Protein AF-0000000066989787 (afdb_homodimer)

Nearest PDB structures (foldseek):
  7l5e-assembly1_C  TM=1.778E-01  e=2.486E+00  Saccharomyces cerevisiae
  7l5e-assembly1_C  TM=1.777E-01  e=1.878E+00  Saccharomyces cerevisiae

Structure (mmCIF, N/CA/C/O backbone):
data_AF-0000000066989787-model_v1
#
loop_
_entity.id
_entity.type
_entity.pdbx_description
1 polymer 'Oleate activated transcription factor 3'
#
loop_
_atom_site.group_PDB
_atom_site.id
_atom_site.type_symbol
_atom_site.label_atom_id
_atom_site.label_alt_id
_atom_site.label_comp_id
_atom_site.label_asym_id
_atom_site.label_entity_id
_atom_site.label_seq_id
_atom_site.pdbx_PDB_ins_code
_atom_site.Cartn_x
_atom_site.Cartn_y
_atom_site.Cartn_z
_atom_site.occupancy
_atom_site.B_iso_or_equiv
_atom_site.auth_seq_id
_atom_site.auth_comp_id
_atom_site.auth_asym_id
_atom_site.auth_atom_id
_atom_site.pdbx_PDB_model_num
ATOM 1 N N . MET A 1 1 ? 61.188 -41.094 -0.837 1 27.28 1 MET A N 1
ATOM 2 C CA . MET A 1 1 ? 59.75 -41 -0.68 1 27.28 1 MET A CA 1
ATOM 3 C C . MET A 1 1 ? 59.25 -39.594 -1 1 27.28 1 MET A C 1
ATOM 5 O O . MET A 1 1 ? 59.438 -38.656 -0.214 1 27.28 1 MET A O 1
ATOM 9 N N . SER A 1 2 ? 59.188 -39.125 -2.162 1 29.08 2 SER A N 1
ATOM 10 C CA . SER A 1 2 ? 59.188 -37.812 -2.809 1 29.08 2 SER A CA 1
ATOM 11 C C . SER A 1 2 ? 57.812 -37.219 -2.799 1 29.08 2 SER A C 1
ATOM 13 O O . SER A 1 2 ? 56.844 -37.844 -3.219 1 29.08 2 SER A O 1
ATOM 15 N N . ALA A 1 3 ? 57.531 -36.219 -1.863 1 34.19 3 ALA A N 1
ATOM 16 C CA . ALA A 1 3 ? 56.312 -35.5 -1.506 1 34.19 3 ALA A CA 1
ATOM 17 C C . ALA A 1 3 ? 55.719 -34.781 -2.725 1 34.19 3 ALA A C 1
ATOM 19 O O . ALA A 1 3 ? 56.312 -33.875 -3.279 1 34.19 3 ALA A O 1
ATOM 20 N N . SER A 1 4 ? 55 -35.469 -3.559 1 30.62 4 SER A N 1
ATOM 21 C CA . SER A 1 4 ? 54.5 -34.969 -4.828 1 30.62 4 SER A CA 1
ATOM 22 C C . SER A 1 4 ? 53.594 -33.781 -4.609 1 30.62 4 SER A C 1
ATOM 24 O O . SER A 1 4 ? 52.75 -33.781 -3.713 1 30.62 4 SER A O 1
ATOM 26 N N . SER A 1 5 ? 54 -32.594 -4.957 1 32.56 5 SER A N 1
ATOM 27 C CA . SER A 1 5 ? 53.5 -31.234 -4.879 1 32.56 5 SER A CA 1
ATOM 28 C C . SER A 1 5 ? 52.156 -31.094 -5.531 1 32.56 5 SER A C 1
ATOM 30 O O . SER A 1 5 ? 51.938 -31.562 -6.652 1 32.56 5 SER A O 1
ATOM 32 N N . SER A 1 6 ? 51.094 -31.109 -4.758 1 33.56 6 SER A N 1
ATOM 33 C CA . SER A 1 6 ? 49.688 -31.078 -5.098 1 33.56 6 SER A CA 1
ATOM 34 C C . SER A 1 6 ? 49.375 -29.969 -6.105 1 33.56 6 SER A C 1
ATOM 36 O O . SER A 1 6 ? 49.844 -28.844 -5.949 1 33.56 6 SER A O 1
ATOM 38 N N . PRO A 1 7 ? 49.031 -30.297 -7.301 1 34.03 7 PRO A N 1
ATOM 39 C CA . PRO A 1 7 ? 48.812 -29.359 -8.406 1 34.03 7 PRO A CA 1
ATOM 40 C C . PRO A 1 7 ? 47.875 -28.203 -8.039 1 34.03 7 PRO A C 1
ATOM 42 O O . PRO A 1 7 ? 47 -28.359 -7.188 1 34.03 7 PRO A O 1
ATOM 45 N N . ALA A 1 8 ? 48.281 -26.938 -8.094 1 31.84 8 ALA A N 1
ATOM 46 C CA . ALA A 1 8 ? 47.75 -25.594 -7.914 1 31.84 8 ALA A CA 1
ATOM 47 C C . ALA A 1 8 ? 46.438 -25.422 -8.688 1 31.84 8 ALA A C 1
ATOM 49 O O . ALA A 1 8 ? 46.375 -25.703 -9.891 1 31.84 8 ALA A O 1
ATOM 50 N N . SER A 1 9 ? 45.312 -25.703 -8.047 1 30.81 9 SER A N 1
ATOM 51 C CA . SER A 1 9 ? 43.969 -25.516 -8.57 1 30.81 9 SER A CA 1
ATOM 52 C C . SER A 1 9 ? 43.844 -24.219 -9.367 1 30.81 9 SER A C 1
ATOM 54 O O . SER A 1 9 ? 44.281 -23.156 -8.898 1 30.81 9 SER A O 1
ATOM 56 N N . SER A 1 10 ? 43.844 -24.344 -10.641 1 30.72 10 SER A N 1
ATOM 57 C CA . SER A 1 10 ? 43.75 -23.25 -11.609 1 30.72 10 SER A CA 1
ATOM 58 C C . SER A 1 10 ? 42.719 -22.219 -11.18 1 30.72 10 SER A C 1
ATOM 60 O O . SER A 1 10 ? 41.656 -22.562 -10.68 1 30.72 10 SER A O 1
ATOM 62 N N . PRO A 1 11 ? 43.156 -20.984 -11.008 1 33.25 11 PRO A N 1
ATOM 63 C CA . PRO A 1 11 ? 42.344 -19.828 -10.617 1 33.25 11 PRO A CA 1
ATOM 64 C C . PRO A 1 11 ? 41 -19.75 -11.383 1 33.25 11 PRO A C 1
ATOM 66 O O . PRO A 1 11 ? 40.906 -20.25 -12.508 1 33.25 11 PRO A O 1
ATOM 69 N N . ILE A 1 12 ? 39.969 -19.859 -10.742 1 35.06 12 ILE A N 1
ATOM 70 C CA . ILE A 1 12 ? 38.594 -19.641 -11.25 1 35.06 12 ILE A CA 1
ATOM 71 C C . ILE A 1 12 ? 38.625 -18.578 -12.352 1 35.06 12 ILE A C 1
ATOM 73 O O . ILE A 1 12 ? 39.188 -17.484 -12.156 1 35.06 12 ILE A O 1
ATOM 77 N N . GLN A 1 13 ? 38.688 -18.969 -13.484 1 34.47 13 GLN A N 1
ATOM 78 C CA . GLN A 1 13 ? 38.656 -18.125 -14.688 1 34.47 13 GLN A CA 1
ATOM 79 C C . GLN A 1 13 ? 37.812 -16.859 -14.445 1 34.47 13 GLN A C 1
ATOM 81 O O . GLN A 1 13 ? 36.75 -16.922 -13.867 1 34.47 13 GLN A O 1
ATOM 86 N N . GLY A 1 14 ? 38.438 -15.766 -14.367 1 41.59 14 GLY A N 1
ATOM 87 C CA . GLY A 1 14 ? 38 -14.383 -14.266 1 41.59 14 GLY A CA 1
ATOM 88 C C . GLY A 1 14 ? 36.719 -14.109 -15.008 1 41.59 14 GLY A C 1
ATOM 89 O O . GLY A 1 14 ? 36.531 -14.531 -16.156 1 41.59 14 GLY A O 1
ATOM 90 N N . ALA A 1 15 ? 35.625 -14.023 -14.383 1 49.59 15 ALA A N 1
ATOM 91 C CA . ALA A 1 15 ? 34.344 -13.68 -15 1 49.59 15 ALA A CA 1
ATOM 92 C C . ALA A 1 15 ? 34.531 -12.664 -16.125 1 49.59 15 ALA A C 1
ATOM 94 O O . ALA A 1 15 ? 35.344 -11.734 -15.992 1 49.59 15 ALA A O 1
ATOM 95 N N . ALA A 1 16 ? 34.281 -13.016 -17.266 1 62.19 16 ALA A N 1
ATOM 96 C CA . ALA A 1 16 ? 34.5 -12.234 -18.484 1 62.19 16 ALA A CA 1
ATOM 97 C C . ALA A 1 16 ? 33.875 -10.852 -18.375 1 62.19 16 ALA A C 1
ATOM 99 O O . ALA A 1 16 ? 32.719 -10.703 -17.922 1 62.19 16 ALA A O 1
ATOM 100 N N . LYS A 1 17 ? 34.531 -9.719 -18.297 1 65.19 17 LYS A N 1
ATOM 101 C CA . LYS A 1 17 ? 34.125 -8.312 -18.25 1 65.19 17 LYS A CA 1
ATOM 102 C C . LYS A 1 17 ? 34.125 -7.691 -19.641 1 65.19 17 LYS A C 1
ATOM 104 O O . LYS A 1 17 ? 34.969 -8.047 -20.469 1 65.19 17 LYS A O 1
ATOM 109 N N . SER A 1 18 ? 33.125 -6.984 -19.922 1 67.88 18 SER A N 1
ATOM 110 C CA . SER A 1 18 ? 33.125 -6.219 -21.172 1 67.88 18 SER A CA 1
ATOM 111 C C . SER A 1 18 ? 34.094 -5.055 -21.109 1 67.88 18 SER A C 1
ATOM 113 O O . SER A 1 18 ? 34.5 -4.617 -20.016 1 67.88 18 SER A O 1
ATOM 115 N N . SER A 1 19 ? 34.719 -4.746 -22.141 1 72.5 19 SER A N 1
ATOM 116 C CA . SER A 1 19 ? 35.688 -3.658 -22.203 1 72.5 19 SER A CA 1
ATOM 117 C C . SER A 1 19 ? 35.031 -2.312 -21.906 1 72.5 19 SER A C 1
ATOM 119 O O . SER A 1 19 ? 35.688 -1.368 -21.484 1 72.5 19 SER A O 1
ATOM 121 N N . LYS A 1 20 ? 33.531 -2.311 -22.156 1 70.81 20 LYS A N 1
ATOM 122 C CA . LYS A 1 20 ? 32.812 -1.063 -21.953 1 70.81 20 LYS A CA 1
ATOM 123 C C . LYS A 1 20 ? 31.625 -1.269 -21.031 1 70.81 20 LYS A C 1
ATOM 125 O O . LYS A 1 20 ? 31.141 -2.393 -20.859 1 70.81 20 LYS A O 1
ATOM 130 N N . ALA A 1 21 ? 31.344 -0.313 -20.328 1 74 21 ALA A N 1
ATOM 131 C CA . ALA A 1 21 ? 30.141 -0.314 -19.5 1 74 21 ALA A CA 1
ATOM 132 C C . ALA A 1 21 ? 28.906 -0.682 -20.328 1 74 21 ALA A C 1
ATOM 134 O O . ALA A 1 21 ? 28.859 -0.444 -21.531 1 74 21 ALA A O 1
ATOM 135 N N . CYS A 1 22 ? 27.984 -1.419 -19.703 1 68 22 CYS A N 1
ATOM 136 C CA . CYS A 1 22 ? 26.766 -1.791 -20.422 1 68 22 CYS A CA 1
ATOM 137 C C . CYS A 1 22 ? 25.969 -0.555 -20.828 1 68 22 CYS A C 1
ATOM 139 O O . CYS A 1 22 ? 26.125 0.513 -20.234 1 68 22 CYS A O 1
ATOM 141 N N . VAL A 1 23 ? 25.203 -0.633 -21.844 1 65.62 23 VAL A N 1
ATOM 142 C CA . VAL A 1 23 ? 24.484 0.487 -22.438 1 65.62 23 VAL A CA 1
ATOM 143 C C . VAL A 1 23 ? 23.547 1.104 -21.391 1 65.62 23 VAL A C 1
ATOM 145 O O . VAL A 1 23 ? 23.422 2.328 -21.312 1 65.62 23 VAL A O 1
ATOM 148 N N . CYS A 1 24 ? 23 0.384 -20.531 1 59.81 24 CYS A N 1
ATOM 149 C CA . CYS A 1 24 ? 22.094 0.847 -19.484 1 59.81 24 CYS A CA 1
ATOM 150 C C . CYS A 1 24 ? 22.844 1.701 -18.453 1 59.81 24 CYS A C 1
ATOM 152 O O . CYS A 1 24 ? 22.375 2.768 -18.062 1 59.81 24 CYS A O 1
ATOM 154 N N . CYS A 1 25 ? 23.969 1.223 -18.109 1 63.97 25 CYS A N 1
ATOM 155 C CA . CYS A 1 25 ? 24.781 1.941 -17.125 1 63.97 25 CYS A CA 1
ATOM 156 C C . CYS A 1 25 ? 25.453 3.156 -17.766 1 63.97 25 CYS A C 1
ATOM 158 O O . CYS A 1 25 ? 25.672 4.168 -17.094 1 63.97 25 CYS A O 1
ATOM 160 N N . GLN A 1 26 ? 25.797 3.021 -19.047 1 64.88 26 GLN A N 1
ATOM 161 C CA . GLN A 1 26 ? 26.375 4.141 -19.766 1 64.88 26 GLN A CA 1
ATOM 162 C C . GLN A 1 26 ? 25.391 5.289 -19.906 1 64.88 26 GLN A C 1
ATOM 164 O O . GLN A 1 26 ? 25.75 6.457 -19.75 1 64.88 26 GLN A O 1
ATOM 169 N N . ILE A 1 27 ? 24.219 4.867 -20.078 1 55.75 27 ILE A N 1
ATOM 170 C CA . ILE A 1 27 ? 23.156 5.855 -20.266 1 55.75 27 ILE A CA 1
ATOM 171 C C . ILE A 1 27 ? 22.828 6.516 -18.938 1 55.75 27 ILE A C 1
ATOM 173 O O . ILE A 1 27 ? 22.609 7.727 -18.875 1 55.75 27 ILE A O 1
ATOM 177 N N . LYS A 1 28 ? 22.938 5.758 -17.969 1 51.81 28 LYS A N 1
ATOM 178 C CA . LYS A 1 28 ? 22.547 6.23 -16.641 1 51.81 28 LYS A CA 1
ATOM 179 C C . LY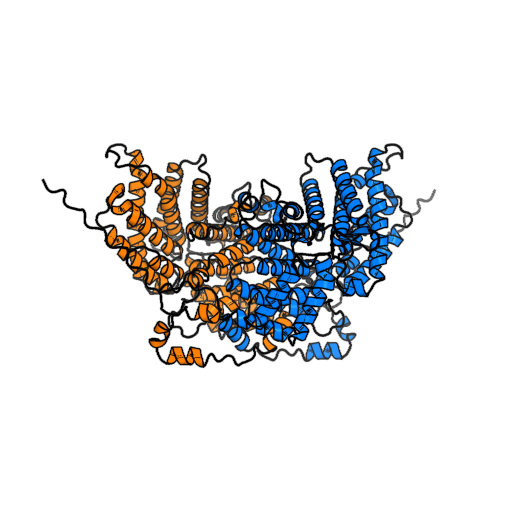S A 1 28 ? 23.75 6.777 -15.883 1 51.81 28 LYS A C 1
ATOM 181 O O . LYS A 1 28 ? 23.625 7.23 -14.742 1 51.81 28 LYS A O 1
ATOM 186 N N . LYS A 1 29 ? 24.812 6.82 -16.547 1 52.47 29 LYS A N 1
ATOM 187 C CA . LYS A 1 29 ? 26.094 7.262 -16 1 52.47 29 LYS A CA 1
ATOM 188 C C . LYS A 1 29 ? 26.312 6.734 -14.586 1 52.47 29 LYS A C 1
ATOM 190 O O . LYS A 1 29 ? 26.703 7.484 -13.688 1 52.47 29 LYS A O 1
ATOM 195 N N . LYS A 1 30 ? 25.859 5.551 -14.336 1 60.19 30 LYS A N 1
ATOM 196 C CA . LYS A 1 30 ? 26.062 4.879 -13.055 1 60.19 30 LYS A CA 1
ATOM 197 C C . LYS A 1 30 ? 27.234 3.91 -13.117 1 60.19 30 LYS A C 1
ATOM 199 O O . LYS A 1 30 ? 27.672 3.512 -14.211 1 60.19 30 LYS A O 1
ATOM 204 N N . GLY A 1 31 ? 27.891 3.652 -11.953 1 63.47 31 GLY A N 1
ATOM 205 C CA . GLY A 1 31 ? 29.031 2.758 -11.875 1 63.47 31 GLY A CA 1
ATOM 206 C C . GLY A 1 31 ? 28.703 1.333 -12.273 1 63.47 31 GLY A C 1
ATOM 207 O O . GLY A 1 31 ? 28.078 0.596 -11.516 1 63.47 31 GLY A O 1
ATOM 208 N N . CYS A 1 32 ? 29.016 0.878 -13.414 1 66.75 32 CYS A N 1
ATOM 209 C CA . CYS A 1 32 ? 28.828 -0.453 -13.977 1 66.75 32 CYS A CA 1
ATOM 210 C C . CYS A 1 32 ? 30.016 -1.357 -13.633 1 66.75 32 CYS A C 1
ATOM 212 O O . CYS A 1 32 ? 31.172 -0.962 -13.781 1 66.75 32 CYS A O 1
ATOM 214 N N . ASP A 1 33 ? 29.828 -2.467 -13.133 1 70.81 33 ASP A N 1
ATOM 215 C CA . ASP A 1 33 ? 30.938 -3.385 -12.836 1 70.81 33 ASP A CA 1
ATOM 216 C C . ASP A 1 33 ? 31.328 -4.172 -14.086 1 70.81 33 ASP A C 1
ATOM 218 O O . ASP A 1 33 ? 32.188 -5.055 -14.016 1 70.81 33 ASP A O 1
ATOM 222 N N . LYS A 1 34 ? 30.797 -4.012 -15.32 1 70.38 34 LYS A N 1
ATOM 223 C CA . LYS A 1 34 ? 31.109 -4.508 -16.656 1 70.38 34 LYS A CA 1
ATOM 224 C C . LYS A 1 34 ? 31.062 -6.031 -16.703 1 70.38 34 LYS A C 1
ATOM 226 O O . LYS A 1 34 ? 31.625 -6.656 -17.594 1 70.38 34 LYS A O 1
ATOM 231 N N . MET A 1 35 ? 30.375 -6.543 -15.719 1 72.5 35 MET A N 1
ATOM 232 C CA . MET A 1 35 ? 30.328 -8 -15.695 1 72.5 35 MET A CA 1
ATOM 233 C C . MET A 1 35 ? 29.484 -8.547 -16.844 1 72.5 35 MET A C 1
ATOM 235 O O . MET A 1 35 ? 28.453 -7.965 -17.188 1 72.5 35 MET A O 1
ATOM 239 N N . LEU A 1 36 ? 29.828 -9.57 -17.656 1 68.19 36 LEU A N 1
ATOM 240 C CA . LEU A 1 36 ? 29.078 -10.297 -18.672 1 68.19 36 LEU A CA 1
ATOM 241 C C . LEU A 1 36 ? 28.422 -11.539 -18.078 1 68.19 36 LEU A C 1
ATOM 243 O O . LEU A 1 36 ? 28.938 -12.133 -17.125 1 68.19 36 LEU A O 1
ATOM 247 N N . PRO A 1 37 ? 27.219 -11.773 -18.516 1 65.62 37 PRO A N 1
ATOM 248 C CA . PRO A 1 37 ? 26.469 -11.125 -19.594 1 65.62 37 PRO A CA 1
ATOM 249 C C . PRO A 1 37 ? 25.656 -9.922 -19.109 1 65.62 37 PRO A C 1
ATOM 251 O O . PRO A 1 37 ? 25.234 -9.086 -19.906 1 65.62 37 PRO A O 1
ATOM 254 N N . SER A 1 38 ? 25.406 -9.742 -17.75 1 69 38 SER A N 1
ATOM 255 C CA . SER A 1 38 ? 24.672 -8.617 -17.188 1 69 38 SER A CA 1
ATOM 256 C C . SER A 1 38 ? 25.422 -7.984 -16.031 1 69 38 SER A C 1
ATOM 258 O O . SER A 1 38 ? 25.984 -8.688 -15.195 1 69 38 SER A O 1
ATOM 260 N N . CYS A 1 39 ? 25.453 -6.633 -16.062 1 69.44 39 CYS A N 1
ATOM 261 C CA . CYS A 1 39 ? 26.156 -5.977 -14.961 1 69.44 39 CYS A CA 1
ATOM 262 C C . CYS A 1 39 ? 25.328 -6.055 -13.68 1 69.44 39 CYS A C 1
ATOM 264 O O . CYS A 1 39 ? 24.125 -6.285 -13.727 1 69.44 39 CYS A O 1
ATOM 266 N N . GLY A 1 40 ? 26 -6.023 -12.57 1 65.56 40 GLY A N 1
ATOM 267 C CA . GLY A 1 40 ? 25.391 -6.141 -11.258 1 65.56 40 GLY A CA 1
ATOM 268 C C . GLY A 1 40 ? 24.266 -5.152 -11.031 1 65.56 40 GLY A C 1
ATOM 269 O O . GLY A 1 40 ? 23.25 -5.488 -10.43 1 65.56 40 GLY A O 1
ATOM 270 N N . ARG A 1 41 ? 24.391 -4.023 -11.523 1 61.91 41 ARG A N 1
ATOM 271 C CA . ARG A 1 41 ? 23.375 -2.99 -11.344 1 61.91 41 ARG A CA 1
ATOM 272 C C . ARG A 1 41 ? 22.125 -3.309 -12.148 1 61.91 41 ARG A C 1
ATOM 274 O O . ARG A 1 41 ? 21 -3.143 -11.656 1 61.91 41 ARG A O 1
ATOM 281 N N . CYS A 1 42 ? 22.406 -3.613 -13.281 1 59.22 42 CYS A N 1
ATOM 282 C CA . CYS A 1 42 ? 21.297 -4.004 -14.133 1 59.22 42 CYS A CA 1
ATOM 283 C C . CYS A 1 42 ? 20.594 -5.242 -13.594 1 59.22 42 CYS A C 1
ATOM 285 O O . CYS A 1 42 ? 19.359 -5.332 -13.625 1 59.22 42 CYS A O 1
ATOM 287 N N . LEU A 1 43 ? 21.328 -6.066 -13.125 1 60.88 43 LEU A N 1
ATOM 288 C CA . LEU A 1 43 ? 20.781 -7.27 -12.516 1 60.88 43 LEU A CA 1
ATOM 289 C C . LEU A 1 43 ? 19.922 -6.926 -11.305 1 60.88 43 LEU A C 1
ATOM 291 O O . LEU A 1 43 ? 18.828 -7.484 -11.133 1 60.88 43 LEU A O 1
ATOM 295 N N . GLN A 1 44 ? 20.375 -6.02 -10.617 1 55.88 44 GLN A N 1
ATOM 296 C CA . GLN A 1 44 ? 19.672 -5.59 -9.414 1 55.88 44 GLN A CA 1
ATOM 297 C C . GLN A 1 44 ? 18.391 -4.848 -9.766 1 55.88 44 GLN A C 1
ATOM 299 O O . GLN A 1 44 ? 17.375 -4.984 -9.07 1 55.88 44 GLN A O 1
ATOM 304 N N . ALA A 1 45 ? 18.516 -4.223 -10.812 1 51 45 ALA A N 1
ATOM 305 C CA . ALA A 1 45 ? 17.406 -3.381 -11.25 1 51 45 ALA A CA 1
ATOM 306 C C . ALA A 1 45 ? 16.516 -4.121 -12.234 1 51 45 ALA A C 1
ATOM 308 O O . ALA A 1 45 ? 15.555 -3.551 -12.758 1 51 45 ALA A O 1
ATOM 309 N N . SER A 1 46 ? 16.859 -5.367 -12.492 1 47.25 46 SER A N 1
ATOM 310 C CA . SER A 1 46 ? 16.219 -6.27 -13.445 1 47.25 46 SER A CA 1
ATOM 311 C C . SER A 1 46 ? 16.062 -5.609 -14.812 1 47.25 46 SER A C 1
ATOM 313 O O . SER A 1 46 ? 15.016 -5.719 -15.453 1 47.25 46 SER A O 1
ATOM 315 N N . HIS A 1 47 ? 17.016 -4.891 -15.133 1 51.75 47 HIS A N 1
ATOM 316 C CA . HIS A 1 47 ? 17.078 -4.316 -16.469 1 51.75 47 HIS A CA 1
ATOM 317 C C . HIS A 1 47 ? 17.844 -5.238 -17.422 1 51.75 47 HIS A C 1
ATOM 319 O O . HIS A 1 47 ? 18.703 -6.02 -16.984 1 51.75 47 HIS A O 1
ATOM 325 N N . ASP A 1 48 ? 17.453 -5.293 -18.594 1 51.38 48 ASP A N 1
ATOM 326 C CA . ASP A 1 48 ? 18.266 -5.957 -19.625 1 51.38 48 ASP A CA 1
ATOM 327 C C . ASP A 1 48 ? 19.594 -5.238 -19.812 1 51.38 48 ASP A C 1
ATOM 329 O O . ASP A 1 48 ? 19.625 -4.121 -20.328 1 51.38 48 ASP A O 1
ATOM 333 N N . CYS A 1 49 ? 20.531 -5.84 -19.344 1 60.47 49 CYS A N 1
ATOM 334 C CA . CYS A 1 49 ? 21.891 -5.316 -19.469 1 60.47 49 CYS A CA 1
ATOM 335 C C . CYS A 1 49 ? 22.406 -5.496 -20.891 1 60.47 49 CYS A C 1
ATOM 337 O O . CYS A 1 49 ? 22.516 -6.621 -21.375 1 60.47 49 CYS A O 1
ATOM 339 N N . LEU A 1 50 ? 22.5 -4.488 -21.797 1 60.47 50 LEU A N 1
ATOM 340 C CA . LEU A 1 50 ? 23.031 -4.578 -23.156 1 60.47 50 LEU A CA 1
ATOM 341 C C . LEU A 1 50 ? 24.453 -4.047 -23.219 1 60.47 50 LEU A C 1
ATOM 343 O O . LEU A 1 50 ? 24.734 -2.941 -22.75 1 60.47 50 LEU A O 1
ATOM 347 N N . HIS A 1 51 ? 25.359 -4.91 -23.719 1 62.06 51 HIS A N 1
ATOM 348 C CA . HIS A 1 51 ? 26.719 -4.488 -24.016 1 62.06 51 HIS A CA 1
ATOM 349 C C . HIS A 1 51 ? 26.891 -4.18 -25.5 1 62.06 51 HIS A C 1
ATOM 351 O O . HIS A 1 51 ? 26.141 -4.691 -26.344 1 62.06 51 HIS A O 1
ATOM 357 N N . GLU A 1 52 ? 27.781 -3.266 -25.969 1 56.28 52 GLU A N 1
ATOM 358 C CA . GLU A 1 52 ? 28 -2.816 -27.344 1 56.28 52 GLU A CA 1
ATOM 359 C C . GLU A 1 52 ? 28.125 -4.004 -28.297 1 56.28 52 GLU A C 1
ATOM 361 O O . GLU A 1 52 ? 27.688 -3.936 -29.438 1 56.28 52 GLU A O 1
ATOM 366 N N . GLU A 1 53 ? 28.719 -5.023 -27.859 1 56.88 53 GLU A N 1
ATOM 367 C CA . GLU A 1 53 ? 28.906 -6.168 -28.75 1 56.88 53 GLU A CA 1
ATOM 368 C C . GLU A 1 53 ? 27.594 -6.867 -29.031 1 56.88 53 GLU A C 1
ATOM 370 O O . GLU A 1 53 ? 27.406 -7.449 -30.109 1 56.88 53 GLU A O 1
ATOM 375 N N . ASP A 1 54 ? 26.703 -6.844 -28.141 1 52.88 54 ASP A N 1
ATOM 376 C CA . ASP A 1 54 ? 25.375 -7.438 -28.344 1 52.88 54 ASP A CA 1
ATOM 377 C C . ASP A 1 54 ? 24.547 -6.613 -29.312 1 52.88 54 ASP A C 1
ATOM 379 O O . ASP A 1 54 ? 23.719 -7.16 -30.062 1 52.88 54 ASP A O 1
ATOM 383 N N . LEU A 1 55 ? 24.688 -5.418 -29.344 1 48.16 55 LEU A N 1
ATOM 384 C CA . LEU A 1 55 ? 24.062 -4.543 -30.328 1 48.16 55 LEU A CA 1
ATOM 385 C C . LEU A 1 55 ? 24.578 -4.84 -31.734 1 48.16 55 LEU A C 1
ATOM 387 O O . LEU A 1 55 ? 23.844 -4.707 -32.719 1 48.16 55 LEU A O 1
ATOM 391 N N . LEU A 1 56 ? 25.797 -5.051 -31.891 1 47.59 56 LEU A N 1
ATOM 392 C CA . LEU A 1 56 ? 26.375 -5.336 -33.188 1 47.59 56 LEU A CA 1
ATOM 393 C C . LEU A 1 56 ? 25.75 -6.586 -33.812 1 47.59 56 LEU A C 1
ATOM 395 O O . LEU A 1 56 ? 25.641 -6.703 -35.031 1 47.59 56 LEU A O 1
ATOM 399 N N . ASN A 1 57 ? 25.406 -7.527 -33.031 1 44.31 57 ASN A N 1
ATOM 400 C CA . ASN A 1 57 ? 24.844 -8.766 -33.562 1 44.31 57 ASN A CA 1
ATOM 401 C C . ASN A 1 57 ? 23.328 -8.695 -33.625 1 44.31 57 ASN A C 1
ATOM 403 O O . ASN A 1 57 ? 22.672 -9.688 -33.938 1 44.31 57 ASN A O 1
ATOM 407 N N . ALA A 1 58 ? 22.719 -7.734 -33.062 1 38.84 58 ALA A N 1
ATOM 408 C CA . ALA A 1 58 ? 21.266 -7.578 -33.125 1 38.84 58 ALA A CA 1
ATOM 409 C C . ALA A 1 58 ? 20.812 -7.211 -34.531 1 38.84 58 ALA A C 1
ATOM 411 O O . ALA A 1 58 ? 21.531 -6.504 -35.25 1 38.84 58 ALA A O 1
ATOM 412 N N . SER A 1 59 ? 19.922 -8.031 -35.094 1 39.28 59 SER A N 1
ATOM 413 C CA . SER A 1 59 ? 19.422 -7.801 -36.469 1 39.28 59 SER A CA 1
ATOM 414 C C . SER A 1 59 ? 19.031 -6.344 -36.656 1 39.28 59 SER A C 1
ATOM 416 O O . SER A 1 59 ? 18.766 -5.625 -35.688 1 39.28 59 SER A O 1
ATOM 418 N N . GLY A 1 60 ? 19 -5.828 -38 1 36.56 60 GLY A N 1
ATOM 419 C CA . GLY A 1 60 ? 18.672 -4.496 -38.469 1 36.56 60 GLY A CA 1
ATOM 420 C C . GLY A 1 60 ? 17.406 -3.938 -37.844 1 36.56 60 GLY A C 1
ATOM 421 O O . GLY A 1 60 ? 17.312 -2.738 -37.562 1 36.56 60 GLY A O 1
ATOM 422 N N . SER A 1 61 ? 16.438 -4.699 -37.781 1 34.78 61 SER A N 1
ATOM 423 C CA . SER A 1 61 ? 15.117 -4.281 -37.312 1 34.78 61 SER A CA 1
ATOM 424 C C . SER A 1 61 ? 15.141 -3.898 -35.844 1 34.78 61 SER A C 1
ATOM 426 O O . SER A 1 61 ? 14.43 -2.979 -35.406 1 34.78 61 SER A O 1
ATOM 428 N N . VAL A 1 62 ? 15.875 -4.52 -35.062 1 36.22 62 VAL A N 1
ATOM 429 C CA . VAL A 1 62 ? 16.016 -4.184 -33.656 1 36.22 62 VAL A CA 1
ATOM 430 C C . VAL A 1 62 ? 16.797 -2.881 -33.5 1 36.22 62 VAL A C 1
ATOM 432 O O . VAL A 1 62 ? 16.562 -2.117 -32.562 1 36.22 62 VAL A O 1
ATOM 435 N N . ARG A 1 63 ? 17.719 -2.662 -34.438 1 36.94 63 ARG A N 1
ATOM 436 C CA . ARG A 1 63 ? 18.469 -1.414 -34.5 1 36.94 63 ARG A CA 1
ATOM 437 C C . ARG A 1 63 ? 17.562 -0.245 -34.844 1 36.94 63 ARG A C 1
ATOM 439 O O . ARG A 1 63 ? 17.688 0.841 -34.281 1 36.94 63 ARG A O 1
ATOM 446 N N . ALA A 1 64 ? 16.797 -0.37 -35.938 1 31.8 64 ALA A N 1
ATOM 447 C CA . ALA A 1 64 ? 15.852 0.645 -36.406 1 31.8 64 ALA A CA 1
ATOM 448 C C . ALA A 1 64 ? 14.82 0.964 -35.312 1 31.8 64 ALA A C 1
ATOM 450 O O . ALA A 1 64 ? 14.453 2.125 -35.125 1 31.8 64 ALA A O 1
ATOM 451 N N . ALA A 1 65 ? 14.258 -0.018 -34.75 1 30.39 65 ALA A N 1
ATOM 452 C CA . ALA A 1 65 ? 13.344 0.181 -33.625 1 30.39 65 ALA A CA 1
ATOM 453 C C . ALA A 1 65 ? 14.047 0.9 -32.469 1 30.39 65 ALA A C 1
ATOM 455 O O . ALA A 1 65 ? 13.461 1.766 -31.812 1 30.39 65 ALA A O 1
ATOM 456 N N . LEU A 1 66 ? 15.227 0.644 -32.25 1 30.16 66 LEU A N 1
ATOM 457 C CA . LEU A 1 66 ? 16.047 1.35 -31.266 1 30.16 66 LEU A CA 1
ATOM 458 C C . LEU A 1 66 ? 16.375 2.76 -31.75 1 30.16 66 LEU A C 1
ATOM 460 O O . LEU A 1 66 ? 16.453 3.691 -30.938 1 30.16 66 LEU A O 1
ATOM 464 N N . ARG A 1 67 ? 16.891 2.969 -33 1 30.78 67 ARG A N 1
ATOM 465 C CA . ARG A 1 67 ? 17.156 4.281 -33.562 1 30.78 67 ARG A CA 1
ATOM 466 C C . ARG A 1 67 ? 15.867 5.059 -33.781 1 30.78 67 ARG A C 1
ATOM 468 O O . ARG A 1 67 ? 15.859 6.289 -33.719 1 30.78 67 ARG A O 1
ATOM 475 N N . GLY A 1 68 ? 14.938 4.582 -34.594 1 29.19 68 GLY A N 1
ATOM 476 C CA . GLY A 1 68 ? 13.641 5.207 -34.812 1 29.19 68 GLY A CA 1
ATOM 477 C C . GLY A 1 68 ? 12.875 5.465 -33.531 1 29.19 68 GLY A C 1
ATOM 478 O O . GLY A 1 68 ? 11.75 5.965 -33.562 1 29.19 68 GLY A O 1
ATOM 479 N N . ARG A 1 69 ? 13.078 4.676 -32.562 1 29.47 69 ARG A N 1
ATOM 480 C CA . ARG A 1 69 ? 12.688 5.062 -31.219 1 29.47 69 ARG A CA 1
ATOM 481 C C . ARG A 1 69 ? 13.219 6.453 -30.875 1 29.47 69 ARG A C 1
ATOM 483 O O . ARG A 1 69 ? 14.172 6.586 -30.109 1 29.47 69 ARG A O 1
ATOM 490 N N . GLN A 1 70 ? 13.641 7.16 -31.812 1 27.62 70 GLN A N 1
ATOM 491 C CA . GLN A 1 70 ? 13.844 8.602 -31.781 1 27.62 70 GLN A CA 1
ATOM 492 C C . GLN A 1 70 ? 12.867 9.273 -30.828 1 27.62 70 GLN A C 1
ATOM 494 O O . GLN A 1 70 ? 11.695 8.883 -30.75 1 27.62 70 GLN A O 1
ATOM 499 N N . ILE A 1 71 ? 13.422 10 -30 1 28.12 71 ILE A N 1
ATOM 500 C CA . ILE A 1 71 ? 13.164 10.875 -28.859 1 28.12 71 ILE A CA 1
ATOM 501 C C . ILE A 1 71 ? 11.922 11.719 -29.125 1 28.12 71 ILE A C 1
ATOM 503 O O . ILE A 1 71 ? 11.633 12.656 -28.375 1 28.12 71 ILE A O 1
ATOM 507 N N . ARG A 1 72 ? 11.5 11.781 -30.359 1 28.95 72 ARG A N 1
ATOM 508 C CA . ARG A 1 72 ? 10.82 13.031 -30.703 1 28.95 72 ARG A CA 1
ATOM 509 C C . ARG A 1 72 ? 9.609 13.25 -29.797 1 28.95 72 ARG A C 1
ATOM 511 O O . ARG A 1 72 ? 9.273 14.391 -29.469 1 28.95 72 ARG A O 1
ATOM 518 N N . SER A 1 73 ? 8.5 12.367 -30.094 1 29.47 73 SER A N 1
ATOM 519 C CA . SER A 1 73 ? 7.316 13.211 -29.938 1 29.47 73 SER A CA 1
ATOM 520 C C . SER A 1 73 ? 7.102 13.594 -28.484 1 29.47 73 SER A C 1
ATOM 522 O O . SER A 1 73 ? 7.176 12.742 -27.594 1 29.47 73 SER A O 1
ATOM 524 N N . PRO A 1 74 ? 7.387 14.75 -28.156 1 30.73 74 PRO A N 1
ATOM 525 C CA . PRO A 1 74 ? 7.039 15.359 -26.875 1 30.73 74 PRO A CA 1
ATOM 526 C C . PRO A 1 74 ? 5.766 14.766 -26.266 1 30.73 74 PRO A C 1
ATOM 528 O O . PRO A 1 74 ? 4.852 14.383 -27 1 30.73 74 PRO A O 1
ATOM 531 N N . ILE A 1 75 ? 5.875 13.945 -25.297 1 34.72 75 ILE A N 1
ATOM 532 C CA . ILE A 1 75 ? 4.715 13.578 -24.5 1 34.72 75 ILE A CA 1
ATOM 533 C C . ILE A 1 75 ? 3.623 14.633 -24.656 1 34.72 75 ILE A C 1
ATOM 535 O O . ILE A 1 75 ? 3.803 15.781 -24.234 1 34.72 75 ILE A O 1
ATOM 539 N N . PRO A 1 76 ? 2.771 14.617 -25.484 1 34.59 76 PRO A N 1
ATOM 540 C CA . PRO A 1 76 ? 1.857 15.742 -25.688 1 34.59 76 PRO A CA 1
ATOM 541 C C . PRO A 1 76 ? 1.209 16.219 -24.391 1 34.59 76 PRO A C 1
ATOM 543 O O . PRO A 1 76 ? 1.017 15.414 -23.469 1 34.59 76 PRO A O 1
ATOM 546 N N . PRO A 1 77 ? 1.312 17.422 -24.016 1 39.75 77 PRO A N 1
ATOM 547 C CA . PRO A 1 77 ? 0.441 18.047 -23.016 1 39.75 77 PRO A CA 1
ATOM 548 C C . PRO A 1 77 ? -0.909 17.344 -22.891 1 39.75 77 PRO A C 1
ATOM 550 O O . PRO A 1 77 ? -1.609 17.531 -21.891 1 39.75 77 PRO A O 1
ATOM 553 N N . SER A 1 78 ? -1.193 16.469 -23.859 1 41.19 78 SER A N 1
ATOM 554 C CA . SER A 1 78 ? -2.496 15.836 -24.047 1 41.19 78 SER A CA 1
ATOM 555 C C . SER A 1 78 ? -2.701 14.688 -23.078 1 41.19 78 SER A C 1
ATOM 557 O O . SER A 1 78 ? -3.83 14.406 -22.656 1 41.19 78 SER A O 1
ATOM 559 N N . LEU A 1 79 ? -1.697 13.969 -22.781 1 44.94 79 LEU A N 1
ATOM 560 C CA . LEU A 1 79 ? -1.862 12.859 -21.844 1 44.94 79 LEU A CA 1
ATOM 561 C C . LEU A 1 79 ? -2.479 13.336 -20.531 1 44.94 79 LEU A C 1
ATOM 563 O O . LEU A 1 79 ? -3.439 12.742 -20.047 1 44.94 79 LEU A O 1
ATOM 567 N N . PHE A 1 80 ? -1.828 14.297 -20.062 1 45.47 80 PHE A N 1
ATOM 568 C CA . PHE A 1 80 ? -2.209 14.797 -18.734 1 45.47 80 PHE A CA 1
ATOM 569 C C . PHE A 1 80 ? -3.531 15.547 -18.812 1 45.47 80 PHE A C 1
ATOM 571 O O . PHE A 1 80 ? -4.289 15.578 -17.844 1 45.47 80 PHE A O 1
ATOM 578 N N . GLU A 1 81 ? -3.695 15.992 -20.031 1 48 81 GLU A N 1
ATOM 579 C CA . GLU A 1 81 ? -5.02 16.562 -20.266 1 48 81 GLU A CA 1
ATOM 580 C C . GLU A 1 81 ? -6.102 15.492 -20.188 1 48 81 GLU A C 1
ATOM 582 O O . GLU A 1 81 ? -7.191 15.734 -19.672 1 48 81 GLU A O 1
ATOM 587 N N . ALA A 1 82 ? -5.609 14.352 -20.703 1 48.84 82 ALA A N 1
ATOM 588 C CA . ALA A 1 82 ? -6.551 13.234 -20.688 1 48.84 82 ALA A CA 1
ATOM 589 C C . ALA A 1 82 ? -6.805 12.75 -19.266 1 48.84 82 ALA A C 1
ATOM 591 O O . ALA A 1 82 ? -7.938 12.43 -18.906 1 48.84 82 ALA A O 1
ATOM 592 N N . ILE A 1 83 ? -5.793 12.75 -18.547 1 54.38 83 ILE A N 1
ATOM 593 C CA . ILE A 1 83 ? -5.938 12.352 -17.156 1 54.38 83 ILE A CA 1
ATOM 594 C C . ILE A 1 83 ? -6.832 13.352 -16.422 1 54.38 83 ILE A C 1
ATOM 596 O O . ILE A 1 83 ? -7.668 12.969 -15.602 1 54.38 83 ILE A O 1
ATOM 600 N N . ASN A 1 84 ? -6.582 14.586 -16.828 1 52.09 84 ASN A N 1
ATOM 601 C CA . ASN A 1 84 ? -7.332 15.656 -16.188 1 52.09 84 ASN A CA 1
ATOM 602 C C . ASN A 1 84 ? -8.828 15.539 -16.469 1 52.09 84 ASN A C 1
ATOM 604 O O . ASN A 1 84 ? -9.648 15.977 -15.656 1 52.09 84 ASN A O 1
ATOM 608 N N . SER A 1 85 ? -9.047 14.93 -17.672 1 48.75 85 SER A N 1
ATOM 609 C CA . SER A 1 85 ? -10.445 14.695 -18 1 48.75 85 SER A CA 1
ATOM 610 C C . SER A 1 85 ? -11 13.477 -17.266 1 48.75 85 SER A C 1
ATOM 612 O O . SER A 1 85 ? -12.148 13.094 -17.469 1 48.75 85 SER A O 1
ATOM 614 N N . ALA A 1 86 ? -10.18 12.906 -16.5 1 54.41 86 ALA A N 1
ATOM 615 C CA . ALA A 1 86 ? -10.578 11.734 -15.727 1 54.41 86 ALA A CA 1
ATOM 616 C C . ALA A 1 86 ? -11.656 12.078 -14.711 1 54.41 86 ALA A C 1
ATOM 618 O O . ALA A 1 86 ? -11.922 11.297 -13.789 1 54.41 86 ALA A O 1
ATOM 619 N N . LYS A 1 87 ? -12.094 13.18 -14.906 1 57.5 87 LYS A N 1
ATOM 620 C CA . LYS A 1 87 ? -13.227 13.492 -14.047 1 57.5 87 LYS A CA 1
ATOM 621 C C . LYS A 1 87 ? -14.336 12.453 -14.195 1 57.5 87 LYS A C 1
ATOM 623 O O . LYS A 1 87 ? -14.977 12.078 -13.219 1 57.5 87 LYS A O 1
ATOM 628 N N . ASP A 1 88 ? -14.32 11.922 -15.445 1 76.19 88 ASP A N 1
ATOM 629 C CA . ASP A 1 88 ? -15.156 10.734 -15.602 1 76.19 88 ASP A CA 1
ATOM 630 C C . ASP A 1 88 ? -14.305 9.477 -15.734 1 76.19 88 ASP A C 1
ATOM 632 O O . ASP A 1 88 ? -14.031 9.023 -16.844 1 76.19 88 ASP A O 1
ATOM 636 N N . ILE A 1 89 ? -13.859 8.938 -14.648 1 84.88 89 ILE A N 1
ATOM 637 C CA . ILE A 1 89 ? -12.914 7.828 -14.578 1 84.88 89 ILE A CA 1
ATOM 638 C C . ILE A 1 89 ? -13.508 6.594 -15.25 1 84.88 89 ILE A C 1
ATOM 640 O O . ILE A 1 89 ? -12.781 5.77 -15.812 1 84.88 89 ILE A O 1
ATOM 644 N N . ASP A 1 90 ? -14.844 6.508 -15.289 1 86.81 90 ASP A N 1
ATOM 645 C CA . ASP A 1 90 ? -15.508 5.352 -15.891 1 86.81 90 ASP A CA 1
ATOM 646 C C . ASP A 1 90 ? -15.336 5.344 -17.406 1 86.81 90 ASP A C 1
ATOM 648 O O . ASP A 1 90 ? -14.898 4.344 -17.984 1 86.81 90 ASP A O 1
ATOM 652 N N . SER A 1 91 ? -15.602 6.461 -17.984 1 83.5 91 SER A N 1
ATOM 653 C CA . SER A 1 91 ? -15.453 6.566 -19.438 1 83.5 91 SER A CA 1
ATOM 654 C C . SER A 1 91 ? -13.992 6.484 -19.859 1 83.5 91 SER A C 1
ATOM 656 O O . SER A 1 91 ? -13.664 5.871 -20.875 1 83.5 91 SER A O 1
ATOM 658 N N . PHE A 1 92 ? -13.203 7.047 -19.031 1 82.62 92 PHE A N 1
ATOM 659 C CA . PHE A 1 92 ? -11.773 7.031 -19.312 1 82.62 92 PHE A CA 1
ATOM 660 C C . PHE A 1 92 ? -11.234 5.605 -19.297 1 82.62 92 PHE A C 1
ATOM 662 O O . PHE A 1 92 ? -10.469 5.211 -20.172 1 82.62 92 PHE A O 1
ATOM 669 N N . ALA A 1 93 ? -11.594 4.902 -18.312 1 88.38 93 ALA A N 1
ATOM 670 C CA . ALA A 1 93 ? -11.125 3.529 -18.156 1 88.38 93 ALA A CA 1
ATOM 671 C C . ALA A 1 93 ? -11.602 2.652 -19.312 1 88.38 93 ALA A C 1
ATOM 673 O O . ALA A 1 93 ? -10.828 1.846 -19.844 1 88.38 93 ALA A O 1
ATOM 674 N N . LEU A 1 94 ? -12.867 2.834 -19.672 1 88.06 94 LEU A N 1
ATOM 675 C CA . LEU A 1 94 ? -13.414 2.041 -20.781 1 88.06 94 LEU A CA 1
ATOM 676 C C . LEU A 1 94 ? -12.672 2.34 -22.078 1 88.06 94 LEU A C 1
ATOM 678 O O . LEU A 1 94 ? -12.32 1.421 -22.812 1 88.06 94 LEU A O 1
ATOM 682 N N . THR A 1 95 ? -12.438 3.557 -22.312 1 82.12 95 THR A N 1
ATOM 683 C CA . THR A 1 95 ? -11.734 3.959 -23.531 1 82.12 95 THR A CA 1
ATOM 684 C C . THR A 1 95 ? -10.32 3.383 -23.562 1 82.12 95 THR A C 1
ATOM 686 O O . THR A 1 95 ? -9.852 2.926 -24.594 1 82.12 95 THR A O 1
ATOM 689 N N . THR A 1 96 ? -9.672 3.447 -22.438 1 82.56 96 THR A N 1
ATOM 690 C CA . THR A 1 96 ? -8.32 2.914 -22.328 1 82.56 96 THR A CA 1
ATOM 691 C C . THR A 1 96 ? -8.297 1.422 -22.641 1 82.56 96 THR A C 1
ATOM 693 O O . THR A 1 96 ? -7.445 0.956 -23.406 1 82.56 96 THR A O 1
ATOM 696 N N . VAL A 1 97 ? -9.211 0.694 -22.109 1 86.94 97 VAL A N 1
ATOM 697 C CA . VAL A 1 97 ? -9.281 -0.749 -22.328 1 86.94 97 VAL A CA 1
ATOM 698 C C . VAL A 1 97 ? -9.555 -1.05 -23.797 1 86.94 97 VAL A C 1
ATOM 700 O O . VAL A 1 97 ? -8.945 -1.95 -24.375 1 86.94 97 VAL A O 1
ATOM 703 N N . MET A 1 98 ? -10.445 -0.257 -24.375 1 82.81 98 MET A N 1
ATOM 704 C CA . MET A 1 98 ? -10.797 -0.466 -25.781 1 82.81 98 MET A CA 1
ATOM 705 C C . MET A 1 98 ? -9.617 -0.148 -26.688 1 82.81 98 MET A C 1
ATOM 707 O O . MET A 1 98 ? -9.445 -0.778 -27.734 1 82.81 98 MET A O 1
ATOM 711 N N . ASP A 1 99 ? -8.844 0.74 -26.281 1 76.19 99 ASP A N 1
ATOM 712 C CA . ASP A 1 99 ? -7.672 1.106 -27.062 1 76.19 99 ASP A CA 1
ATOM 713 C C . ASP A 1 99 ? -6.602 0.018 -26.984 1 76.19 99 ASP A C 1
ATOM 715 O O . ASP A 1 99 ? -5.922 -0.258 -27.984 1 76.19 99 ASP A O 1
ATOM 719 N N . ILE A 1 100 ? -6.453 -0.507 -25.859 1 79.31 100 ILE A N 1
ATOM 720 C CA . ILE A 1 100 ? -5.398 -1.494 -25.641 1 79.31 100 ILE A CA 1
ATOM 721 C C . ILE A 1 100 ? -5.812 -2.832 -26.234 1 79.31 100 ILE A C 1
ATOM 723 O O . ILE A 1 100 ? -4.988 -3.539 -26.828 1 79.31 100 ILE A O 1
ATOM 727 N N . LEU A 1 101 ? -7.109 -3.109 -26.094 1 84.5 101 LEU A N 1
ATOM 728 C CA . LEU A 1 101 ? -7.562 -4.43 -26.516 1 84.5 101 LEU A CA 1
ATOM 729 C C . LEU A 1 101 ? -8.273 -4.355 -27.859 1 84.5 101 LEU A C 1
ATOM 731 O O . LEU A 1 101 ? -8.852 -5.344 -28.328 1 84.5 101 LEU A O 1
ATOM 735 N N . ASP A 1 102 ? -8.227 -3.15 -28.5 1 77.06 102 ASP A N 1
ATOM 736 C CA . ASP A 1 102 ? -8.672 -2.893 -29.859 1 77.06 102 ASP A CA 1
ATOM 737 C C . ASP A 1 102 ? -10.188 -2.723 -29.938 1 77.06 102 ASP A C 1
ATOM 739 O O . ASP A 1 102 ? -10.68 -1.664 -30.328 1 77.06 102 ASP A O 1
ATOM 743 N N . ASP A 1 103 ? -10.945 -3.926 -29.703 1 78.31 103 ASP A N 1
ATOM 744 C CA . ASP A 1 103 ? -12.406 -3.836 -29.766 1 78.31 103 ASP A CA 1
ATOM 745 C C . ASP A 1 103 ? -13.062 -4.785 -28.781 1 78.31 103 ASP A C 1
ATOM 747 O O . ASP A 1 103 ? -12.383 -5.348 -27.906 1 78.31 103 ASP A O 1
ATOM 751 N N . ARG A 1 104 ? -14.367 -4.828 -28.891 1 85.62 104 ARG A N 1
ATOM 752 C CA . ARG A 1 104 ? -15.148 -5.672 -28 1 85.62 104 ARG A CA 1
ATOM 753 C C . ARG A 1 104 ? -14.727 -7.133 -28.109 1 85.62 104 ARG A C 1
ATOM 755 O O . ARG A 1 104 ? -14.68 -7.848 -27.109 1 85.62 104 ARG A O 1
ATOM 762 N N . ARG A 1 105 ? -14.406 -7.504 -29.266 1 85.25 105 ARG A N 1
ATOM 763 C CA . ARG A 1 105 ? -13.969 -8.883 -29.484 1 85.25 105 ARG A CA 1
ATOM 764 C C . ARG A 1 105 ? -12.625 -9.148 -28.812 1 85.25 105 ARG A C 1
ATOM 766 O O . ARG A 1 105 ? -12.391 -10.234 -28.297 1 85.25 105 ARG A O 1
ATOM 773 N N . GLY A 1 106 ? -11.797 -8.102 -28.875 1 88.94 106 GLY A N 1
ATOM 774 C CA . GLY A 1 106 ? -10.531 -8.211 -28.172 1 88.94 106 GLY A CA 1
ATOM 775 C C . GLY A 1 106 ? -10.688 -8.367 -26.672 1 88.94 106 GLY A C 1
ATOM 776 O O . GLY A 1 106 ? -9.961 -9.148 -26.047 1 88.94 106 GLY A O 1
ATOM 777 N N . VAL A 1 107 ? -11.648 -7.676 -26.156 1 91.75 107 VAL A N 1
ATOM 778 C CA . VAL A 1 107 ? -11.945 -7.773 -24.734 1 91.75 107 VAL A CA 1
ATOM 779 C C . VAL A 1 107 ? -12.43 -9.18 -24.406 1 91.75 107 VAL A C 1
ATOM 781 O O . VAL A 1 107 ? -11.969 -9.797 -23.438 1 91.75 107 VAL A O 1
ATOM 784 N N . GLU A 1 108 ? -13.258 -9.703 -25.219 1 90.5 108 GLU A N 1
ATOM 785 C CA . GLU A 1 108 ? -13.805 -11.039 -24.984 1 90.5 108 GLU A CA 1
ATOM 786 C C . GLU A 1 108 ? -12.727 -12.109 -25.094 1 90.5 108 GLU A C 1
ATOM 788 O O . GLU A 1 108 ? -12.711 -13.062 -24.312 1 90.5 108 GLU A O 1
ATOM 793 N N . ARG A 1 109 ? -11.867 -11.914 -25.984 1 90.31 109 ARG A N 1
ATOM 794 C CA . ARG A 1 109 ? -10.766 -12.859 -26.156 1 90.31 109 ARG A CA 1
ATOM 795 C C . ARG A 1 109 ? -9.844 -12.844 -24.938 1 90.31 109 ARG A C 1
ATOM 797 O O . ARG A 1 109 ? -9.406 -13.898 -24.469 1 90.31 109 ARG A O 1
ATOM 804 N N . ALA A 1 110 ? -9.531 -11.648 -24.484 1 91.06 110 ALA A N 1
ATOM 805 C CA . ALA A 1 110 ? -8.68 -11.523 -23.312 1 91.06 110 ALA A CA 1
ATOM 806 C C . ALA A 1 110 ? -9.312 -12.188 -22.094 1 91.06 110 ALA A C 1
ATOM 808 O O . ALA A 1 110 ? -8.641 -12.883 -21.328 1 91.06 110 ALA A O 1
ATOM 809 N N . VAL A 1 111 ? -10.555 -12 -21.969 1 94.75 111 VAL A N 1
ATOM 810 C CA . VAL A 1 111 ? -11.289 -12.555 -20.828 1 94.75 111 VAL A CA 1
ATOM 811 C C . VAL A 1 111 ? -11.336 -14.078 -20.938 1 94.75 111 VAL A C 1
ATOM 813 O O . VAL A 1 111 ? -11.117 -14.789 -19.953 1 94.75 111 VAL A O 1
ATOM 816 N N . ALA A 1 112 ? -11.562 -14.562 -22.094 1 91.88 112 ALA A N 1
ATOM 817 C CA . ALA A 1 112 ? -11.609 -16.016 -22.328 1 91.88 112 ALA A CA 1
ATOM 818 C C . ALA A 1 112 ? -10.25 -16.641 -22.031 1 91.88 112 ALA A C 1
ATOM 820 O O . ALA A 1 112 ? -10.18 -17.734 -21.453 1 91.88 112 ALA A O 1
ATOM 821 N N . SER A 1 113 ? -9.25 -15.992 -22.469 1 90.75 113 SER A N 1
ATOM 822 C CA . SER A 1 113 ? -7.902 -16.484 -22.219 1 90.75 113 SER A CA 1
ATOM 823 C C . SER A 1 113 ? -7.598 -16.547 -20.734 1 90.75 113 SER A C 1
ATOM 825 O O . SER A 1 113 ? -6.973 -17.5 -20.25 1 90.75 113 SER A O 1
ATOM 827 N N . TYR A 1 114 ? -8.016 -15.602 -20.062 1 94.25 114 TYR A N 1
ATOM 828 C CA . TYR A 1 114 ? -7.797 -15.57 -18.609 1 94.25 114 TYR A CA 1
ATOM 829 C C . TYR A 1 114 ? -8.523 -16.719 -17.922 1 94.25 114 TYR A C 1
ATOM 831 O O . TYR A 1 114 ? -7.926 -17.453 -17.125 1 94.25 114 TYR A O 1
ATOM 839 N N . PHE A 1 115 ? -9.789 -16.891 -18.203 1 92.44 115 PHE A N 1
ATOM 840 C CA . PHE A 1 115 ? -10.594 -17.906 -17.531 1 92.44 115 PHE A CA 1
ATOM 841 C C . PHE A 1 115 ? -10.172 -19.312 -17.969 1 92.44 115 PHE A C 1
ATOM 843 O O . PHE A 1 115 ? -10.328 -20.266 -17.203 1 92.44 115 PHE A O 1
ATOM 850 N N . GLY A 1 116 ? -9.5 -19.438 -19.094 1 87.62 116 GLY A N 1
ATOM 851 C CA . GLY A 1 116 ? -9.016 -20.719 -19.562 1 87.62 116 GLY A CA 1
ATOM 852 C C . GLY A 1 116 ? -7.605 -21.031 -19.109 1 87.62 116 GLY A C 1
ATOM 853 O O . GLY A 1 116 ? -7.125 -22.156 -19.281 1 87.62 116 GLY A O 1
ATOM 854 N N . GLY A 1 117 ? -6.98 -20.094 -18.453 1 89.5 117 GLY A N 1
ATOM 855 C CA . GLY A 1 117 ? -5.594 -20.266 -18.062 1 89.5 117 GLY A CA 1
ATOM 856 C C . GLY A 1 117 ? -5.352 -19.969 -16.594 1 89.5 117 GLY A C 1
ATOM 857 O O . GLY A 1 117 ? -5.512 -20.859 -15.742 1 89.5 117 GLY A O 1
ATOM 858 N N . VAL A 1 118 ? -5.121 -18.719 -16.281 1 91.5 118 VAL A N 1
ATOM 859 C CA . VAL A 1 118 ? -4.68 -18.312 -14.953 1 91.5 118 VAL A CA 1
ATOM 860 C C . VAL A 1 118 ? -5.77 -18.609 -13.93 1 91.5 118 VAL A C 1
ATOM 862 O O . VAL A 1 118 ? -5.48 -19.062 -12.82 1 91.5 118 VAL A O 1
ATOM 865 N N . ASN A 1 119 ? -7 -18.406 -14.305 1 91.44 119 ASN A N 1
ATOM 866 C CA . ASN A 1 119 ? -8.094 -18.578 -13.359 1 91.44 119 ASN A CA 1
ATOM 867 C C . ASN A 1 119 ? -8.273 -20.047 -12.977 1 91.44 119 ASN A C 1
ATOM 869 O O . ASN A 1 119 ? -8.977 -20.359 -12.016 1 91.44 119 ASN A O 1
ATOM 873 N N . THR A 1 120 ? -7.66 -20.984 -13.656 1 88.44 120 THR A N 1
ATOM 874 C CA . THR A 1 120 ? -7.809 -22.406 -13.375 1 88.44 120 THR A CA 1
ATOM 875 C C . THR A 1 120 ? -7.055 -22.781 -12.102 1 88.44 120 THR A C 1
ATOM 877 O O . THR A 1 120 ? -7.363 -23.797 -11.469 1 88.44 120 THR A O 1
ATOM 880 N N . TRP A 1 121 ? -6.117 -21.953 -11.758 1 90.62 121 TRP A N 1
ATOM 881 C CA . TRP A 1 121 ? -5.371 -22.281 -10.547 1 90.62 121 TRP A CA 1
ATOM 882 C C . TRP A 1 121 ? -5.352 -21.094 -9.586 1 90.62 121 TRP A C 1
ATOM 884 O O . TRP A 1 121 ? -5.062 -21.25 -8.398 1 90.62 121 TRP A O 1
ATOM 894 N N . PHE A 1 122 ? -5.52 -19.922 -10.078 1 92.69 122 PHE A N 1
ATOM 895 C CA . PHE A 1 122 ? -5.66 -18.703 -9.281 1 92.69 122 PHE A CA 1
ATOM 896 C C . PHE A 1 122 ? -7.07 -18.141 -9.383 1 92.69 122 PHE A C 1
ATOM 898 O O . PHE A 1 122 ? -7.27 -17.047 -9.906 1 92.69 122 PHE A O 1
ATOM 905 N N . THR A 1 123 ? -7.988 -18.875 -8.75 1 93 123 THR A N 1
ATOM 906 C CA . THR A 1 123 ? -9.414 -18.656 -8.945 1 93 123 THR A CA 1
ATOM 907 C C . THR A 1 123 ? -9.938 -17.594 -7.988 1 93 123 THR A C 1
ATOM 909 O O . THR A 1 123 ? -10.516 -17.922 -6.945 1 93 123 THR A O 1
ATOM 912 N N . ILE A 1 124 ? -9.797 -16.344 -8.422 1 96.06 124 ILE A N 1
ATOM 913 C CA . ILE A 1 124 ? -10.164 -15.281 -7.504 1 96.06 124 ILE A CA 1
ATOM 914 C C . ILE A 1 124 ? -11.328 -14.477 -8.086 1 96.06 124 ILE A C 1
ATOM 916 O O . ILE A 1 124 ? -11.828 -13.547 -7.445 1 96.06 124 ILE A O 1
ATOM 920 N N . ILE A 1 125 ? -11.742 -14.828 -9.328 1 96.62 125 ILE A N 1
ATOM 921 C CA . ILE A 1 125 ? -12.836 -14.109 -9.984 1 96.62 125 ILE A CA 1
ATOM 922 C C . ILE A 1 125 ? -13.938 -15.086 -10.367 1 96.62 125 ILE A C 1
ATOM 924 O O . ILE A 1 125 ? -13.68 -16.109 -11.016 1 96.62 125 ILE A O 1
ATOM 928 N N . GLU A 1 126 ? -15.125 -14.797 -9.93 1 94.94 126 GLU A N 1
ATOM 929 C CA . GLU A 1 126 ? -16.297 -15.539 -10.367 1 94.94 126 GLU A CA 1
ATOM 930 C C . GLU A 1 126 ? -16.656 -15.227 -11.82 1 94.94 126 GLU A C 1
ATOM 932 O O . GLU A 1 126 ? -17.047 -14.102 -12.133 1 94.94 126 GLU A O 1
ATOM 937 N N . GLN A 1 127 ? -16.656 -16.219 -12.617 1 94.44 127 GLN A N 1
ATOM 938 C CA . GLN A 1 127 ? -16.797 -16 -14.055 1 94.44 127 GLN A CA 1
ATOM 939 C C . GLN A 1 127 ? -18.203 -15.523 -14.398 1 94.44 127 GLN A C 1
ATOM 941 O O . GLN A 1 127 ? -18.375 -14.539 -15.125 1 94.44 127 GLN A O 1
ATOM 946 N N . ALA A 1 128 ? -19.219 -16.125 -13.867 1 93.44 128 ALA A N 1
ATOM 947 C CA . ALA A 1 128 ? -20.609 -15.805 -14.219 1 93.44 128 ALA A CA 1
ATOM 948 C C . ALA A 1 128 ? -20.953 -14.367 -13.844 1 93.44 128 ALA A C 1
ATOM 950 O O . ALA A 1 128 ? -21.516 -13.625 -14.656 1 93.44 128 ALA A O 1
ATOM 951 N N . ARG A 1 129 ? -20.594 -14.055 -12.727 1 94.06 129 ARG A N 1
ATOM 952 C CA . ARG A 1 129 ? -20.891 -12.703 -12.266 1 94.06 129 ARG A CA 1
ATOM 953 C C . ARG A 1 129 ? -20.078 -11.672 -13.039 1 94.06 129 ARG A C 1
ATOM 955 O O . ARG A 1 129 ? -20.578 -10.602 -13.383 1 94.06 129 ARG A O 1
ATOM 962 N N . PHE A 1 130 ? -18.875 -11.969 -13.289 1 96.56 130 PHE A N 1
ATOM 963 C CA . PHE A 1 130 ? -18.016 -11.055 -14.008 1 96.56 130 PHE A CA 1
ATOM 964 C C . PHE A 1 130 ? -18.531 -10.805 -15.422 1 96.56 130 PHE A C 1
ATOM 966 O O . PHE A 1 130 ? -18.562 -9.664 -15.883 1 96.56 130 PHE A O 1
ATOM 973 N N . GLU A 1 131 ? -18.922 -11.844 -16.078 1 94.81 131 GLU A N 1
ATOM 974 C CA . GLU A 1 131 ? -19.406 -11.711 -17.438 1 94.81 131 GLU A CA 1
ATOM 975 C C . GLU A 1 131 ? -20.688 -10.875 -17.484 1 94.81 131 GLU A C 1
ATOM 977 O O . GLU A 1 131 ? -20.891 -10.094 -18.422 1 94.81 131 GLU A O 1
ATOM 982 N N . LYS A 1 132 ? -21.469 -11.078 -16.547 1 94.5 132 LYS A N 1
ATOM 983 C CA . LYS A 1 132 ? -22.672 -10.242 -16.453 1 94.5 132 LYS A CA 1
ATOM 984 C C . LYS A 1 132 ? -22.297 -8.773 -16.25 1 94.5 132 LYS A C 1
ATOM 986 O O . LYS A 1 132 ? -22.828 -7.891 -16.922 1 94.5 132 LYS A O 1
ATOM 991 N N . GLN A 1 133 ? -21.391 -8.531 -15.375 1 95.69 133 GLN A N 1
ATOM 992 C CA . GLN A 1 133 ? -20.938 -7.176 -15.086 1 95.69 133 GLN A CA 1
ATOM 993 C C . GLN A 1 133 ? -20.25 -6.551 -16.297 1 95.69 133 GLN A C 1
ATOM 995 O O . GLN A 1 133 ? -20.391 -5.352 -16.547 1 95.69 133 GLN A O 1
ATOM 1000 N N . LEU A 1 134 ? -19.516 -7.359 -16.953 1 95.56 134 LEU A N 1
ATOM 1001 C CA . LEU A 1 134 ? -18.828 -6.875 -18.156 1 95.56 134 LEU A CA 1
ATOM 1002 C C . LEU A 1 134 ? -19.844 -6.418 -19.203 1 95.56 134 LEU A C 1
ATOM 1004 O O . LEU A 1 134 ? -19.672 -5.359 -19.812 1 95.56 134 LEU A O 1
ATOM 1008 N N . SER A 1 135 ? -20.875 -7.16 -19.375 1 92.94 135 SER A N 1
ATOM 1009 C CA . SER A 1 135 ? -21.938 -6.793 -20.312 1 92.94 135 SER A CA 1
ATOM 1010 C C . SER A 1 135 ? -22.594 -5.477 -19.922 1 92.94 135 SER A C 1
ATOM 1012 O O . SER A 1 135 ? -22.891 -4.641 -20.781 1 92.94 135 SER A O 1
ATOM 1014 N N . GLU A 1 136 ? -22.797 -5.344 -18.688 1 92.94 136 GLU A N 1
ATOM 1015 C CA . GLU A 1 136 ? -23.375 -4.105 -18.188 1 92.94 136 GLU A CA 1
ATOM 1016 C C . GLU A 1 136 ? -22.438 -2.928 -18.375 1 92.94 136 GLU A C 1
ATOM 1018 O O . GLU A 1 136 ? -22.859 -1.818 -18.688 1 92.94 136 GLU A O 1
ATOM 1023 N N . THR A 1 137 ? -21.203 -3.172 -18.156 1 91.69 137 THR A N 1
ATOM 1024 C CA . THR A 1 137 ? -20.188 -2.135 -18.25 1 91.69 137 THR A CA 1
ATOM 1025 C C . THR A 1 137 ? -20.078 -1.611 -19.688 1 91.69 137 THR A C 1
ATOM 1027 O O . THR A 1 137 ? -19.781 -0.435 -19.906 1 91.69 137 THR A O 1
ATOM 1030 N N . LEU A 1 138 ? -20.344 -2.445 -20.641 1 85.31 138 LEU A N 1
ATOM 1031 C CA . LEU A 1 138 ? -20.297 -2.037 -22.031 1 85.31 138 LEU A CA 1
ATOM 1032 C C . LEU A 1 138 ? -21.438 -1.087 -22.359 1 85.31 138 LEU A C 1
ATOM 1034 O O . LEU A 1 138 ? -21.359 -0.318 -23.328 1 85.31 138 LEU A O 1
ATOM 1038 N N . GLN A 1 139 ? -22.438 -1.128 -21.531 1 84.94 139 GLN A N 1
ATOM 1039 C CA . GLN A 1 139 ? -23.547 -0.197 -21.672 1 84.94 139 GLN A CA 1
ATOM 1040 C C . GLN A 1 139 ? -23.359 1.024 -20.781 1 84.94 139 GLN A C 1
ATOM 1042 O O . GLN A 1 139 ? -23.547 2.16 -21.219 1 84.94 139 GLN A O 1
ATOM 1047 N N . LYS A 1 140 ? -23 0.68 -19.594 1 89.56 140 LYS A N 1
ATOM 1048 C CA . LYS A 1 140 ? -22.672 1.695 -18.594 1 89.56 140 LYS A CA 1
ATOM 1049 C C . LYS A 1 140 ? -21.266 1.484 -18.016 1 89.56 140 LYS A C 1
ATOM 1051 O O . LYS A 1 140 ? -21.078 0.668 -17.125 1 89.56 140 LYS A O 1
ATOM 1056 N N . PRO A 1 141 ? -20.438 2.35 -18.375 1 89.69 141 PRO A N 1
ATOM 1057 C CA . PRO A 1 141 ? -19.031 2.115 -18.047 1 89.69 141 PRO A CA 1
ATOM 1058 C C . PRO A 1 141 ? -18.781 2.066 -16.547 1 89.69 141 PRO A C 1
ATOM 1060 O O . PRO A 1 141 ? -19.375 2.834 -15.789 1 89.69 141 PRO A O 1
ATOM 1063 N N . SER A 1 142 ? -17.984 1.077 -16.172 1 93.38 142 SER A N 1
ATOM 1064 C CA . SER A 1 142 ? -17.484 0.908 -14.812 1 93.38 142 SER A CA 1
ATOM 1065 C C . SER A 1 142 ? -15.961 0.812 -14.789 1 93.38 142 SER A C 1
ATOM 1067 O O . SER A 1 142 ? -15.383 -0.128 -15.344 1 93.38 142 SER A O 1
ATOM 1069 N N . ALA A 1 143 ? -15.352 1.752 -14.109 1 93.62 143 ALA A N 1
ATOM 1070 C CA . ALA A 1 143 ? -13.891 1.801 -14.086 1 93.62 143 ALA A CA 1
ATOM 1071 C C . ALA A 1 143 ? -13.312 0.551 -13.422 1 93.62 143 ALA A C 1
ATOM 1073 O O . ALA A 1 143 ? -12.266 0.049 -13.844 1 93.62 143 ALA A O 1
ATOM 1074 N N . GLU A 1 144 ? -13.969 0.033 -12.438 1 95.5 144 GLU A N 1
ATOM 1075 C CA . GLU A 1 144 ? -13.492 -1.133 -11.695 1 95.5 144 GLU A CA 1
ATOM 1076 C C . GLU A 1 144 ? -13.445 -2.371 -12.586 1 95.5 144 GLU A C 1
ATOM 1078 O O . GLU A 1 144 ? -12.461 -3.119 -12.562 1 95.5 144 GLU A O 1
ATOM 1083 N N . ILE A 1 145 ? -14.461 -2.512 -13.359 1 96.56 145 ILE A N 1
ATOM 1084 C CA . ILE A 1 145 ? -14.523 -3.668 -14.242 1 96.56 145 ILE A CA 1
ATOM 1085 C C . ILE A 1 145 ? -13.508 -3.504 -15.375 1 96.56 145 ILE A C 1
ATOM 1087 O O . ILE A 1 145 ? -12.859 -4.469 -15.781 1 96.56 145 ILE A O 1
ATOM 1091 N N . CYS A 1 146 ? -13.375 -2.314 -15.844 1 94.19 146 CYS A N 1
ATOM 1092 C CA . CYS A 1 146 ? -12.445 -2.041 -16.922 1 94.19 146 CYS A CA 1
ATOM 1093 C C . CYS A 1 146 ? -11.016 -2.361 -16.5 1 94.19 146 CYS A C 1
ATOM 1095 O O . CYS A 1 146 ? -10.281 -3.025 -17.234 1 94.19 146 CYS A O 1
ATOM 1097 N N . ILE A 1 147 ? -10.633 -1.879 -15.336 1 96 147 ILE A N 1
ATOM 1098 C CA . ILE A 1 147 ? -9.273 -2.129 -14.883 1 96 147 ILE A CA 1
ATOM 1099 C C . ILE A 1 147 ? -9.07 -3.621 -14.633 1 96 147 ILE A C 1
ATOM 1101 O O . ILE A 1 147 ? -7.988 -4.16 -14.867 1 96 147 ILE A O 1
ATOM 1105 N N . LEU A 1 148 ? -10.086 -4.309 -14.141 1 97.62 148 LEU A N 1
ATOM 1106 C CA . LEU A 1 148 ? -10 -5.75 -13.938 1 97.62 148 LEU A CA 1
ATOM 1107 C C . LEU A 1 148 ? -9.75 -6.469 -15.258 1 97.62 148 LEU A C 1
ATOM 1109 O O . LEU A 1 148 ? -8.922 -7.379 -15.328 1 97.62 148 LEU A O 1
ATOM 1113 N N . VAL A 1 149 ? -10.453 -5.992 -16.312 1 96.75 149 VAL A N 1
ATOM 1114 C CA . VAL A 1 149 ? -10.273 -6.566 -17.641 1 96.75 149 VAL A CA 1
ATOM 1115 C C . VAL A 1 149 ? -8.828 -6.379 -18.078 1 96.75 149 VAL A C 1
ATOM 1117 O O . VAL A 1 149 ? -8.211 -7.301 -18.625 1 96.75 149 VAL A O 1
ATOM 1120 N N . LEU A 1 150 ? -8.344 -5.258 -17.891 1 94.62 150 LEU A N 1
ATOM 1121 C CA . LEU A 1 150 ? -6.977 -4.965 -18.297 1 94.62 150 LEU A CA 1
ATOM 1122 C C . LEU A 1 150 ? -5.984 -5.84 -17.531 1 94.62 150 LEU A C 1
ATOM 1124 O O . LEU A 1 150 ? -5.027 -6.355 -18.125 1 94.62 150 LEU A O 1
ATOM 1128 N N . CYS A 1 151 ? -6.172 -6.02 -16.25 1 96.69 151 CYS A N 1
ATOM 1129 C CA . CYS A 1 151 ? -5.285 -6.848 -15.438 1 96.69 151 CYS A CA 1
ATOM 1130 C C . CYS A 1 151 ? -5.383 -8.312 -15.852 1 96.69 151 CYS A C 1
ATOM 1132 O O . CYS A 1 151 ? -4.375 -9.023 -15.859 1 96.69 151 CYS A O 1
ATOM 1134 N N . MET A 1 152 ? -6.629 -8.758 -16.188 1 96.25 152 MET A N 1
ATOM 1135 C CA . MET A 1 152 ? -6.801 -10.109 -16.719 1 96.25 152 MET A CA 1
ATOM 1136 C C . MET A 1 152 ? -5.984 -10.305 -17.984 1 96.25 152 MET A C 1
ATOM 1138 O O . MET A 1 152 ? -5.293 -11.312 -18.141 1 96.25 152 MET A O 1
ATOM 1142 N N . SER A 1 153 ? -6.094 -9.312 -18.828 1 93.25 153 SER A N 1
ATOM 1143 C CA . SER A 1 153 ? -5.367 -9.375 -20.094 1 93.25 153 SER A CA 1
ATOM 1144 C C . SER A 1 153 ? -3.861 -9.391 -19.859 1 93.25 153 SER A C 1
ATOM 1146 O O . SER A 1 153 ? -3.131 -10.117 -20.531 1 93.25 153 SER A O 1
ATOM 1148 N N . MET A 1 154 ? -3.379 -8.633 -18.969 1 91.81 154 MET A N 1
ATOM 1149 C CA . MET A 1 154 ? -1.957 -8.516 -18.656 1 91.81 154 MET A CA 1
ATOM 1150 C C . MET A 1 154 ? -1.386 -9.852 -18.203 1 91.81 154 MET A C 1
ATOM 1152 O O . MET A 1 154 ? -0.355 -10.297 -18.703 1 91.81 154 MET A O 1
ATOM 1156 N N . ILE A 1 155 ? -2.027 -10.539 -17.297 1 93.75 155 ILE A N 1
ATOM 1157 C CA . ILE A 1 155 ? -1.455 -11.742 -16.703 1 93.75 155 ILE A CA 1
ATOM 1158 C C . ILE A 1 155 ? -1.668 -12.93 -17.656 1 93.75 155 ILE A C 1
ATOM 1160 O O . ILE A 1 155 ? -0.935 -13.914 -17.578 1 93.75 155 ILE A O 1
ATOM 1164 N N . ALA A 1 156 ? -2.727 -12.836 -18.531 1 90.44 156 ALA A N 1
ATOM 1165 C CA . ALA A 1 156 ? -3.031 -13.938 -19.438 1 90.44 156 ALA A CA 1
ATOM 1166 C C . ALA A 1 156 ? -2.084 -13.938 -20.641 1 90.44 156 ALA A C 1
ATOM 1168 O O . ALA A 1 156 ? -1.938 -14.953 -21.312 1 90.44 156 ALA A O 1
ATOM 1169 N N . ARG A 1 157 ? -1.476 -12.875 -20.859 1 81.94 157 ARG A N 1
ATOM 1170 C CA . ARG A 1 157 ? -0.626 -12.75 -22.031 1 81.94 157 ARG A CA 1
ATOM 1171 C C . ARG A 1 157 ? 0.775 -13.281 -21.766 1 81.94 157 ARG A C 1
ATOM 1173 O O . ARG A 1 157 ? 1.316 -13.094 -20.672 1 81.94 157 ARG A O 1
ATOM 1180 N N . SER A 1 158 ? 1.237 -14.133 -22.703 1 75.81 158 SER A N 1
ATOM 1181 C CA . SER A 1 158 ? 2.613 -14.609 -22.625 1 75.81 158 SER A CA 1
ATOM 1182 C C . SER A 1 158 ? 3.607 -13.484 -22.906 1 75.81 158 SER A C 1
ATOM 1184 O O . SER A 1 158 ? 3.346 -12.609 -23.734 1 75.81 158 SER A O 1
ATOM 1186 N N . PRO A 1 159 ? 4.621 -13.477 -22.062 1 63.75 159 PRO A N 1
ATOM 1187 C CA . PRO A 1 159 ? 5.613 -12.43 -22.297 1 63.75 159 PRO A CA 1
ATOM 1188 C C . PRO A 1 159 ? 6.25 -12.508 -23.672 1 63.75 159 PRO A C 1
ATOM 1190 O O . PRO A 1 159 ? 6.641 -13.594 -24.109 1 63.75 159 PRO A O 1
ATOM 1193 N N . ASP A 1 160 ? 5.629 -12.398 -24.781 1 53.25 160 ASP A N 1
ATOM 1194 C CA . ASP A 1 160 ? 6.148 -12.562 -26.141 1 53.25 160 ASP A CA 1
ATOM 1195 C C . ASP A 1 160 ? 7.652 -12.312 -26.188 1 53.25 160 ASP A C 1
ATOM 1197 O O . ASP A 1 160 ? 8.109 -11.195 -25.922 1 53.25 160 ASP A O 1
ATOM 1201 N N . PRO A 1 161 ? 8.484 -13.367 -26.188 1 46.84 161 PRO A N 1
ATOM 1202 C CA . PRO A 1 161 ? 9.93 -13.172 -26.391 1 46.84 161 PRO A CA 1
ATOM 1203 C C . PRO A 1 161 ? 10.242 -12.234 -27.547 1 46.84 161 PRO A C 1
ATOM 1205 O O . PRO A 1 161 ? 11.234 -11.5 -27.5 1 46.84 161 PRO A O 1
ATOM 1208 N N . ASN A 1 162 ? 9.75 -12.688 -28.766 1 40.28 162 ASN A N 1
ATOM 1209 C CA . ASN A 1 162 ? 9.953 -11.977 -30.031 1 40.28 162 ASN A CA 1
ATOM 1210 C C . ASN A 1 162 ? 9.102 -10.711 -30.094 1 40.28 162 ASN A C 1
ATOM 1212 O O . ASN A 1 162 ? 9.008 -10.078 -31.156 1 40.28 162 ASN A O 1
ATOM 1216 N N . SER A 1 163 ? 8.188 -10.836 -29.438 1 38.03 163 SER A N 1
ATOM 1217 C CA . SER A 1 163 ? 7.328 -9.664 -29.594 1 38.03 163 SER A CA 1
ATOM 1218 C C . SER A 1 163 ? 8.125 -8.375 -29.469 1 38.03 163 SER A C 1
ATOM 1220 O O . SER A 1 163 ? 8.789 -8.141 -28.453 1 38.03 163 SER A O 1
ATOM 1222 N N . VAL A 1 164 ? 8.625 -8.125 -30.406 1 33.31 164 VAL A N 1
ATOM 1223 C CA . VAL A 1 164 ? 9.148 -6.793 -30.719 1 33.31 164 VAL A CA 1
ATOM 1224 C C . VAL A 1 164 ? 8.414 -5.746 -29.875 1 33.31 164 VAL A C 1
ATOM 1226 O O . VAL A 1 164 ? 8.922 -4.648 -29.656 1 33.31 164 VAL A O 1
ATOM 1229 N N . SER A 1 165 ? 7.07 -5.922 -29.984 1 33.66 165 SER A N 1
ATOM 1230 C CA . SER A 1 165 ? 6.246 -4.898 -29.359 1 33.66 165 SER A CA 1
ATOM 1231 C C . SER A 1 165 ? 6.375 -4.938 -27.828 1 33.66 165 SER A C 1
ATOM 1233 O O . SER A 1 165 ? 6.125 -5.969 -27.219 1 33.66 165 SER A O 1
ATOM 1235 N N . GLY A 1 166 ? 7.352 -4.613 -27.344 1 36.03 166 GLY A N 1
ATOM 1236 C CA . GLY A 1 166 ? 7.656 -3.988 -26.062 1 36.03 166 GLY A CA 1
ATOM 1237 C C . GLY A 1 166 ? 6.438 -3.816 -25.188 1 36.03 166 GLY A C 1
ATOM 1238 O O . GLY A 1 166 ? 6.438 -2.992 -24.266 1 36.03 166 GLY A O 1
ATOM 1239 N N . MET A 1 167 ? 5.449 -4.352 -25.672 1 39.09 167 MET A N 1
ATOM 1240 C CA . MET A 1 167 ? 4.105 -4.082 -25.156 1 39.09 167 MET A CA 1
ATOM 1241 C C . MET A 1 167 ? 3.924 -4.672 -23.766 1 39.09 167 MET A C 1
ATOM 1243 O O . MET A 1 167 ? 3.111 -4.18 -22.969 1 39.09 167 MET A O 1
ATOM 1247 N N . GLY A 1 168 ? 4.523 -5.977 -23.484 1 47.66 168 GLY A N 1
ATOM 1248 C CA . GLY A 1 168 ? 4.355 -6.59 -22.172 1 47.66 168 GLY A CA 1
ATOM 1249 C C . GLY A 1 168 ? 4.559 -5.617 -21.031 1 47.66 168 GLY A C 1
ATOM 1250 O O . GLY A 1 168 ? 3.732 -5.543 -20.125 1 47.66 168 GLY A O 1
ATOM 1251 N N . ASP A 1 169 ? 5.676 -4.898 -21.312 1 58.22 169 ASP A N 1
ATOM 1252 C CA . ASP A 1 169 ? 6.012 -3.891 -20.312 1 58.22 169 ASP A CA 1
ATOM 1253 C C . ASP A 1 169 ? 5.074 -2.691 -20.406 1 58.22 169 ASP A C 1
ATOM 1255 O O . ASP A 1 169 ? 4.746 -2.076 -19.391 1 58.22 169 ASP A O 1
ATOM 1259 N N . SER A 1 170 ? 4.328 -2.781 -21.625 1 67.25 170 SER A N 1
ATOM 1260 C CA . SER A 1 170 ? 3.463 -1.616 -21.766 1 67.25 170 SER A CA 1
ATOM 1261 C C . SER A 1 170 ? 2.117 -1.84 -21.078 1 67.25 170 SER A C 1
ATOM 1263 O O . SER A 1 170 ? 1.577 -0.929 -20.453 1 67.25 170 SER A O 1
ATOM 1265 N N . SER A 1 171 ? 1.697 -3.107 -21.219 1 77.69 171 SER A N 1
ATOM 1266 C CA . SER A 1 171 ? 0.42 -3.404 -20.578 1 77.69 171 SER A CA 1
ATOM 1267 C C . SER A 1 171 ? 0.521 -3.281 -19.062 1 77.69 171 SER A C 1
ATOM 1269 O O . SER A 1 171 ? -0.416 -2.82 -18.406 1 77.69 171 SER A O 1
ATOM 1271 N N . TYR A 1 172 ? 1.728 -3.645 -18.656 1 87.56 172 TYR A N 1
ATOM 1272 C CA . TYR A 1 172 ? 1.957 -3.559 -17.219 1 87.56 172 TYR A CA 1
ATOM 1273 C C . TYR A 1 172 ? 1.944 -2.109 -16.75 1 87.56 172 TYR A C 1
ATOM 1275 O O . TYR A 1 172 ? 1.244 -1.767 -15.797 1 87.56 172 TYR A O 1
ATOM 1283 N N . HIS A 1 173 ? 2.584 -1.264 -17.469 1 85.31 173 HIS A N 1
ATOM 1284 C CA . HIS A 1 173 ? 2.668 0.142 -17.078 1 85.31 173 HIS A CA 1
ATOM 1285 C C . HIS A 1 173 ? 1.315 0.832 -17.219 1 85.31 173 HIS A C 1
ATOM 1287 O O . HIS A 1 173 ? 0.941 1.644 -16.359 1 85.31 173 HIS A O 1
ATOM 1293 N N . THR A 1 174 ? 0.616 0.434 -18.188 1 83.94 174 THR A N 1
ATOM 1294 C CA . THR A 1 174 ? -0.715 0.999 -18.375 1 83.94 174 THR A CA 1
ATOM 1295 C C . THR A 1 174 ? -1.662 0.544 -17.266 1 83.94 174 THR A C 1
ATOM 1297 O O . THR A 1 174 ? -2.436 1.346 -16.75 1 83.94 174 THR A O 1
ATOM 1300 N N . ALA A 1 175 ? -1.581 -0.707 -16.984 1 90.06 175 ALA A N 1
ATOM 1301 C CA . ALA A 1 175 ? -2.424 -1.235 -15.922 1 90.06 175 ALA A CA 1
ATOM 1302 C C . ALA A 1 175 ? -2.123 -0.548 -14.594 1 90.06 175 ALA A C 1
ATOM 1304 O O . ALA A 1 175 ? -3.039 -0.175 -13.859 1 90.06 175 ALA A O 1
ATOM 1305 N N . LYS A 1 176 ? -0.845 -0.329 -14.375 1 91.44 176 LYS A N 1
ATOM 1306 C CA . LYS A 1 176 ? -0.437 0.307 -13.125 1 91.44 176 LYS A CA 1
ATOM 1307 C C . LYS A 1 176 ? -0.93 1.749 -13.055 1 91.44 176 LYS A C 1
ATOM 1309 O O . LYS A 1 176 ? -1.453 2.184 -12.023 1 91.44 176 LYS A O 1
ATOM 1314 N N . ALA A 1 177 ? -0.776 2.459 -14.109 1 87 177 ALA A N 1
ATOM 1315 C CA . ALA A 1 177 ? -1.205 3.854 -14.148 1 87 177 ALA A CA 1
ATOM 1316 C C . ALA A 1 177 ? -2.723 3.967 -14.023 1 87 177 ALA A C 1
ATOM 1318 O O . ALA A 1 177 ? -3.229 4.777 -13.25 1 87 177 ALA A O 1
ATOM 1319 N N . LEU A 1 178 ? -3.424 3.17 -14.773 1 88.75 178 LEU A N 1
ATOM 1320 C CA . LEU A 1 178 ? -4.879 3.217 -14.734 1 88.75 178 LEU A CA 1
ATOM 1321 C C . LEU A 1 178 ? -5.406 2.805 -13.367 1 88.75 178 LEU A C 1
ATOM 1323 O O . LEU A 1 178 ? -6.371 3.387 -12.867 1 88.75 178 LEU A O 1
ATOM 1327 N N . LEU A 1 179 ? -4.801 1.758 -12.844 1 93.31 179 LEU A N 1
ATOM 1328 C CA . LEU A 1 179 ? -5.211 1.305 -11.523 1 93.31 179 LEU A CA 1
ATOM 1329 C C . LEU A 1 179 ? -5.07 2.424 -10.492 1 93.31 179 LEU A C 1
ATOM 1331 O O . LEU A 1 179 ? -5.961 2.629 -9.664 1 93.31 179 LEU A O 1
ATOM 1335 N N . SER A 1 180 ? -3.982 3.135 -10.578 1 90.75 180 SER A N 1
ATOM 1336 C CA . SER A 1 180 ? -3.756 4.25 -9.664 1 90.75 180 SER A CA 1
ATOM 1337 C C . SER A 1 180 ? -4.816 5.332 -9.844 1 90.75 180 SER A C 1
ATOM 1339 O O . SER A 1 180 ? -5.312 5.891 -8.859 1 90.75 180 SER A O 1
ATOM 1341 N N . LEU A 1 181 ? -5.172 5.586 -11 1 88.06 181 LEU A N 1
ATOM 1342 C CA . LEU A 1 181 ? -6.168 6.609 -11.289 1 88.06 181 LEU A CA 1
ATOM 1343 C C . LEU A 1 181 ? -7.551 6.168 -10.82 1 88.06 181 LEU A C 1
ATOM 1345 O O . LEU A 1 181 ? -8.297 6.957 -10.234 1 88.06 181 LEU A O 1
ATOM 1349 N N . VAL A 1 182 ? -7.859 4.957 -11.094 1 91.62 182 VAL A N 1
ATOM 1350 C CA . VAL A 1 182 ? -9.156 4.445 -10.672 1 91.62 182 VAL A CA 1
ATOM 1351 C C . VAL A 1 182 ? -9.266 4.473 -9.156 1 91.62 182 VAL A C 1
ATOM 1353 O O . VAL A 1 182 ? -10.273 4.91 -8.602 1 91.62 182 VAL A O 1
ATOM 1356 N N . GLN A 1 183 ? -8.219 4.117 -8.492 1 92.19 183 GLN A N 1
ATOM 1357 C CA . GLN A 1 183 ? -8.211 4.102 -7.035 1 92.19 183 GLN A CA 1
ATOM 1358 C C . GLN A 1 183 ? -8.336 5.512 -6.469 1 92.19 183 GLN A C 1
ATOM 1360 O O . GLN A 1 183 ? -8.797 5.695 -5.344 1 92.19 183 GLN A O 1
ATOM 1365 N N . SER A 1 184 ? -7.879 6.453 -7.273 1 88.12 184 SER A N 1
ATOM 1366 C CA . SER A 1 184 ? -7.922 7.844 -6.824 1 88.12 184 SER A CA 1
ATOM 1367 C C . SER A 1 184 ? -9.328 8.422 -6.957 1 88.12 184 SER A C 1
ATOM 1369 O O . SER A 1 184 ? -9.641 9.445 -6.344 1 88.12 184 SER A O 1
ATOM 1371 N N . ASN A 1 185 ? -10.156 7.676 -7.762 1 85.56 185 ASN A N 1
ATOM 1372 C CA . ASN A 1 185 ? -11.438 8.305 -8.086 1 85.56 185 ASN A CA 1
ATOM 1373 C C . ASN A 1 185 ? -12.609 7.402 -7.734 1 85.56 185 ASN A C 1
ATOM 1375 O O . ASN A 1 185 ? -13.766 7.816 -7.816 1 85.56 185 ASN A O 1
ATOM 1379 N N . ALA A 1 186 ? -12.289 6.164 -7.422 1 86.06 186 ALA A N 1
ATOM 1380 C CA . ALA A 1 186 ? -13.352 5.215 -7.098 1 86.06 186 ALA A CA 1
ATOM 1381 C C . ALA A 1 186 ? -13.195 4.684 -5.676 1 86.06 186 ALA A C 1
ATOM 1383 O O . ALA A 1 186 ? -12.078 4.625 -5.145 1 86.06 186 ALA A O 1
ATOM 1384 N N . PRO A 1 187 ? -14.32 4.359 -5.098 1 87.69 187 PRO A N 1
ATOM 1385 C CA . PRO A 1 187 ? -14.219 3.723 -3.779 1 87.69 187 PRO A CA 1
ATOM 1386 C C . PRO A 1 187 ? -13.57 2.346 -3.836 1 87.69 187 PRO A C 1
ATOM 1388 O O . PRO A 1 187 ? -13.625 1.673 -4.867 1 87.69 187 PRO A O 1
ATOM 1391 N N . MET A 1 188 ? -13.047 2.014 -2.75 1 92.12 188 MET A N 1
ATOM 1392 C CA . MET A 1 188 ? -12.469 0.676 -2.654 1 92.12 188 MET A CA 1
ATOM 1393 C C . MET A 1 188 ? -13.539 -0.393 -2.84 1 92.12 188 MET A C 1
ATOM 1395 O O . MET A 1 188 ? -14.656 -0.248 -2.348 1 92.12 188 MET A O 1
ATOM 1399 N N . SER A 1 189 ? -13.18 -1.403 -3.557 1 95.25 189 SER A N 1
ATOM 1400 C CA . SER A 1 189 ? -14.094 -2.506 -3.824 1 95.25 189 SER A CA 1
ATOM 1401 C C . SER A 1 189 ? -13.352 -3.83 -3.949 1 95.25 189 SER A C 1
ATOM 1403 O O . SER A 1 189 ? -12.125 -3.848 -4.066 1 95.25 189 SER A O 1
ATOM 1405 N N . THR A 1 190 ? -14.07 -4.883 -3.895 1 96.5 190 THR A N 1
ATOM 1406 C CA . THR A 1 190 ? -13.477 -6.203 -4.055 1 96.5 190 THR A CA 1
ATOM 1407 C C . THR A 1 190 ? -12.914 -6.375 -5.465 1 96.5 190 THR A C 1
ATOM 1409 O O . THR A 1 190 ? -11.914 -7.062 -5.656 1 96.5 190 THR A O 1
ATOM 1412 N N . GLN A 1 191 ? -13.562 -5.73 -6.422 1 97.38 191 GLN A N 1
ATOM 1413 C CA . GLN A 1 191 ? -13.07 -5.785 -7.793 1 97.38 191 GLN A CA 1
ATOM 1414 C C . GLN A 1 191 ? -11.695 -5.137 -7.91 1 97.38 191 GLN A C 1
ATOM 1416 O O . GLN A 1 191 ? -10.812 -5.66 -8.594 1 97.38 191 GLN A O 1
ATOM 1421 N N . LEU A 1 192 ? -11.547 -4.051 -7.211 1 97.81 192 LEU A N 1
ATOM 1422 C CA . LEU A 1 192 ? -10.25 -3.387 -7.219 1 97.81 192 LEU A CA 1
ATOM 1423 C C . LEU A 1 192 ? -9.203 -4.23 -6.496 1 97.81 192 LEU A C 1
ATOM 1425 O O . LEU A 1 192 ? -8.031 -4.258 -6.898 1 97.81 192 LEU A O 1
ATOM 1429 N N . LEU A 1 193 ? -9.617 -4.871 -5.453 1 98.56 193 LEU A N 1
ATOM 1430 C CA . LEU A 1 193 ? -8.711 -5.777 -4.758 1 98.56 193 LEU A CA 1
ATOM 1431 C C . LEU A 1 193 ? -8.281 -6.922 -5.672 1 98.56 193 LEU A C 1
ATOM 1433 O O . LEU A 1 193 ? -7.109 -7.301 -5.684 1 98.56 193 LEU A O 1
ATOM 1437 N N . GLN A 1 194 ? -9.25 -7.457 -6.395 1 98.5 194 GLN A N 1
ATOM 1438 C CA . GLN A 1 194 ? -8.938 -8.516 -7.355 1 98.5 194 GLN A CA 1
ATOM 1439 C C . GLN A 1 194 ? -7.945 -8.031 -8.406 1 98.5 194 GLN A C 1
ATOM 1441 O O . GLN A 1 194 ? -7.012 -8.75 -8.766 1 98.5 194 GLN A O 1
ATOM 1446 N N . ALA A 1 195 ? -8.133 -6.832 -8.859 1 98.38 195 ALA A N 1
ATOM 1447 C CA . ALA A 1 195 ? -7.219 -6.254 -9.836 1 98.38 195 ALA A CA 1
ATOM 1448 C C . ALA A 1 195 ? -5.809 -6.125 -9.258 1 98.38 195 ALA A C 1
ATOM 1450 O O . ALA A 1 195 ? -4.828 -6.504 -9.906 1 98.38 195 ALA A O 1
ATOM 1451 N N . GLU A 1 196 ? -5.699 -5.609 -8.055 1 98.19 196 GLU A N 1
ATOM 1452 C CA . GLU A 1 196 ? -4.41 -5.488 -7.383 1 98.19 196 GLU A CA 1
ATOM 1453 C C . GLU A 1 196 ? -3.738 -6.848 -7.23 1 98.19 196 GLU A C 1
ATOM 1455 O O . GLU A 1 196 ? -2.521 -6.969 -7.391 1 98.19 196 GLU A O 1
ATOM 1460 N N . LEU A 1 197 ? -4.465 -7.793 -6.918 1 98.38 197 LEU A N 1
ATOM 1461 C CA . LEU A 1 197 ? -3.934 -9.133 -6.707 1 98.38 197 LEU A CA 1
ATOM 1462 C C . LEU A 1 197 ? -3.393 -9.711 -8.008 1 98.38 197 LEU A C 1
ATOM 1464 O O . LEU A 1 197 ? -2.367 -10.398 -8.008 1 98.38 197 LEU A O 1
ATOM 1468 N N . LEU A 1 198 ? -4.137 -9.469 -9.047 1 98.25 198 LEU A N 1
ATOM 1469 C CA . LEU A 1 198 ? -3.645 -9.922 -10.344 1 98.25 198 LEU A CA 1
ATOM 1470 C C . LEU A 1 198 ? -2.344 -9.219 -10.711 1 98.25 198 LEU A C 1
ATOM 1472 O O . LEU A 1 198 ? -1.431 -9.836 -11.266 1 98.25 198 LEU A O 1
ATOM 1476 N N . VAL A 1 199 ? -2.242 -7.961 -10.383 1 97.44 199 VAL A N 1
ATOM 1477 C CA . VAL A 1 199 ? -1.005 -7.223 -10.609 1 97.44 199 VAL A CA 1
ATOM 1478 C C . VAL A 1 199 ? 0.118 -7.816 -9.766 1 97.44 199 VAL A C 1
ATOM 1480 O O . VAL A 1 199 ? 1.233 -8.016 -10.25 1 97.44 199 VAL A O 1
ATOM 1483 N N . ALA A 1 200 ? -0.176 -8.109 -8.523 1 97.94 200 ALA A N 1
ATOM 1484 C CA . ALA A 1 200 ? 0.824 -8.695 -7.633 1 97.94 200 ALA A CA 1
ATOM 1485 C C . ALA A 1 200 ? 1.326 -10.031 -8.172 1 97.94 200 ALA A C 1
ATOM 1487 O O . ALA A 1 200 ? 2.529 -10.297 -8.172 1 97.94 200 ALA A O 1
ATOM 1488 N N . MET A 1 201 ? 0.394 -10.82 -8.633 1 97 201 MET A N 1
ATOM 1489 C CA . MET A 1 201 ? 0.773 -12.125 -9.18 1 97 201 MET A CA 1
ATOM 1490 C C . MET A 1 201 ? 1.627 -11.961 -10.43 1 97 201 MET A C 1
ATOM 1492 O O . MET A 1 201 ? 2.6 -12.695 -10.625 1 97 201 MET A O 1
ATOM 1496 N N . TYR A 1 202 ? 1.252 -11.016 -11.234 1 95.69 202 TYR A N 1
ATOM 1497 C CA . TYR A 1 202 ? 2.045 -10.727 -12.422 1 95.69 202 TYR A CA 1
ATOM 1498 C C . TYR A 1 202 ? 3.457 -10.297 -12.047 1 95.69 202 TYR A C 1
ATOM 1500 O O . TYR A 1 202 ? 4.438 -10.812 -12.594 1 95.69 202 TYR A O 1
ATOM 1508 N N . GLU A 1 203 ? 3.564 -9.352 -11.133 1 95.81 203 GLU A N 1
ATOM 1509 C CA . GLU A 1 203 ? 4.863 -8.844 -10.695 1 95.81 203 GLU A CA 1
ATOM 1510 C C . GLU A 1 203 ? 5.723 -9.961 -10.109 1 95.81 203 GLU A C 1
ATOM 1512 O O . GLU A 1 203 ? 6.906 -10.078 -10.445 1 95.81 203 GLU A O 1
ATOM 1517 N N . PHE A 1 204 ? 5.109 -10.773 -9.367 1 95.31 204 PHE A N 1
ATOM 1518 C CA . PHE A 1 204 ? 5.809 -11.898 -8.758 1 95.31 204 PHE A CA 1
ATOM 1519 C C . PHE A 1 204 ? 6.336 -12.852 -9.82 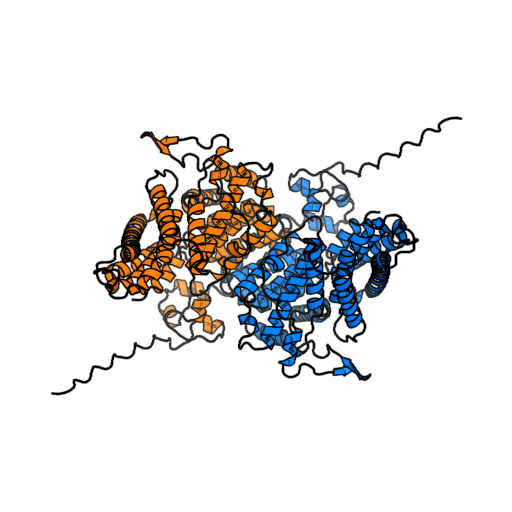1 95.31 204 PHE A C 1
ATOM 1521 O O . PHE A 1 204 ? 7.5 -13.25 -9.773 1 95.31 204 PHE A O 1
ATOM 1528 N N . SER A 1 205 ? 5.492 -13.164 -10.727 1 94.5 205 SER A N 1
ATOM 1529 C CA . SER A 1 205 ? 5.812 -14.188 -11.719 1 94.5 205 SER A CA 1
ATOM 1530 C C . SER A 1 205 ? 6.812 -13.664 -12.742 1 94.5 205 SER A C 1
ATOM 1532 O O . SER A 1 205 ? 7.406 -14.445 -13.492 1 94.5 205 SER A O 1
ATOM 1534 N N . HIS A 1 206 ? 7.008 -12.391 -12.734 1 91.5 206 HIS A N 1
ATOM 1535 C CA . HIS A 1 206 ? 7.906 -11.836 -13.742 1 91.5 206 HIS A CA 1
ATOM 1536 C C . HIS A 1 206 ? 9.148 -11.227 -13.102 1 91.5 206 HIS A C 1
ATOM 1538 O O . HIS A 1 206 ? 9.844 -10.422 -13.727 1 91.5 206 HIS A O 1
ATOM 1544 N N . GLY A 1 207 ? 9.359 -11.531 -11.906 1 89.44 207 GLY A N 1
ATOM 1545 C CA . GLY A 1 207 ? 10.641 -11.25 -11.281 1 89.44 207 GLY A CA 1
ATOM 1546 C C . GLY A 1 207 ? 10.742 -9.844 -10.734 1 89.44 207 GLY A C 1
ATOM 1547 O O . GLY A 1 207 ? 11.805 -9.211 -10.812 1 89.44 207 GLY A O 1
ATOM 1548 N N . ASN A 1 208 ? 9.68 -9.281 -10.258 1 91.38 208 ASN A N 1
ATOM 1549 C CA . ASN A 1 208 ? 9.648 -7.957 -9.641 1 91.38 208 ASN A CA 1
ATOM 1550 C C . ASN A 1 208 ? 9.25 -8.031 -8.172 1 91.38 208 ASN A C 1
ATOM 1552 O O . ASN A 1 208 ? 8.156 -7.598 -7.801 1 91.38 208 ASN A O 1
ATOM 1556 N N . PRO A 1 209 ? 10.164 -8.453 -7.328 1 92.69 209 PRO A N 1
ATOM 1557 C CA . PR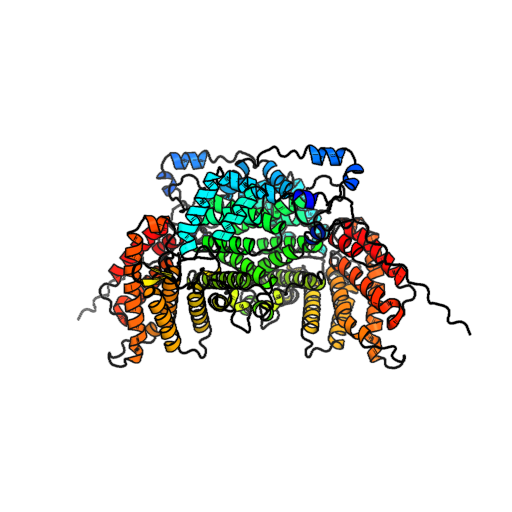O A 1 209 ? 9.781 -8.719 -5.938 1 92.69 209 PRO A CA 1
ATOM 1558 C C . PRO A 1 209 ? 9.438 -7.453 -5.164 1 92.69 209 PRO A C 1
ATOM 1560 O O . PRO A 1 209 ? 8.523 -7.461 -4.332 1 92.69 209 PRO A O 1
ATOM 1563 N N . GLN A 1 210 ? 10.18 -6.406 -5.449 1 92.5 210 GLN A N 1
ATOM 1564 C CA . GLN A 1 210 ? 9.906 -5.16 -4.738 1 92.5 210 GLN A CA 1
ATOM 1565 C C . GLN A 1 210 ? 8.5 -4.648 -5.043 1 92.5 210 GLN A C 1
ATOM 1567 O O . GLN A 1 210 ? 7.762 -4.258 -4.137 1 92.5 210 GLN A O 1
ATOM 1572 N N . GLN A 1 211 ? 8.125 -4.645 -6.316 1 94.38 211 GLN A N 1
ATOM 1573 C CA . GLN A 1 211 ? 6.801 -4.195 -6.727 1 94.38 211 GLN A CA 1
ATOM 1574 C C . GLN A 1 211 ? 5.715 -5.113 -6.176 1 94.38 211 GLN A C 1
ATOM 1576 O O . GLN A 1 211 ? 4.66 -4.645 -5.738 1 94.38 211 GLN A O 1
ATOM 1581 N N . THR A 1 212 ? 6.035 -6.41 -6.188 1 96.25 212 THR A N 1
ATOM 1582 C CA . THR A 1 212 ? 5.094 -7.367 -5.617 1 96.25 212 THR A CA 1
ATOM 1583 C C . THR A 1 212 ? 4.816 -7.047 -4.152 1 96.25 212 THR A C 1
ATOM 1585 O O . THR A 1 212 ? 3.666 -7.062 -3.713 1 96.25 212 THR A O 1
ATOM 1588 N N . TYR A 1 213 ? 5.891 -6.727 -3.447 1 96.31 213 TYR A N 1
ATOM 1589 C CA . TYR A 1 213 ? 5.773 -6.445 -2.021 1 96.31 213 TYR A CA 1
ATOM 1590 C C . TYR A 1 213 ? 4.871 -5.242 -1.777 1 96.31 213 TYR A C 1
ATOM 1592 O O . TYR A 1 213 ? 3.998 -5.277 -0.907 1 96.31 213 TYR A O 1
ATOM 1600 N N . LEU A 1 214 ? 5.066 -4.238 -2.537 1 96.12 214 LEU A N 1
ATOM 1601 C CA . LEU A 1 214 ? 4.285 -3.018 -2.371 1 96.12 214 LEU A CA 1
ATOM 1602 C C . LEU A 1 214 ? 2.832 -3.244 -2.775 1 96.12 214 LEU A C 1
ATOM 1604 O O . LEU A 1 214 ? 1.915 -2.791 -2.088 1 96.12 214 LEU A O 1
ATOM 1608 N N . THR A 1 215 ? 2.602 -3.93 -3.852 1 97.31 215 THR A N 1
ATOM 1609 C CA . THR A 1 215 ? 1.244 -4.195 -4.316 1 97.31 215 THR A CA 1
ATOM 1610 C C . THR A 1 215 ? 0.505 -5.098 -3.334 1 97.31 215 THR A C 1
ATOM 1612 O O . THR A 1 215 ? -0.671 -4.875 -3.041 1 97.31 215 THR A O 1
ATOM 1615 N N . LEU A 1 216 ? 1.193 -6.082 -2.826 1 97.31 216 LEU A N 1
ATOM 1616 C CA . LEU A 1 216 ? 0.591 -6.961 -1.83 1 97.31 216 LEU A CA 1
ATOM 1617 C C . LEU A 1 216 ? 0.233 -6.188 -0.566 1 97.31 216 LEU A C 1
ATOM 1619 O O . LEU A 1 216 ? -0.799 -6.449 0.055 1 97.31 216 LEU A O 1
ATOM 1623 N N . GLY A 1 217 ? 1.16 -5.359 -0.22 1 95.94 217 GLY A N 1
ATOM 1624 C CA . GLY A 1 217 ? 0.851 -4.512 0.921 1 95.94 217 GLY A CA 1
ATOM 1625 C C . GLY A 1 217 ? -0.44 -3.734 0.755 1 95.94 217 GLY A C 1
ATOM 1626 O O . GLY A 1 217 ? -1.229 -3.621 1.695 1 95.94 217 GLY A O 1
ATOM 1627 N N . ARG A 1 218 ? -0.601 -3.229 -0.409 1 96.38 218 ARG A N 1
ATOM 1628 C CA . ARG A 1 218 ? -1.831 -2.502 -0.705 1 96.38 218 ARG A CA 1
ATOM 1629 C C . ARG A 1 218 ? -3.049 -3.414 -0.581 1 96.38 218 ARG A C 1
ATOM 1631 O O . ARG A 1 218 ? -4.098 -2.992 -0.091 1 96.38 218 ARG A O 1
ATOM 1638 N N . CYS A 1 219 ? -2.926 -4.598 -1.064 1 98 219 CYS A N 1
ATOM 1639 C CA . CYS A 1 219 ? -4.008 -5.562 -0.912 1 98 219 CYS A CA 1
ATOM 1640 C C . CYS A 1 219 ? -4.367 -5.754 0.557 1 98 219 CYS A C 1
ATOM 1642 O O . CYS A 1 219 ? -5.543 -5.703 0.925 1 98 219 CYS A O 1
ATOM 1644 N N . VAL A 1 220 ? -3.395 -5.906 1.334 1 96.5 220 VAL A N 1
ATOM 1645 C CA . VAL A 1 220 ? -3.621 -6.152 2.756 1 96.5 220 VAL A CA 1
ATOM 1646 C C . VAL A 1 220 ? -4.266 -4.926 3.395 1 96.5 220 VAL A C 1
ATOM 1648 O O . VAL A 1 220 ? -5.16 -5.051 4.23 1 96.5 220 VAL A O 1
ATOM 1651 N N . GLN A 1 221 ? -3.84 -3.805 2.986 1 94.81 221 GLN A N 1
ATOM 1652 C CA . GLN A 1 221 ? -4.434 -2.574 3.498 1 94.81 221 GLN A CA 1
ATOM 1653 C C . GLN A 1 221 ? -5.922 -2.504 3.168 1 94.81 221 GLN A C 1
ATOM 1655 O O . GLN A 1 221 ? -6.727 -2.08 4 1 94.81 221 GLN A O 1
ATOM 1660 N N . MET A 1 222 ? -6.254 -2.842 2.006 1 96.44 222 MET A N 1
ATOM 1661 C CA . MET A 1 222 ? -7.656 -2.832 1.605 1 96.44 222 MET A CA 1
ATOM 1662 C C . MET A 1 222 ? -8.477 -3.775 2.479 1 96.44 222 MET A C 1
ATOM 1664 O O . MET A 1 222 ? -9.594 -3.441 2.883 1 96.44 222 MET A O 1
ATOM 1668 N N . THR A 1 223 ? -7.926 -4.938 2.791 1 96.62 223 THR A N 1
ATOM 1669 C CA . THR A 1 223 ? -8.664 -5.879 3.625 1 96.62 223 THR A CA 1
ATOM 1670 C C . THR A 1 223 ? -8.883 -5.309 5.023 1 96.62 223 THR A C 1
ATOM 1672 O O . THR A 1 223 ? -9.93 -5.531 5.629 1 96.62 223 THR A O 1
ATOM 1675 N N . ARG A 1 224 ? -7.914 -4.582 5.516 1 93.88 224 ARG A N 1
ATOM 1676 C CA . ARG A 1 224 ? -8.07 -3.92 6.805 1 93.88 224 ARG A CA 1
ATOM 1677 C C . ARG A 1 224 ? -9.164 -2.855 6.746 1 93.88 224 ARG A C 1
ATOM 1679 O O . ARG A 1 224 ? -9.969 -2.73 7.672 1 93.88 224 ARG A O 1
ATOM 1686 N N . ALA A 1 225 ? -9.117 -2.143 5.672 1 93.75 225 ALA A N 1
ATOM 1687 C CA . ALA A 1 225 ? -10.133 -1.113 5.484 1 93.75 225 ALA A CA 1
ATOM 1688 C C . ALA A 1 225 ? -11.531 -1.727 5.43 1 93.75 225 ALA A C 1
ATOM 1690 O O . ALA A 1 225 ? -12.492 -1.13 5.91 1 93.75 225 ALA A O 1
ATOM 1691 N N . PHE A 1 226 ? -11.609 -2.951 4.832 1 94.31 226 PHE A N 1
ATOM 1692 C CA . PHE A 1 226 ? -12.883 -3.648 4.727 1 94.31 226 PHE A CA 1
ATOM 1693 C C . PHE A 1 226 ? -13.305 -4.215 6.074 1 94.31 226 PHE A C 1
ATOM 1695 O O . PHE A 1 226 ? -14.461 -4.594 6.262 1 94.31 226 PHE A O 1
ATOM 1702 N N . GLY A 1 227 ? -12.344 -4.332 6.961 1 92.44 227 GLY A N 1
ATOM 1703 C CA . GLY A 1 227 ? -12.664 -4.82 8.297 1 92.44 227 GLY A CA 1
ATOM 1704 C C . GLY A 1 227 ? -12.461 -6.316 8.445 1 92.44 227 GLY A C 1
ATOM 1705 O O . GLY A 1 227 ? -12.961 -6.922 9.391 1 92.44 227 GLY A O 1
ATOM 1706 N N . TRP A 1 228 ? -11.727 -6.938 7.543 1 94.88 228 TRP A N 1
ATOM 1707 C CA . TRP A 1 228 ? -11.586 -8.391 7.555 1 94.88 228 TRP A CA 1
ATOM 1708 C C . TRP A 1 228 ? -10.82 -8.852 8.789 1 94.88 228 TRP A C 1
ATOM 1710 O O . TRP A 1 228 ? -10.875 -10.031 9.148 1 94.88 228 TRP A O 1
ATOM 1720 N N . HIS A 1 229 ? -10.047 -7.961 9.406 1 90.12 229 HIS A N 1
ATOM 1721 C CA . HIS A 1 229 ? -9.242 -8.305 10.578 1 90.12 229 HIS A CA 1
ATOM 1722 C C . HIS A 1 229 ? -10.125 -8.492 11.812 1 90.12 229 HIS A C 1
ATOM 1724 O O . HIS A 1 229 ? -9.672 -9.016 12.828 1 90.12 229 HIS A O 1
ATOM 1730 N N . ASP A 1 230 ? -11.289 -8.039 11.695 1 90.44 230 ASP A N 1
ATOM 1731 C CA . ASP A 1 230 ? -12.242 -8.164 12.797 1 90.44 230 ASP A CA 1
ATOM 1732 C C . ASP A 1 230 ? -13.055 -9.453 12.672 1 90.44 230 ASP A C 1
ATOM 1734 O O . ASP A 1 230 ? -13.703 -9.688 11.648 1 90.44 230 ASP A O 1
ATOM 1738 N N . LYS A 1 231 ? -13.109 -10.188 13.734 1 91.56 231 LYS A N 1
ATOM 1739 C CA . LYS A 1 231 ? -13.836 -11.453 13.758 1 91.56 231 LYS A CA 1
ATOM 1740 C C . LYS A 1 231 ? -15.32 -11.25 13.477 1 91.56 231 LYS A C 1
ATOM 1742 O O . LYS A 1 231 ? -15.984 -12.133 12.93 1 91.56 231 LYS A O 1
ATOM 1747 N N . ARG A 1 232 ? -15.859 -10.141 13.805 1 91.56 232 ARG A N 1
ATOM 1748 C CA . ARG A 1 232 ? -17.281 -9.836 13.641 1 91.56 232 ARG A CA 1
ATOM 1749 C C . ARG A 1 232 ? -17.656 -9.742 12.164 1 91.56 232 ARG A C 1
ATOM 1751 O O . ARG A 1 232 ? -18.812 -9.93 11.805 1 91.56 232 ARG A O 1
ATOM 1758 N N . PHE A 1 233 ? -16.672 -9.43 11.344 1 93.62 233 PHE A N 1
ATOM 1759 C CA . PHE A 1 233 ? -16.906 -9.359 9.906 1 93.62 233 PHE A CA 1
ATOM 1760 C C . PHE A 1 233 ? -17.359 -10.711 9.367 1 93.62 233 PHE A C 1
ATOM 1762 O O . PHE A 1 233 ? -18.219 -10.773 8.492 1 93.62 233 PHE A O 1
ATOM 1769 N N . TRP A 1 234 ? -16.828 -11.742 9.906 1 94 234 TRP A N 1
ATOM 1770 C CA . TRP A 1 234 ? -17 -13.086 9.359 1 94 234 TRP A CA 1
ATOM 1771 C C . TRP A 1 234 ? -18.188 -13.789 10.008 1 94 234 TRP A C 1
ATOM 1773 O O . TRP A 1 234 ? -18.625 -14.852 9.539 1 94 234 TRP A O 1
ATOM 1783 N N . SER A 1 235 ? -18.609 -13.398 11.133 1 83.62 235 SER A N 1
ATOM 1784 C CA . SER A 1 235 ? -19.719 -14.016 11.852 1 83.62 235 SER A CA 1
ATOM 1785 C C . SER A 1 235 ? -21.016 -13.266 11.609 1 83.62 235 SER A C 1
ATOM 1787 O O . SER A 1 235 ? -22.109 -13.781 11.898 1 83.62 235 SER A O 1
ATOM 1789 N N . GLY A 1 236 ? -20.953 -12.164 10.992 1 70.19 236 GLY A N 1
ATOM 1790 C CA . GLY A 1 236 ? -22.109 -11.281 10.945 1 70.19 236 GLY A CA 1
ATOM 1791 C C . GLY A 1 236 ? -23.047 -11.586 9.797 1 70.19 236 GLY A C 1
ATOM 1792 O O . GLY A 1 236 ? -22.797 -12.516 9.016 1 70.19 236 GLY A O 1
ATOM 1793 N N . GLY A 1 237 ? -24.188 -11.047 9.711 1 76.06 237 GLY A N 1
ATOM 1794 C CA . GLY A 1 237 ? -25.391 -11.109 8.883 1 76.06 237 GLY A CA 1
ATOM 1795 C C . GLY A 1 237 ? -25.094 -10.852 7.41 1 76.06 237 GLY A C 1
ATOM 1796 O O . GLY A 1 237 ? -2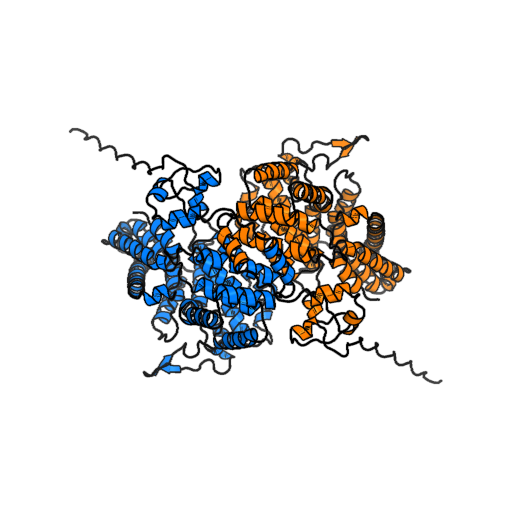6.016 -10.617 6.625 1 76.06 237 GLY A O 1
ATOM 1797 N N . ARG A 1 238 ? -23.734 -10.984 6.984 1 85.69 238 ARG A N 1
ATOM 1798 C CA . ARG A 1 238 ? -23.453 -10.789 5.566 1 85.69 238 ARG A CA 1
ATOM 1799 C C . ARG A 1 238 ? -23.781 -12.039 4.762 1 85.69 238 ARG A C 1
ATOM 1801 O O . ARG A 1 238 ? -23.828 -13.141 5.309 1 85.69 238 ARG A O 1
ATOM 1808 N N . HIS A 1 239 ? -24.031 -11.828 3.494 1 90.44 239 HIS A N 1
ATOM 1809 C CA . HIS A 1 239 ? -24.375 -12.938 2.623 1 90.44 239 HIS A CA 1
ATOM 1810 C C . HIS A 1 239 ? -23.203 -13.883 2.432 1 90.44 239 HIS A C 1
ATOM 1812 O O . HIS A 1 239 ? -22.078 -13.445 2.164 1 90.44 239 HIS A O 1
ATOM 1818 N N . PRO A 1 240 ? -23.391 -15.141 2.557 1 91.06 240 PRO A N 1
ATOM 1819 C CA . PRO A 1 240 ? -22.328 -16.141 2.473 1 91.06 240 PRO A CA 1
ATOM 1820 C C . PRO A 1 240 ? -21.531 -16.047 1.167 1 91.06 240 PRO A C 1
ATOM 1822 O O . PRO A 1 240 ? -20.344 -16.344 1.145 1 91.06 240 PRO A O 1
ATOM 1825 N N . ARG A 1 241 ? -22.188 -15.711 0.101 1 91.44 241 ARG A N 1
ATOM 1826 C CA . ARG A 1 241 ? -21.516 -15.562 -1.179 1 91.44 241 ARG A CA 1
ATOM 1827 C C . ARG A 1 241 ? -20.422 -14.492 -1.094 1 91.44 241 ARG A C 1
ATOM 1829 O O . ARG A 1 241 ? -19.328 -14.672 -1.633 1 91.44 241 ARG A O 1
ATOM 1836 N N . GLU A 1 242 ? -20.766 -13.484 -0.46 1 93.75 242 GLU A N 1
ATOM 1837 C CA . GLU A 1 242 ? -19.812 -12.391 -0.299 1 93.75 242 GLU A CA 1
ATOM 1838 C C . GLU A 1 242 ? -18.656 -12.789 0.616 1 93.75 242 GLU A C 1
ATOM 1840 O O . GLU A 1 242 ? -17.5 -12.484 0.332 1 93.75 242 GLU A O 1
ATOM 1845 N N . LEU A 1 243 ? -19.016 -13.453 1.658 1 95.44 243 LEU A N 1
ATOM 1846 C CA . LEU A 1 243 ? -18 -13.883 2.609 1 95.44 243 LEU A CA 1
ATOM 1847 C C . LEU A 1 243 ? -17.047 -14.891 1.972 1 95.44 243 LEU A C 1
ATOM 1849 O O . LEU A 1 243 ? -15.844 -14.852 2.219 1 95.44 243 LEU A O 1
ATOM 1853 N N . LYS A 1 244 ? -17.594 -15.781 1.2 1 95.06 244 LYS A N 1
ATOM 1854 C CA . LYS A 1 244 ? -16.75 -16.75 0.515 1 95.06 244 LYS A CA 1
ATOM 1855 C C . LYS A 1 244 ? -15.758 -16.062 -0.413 1 95.06 244 LYS A C 1
ATOM 1857 O O . LYS A 1 244 ? -14.578 -16.422 -0.432 1 95.06 244 LYS A O 1
ATOM 1862 N N . LEU A 1 245 ? -16.219 -15.078 -1.15 1 96.56 245 LEU A N 1
ATOM 1863 C CA . LEU A 1 245 ? -15.328 -14.344 -2.031 1 96.56 245 LEU A CA 1
ATOM 1864 C C . LEU A 1 245 ? -14.242 -13.633 -1.229 1 96.56 245 LEU A C 1
ATOM 1866 O O . LEU A 1 245 ? -13.07 -13.648 -1.613 1 96.56 245 LEU A O 1
ATOM 1870 N N . CYS A 1 246 ? -14.648 -13 -0.151 1 97.56 246 CYS A N 1
ATOM 1871 C CA . CYS A 1 246 ? -13.688 -12.312 0.701 1 97.56 246 CYS A CA 1
ATOM 1872 C C . CYS A 1 246 ? -12.641 -13.281 1.231 1 97.56 246 CYS A C 1
ATOM 1874 O O . CYS A 1 246 ? -11.445 -12.961 1.257 1 97.56 246 CYS A O 1
ATOM 1876 N N . SER A 1 247 ? -13.102 -14.43 1.599 1 97.38 247 SER A N 1
ATOM 1877 C CA . SER A 1 247 ? -12.18 -15.453 2.088 1 97.38 247 SER A CA 1
ATOM 1878 C C . SER A 1 247 ? -11.227 -15.914 0.992 1 97.38 247 SER A C 1
ATOM 1880 O O . SER A 1 247 ? -10.023 -16.062 1.229 1 97.38 247 SER A O 1
ATOM 1882 N N . ILE A 1 248 ? -11.766 -16.156 -0.159 1 97.44 248 ILE A N 1
ATOM 1883 C CA . ILE A 1 248 ? -10.945 -16.547 -1.302 1 97.44 248 ILE A CA 1
ATOM 1884 C C . ILE A 1 248 ? -9.852 -15.508 -1.535 1 97.44 248 ILE A C 1
ATOM 1886 O O . ILE A 1 248 ? -8.68 -15.859 -1.695 1 97.44 248 ILE A O 1
ATOM 1890 N N . LEU A 1 249 ? -10.188 -14.289 -1.487 1 98.38 249 LEU A N 1
ATOM 1891 C CA . LEU A 1 249 ? -9.242 -13.211 -1.749 1 98.38 249 LEU A CA 1
ATOM 1892 C C . LEU A 1 249 ? -8.195 -13.125 -0.644 1 98.38 249 LEU A C 1
ATOM 1894 O O . LEU A 1 249 ? -7.012 -12.922 -0.919 1 98.38 249 LEU A O 1
ATOM 1898 N N . TRP A 1 250 ? -8.586 -13.281 0.577 1 98.19 250 TRP A N 1
ATOM 1899 C CA . TRP A 1 250 ? -7.633 -13.258 1.679 1 98.19 250 TRP A CA 1
ATOM 1900 C C . TRP A 1 250 ? -6.566 -14.336 1.505 1 98.19 250 TRP A C 1
ATOM 1902 O O . TRP A 1 250 ? -5.371 -14.055 1.589 1 98.19 250 TRP A O 1
ATOM 1912 N N . TRP A 1 251 ? -7.027 -15.461 1.275 1 98.06 251 TRP A N 1
ATOM 1913 C CA . TRP A 1 251 ? -6.09 -16.578 1.219 1 98.06 251 TRP A CA 1
ATOM 1914 C C . TRP A 1 251 ? -5.254 -16.516 -0.056 1 98.06 251 TRP A C 1
ATOM 1916 O O . TRP A 1 251 ? -4.117 -17 -0.081 1 98.06 251 TRP A O 1
ATOM 1926 N N . ALA A 1 252 ? -5.816 -15.945 -1.143 1 98.19 252 ALA A N 1
ATOM 1927 C CA . ALA A 1 252 ? -4.992 -15.672 -2.318 1 98.19 252 ALA A CA 1
ATOM 1928 C C . ALA A 1 252 ? -3.865 -14.703 -1.986 1 98.19 252 ALA A C 1
ATOM 1930 O O . ALA A 1 252 ? -2.748 -14.844 -2.488 1 98.19 252 ALA A O 1
ATOM 1931 N N . ILE A 1 253 ? -4.137 -13.711 -1.129 1 98.5 253 ILE A N 1
ATOM 1932 C CA . ILE A 1 253 ? -3.117 -12.773 -0.676 1 98.5 253 ILE A CA 1
ATOM 1933 C C . ILE A 1 253 ? -2.043 -13.516 0.111 1 98.5 253 ILE A C 1
ATOM 1935 O O . ILE A 1 253 ? -0.848 -13.336 -0.135 1 98.5 253 ILE A O 1
ATOM 1939 N N . VAL A 1 254 ? -2.465 -14.344 0.982 1 97.94 254 VAL A N 1
ATOM 1940 C CA . VAL A 1 254 ? -1.53 -15.125 1.79 1 97.94 254 VAL A CA 1
ATOM 1941 C C . VAL A 1 254 ? -0.666 -16 0.883 1 97.94 254 VAL A C 1
ATOM 1943 O O . VAL A 1 254 ? 0.546 -16.109 1.087 1 97.94 254 VAL A O 1
ATOM 1946 N N . TYR A 1 255 ? -1.341 -16.578 -0.073 1 97.62 255 TYR A N 1
ATOM 1947 C CA . TYR A 1 255 ? -0.646 -17.438 -1.025 1 97.62 255 TYR A CA 1
ATOM 1948 C C . TYR A 1 255 ? 0.496 -16.688 -1.702 1 97.62 255 TYR A C 1
ATOM 1950 O O . TYR A 1 255 ? 1.639 -17.156 -1.697 1 97.62 255 TYR A O 1
ATOM 1958 N N . VAL A 1 256 ? 0.263 -15.539 -2.223 1 97.81 256 VAL A N 1
ATOM 1959 C CA . VAL A 1 256 ? 1.276 -14.773 -2.939 1 97.81 256 VAL A CA 1
ATOM 1960 C C . VAL A 1 256 ? 2.326 -14.258 -1.958 1 97.81 256 VAL A C 1
ATOM 1962 O O . VAL A 1 256 ? 3.518 -14.227 -2.273 1 97.81 256 VAL A O 1
ATOM 1965 N N . ASP A 1 257 ? 1.89 -13.836 -0.8 1 96.94 257 ASP A N 1
ATOM 1966 C CA . ASP A 1 257 ? 2.795 -13.328 0.228 1 96.94 257 ASP A CA 1
ATOM 1967 C C . ASP A 1 257 ? 3.809 -14.398 0.637 1 96.94 257 ASP A C 1
ATOM 1969 O O . ASP A 1 257 ? 5 -14.109 0.771 1 96.94 257 ASP A O 1
ATOM 1973 N N . CYS A 1 258 ? 3.318 -15.578 0.771 1 96.31 258 CYS A N 1
ATOM 1974 C CA . CYS A 1 258 ? 4.195 -16.688 1.117 1 96.31 258 CYS A CA 1
ATOM 1975 C C . CYS A 1 258 ? 5.188 -16.969 -0.005 1 96.31 258 CYS A C 1
ATOM 1977 O O . CYS A 1 258 ? 6.379 -17.172 0.247 1 96.31 258 CYS A O 1
ATOM 1979 N N . LEU A 1 259 ? 4.648 -17.016 -1.191 1 96.12 259 LEU A N 1
ATOM 1980 C CA . LEU A 1 259 ? 5.516 -17.297 -2.332 1 96.12 259 LEU A CA 1
ATOM 1981 C C . LEU A 1 259 ? 6.598 -16.234 -2.469 1 96.12 259 LEU A C 1
ATOM 1983 O O . LEU A 1 259 ? 7.746 -16.547 -2.785 1 96.12 259 LEU A O 1
ATOM 1987 N N . LEU A 1 260 ? 6.199 -15.023 -2.201 1 95.31 260 LEU A N 1
ATOM 1988 C CA . LEU A 1 260 ? 7.172 -13.945 -2.264 1 95.31 260 LEU A CA 1
ATOM 1989 C C . LEU A 1 260 ? 8.273 -14.141 -1.226 1 95.31 260 LEU A C 1
ATOM 1991 O O . LEU A 1 260 ? 9.453 -13.914 -1.513 1 95.31 260 LEU A O 1
ATOM 1995 N N . ASN A 1 261 ? 7.914 -14.531 -0.084 1 92.81 261 ASN A N 1
ATOM 1996 C CA . ASN A 1 261 ? 8.867 -14.711 1.008 1 92.81 261 ASN A CA 1
ATOM 1997 C C . ASN A 1 261 ? 9.828 -15.859 0.725 1 92.81 261 ASN A C 1
ATOM 1999 O O . ASN A 1 261 ? 11.016 -15.766 1.043 1 92.81 261 ASN A O 1
ATOM 2003 N N . VAL A 1 262 ? 9.352 -16.875 0.089 1 89.38 262 VAL A N 1
ATOM 2004 C CA . VAL A 1 262 ? 10.172 -18.062 -0.136 1 89.38 262 VAL A CA 1
ATOM 2005 C C . VAL A 1 262 ? 10.977 -17.891 -1.423 1 89.38 262 VAL A C 1
ATOM 2007 O O . VAL A 1 262 ? 12.102 -18.406 -1.53 1 89.38 262 VAL A O 1
ATOM 2010 N N . GLY A 1 263 ? 10.406 -17.219 -2.328 1 83.81 263 GLY A N 1
ATOM 2011 C CA . GLY A 1 263 ? 10.977 -17.172 -3.666 1 83.81 263 GLY A CA 1
ATOM 2012 C C . GLY A 1 263 ? 12.164 -16.25 -3.777 1 83.81 263 GLY A C 1
ATOM 2013 O O . GLY A 1 263 ? 13.086 -16.484 -4.562 1 83.81 263 GLY A O 1
ATOM 2014 N N . TYR A 1 264 ? 12.109 -15.172 -3.08 1 77.38 264 TYR A N 1
ATOM 2015 C CA . TYR A 1 264 ? 13.172 -14.188 -3.197 1 77.38 264 TYR A CA 1
ATOM 2016 C C . TYR A 1 264 ? 13.992 -14.109 -1.912 1 77.38 264 TYR A C 1
ATOM 2018 O O . TYR A 1 264 ? 13.805 -13.203 -1.103 1 77.38 264 TYR A O 1
ATOM 2026 N N . GLU A 1 265 ? 14.891 -15.047 -1.79 1 69.38 265 GLU A N 1
ATOM 2027 C CA . GLU A 1 265 ? 15.656 -15.227 -0.559 1 69.38 265 GLU A CA 1
ATOM 2028 C C . GLU A 1 265 ? 16.656 -14.086 -0.354 1 69.38 265 GLU A C 1
ATOM 2030 O O . GLU A 1 265 ? 16.984 -13.75 0.782 1 69.38 265 GLU A O 1
ATOM 2035 N N . ASP A 1 266 ? 17.094 -13.555 -1.418 1 63.69 266 ASP A N 1
ATOM 2036 C CA . ASP A 1 266 ? 18.078 -12.484 -1.327 1 63.69 266 ASP A CA 1
ATOM 2037 C C . ASP A 1 266 ? 17.453 -11.18 -0.854 1 63.69 266 ASP A C 1
ATOM 2039 O O . ASP A 1 266 ? 18.125 -10.328 -0.278 1 63.69 266 ASP A O 1
ATOM 2043 N N . GLN A 1 267 ? 16.25 -11.055 -1.185 1 67.19 267 GLN A N 1
ATOM 2044 C CA . GLN A 1 267 ? 15.508 -9.867 -0.788 1 67.19 267 GLN A CA 1
ATOM 2045 C C . GLN A 1 267 ? 14.375 -10.219 0.169 1 67.19 267 GLN A C 1
ATOM 2047 O O . GLN A 1 267 ? 13.219 -10.344 -0.247 1 67.19 267 GLN A O 1
ATOM 2052 N N . LYS A 1 268 ? 14.719 -10.367 1.26 1 78.94 268 LYS A N 1
ATOM 2053 C CA . LYS A 1 268 ? 13.703 -10.867 2.184 1 78.94 268 LYS A CA 1
ATOM 2054 C C . LYS A 1 268 ? 12.883 -9.719 2.771 1 78.94 268 LYS A C 1
ATOM 2056 O O . LYS A 1 268 ? 13.414 -8.875 3.486 1 78.94 268 LYS A O 1
ATOM 2061 N N . TYR A 1 269 ? 11.719 -9.672 2.254 1 88.31 269 TYR A N 1
ATOM 2062 C CA . TYR A 1 269 ? 10.742 -8.742 2.807 1 88.31 269 TYR A CA 1
ATOM 2063 C C . TYR A 1 269 ? 9.898 -9.406 3.887 1 88.31 269 TYR A C 1
ATOM 2065 O O . TYR A 1 269 ? 9.555 -10.586 3.771 1 88.31 269 TYR A O 1
ATOM 2073 N N . PRO A 1 270 ? 9.648 -8.625 4.93 1 89.44 270 PRO A N 1
ATOM 2074 C CA . PRO A 1 270 ? 8.734 -9.195 5.93 1 89.44 270 PRO A CA 1
ATOM 2075 C C . PRO A 1 270 ? 7.336 -9.445 5.379 1 89.44 270 PRO A C 1
ATOM 2077 O O . PRO A 1 270 ? 6.824 -8.641 4.598 1 89.44 270 PRO A O 1
ATOM 2080 N N . MET A 1 271 ? 6.793 -10.5 5.75 1 92.31 271 MET A N 1
ATOM 2081 C CA . MET A 1 271 ? 5.453 -10.836 5.266 1 92.31 271 MET A CA 1
ATOM 2082 C C . MET A 1 271 ? 4.422 -9.852 5.801 1 92.31 271 MET A C 1
ATOM 2084 O O . MET A 1 271 ? 4.473 -9.461 6.969 1 92.31 271 MET A O 1
ATOM 2088 N N . HIS A 1 272 ? 3.486 -9.461 4.953 1 93.31 272 HIS A N 1
ATOM 2089 C CA . HIS A 1 272 ? 2.434 -8.531 5.344 1 93.31 272 HIS A CA 1
ATOM 2090 C C . HIS A 1 272 ? 1.362 -9.227 6.176 1 93.31 272 HIS A C 1
ATOM 2092 O O . HIS A 1 272 ? 0.854 -8.664 7.145 1 93.31 272 HIS A O 1
ATOM 2098 N N . THR A 1 273 ? 0.979 -10.383 5.809 1 92.56 273 THR A N 1
ATOM 2099 C CA . THR A 1 273 ? -0.18 -11.07 6.363 1 92.56 273 THR A CA 1
ATOM 2100 C C . THR A 1 273 ? 0.089 -11.508 7.801 1 92.56 273 THR A C 1
ATOM 2102 O O . THR A 1 273 ? -0.824 -11.539 8.625 1 92.56 273 THR A O 1
ATOM 2105 N N . THR A 1 274 ? 1.28 -11.75 8.125 1 84.88 274 THR A N 1
ATOM 2106 C CA . THR A 1 274 ? 1.613 -12.156 9.484 1 84.88 274 THR A CA 1
ATOM 2107 C C . THR A 1 274 ? 1.703 -10.945 10.406 1 84.88 274 THR A C 1
ATOM 2109 O O . THR A 1 274 ? 1.521 -11.062 11.617 1 84.88 274 THR A O 1
ATOM 2112 N N . SER A 1 275 ? 1.893 -9.852 9.836 1 78.81 275 SER A N 1
ATOM 2113 C CA . SER A 1 275 ? 2.117 -8.641 10.625 1 78.81 275 SER A CA 1
ATOM 2114 C C . SER A 1 275 ? 0.803 -8.062 11.133 1 78.81 275 SER A C 1
ATOM 2116 O O . SER A 1 275 ? 0.796 -7.234 12.047 1 78.81 275 SER A O 1
ATOM 2118 N N . ILE A 1 276 ? -0.255 -8.438 10.508 1 81.31 276 ILE A N 1
ATOM 2119 C CA . ILE A 1 276 ? -1.545 -7.902 10.938 1 81.31 276 ILE A CA 1
ATOM 2120 C C . ILE A 1 276 ? -1.889 -8.438 12.328 1 81.31 276 ILE A C 1
ATOM 2122 O O . ILE A 1 276 ? -2.646 -7.809 13.07 1 81.31 276 ILE A O 1
ATOM 2126 N N . GLY A 1 277 ? -1.293 -9.477 12.75 1 76.75 277 GLY A N 1
ATOM 2127 C CA . GLY A 1 277 ? -1.483 -10.008 14.094 1 76.75 277 GLY A CA 1
ATOM 2128 C C . GLY A 1 277 ? -2.912 -10.43 14.367 1 76.75 277 GLY A C 1
ATOM 2129 O O . GLY A 1 277 ? -3.492 -10.062 15.391 1 76.75 277 GLY A O 1
ATOM 2130 N N . LEU A 1 278 ? -3.438 -11.211 13.484 1 84.44 278 LEU A N 1
ATOM 2131 C CA . LEU A 1 278 ? -4.789 -11.719 13.688 1 84.44 278 LEU A CA 1
ATOM 2132 C C . LEU A 1 278 ? -4.84 -12.68 14.867 1 84.44 278 LEU A C 1
ATOM 2134 O O . LEU A 1 278 ? -3.943 -13.508 15.039 1 84.44 278 LEU A O 1
ATOM 2138 N N . ASP A 1 279 ? -5.824 -12.5 15.68 1 84.94 279 ASP A N 1
ATOM 2139 C CA . ASP A 1 279 ? -6.008 -13.391 16.828 1 84.94 279 ASP A CA 1
ATOM 2140 C C . ASP A 1 279 ? -6.859 -14.602 16.453 1 84.94 279 ASP A C 1
ATOM 2142 O O . ASP A 1 279 ? -7.254 -15.383 17.328 1 84.94 279 ASP A O 1
ATOM 2146 N N . PHE A 1 280 ? -7.215 -14.711 15.227 1 91 280 PHE A N 1
ATOM 2147 C CA . PHE A 1 280 ? -8.008 -15.828 14.711 1 91 280 PHE A CA 1
ATOM 2148 C C . PHE A 1 280 ? -7.59 -16.172 13.281 1 91 280 PHE A C 1
ATOM 2150 O O . PHE A 1 280 ? -6.859 -15.406 12.641 1 91 280 PHE A O 1
ATOM 2157 N N . VAL A 1 281 ? -7.98 -17.312 12.922 1 93.12 281 VAL A N 1
ATOM 2158 C CA . VAL A 1 281 ? -7.742 -17.719 11.539 1 93.12 281 VAL A CA 1
ATOM 2159 C C . VAL A 1 281 ? -8.945 -17.344 10.68 1 93.12 281 VAL A C 1
ATOM 2161 O O . VAL A 1 281 ? -10.078 -17.719 10.992 1 93.12 281 VAL A O 1
ATOM 2164 N N . ILE A 1 282 ? -8.711 -16.578 9.727 1 95.69 282 ILE A N 1
ATOM 2165 C CA . ILE A 1 282 ? -9.797 -16.25 8.805 1 95.69 282 ILE A CA 1
ATOM 2166 C C . ILE A 1 282 ? -10.367 -17.547 8.211 1 95.69 282 ILE A C 1
ATOM 2168 O O . ILE A 1 282 ? -9.609 -18.422 7.773 1 95.69 282 ILE A O 1
ATOM 2172 N N . PRO A 1 283 ? -11.68 -17.672 8.203 1 94.88 283 PRO A N 1
ATOM 2173 C CA . PRO A 1 283 ? -12.266 -18.922 7.711 1 94.88 283 PRO A CA 1
ATOM 2174 C C . PRO A 1 283 ? -11.859 -19.234 6.273 1 94.88 283 PRO A C 1
ATOM 2176 O O . PRO A 1 283 ? -11.75 -18.328 5.445 1 94.88 283 PRO A O 1
ATOM 2179 N N . PHE A 1 284 ? -11.656 -20.547 6.074 1 95.94 284 PHE A N 1
ATOM 2180 C CA . PHE A 1 284 ? -11.359 -21 4.723 1 95.94 284 PHE A CA 1
ATOM 2181 C C . PHE A 1 284 ? -12.594 -20.891 3.836 1 95.94 284 PHE A C 1
ATOM 2183 O O . PHE A 1 284 ? -13.727 -20.938 4.328 1 95.94 284 PHE A O 1
ATOM 2190 N N . PRO A 1 285 ? -12.375 -20.703 2.543 1 93.81 285 PRO A N 1
ATOM 2191 C CA . PRO A 1 285 ? -13.523 -20.531 1.646 1 93.81 285 PRO A CA 1
ATOM 2192 C C . PRO A 1 285 ? -14.531 -21.672 1.762 1 93.81 285 PRO A C 1
ATOM 2194 O O . PRO A 1 285 ? -15.742 -21.438 1.663 1 93.81 285 PRO A O 1
ATOM 2197 N N . ASP A 1 286 ? -14.117 -22.875 2.025 1 89.5 286 ASP A N 1
ATOM 2198 C CA . ASP A 1 286 ? -15 -24.031 2.066 1 89.5 286 ASP A CA 1
ATOM 2199 C C . ASP A 1 286 ? -15.93 -23.984 3.277 1 89.5 286 ASP A C 1
ATOM 2201 O O . ASP A 1 286 ? -16.938 -24.672 3.322 1 89.5 286 ASP A O 1
ATOM 2205 N N . ALA A 1 287 ? -15.578 -23.156 4.227 1 90 287 ALA A N 1
ATOM 2206 C CA . ALA A 1 287 ? -16.406 -23.031 5.422 1 90 287 ALA A CA 1
ATOM 2207 C C . ALA A 1 287 ? -17.766 -22.422 5.078 1 90 287 ALA A C 1
ATOM 2209 O O . ALA A 1 287 ? -18.75 -22.609 5.816 1 90 287 ALA A O 1
ATOM 2210 N N . PHE A 1 288 ? -17.859 -21.797 3.936 1 91.38 288 PHE A N 1
ATOM 2211 C CA . PHE A 1 288 ? -19.078 -21.078 3.6 1 91.38 288 PHE A CA 1
ATOM 2212 C C . PHE A 1 288 ? -19.938 -21.891 2.627 1 91.38 288 PHE A C 1
ATOM 2214 O O . PHE A 1 288 ? -21.078 -21.516 2.34 1 91.38 288 PHE A O 1
ATOM 2221 N N . ASP A 1 289 ? -19.438 -22.953 2.18 1 86.25 289 ASP A N 1
ATOM 2222 C CA . ASP A 1 289 ? -20.125 -23.75 1.179 1 86.25 289 ASP A CA 1
ATOM 2223 C C . ASP A 1 289 ? -21.438 -24.312 1.739 1 86.25 289 ASP A C 1
ATOM 2225 O O . ASP A 1 289 ? -22.422 -24.453 1.011 1 86.25 289 ASP A O 1
ATOM 2229 N N . GLN A 1 290 ? -21.422 -24.562 2.957 1 82.56 290 GLN A N 1
ATOM 2230 C CA . GLN A 1 290 ? -22.594 -25.156 3.588 1 82.56 290 GLN A CA 1
ATOM 2231 C C . GLN A 1 290 ? -23.781 -24.203 3.578 1 82.56 290 GLN A C 1
ATOM 2233 O O . GLN A 1 290 ? -24.938 -24.641 3.66 1 82.56 290 GLN A O 1
ATOM 2238 N N . TYR A 1 291 ? -23.5 -22.969 3.4 1 83.19 291 TYR A N 1
ATOM 2239 C CA . TYR A 1 291 ? -24.562 -21.984 3.463 1 83.19 291 TYR A CA 1
ATOM 2240 C C . TYR A 1 291 ? -25.016 -21.578 2.064 1 83.19 291 TYR A C 1
ATOM 2242 O O . TYR A 1 291 ? -25.938 -20.766 1.911 1 83.19 291 TYR A O 1
ATOM 2250 N N . LEU A 1 292 ? -24.406 -21.844 1.086 1 80.56 292 LEU A N 1
ATOM 2251 C CA . LEU A 1 292 ? -24.734 -21.469 -0.283 1 80.56 292 LEU A CA 1
ATOM 2252 C C . LEU A 1 292 ? -25.594 -22.531 -0.952 1 80.56 292 LEU A C 1
ATOM 2254 O O . LEU A 1 292 ? -25.406 -23.734 -0.709 1 80.56 292 LEU A O 1
ATOM 2258 N N . SER A 1 293 ? -26.859 -21.875 -1.36 1 58.03 293 SER A N 1
ATOM 2259 C CA . SER A 1 293 ? -27.828 -22.703 -2.07 1 58.03 293 SER A CA 1
ATOM 2260 C C . SER A 1 293 ? -27.234 -23.25 -3.371 1 58.03 293 SER A C 1
ATOM 2262 O O . SER A 1 293 ? -26.562 -22.516 -4.102 1 58.03 293 SER A O 1
ATOM 2264 N N . GLY A 1 294 ? -27.031 -24.641 -3.527 1 53.69 294 GLY A N 1
ATOM 2265 C CA . GLY A 1 294 ? -26.469 -25.297 -4.699 1 53.69 294 GLY A CA 1
ATOM 2266 C C . GLY A 1 294 ? -25.078 -25.875 -4.465 1 53.69 294 GLY A C 1
ATOM 2267 O O . GLY A 1 294 ? -24.391 -26.25 -5.41 1 53.69 294 GLY A O 1
ATOM 2268 N N . GLY A 1 295 ? -24.5 -25.375 -3.504 1 47.78 295 GLY A N 1
ATOM 2269 C CA . GLY A 1 295 ? -23.188 -25.812 -3.092 1 47.78 295 GLY A CA 1
ATOM 2270 C C . GLY A 1 295 ? -22.891 -27.25 -3.467 1 47.78 295 GLY A C 1
ATOM 2271 O O . GLY A 1 295 ? -22.188 -27.5 -4.449 1 47.78 295 GLY A O 1
ATOM 2272 N N . LEU A 1 296 ? -23.109 -28.125 -2.422 1 48.75 296 LEU A N 1
ATOM 2273 C CA . LEU A 1 296 ? -22.516 -29.438 -2.602 1 48.75 296 LEU A CA 1
ATOM 2274 C C . LEU A 1 296 ? -23.078 -30.109 -3.852 1 48.75 296 LEU A C 1
ATOM 2276 O O . LEU A 1 296 ? -23.953 -30.984 -3.76 1 48.75 296 LEU A O 1
ATOM 2280 N N . LEU A 1 297 ? -23.5 -29.328 -4.711 1 49.84 297 LEU A N 1
ATOM 2281 C CA . LEU A 1 297 ? -23.969 -30.141 -5.82 1 49.84 297 LEU A CA 1
ATOM 2282 C C . LEU A 1 297 ? -22.906 -31.141 -6.254 1 49.84 297 LEU A C 1
ATOM 2284 O O . LEU A 1 297 ? -21.875 -30.766 -6.809 1 49.84 297 LEU A O 1
ATOM 2288 N N . LEU A 1 298 ? -22.875 -32.062 -5.469 1 55.84 298 LEU A N 1
ATOM 2289 C CA . LEU A 1 298 ? -22.094 -33.219 -5.859 1 55.84 298 LEU A CA 1
ATOM 2290 C C . LEU A 1 298 ? -22.375 -33.625 -7.309 1 55.84 298 LEU A C 1
ATOM 2292 O O . LEU A 1 298 ? -23.531 -33.781 -7.699 1 55.84 298 LEU A O 1
ATOM 2296 N N . HIS A 1 299 ? -21.562 -33.062 -8.133 1 63.44 299 HIS A N 1
ATOM 2297 C CA . HIS A 1 299 ? -21.656 -33.5 -9.516 1 63.44 299 HIS A CA 1
ATOM 2298 C C . HIS A 1 299 ? -20.781 -34.719 -9.773 1 63.44 299 HIS A C 1
ATOM 2300 O O . HIS A 1 299 ? -19.656 -34.812 -9.258 1 63.44 299 HIS A O 1
ATOM 2306 N N . PHE A 1 300 ? -21.531 -35.688 -10.281 1 62.91 300 PHE A N 1
ATOM 2307 C CA . PHE A 1 300 ? -20.812 -36.906 -10.617 1 62.91 300 PHE A CA 1
ATOM 2308 C C . PHE A 1 300 ? -20.516 -36.969 -12.109 1 62.91 300 PHE A C 1
ATOM 2310 O O . PHE A 1 300 ? -21.328 -36.531 -12.93 1 62.91 300 PHE A O 1
ATOM 2317 N N . ASP A 1 301 ? -19.297 -37.219 -12.414 1 61.59 301 ASP A N 1
ATOM 2318 C CA . ASP A 1 301 ? -18.953 -37.375 -13.82 1 61.59 301 ASP A CA 1
ATOM 2319 C C . ASP A 1 301 ? -19.594 -38.656 -14.398 1 61.59 301 ASP A C 1
ATOM 2321 O O . ASP A 1 301 ? -20.391 -39.312 -13.727 1 61.59 301 ASP A O 1
ATOM 2325 N N . ALA A 1 302 ? -19.344 -38.781 -15.672 1 63.53 302 ALA A N 1
ATOM 2326 C CA . ALA A 1 302 ? -19.922 -39.875 -16.422 1 63.53 302 ALA A CA 1
ATOM 2327 C C . ALA A 1 302 ? -19.625 -41.219 -15.758 1 63.53 302 ALA A C 1
ATOM 2329 O O . ALA A 1 302 ? -20.391 -42.188 -15.898 1 63.53 302 ALA A O 1
ATOM 2330 N N . GLN A 1 303 ? -18.562 -41.219 -15.055 1 67.12 303 GLN A N 1
ATOM 2331 C CA . GLN A 1 303 ? -18.156 -42.469 -14.445 1 67.12 303 GLN A CA 1
ATOM 2332 C C . GLN A 1 303 ? -18.625 -42.562 -12.992 1 67.12 303 GLN A C 1
ATOM 2334 O O . GLN A 1 303 ? -18.25 -43.469 -12.266 1 67.12 303 GLN A O 1
ATOM 2339 N N . GLY A 1 304 ? -19.375 -41.531 -12.562 1 62.69 304 GLY A N 1
ATOM 2340 C CA . GLY A 1 304 ? -19.938 -41.562 -11.227 1 62.69 304 GLY A CA 1
ATOM 2341 C C . GLY A 1 304 ? -19.016 -40.969 -10.18 1 62.69 304 GLY A C 1
ATOM 2342 O O . GLY A 1 304 ? -19.234 -41.156 -8.977 1 62.69 304 GLY A O 1
ATOM 2343 N N . LYS A 1 305 ? -18.016 -40.406 -10.734 1 66.06 305 LYS A N 1
ATOM 2344 C CA . LYS A 1 305 ? -17.094 -39.812 -9.773 1 66.06 305 LYS A CA 1
ATOM 2345 C C . LYS A 1 305 ? -17.484 -38.375 -9.438 1 66.06 305 LYS A C 1
ATOM 2347 O O . LYS A 1 305 ? -17.938 -37.625 -10.312 1 66.06 305 LYS A O 1
ATOM 2352 N N . LEU A 1 306 ? -17.328 -38.125 -8.195 1 67 306 LEU A N 1
ATOM 2353 C CA . LEU A 1 306 ? -17.672 -36.812 -7.711 1 67 306 LEU A CA 1
ATOM 2354 C C . LEU A 1 306 ? -16.734 -35.75 -8.289 1 67 306 LEU A C 1
ATOM 2356 O O . LEU A 1 306 ? -15.516 -35.906 -8.266 1 67 306 LEU A O 1
ATOM 2360 N N . VAL A 1 307 ? -17.453 -34.844 -9.039 1 68.81 307 VAL A N 1
ATOM 2361 C CA . VAL A 1 307 ? -16.688 -33.719 -9.609 1 68.81 307 VAL A CA 1
ATOM 2362 C C . VAL A 1 307 ? -16.859 -32.469 -8.742 1 68.81 307 VAL A C 1
ATOM 2364 O O . VAL A 1 307 ? -17.984 -31.984 -8.57 1 68.81 307 VAL A O 1
ATOM 2367 N N . ARG A 1 308 ? -15.805 -32.094 -8.18 1 67.62 308 ARG A N 1
ATOM 2368 C CA . ARG A 1 308 ? -15.852 -31 -7.199 1 67.62 308 ARG A CA 1
ATOM 2369 C C . ARG A 1 308 ? -15.914 -29.641 -7.883 1 67.62 308 ARG A C 1
ATOM 2371 O O . ARG A 1 308 ? -16.391 -28.672 -7.297 1 67.62 308 ARG A O 1
ATOM 2378 N N . ASP A 1 309 ? -15.523 -29.594 -9.102 1 68.88 309 ASP A N 1
ATOM 2379 C CA . ASP A 1 309 ? -15.398 -28.281 -9.711 1 68.88 309 ASP A CA 1
ATOM 2380 C C . ASP A 1 309 ? -16.359 -28.125 -10.883 1 68.88 309 ASP A C 1
ATOM 2382 O O . ASP A 1 309 ? -16.062 -27.391 -11.836 1 68.88 309 ASP A O 1
ATOM 2386 N N . ALA A 1 310 ? -17.438 -28.75 -10.859 1 67.56 310 ALA A N 1
ATOM 2387 C CA . ALA A 1 310 ? -18.391 -28.719 -11.969 1 67.56 310 ALA A CA 1
ATOM 2388 C C . ALA A 1 310 ? -18.969 -27.328 -12.164 1 67.56 310 ALA A C 1
ATOM 2390 O O . ALA A 1 310 ? -19.234 -26.906 -13.289 1 67.56 310 ALA A O 1
ATOM 2391 N N . HIS A 1 311 ? -19.109 -26.578 -11.141 1 75.56 311 HIS A N 1
ATOM 2392 C CA . HIS A 1 311 ? -19.734 -25.266 -11.227 1 75.56 311 HIS A CA 1
ATOM 2393 C C . HIS A 1 311 ? -18.781 -24.156 -10.781 1 75.56 311 HIS A C 1
ATOM 2395 O O . HIS A 1 311 ? -19.172 -23.266 -10.023 1 75.56 311 HIS A O 1
ATOM 2401 N N . ILE A 1 312 ? -17.641 -24.234 -11.383 1 80.12 312 ILE A N 1
ATOM 2402 C CA . ILE A 1 312 ? -16.578 -23.359 -10.93 1 80.12 312 ILE A CA 1
ATOM 2403 C C . ILE A 1 312 ? -16.844 -21.938 -11.406 1 80.12 312 ILE A C 1
ATOM 2405 O O . ILE A 1 312 ? -16.25 -20.984 -10.898 1 80.12 312 ILE A O 1
ATOM 2409 N N . SER A 1 313 ? -17.828 -21.828 -12.328 1 84.5 313 SER A N 1
ATOM 2410 C CA . SER A 1 313 ? -18.109 -20.516 -12.875 1 84.5 313 SER A CA 1
ATOM 2411 C C . SER A 1 313 ? -18.906 -19.656 -11.891 1 84.5 313 SER A C 1
ATOM 2413 O O . SER A 1 313 ? -19 -18.438 -12.039 1 84.5 313 SER A O 1
ATOM 2415 N N . GLN A 1 314 ? -19.484 -20.375 -10.898 1 87.94 314 GLN A N 1
ATOM 2416 C CA . GLN A 1 314 ? -20.266 -19.672 -9.883 1 87.94 314 GLN A CA 1
ATOM 2417 C C . GLN A 1 314 ? -19.578 -19.766 -8.516 1 87.94 314 GLN A C 1
ATOM 2419 O O . GLN A 1 314 ? -18.922 -20.766 -8.211 1 87.94 314 GLN A O 1
ATOM 2424 N N . ILE A 1 315 ? -19.844 -18.797 -7.754 1 89.75 315 ILE A N 1
ATOM 2425 C CA . ILE A 1 315 ? -19.172 -18.672 -6.461 1 89.75 315 ILE A CA 1
ATOM 2426 C C . ILE A 1 315 ? -19.453 -19.922 -5.617 1 89.75 315 ILE A C 1
ATOM 2428 O O . ILE A 1 315 ? -18.594 -20.344 -4.836 1 89.75 315 ILE A O 1
ATOM 2432 N N . GLY A 1 316 ? -20.641 -20.453 -5.762 1 84.44 316 GLY A N 1
ATOM 2433 C CA . GLY A 1 316 ? -20.969 -21.656 -5.008 1 84.44 316 GLY A CA 1
ATOM 2434 C C . GLY A 1 316 ? -20.109 -22.844 -5.359 1 84.44 316 GLY A C 1
ATOM 2435 O O . GLY A 1 316 ? -19.891 -23.719 -4.523 1 84.44 316 GLY A O 1
ATOM 2436 N N . GLY A 1 317 ? -19.547 -22.875 -6.543 1 83.69 317 GLY A N 1
ATOM 2437 C CA . GLY A 1 317 ? -18.719 -23.984 -7.012 1 83.69 317 GLY A CA 1
ATOM 2438 C C . GLY A 1 317 ? -17.234 -23.656 -7.031 1 83.69 317 GLY A C 1
ATOM 2439 O O . GLY A 1 317 ? -16.422 -24.547 -7.301 1 83.69 317 GLY A O 1
ATOM 2440 N N . MET A 1 318 ? -16.922 -22.453 -6.703 1 88.38 318 MET A N 1
ATOM 2441 C CA . MET A 1 318 ? -15.516 -22.078 -6.711 1 88.38 318 MET A CA 1
ATOM 2442 C C . MET A 1 318 ? -14.766 -22.734 -5.566 1 88.38 318 MET A C 1
ATOM 2444 O O . MET A 1 318 ? -15.258 -22.797 -4.438 1 88.38 318 MET A O 1
ATOM 2448 N N . ILE A 1 319 ? -13.703 -23.328 -5.91 1 83.31 319 ILE A N 1
ATOM 2449 C CA . ILE A 1 319 ? -12.836 -23.984 -4.93 1 83.31 319 ILE A CA 1
ATOM 2450 C C . ILE A 1 319 ? -11.422 -23.422 -5.039 1 83.31 319 ILE A C 1
ATOM 2452 O O . ILE A 1 319 ? -10.93 -23.188 -6.145 1 83.31 319 ILE A O 1
ATOM 2456 N N . LEU A 1 320 ? -10.812 -23.125 -3.893 1 87.81 320 LEU A N 1
ATOM 2457 C CA . LEU A 1 320 ? -9.438 -22.656 -3.84 1 87.81 320 LEU A CA 1
ATOM 2458 C C . LEU A 1 320 ? -8.602 -23.5 -2.877 1 87.81 320 LEU A C 1
ATOM 2460 O O . LEU A 1 320 ? -8.32 -23.062 -1.756 1 87.81 320 LEU A O 1
ATOM 2464 N N . PRO A 1 321 ? -8.211 -24.641 -3.352 1 87.31 321 PRO A N 1
ATOM 2465 C CA . PRO A 1 321 ? -7.387 -25.469 -2.471 1 87.31 321 PRO A CA 1
ATOM 2466 C C . PRO A 1 321 ? -6.078 -24.797 -2.072 1 87.31 321 PRO A C 1
ATOM 2468 O O . PRO A 1 321 ? -5.453 -25.188 -1.085 1 87.31 321 PRO A O 1
ATOM 2471 N N . GLU A 1 322 ? -5.73 -23.828 -2.861 1 93 322 GLU A N 1
ATOM 2472 C CA . GLU A 1 322 ? -4.547 -23.031 -2.555 1 93 322 GLU A CA 1
ATOM 2473 C C . GLU A 1 322 ? -4.668 -22.359 -1.188 1 93 322 GLU A C 1
ATOM 2475 O O . GLU A 1 322 ? -3.664 -21.984 -0.584 1 93 322 GLU A O 1
ATOM 2480 N N . ALA A 1 323 ? -5.867 -22.219 -0.721 1 96 323 ALA A N 1
ATOM 2481 C CA . ALA A 1 323 ? -6.062 -21.609 0.588 1 96 323 ALA A CA 1
ATOM 2482 C C . ALA A 1 323 ? -5.406 -22.438 1.688 1 96 323 ALA A C 1
ATOM 2484 O O . ALA A 1 323 ? -4.637 -21.906 2.498 1 96 323 ALA A O 1
ATOM 2485 N N . ASN A 1 324 ? -5.688 -23.719 1.687 1 95.44 324 ASN A N 1
ATOM 2486 C CA . ASN A 1 324 ? -5.066 -24.594 2.67 1 95.44 324 ASN A CA 1
ATOM 2487 C C . ASN A 1 324 ? -3.557 -24.672 2.48 1 95.44 324 ASN A C 1
ATOM 2489 O O . ASN A 1 324 ? -2.803 -24.656 3.457 1 95.44 324 ASN A O 1
ATOM 2493 N N . SER A 1 325 ? -3.219 -24.812 1.263 1 97.5 325 SER A N 1
ATOM 2494 C CA . SER A 1 325 ? -1.792 -24.875 0.968 1 97.5 325 SER A CA 1
ATOM 2495 C C . SER A 1 325 ? -1.078 -23.609 1.454 1 97.5 325 SER A C 1
ATOM 2497 O O . SER A 1 325 ? 0.05 -23.688 1.947 1 97.5 325 SER A O 1
ATOM 2499 N N . ALA A 1 326 ? -1.698 -22.484 1.232 1 97.44 326 ALA A N 1
ATOM 2500 C CA . ALA A 1 326 ? -1.142 -21.219 1.701 1 97.44 326 ALA A CA 1
ATOM 2501 C C . ALA A 1 326 ? -1.003 -21.203 3.221 1 97.44 326 ALA A C 1
ATOM 2503 O O . ALA A 1 326 ? 0.002 -20.734 3.756 1 97.44 326 ALA A O 1
ATOM 2504 N N . TRP A 1 327 ? -1.976 -21.719 3.895 1 96.56 327 TRP A N 1
ATOM 2505 C CA . TRP A 1 327 ? -1.922 -21.812 5.352 1 96.56 327 TRP A CA 1
ATOM 2506 C C . TRP A 1 327 ? -0.761 -22.688 5.801 1 96.56 327 TRP A C 1
ATOM 2508 O O . TRP A 1 327 ? -0.032 -22.328 6.73 1 96.56 327 TRP A O 1
ATOM 2518 N N . TYR A 1 328 ? -0.625 -23.781 5.199 1 96.25 328 TYR A N 1
ATOM 2519 C CA . TYR A 1 328 ? 0.465 -24.688 5.543 1 96.25 328 TYR A CA 1
ATOM 2520 C C . TYR A 1 328 ? 1.817 -24.031 5.305 1 96.25 328 TYR A C 1
ATOM 2522 O O . TYR A 1 328 ? 2.703 -24.094 6.16 1 96.25 328 TYR A O 1
ATOM 2530 N N . LEU A 1 329 ? 1.937 -23.453 4.113 1 96.75 329 LEU A N 1
ATOM 2531 C CA . LEU A 1 329 ? 3.211 -22.797 3.824 1 96.75 329 LEU A CA 1
ATOM 2532 C C . LEU A 1 329 ? 3.484 -21.672 4.809 1 96.75 329 LEU A C 1
ATOM 2534 O O . LEU A 1 329 ? 4.613 -21.516 5.285 1 96.75 329 LEU A O 1
ATOM 2538 N N . SER A 1 330 ? 2.498 -20.906 5.07 1 95.06 330 SER A N 1
ATOM 2539 C CA . SER A 1 330 ? 2.645 -19.828 6.051 1 95.06 330 SER A CA 1
ATOM 2540 C C . SER A 1 330 ? 3.09 -20.375 7.402 1 95.06 330 SER A C 1
ATOM 2542 O O . SER A 1 330 ? 3.957 -19.797 8.062 1 95.06 330 SER A O 1
ATOM 2544 N N . SER A 1 331 ? 2.521 -21.469 7.805 1 93 331 SER A N 1
ATOM 2545 C CA . SER A 1 331 ? 2.867 -22.109 9.07 1 93 331 SER A CA 1
ATOM 2546 C C . SER A 1 331 ? 4.316 -22.594 9.07 1 93 331 SER A C 1
ATOM 2548 O O . SER A 1 331 ? 5.02 -22.453 10.07 1 93 331 SER A O 1
ATOM 2550 N N . VAL A 1 332 ? 4.703 -23.094 7.996 1 94 332 VAL A N 1
ATOM 2551 C CA . VAL A 1 332 ? 6.074 -23.578 7.863 1 94 332 VAL A CA 1
ATOM 2552 C C . VAL A 1 332 ? 7.043 -22.406 7.969 1 94 332 VAL A C 1
ATOM 2554 O O . VAL A 1 332 ? 8.047 -22.484 8.68 1 94 332 VAL A O 1
ATOM 2557 N N . LEU A 1 333 ? 6.742 -21.359 7.293 1 91.56 333 LEU A N 1
ATOM 2558 C CA . LEU A 1 333 ? 7.617 -20.188 7.301 1 91.56 333 LEU A CA 1
ATOM 2559 C C . LEU A 1 333 ? 7.699 -19.578 8.695 1 91.56 333 LEU A C 1
ATOM 2561 O O . LEU A 1 333 ? 8.766 -19.125 9.125 1 91.56 333 LEU A O 1
ATOM 2565 N N . GLN A 1 334 ? 6.613 -19.578 9.359 1 87.88 334 GLN A N 1
ATOM 2566 C CA . GLN A 1 334 ? 6.617 -19.078 10.734 1 87.88 334 GLN A CA 1
ATOM 2567 C C . GLN A 1 334 ? 7.457 -19.984 11.641 1 87.88 334 GLN A C 1
ATOM 2569 O O . GLN A 1 334 ? 8.203 -19.5 12.492 1 87.88 334 GLN A O 1
ATOM 2574 N N . HIS A 1 335 ? 7.328 -21.219 11.406 1 87.62 335 HIS A N 1
ATOM 2575 C CA . HIS A 1 335 ? 8.102 -22.188 12.18 1 87.62 335 HIS A CA 1
ATOM 2576 C C . HIS A 1 335 ? 9.602 -22 11.945 1 87.62 335 HIS A C 1
ATOM 2578 O O . HIS A 1 335 ? 10.398 -22.125 12.875 1 87.62 335 HIS A O 1
ATOM 2584 N N . LEU A 1 336 ? 9.922 -21.797 10.773 1 86.69 336 LEU A N 1
ATOM 2585 C CA . LEU A 1 336 ? 11.328 -21.625 10.438 1 86.69 336 LEU A CA 1
ATOM 2586 C C . LEU A 1 336 ? 11.891 -20.344 11.039 1 86.69 336 LEU A C 1
ATOM 2588 O O . LEU A 1 336 ? 13.07 -20.281 11.391 1 86.69 336 LEU A O 1
ATOM 2592 N N . SER A 1 337 ? 11.086 -19.344 11.164 1 80.81 337 SER A N 1
ATOM 2593 C CA . SER A 1 337 ? 11.508 -18.078 11.758 1 80.81 337 SER A CA 1
ATOM 2594 C C . SER A 1 337 ? 11.523 -18.141 13.281 1 80.81 337 SER A C 1
ATOM 2596 O O . SER A 1 337 ? 12.375 -17.547 13.93 1 80.81 337 SER A O 1
ATOM 2598 N N . ASN A 1 338 ? 10.531 -18.766 13.766 1 80.5 338 ASN A N 1
ATOM 2599 C CA . ASN A 1 338 ? 10.422 -18.969 15.203 1 80.5 338 ASN A CA 1
ATOM 2600 C C . ASN A 1 338 ? 10.055 -20.406 15.547 1 80.5 338 ASN A C 1
ATOM 2602 O O . ASN A 1 338 ? 8.875 -20.734 15.688 1 80.5 338 ASN A O 1
ATOM 2606 N N . PRO A 1 339 ? 11.18 -21.125 15.68 1 73.62 339 PRO A N 1
ATOM 2607 C CA . PRO A 1 339 ? 10.891 -22.547 15.883 1 73.62 339 PRO A CA 1
ATOM 2608 C C . PRO A 1 339 ? 10.094 -22.812 17.156 1 73.62 339 PRO A C 1
ATOM 2610 O O . PRO A 1 339 ? 10.453 -22.328 18.234 1 73.62 339 PRO A O 1
ATOM 2613 N N . GLY A 1 340 ? 8.812 -22.734 17.047 1 63.69 340 GLY A N 1
ATOM 2614 C CA . GLY A 1 340 ? 7.91 -22.984 18.156 1 63.69 340 GLY A CA 1
ATOM 2615 C C . GLY A 1 340 ? 7.633 -24.453 18.391 1 63.69 340 GLY A C 1
ATOM 2616 O O . GLY A 1 340 ? 8.398 -25.312 17.953 1 63.69 340 GLY A O 1
ATOM 2617 N N . THR A 1 341 ? 6.406 -24.625 18.938 1 63.41 341 THR A N 1
ATOM 2618 C CA . THR A 1 341 ? 5.973 -25.875 19.562 1 63.41 341 THR A CA 1
ATOM 2619 C C . THR A 1 341 ? 5.438 -26.844 18.516 1 63.41 341 THR A C 1
ATOM 2621 O O . THR A 1 341 ? 5.086 -27.984 18.844 1 63.41 341 THR A O 1
ATOM 2624 N N . LEU A 1 342 ? 5.441 -26.359 17.203 1 71.06 342 LEU A N 1
ATOM 2625 C CA . LEU A 1 342 ? 4.785 -27.328 16.312 1 71.06 342 LEU A CA 1
ATOM 2626 C C . LEU A 1 342 ? 5.746 -28.438 15.906 1 71.06 342 LEU A C 1
ATOM 2628 O O . LEU A 1 342 ? 6.934 -28.188 15.68 1 71.06 342 LEU A O 1
ATOM 2632 N N . SER A 1 343 ? 5.254 -29.578 15.969 1 82.69 343 SER A N 1
ATOM 2633 C CA . SER A 1 343 ? 6.023 -30.75 15.555 1 82.69 343 SER A CA 1
ATOM 2634 C C . SER A 1 343 ? 6.23 -30.766 14.047 1 82.69 343 SER A C 1
ATOM 2636 O O . SER A 1 343 ? 5.266 -30.75 13.281 1 82.69 343 SER A O 1
ATOM 2638 N N . VAL A 1 344 ? 7.441 -30.75 13.625 1 83.69 344 VAL A N 1
ATOM 2639 C CA . VAL A 1 344 ? 7.812 -30.828 12.211 1 83.69 344 VAL A CA 1
ATOM 2640 C C . VAL A 1 344 ? 7.18 -32.062 11.57 1 83.69 344 VAL A C 1
ATOM 2642 O O . VAL A 1 344 ? 6.672 -31.984 10.453 1 83.69 344 VAL A O 1
ATOM 2645 N N . ALA A 1 345 ? 7.207 -33.094 12.305 1 86.19 345 ALA A N 1
ATOM 2646 C CA . ALA A 1 345 ? 6.656 -34.344 11.789 1 86.19 345 ALA A CA 1
ATOM 2647 C C . ALA A 1 345 ? 5.152 -34.219 11.555 1 86.19 345 ALA A C 1
ATOM 2649 O O . ALA A 1 345 ? 4.641 -34.719 10.539 1 86.19 345 ALA A O 1
ATOM 2650 N N . ASP A 1 346 ? 4.496 -33.625 12.43 1 89.88 346 ASP A N 1
ATOM 2651 C CA . ASP A 1 346 ? 3.051 -33.469 12.305 1 89.88 346 ASP A CA 1
ATOM 2652 C C . ASP A 1 346 ? 2.695 -32.562 11.133 1 89.88 346 ASP A C 1
ATOM 2654 O O . ASP A 1 346 ? 1.766 -32.844 10.375 1 89.88 346 ASP A O 1
ATOM 2658 N N . LEU A 1 347 ? 3.395 -31.516 11.016 1 92.88 347 LEU A N 1
ATOM 2659 C CA . LEU A 1 347 ? 3.15 -30.594 9.922 1 92.88 347 LEU A CA 1
ATOM 2660 C C . LEU A 1 347 ? 3.457 -31.234 8.578 1 92.88 347 LEU A C 1
ATOM 2662 O O . LEU A 1 347 ? 2.705 -31.062 7.613 1 92.88 347 LEU A O 1
ATOM 2666 N N . SER A 1 348 ? 4.52 -31.969 8.547 1 93.38 348 SER A N 1
ATOM 2667 C CA . SER A 1 348 ? 4.895 -32.688 7.328 1 93.38 348 SER A CA 1
ATOM 2668 C C . SER A 1 348 ? 3.824 -33.688 6.93 1 93.38 348 SER A C 1
ATOM 2670 O O . SER A 1 348 ? 3.471 -33.781 5.75 1 93.38 348 SER A O 1
ATOM 2672 N N . THR A 1 349 ? 3.318 -34.375 7.879 1 93.19 349 THR A N 1
ATOM 2673 C CA . THR A 1 349 ? 2.281 -35.344 7.621 1 93.19 349 THR A CA 1
ATOM 2674 C C . THR A 1 349 ? 1 -34.688 7.133 1 93.19 349 THR A C 1
ATOM 2676 O O . THR A 1 349 ? 0.364 -35.156 6.191 1 93.19 349 THR A O 1
ATOM 2679 N N . ALA A 1 350 ? 0.661 -33.625 7.746 1 94.88 350 ALA A N 1
ATOM 2680 C CA . ALA A 1 350 ? -0.559 -32.906 7.379 1 94.88 350 ALA A CA 1
ATOM 2681 C C . ALA A 1 350 ? -0.476 -32.375 5.949 1 94.88 350 ALA A C 1
ATOM 2683 O O . ALA A 1 350 ? -1.44 -32.469 5.188 1 94.88 350 ALA A O 1
ATOM 2684 N N . ILE A 1 351 ? 0.59 -31.844 5.578 1 96.75 351 ILE A N 1
ATOM 2685 C CA . ILE A 1 351 ? 0.787 -31.312 4.238 1 96.75 351 ILE A CA 1
ATOM 2686 C C . ILE A 1 351 ? 0.761 -32.438 3.215 1 96.75 351 ILE A C 1
ATOM 2688 O O . ILE A 1 351 ? 0.151 -32.312 2.15 1 96.75 351 ILE A O 1
ATOM 2692 N N . THR A 1 352 ? 1.435 -33.5 3.578 1 95.12 352 THR A N 1
ATOM 2693 C CA . THR A 1 352 ? 1.461 -34.656 2.689 1 95.12 352 THR A CA 1
ATOM 2694 C C . THR A 1 352 ? 0.053 -35.219 2.469 1 95.12 352 THR A C 1
ATOM 2696 O O . THR A 1 352 ? -0.319 -35.531 1.343 1 95.12 352 THR A O 1
ATOM 2699 N N . GLN A 1 353 ? -0.62 -35.281 3.52 1 93.94 353 GLN A N 1
ATOM 2700 C CA . GLN A 1 353 ? -1.99 -35.75 3.414 1 93.94 353 GLN A CA 1
ATOM 2701 C C . GLN A 1 353 ? -2.836 -34.844 2.541 1 93.94 353 GLN A C 1
ATOM 2703 O O . GLN A 1 353 ? -3.611 -35.312 1.704 1 93.94 353 GLN A O 1
ATOM 2708 N N . HIS A 1 354 ? -2.734 -33.594 2.766 1 94.25 354 HIS A N 1
ATOM 2709 C CA . HIS A 1 354 ? -3.449 -32.625 1.937 1 94.25 354 HIS A CA 1
ATOM 2710 C C . HIS A 1 354 ? -3.078 -32.781 0.466 1 94.25 354 HIS A C 1
ATOM 2712 O O . HIS A 1 354 ? -3.947 -32.719 -0.407 1 94.25 354 HIS A O 1
ATOM 2718 N N . THR A 1 355 ? -1.854 -33 0.195 1 94.12 355 THR A N 1
ATOM 2719 C CA . THR A 1 355 ? -1.365 -33.156 -1.168 1 94.12 355 THR A CA 1
ATOM 2720 C C . THR A 1 355 ? -1.957 -34.406 -1.801 1 94.12 355 THR A C 1
ATOM 2722 O O . THR A 1 355 ? -2.42 -34.375 -2.943 1 94.12 355 THR A O 1
ATOM 2725 N N . THR A 1 356 ? -1.914 -35.469 -1.039 1 92.12 356 THR A N 1
ATOM 2726 C CA . THR A 1 356 ? -2.451 -36.719 -1.529 1 92.12 356 THR A CA 1
ATOM 2727 C C . THR A 1 356 ? -3.939 -36.594 -1.838 1 92.12 356 THR A C 1
ATOM 2729 O O . THR A 1 356 ? -4.414 -37.125 -2.855 1 92.12 356 THR A O 1
ATOM 2732 N N . ASN A 1 357 ? -4.625 -35.906 -0.975 1 87.94 357 ASN A N 1
ATOM 2733 C CA . ASN A 1 357 ? -6.051 -35.688 -1.191 1 87.94 357 ASN A CA 1
ATOM 2734 C C . ASN A 1 357 ? -6.305 -34.875 -2.465 1 87.94 357 ASN A C 1
ATOM 2736 O O . ASN A 1 357 ? -7.25 -35.156 -3.203 1 87.94 357 ASN A O 1
ATOM 2740 N N . LEU A 1 358 ? -5.496 -33.938 -2.73 1 88.5 358 LEU A N 1
ATOM 2741 C CA . LEU A 1 358 ? -5.652 -33.094 -3.904 1 88.5 358 LEU A CA 1
ATOM 2742 C C . LEU A 1 358 ? -5.402 -33.875 -5.188 1 88.5 358 LEU A C 1
ATOM 2744 O O . LEU A 1 358 ? -6.129 -33.719 -6.168 1 88.5 358 LEU A O 1
ATOM 2748 N N . VAL A 1 359 ? -4.453 -34.688 -5.172 1 85.38 359 VAL A N 1
ATOM 2749 C CA . VAL A 1 359 ? -4.039 -35.406 -6.375 1 85.38 359 VAL A CA 1
ATOM 2750 C C . VAL A 1 359 ? -4.996 -36.562 -6.641 1 85.38 359 VAL A C 1
ATOM 2752 O O . VAL A 1 359 ? -5.227 -36.938 -7.797 1 85.38 359 VAL A O 1
ATOM 2755 N N . SER A 1 360 ? -5.559 -37.062 -5.555 1 82.31 360 SER A N 1
ATOM 2756 C CA . SER A 1 360 ? -6.441 -38.219 -5.691 1 82.31 360 SER A CA 1
ATOM 2757 C C . SER A 1 360 ? -7.824 -37.812 -6.176 1 82.31 360 SER A C 1
ATOM 2759 O O . SER A 1 360 ? -8.586 -38.625 -6.68 1 82.31 360 SER A O 1
ATOM 2761 N N . GLU A 1 361 ? -8.078 -36.625 -5.988 1 79.06 361 GLU A N 1
ATOM 2762 C CA . GLU A 1 361 ? -9.383 -36.125 -6.406 1 79.06 361 GLU A CA 1
ATOM 2763 C C . GLU A 1 361 ? -9.422 -35.875 -7.91 1 79.06 361 GLU A C 1
ATOM 2765 O O . GLU A 1 361 ? -8.391 -35.594 -8.523 1 79.06 361 GLU A O 1
ATOM 2770 N N . THR A 1 362 ? -10.633 -36.062 -8.484 1 75.38 362 THR A N 1
ATOM 2771 C CA . THR A 1 362 ? -10.805 -35.812 -9.906 1 75.38 362 THR A CA 1
ATOM 2772 C C . THR A 1 362 ? -11.203 -34.375 -10.164 1 75.38 362 THR A C 1
ATOM 2774 O O . THR A 1 362 ? -12.25 -33.906 -9.68 1 75.38 362 THR A O 1
ATOM 2777 N N . TRP A 1 363 ? -10.273 -33.656 -10.836 1 76.19 363 TRP A N 1
ATOM 2778 C CA . TRP A 1 363 ? -10.531 -32.281 -11.219 1 76.19 363 TRP A CA 1
ATOM 2779 C C . TRP A 1 363 ? -10.805 -32.156 -12.719 1 76.19 363 TRP A C 1
ATOM 2781 O O . TRP A 1 363 ? -10.055 -32.719 -13.531 1 76.19 363 TRP A O 1
ATOM 2791 N N . VAL A 1 364 ? -11.969 -31.625 -13.07 1 71.25 364 VAL A N 1
ATOM 2792 C CA . VAL A 1 364 ? -12.336 -31.578 -14.484 1 71.25 364 VAL A CA 1
ATOM 2793 C C . VAL A 1 364 ? -12 -30.203 -15.055 1 71.25 364 VAL A C 1
ATOM 2795 O O . VAL A 1 364 ? -11.5 -30.094 -16.172 1 71.25 364 VAL A O 1
ATOM 2798 N N . ASN A 1 365 ? -12.211 -29.203 -14.352 1 66.06 365 ASN A N 1
ATOM 2799 C CA . ASN A 1 365 ? -12.133 -27.859 -14.906 1 66.06 365 ASN A CA 1
ATOM 2800 C C . ASN A 1 365 ? -10.93 -27.094 -14.344 1 66.06 365 ASN A C 1
ATOM 2802 O O . ASN A 1 365 ? -10.539 -26.062 -14.891 1 66.06 365 ASN A O 1
ATOM 2806 N N . VAL A 1 366 ? -10.414 -27.594 -13.258 1 65.44 366 VAL A N 1
ATOM 2807 C CA . VAL A 1 366 ? -9.344 -26.828 -12.633 1 65.44 366 VAL A CA 1
ATOM 2808 C C . VAL A 1 366 ? -8.117 -27.719 -12.453 1 65.44 366 VAL A C 1
ATOM 2810 O O . VAL A 1 366 ? -8.234 -28.953 -12.398 1 65.44 366 VAL A O 1
ATOM 2813 N N . ASP A 1 367 ? -6.984 -26.906 -12.672 1 75.25 367 ASP A N 1
ATOM 2814 C CA . ASP A 1 367 ? -5.691 -27.531 -12.398 1 75.25 367 ASP A CA 1
ATOM 2815 C C . ASP A 1 367 ? -5.172 -27.125 -11.016 1 75.25 367 ASP A C 1
ATOM 2817 O O . ASP A 1 367 ? -5.234 -25.953 -10.648 1 75.25 367 ASP A O 1
ATOM 2821 N N . ARG A 1 368 ? -5.09 -28.156 -10.117 1 82.06 368 ARG A N 1
ATOM 2822 C CA . ARG A 1 368 ? -4.684 -27.828 -8.758 1 82.06 368 ARG A CA 1
ATOM 2823 C C . ARG A 1 368 ? -3.17 -27.906 -8.602 1 82.06 368 ARG A C 1
ATOM 2825 O O . ARG A 1 368 ? -2.668 -28.281 -7.539 1 82.06 368 ARG A O 1
ATOM 2832 N N . ASN A 1 369 ? -2.58 -27.5 -9.727 1 89 369 ASN A N 1
ATOM 2833 C CA . ASN A 1 369 ? -1.122 -27.562 -9.711 1 89 369 ASN A CA 1
ATOM 2834 C C . ASN A 1 369 ? -0.528 -26.5 -8.789 1 89 369 ASN A C 1
ATOM 2836 O O . ASN A 1 369 ? 0.539 -26.703 -8.203 1 89 369 ASN A O 1
ATOM 2840 N N . ALA A 1 370 ? -1.212 -25.375 -8.617 1 94.06 370 ALA A N 1
ATOM 2841 C CA . ALA A 1 370 ? -0.707 -24.312 -7.73 1 94.06 370 ALA A CA 1
ATOM 2842 C C . ALA A 1 370 ? -0.688 -24.781 -6.277 1 94.06 370 ALA A C 1
ATOM 2844 O O . ALA A 1 370 ? 0.262 -24.516 -5.543 1 94.06 370 ALA A O 1
ATOM 2845 N N . ALA A 1 371 ? -1.735 -25.453 -5.902 1 95.19 371 ALA A N 1
ATOM 2846 C CA . ALA A 1 371 ? -1.799 -25.984 -4.539 1 95.19 371 ALA A CA 1
ATOM 2847 C C . ALA A 1 371 ? -0.726 -27.047 -4.309 1 95.19 371 ALA A C 1
ATOM 2849 O O . ALA A 1 371 ? -0.017 -27 -3.301 1 95.19 371 ALA A O 1
ATOM 2850 N N . VAL A 1 372 ? -0.598 -27.906 -5.242 1 94.62 372 VAL A N 1
ATOM 2851 C CA . VAL A 1 372 ? 0.36 -29.016 -5.129 1 94.62 372 VAL A CA 1
ATOM 2852 C C . VAL A 1 372 ? 1.782 -28.453 -5.109 1 94.62 372 VAL A C 1
ATOM 2854 O O . VAL A 1 372 ? 2.588 -28.828 -4.254 1 94.62 372 VAL A O 1
ATOM 2857 N N . GLY A 1 373 ? 2.045 -27.594 -6.062 1 95.38 373 GLY A N 1
ATOM 2858 C CA . GLY A 1 373 ? 3.363 -26.969 -6.102 1 95.38 373 GLY A CA 1
ATOM 2859 C C . GLY A 1 373 ? 3.723 -26.25 -4.812 1 95.38 373 GLY A C 1
ATOM 2860 O O . GLY A 1 373 ? 4.859 -26.344 -4.344 1 95.38 373 GLY A O 1
ATOM 2861 N N . THR A 1 374 ? 2.801 -25.594 -4.258 1 97.19 374 THR A N 1
ATOM 2862 C CA . THR A 1 374 ? 3.004 -24.875 -3.006 1 97.19 374 THR A CA 1
ATOM 2863 C C . THR A 1 374 ? 3.299 -25.844 -1.866 1 97.19 374 THR A C 1
ATOM 2865 O O . THR A 1 374 ? 4.172 -25.594 -1.036 1 97.19 374 THR A O 1
ATOM 2868 N N . ASN A 1 375 ? 2.553 -26.891 -1.843 1 97.5 375 ASN A N 1
ATOM 2869 C CA . ASN A 1 375 ? 2.799 -27.906 -0.823 1 97.5 375 ASN A CA 1
ATOM 2870 C C . ASN A 1 375 ? 4.199 -28.5 -0.949 1 97.5 375 ASN A C 1
ATOM 2872 O O . ASN A 1 375 ? 4.855 -28.781 0.057 1 97.5 375 ASN A O 1
ATOM 2876 N N . PHE A 1 376 ? 4.617 -28.734 -2.174 1 97 376 PHE A N 1
ATOM 2877 C CA . PHE A 1 376 ? 5.957 -29.266 -2.391 1 97 376 PHE A CA 1
ATOM 2878 C C . PHE A 1 376 ? 7.016 -28.312 -1.857 1 97 376 PHE A C 1
ATOM 2880 O O . PHE A 1 376 ? 7.973 -28.75 -1.205 1 97 376 PHE A O 1
ATOM 2887 N N . ILE A 1 377 ? 6.836 -27.062 -2.098 1 96.56 377 ILE A N 1
ATOM 2888 C CA . ILE A 1 377 ? 7.754 -26.062 -1.577 1 96.56 377 ILE A CA 1
ATOM 2889 C C . ILE A 1 377 ? 7.75 -26.094 -0.051 1 96.56 377 ILE A C 1
ATOM 2891 O O . ILE A 1 377 ? 8.812 -26.078 0.58 1 96.56 377 ILE A O 1
ATOM 2895 N N . ALA A 1 378 ? 6.59 -26.156 0.515 1 97.31 378 ALA A N 1
ATOM 2896 C CA . ALA A 1 378 ? 6.457 -26.203 1.97 1 97.31 378 ALA A CA 1
ATOM 2897 C C . ALA A 1 378 ? 7.184 -27.406 2.555 1 97.31 378 ALA A C 1
ATOM 2899 O O . ALA A 1 378 ? 7.926 -27.281 3.531 1 97.31 378 ALA A O 1
ATOM 2900 N N . LEU A 1 379 ? 7.02 -28.5 1.958 1 96.69 379 LEU A N 1
ATOM 2901 C CA . LEU A 1 379 ? 7.621 -29.734 2.451 1 96.69 379 LEU A CA 1
ATOM 2902 C C . LEU A 1 379 ? 9.141 -29.688 2.309 1 96.69 379 LEU A C 1
ATOM 2904 O O . LEU A 1 379 ? 9.859 -30.141 3.197 1 96.69 379 LEU A O 1
ATOM 2908 N N . MET A 1 380 ? 9.586 -29.188 1.207 1 95.38 380 MET A N 1
ATOM 2909 C CA . MET A 1 380 ? 11.031 -29.094 1.033 1 95.38 380 MET A CA 1
ATOM 2910 C C . MET A 1 380 ? 11.641 -28.172 2.088 1 95.38 380 MET A C 1
ATOM 2912 O O . MET A 1 380 ? 12.633 -28.531 2.727 1 95.38 380 MET A O 1
ATOM 2916 N N . LYS A 1 381 ? 11.031 -27.062 2.307 1 93.88 381 LYS A N 1
ATOM 2917 C CA . LYS A 1 381 ? 11.547 -26.094 3.273 1 93.88 381 LYS A CA 1
ATOM 2918 C C . LYS A 1 381 ? 11.477 -26.656 4.695 1 93.88 381 LYS A C 1
ATOM 2920 O O . LYS A 1 381 ? 12.367 -26.391 5.512 1 93.88 381 LYS A O 1
ATOM 2925 N N . LEU A 1 382 ? 10.43 -27.344 4.953 1 93.25 382 LEU A N 1
ATOM 2926 C CA . LEU A 1 382 ? 10.211 -27.875 6.289 1 93.25 382 LEU A CA 1
ATOM 2927 C C . LEU A 1 382 ? 11.242 -28.953 6.617 1 93.25 382 LEU A C 1
ATOM 2929 O O . LEU A 1 382 ? 11.711 -29.047 7.754 1 93.25 382 LEU A O 1
ATOM 2933 N N . ASN A 1 383 ? 11.648 -29.734 5.668 1 91.5 383 ASN A N 1
ATOM 2934 C CA . ASN A 1 383 ? 12.492 -30.906 5.91 1 91.5 383 ASN A CA 1
ATOM 2935 C C . ASN A 1 383 ? 13.961 -30.594 5.629 1 91.5 383 ASN A C 1
ATOM 2937 O O . ASN A 1 383 ? 14.836 -31.359 6.031 1 91.5 383 ASN A O 1
ATOM 2941 N N . GLN A 1 384 ? 14.273 -29.547 5.051 1 90.06 384 GLN A N 1
ATOM 2942 C CA . GLN A 1 384 ? 15.625 -29.203 4.633 1 90.06 384 GLN A CA 1
ATOM 2943 C C . GLN A 1 384 ? 16.562 -29.125 5.832 1 90.06 384 GLN A C 1
ATOM 2945 O O . GLN A 1 384 ? 17.703 -29.609 5.77 1 90.06 384 GLN A O 1
ATOM 2950 N N . PRO A 1 385 ? 16.203 -28.531 6.93 1 86.75 385 PRO A N 1
ATOM 2951 C CA . PRO A 1 385 ? 17.125 -28.422 8.062 1 86.75 385 PRO A CA 1
ATOM 2952 C C . PRO A 1 385 ? 17.594 -29.766 8.578 1 86.75 385 PRO A C 1
ATOM 2954 O O . PRO A 1 385 ? 18.703 -29.875 9.109 1 86.75 385 PRO A O 1
ATOM 2957 N N . SER A 1 386 ? 16.797 -30.734 8.406 1 84.44 386 SER A N 1
ATOM 2958 C CA . SER A 1 386 ? 17.141 -32.062 8.891 1 84.44 386 SER A CA 1
ATOM 2959 C C . SER A 1 386 ? 18.25 -32.688 8.047 1 84.44 386 SER A C 1
ATOM 2961 O O . SER A 1 386 ? 18.906 -33.656 8.477 1 84.44 386 SER A O 1
ATOM 2963 N N . LEU A 1 387 ? 18.531 -32.219 6.875 1 85.5 387 LEU A N 1
ATOM 2964 C CA . LEU A 1 387 ? 19.578 -32.719 6.004 1 85.5 387 LEU A CA 1
ATOM 2965 C C . LEU A 1 387 ? 20.953 -32.312 6.5 1 85.5 387 LEU A C 1
ATOM 2967 O O . LEU A 1 387 ? 21.953 -32.969 6.191 1 85.5 387 LEU A O 1
ATOM 2971 N N . PHE A 1 388 ? 21.031 -31.188 7.191 1 76.75 388 PHE A N 1
ATOM 2972 C CA . PHE A 1 388 ? 22.312 -30.672 7.68 1 76.75 388 PHE A CA 1
ATOM 2973 C C . PHE A 1 388 ? 22.703 -31.375 8.977 1 76.75 388 PHE A C 1
ATOM 2975 O O . PHE A 1 388 ? 23.891 -31.453 9.312 1 76.75 388 PHE A O 1
ATOM 2982 N N . SER A 1 389 ? 21.797 -31.688 9.82 1 63.72 389 SER A N 1
ATOM 2983 C CA . SER A 1 389 ? 22.109 -32.312 11.102 1 63.72 389 SER A CA 1
ATOM 2984 C C . SER A 1 389 ? 22.578 -33.75 10.93 1 63.72 389 SER A C 1
ATOM 2986 O O . SER A 1 389 ? 23.109 -34.344 11.859 1 63.72 389 SER A O 1
ATOM 2988 N N . ILE A 1 390 ? 22.266 -34.406 9.867 1 54.41 390 ILE A N 1
ATOM 2989 C CA . ILE A 1 390 ? 22.578 -35.844 9.703 1 54.41 390 ILE A CA 1
ATOM 2990 C C . ILE A 1 390 ? 24.016 -36 9.203 1 54.41 390 ILE A C 1
ATOM 2992 O O . ILE A 1 390 ? 24.328 -35.562 8.086 1 54.41 390 ILE A O 1
ATOM 2996 N N . GLY A 1 391 ? 25.031 -35.719 10.047 1 46.91 391 GLY A N 1
ATOM 2997 C CA . GLY A 1 391 ? 26.328 -36.281 9.688 1 46.91 391 GLY A CA 1
ATOM 2998 C C . GLY A 1 391 ? 26.25 -37.625 8.992 1 46.91 391 GLY A C 1
ATOM 2999 O O . GLY A 1 391 ? 25.156 -38.156 8.789 1 46.91 391 GLY A O 1
ATOM 3000 N N . PRO A 1 392 ? 27.422 -38.156 8.43 1 43.97 392 PRO A N 1
ATOM 3001 C CA . PRO A 1 392 ? 27.406 -39.5 7.875 1 43.97 392 PRO A CA 1
ATOM 3002 C C . PRO A 1 392 ? 26.688 -40.5 8.789 1 43.97 392 PRO A C 1
ATOM 3004 O O . PRO A 1 392 ? 27.266 -40.938 9.781 1 43.97 392 PRO A O 1
ATOM 3007 N N . LEU A 1 393 ? 25.609 -40.219 9.312 1 41.66 393 LEU A N 1
ATOM 3008 C CA . LEU A 1 393 ? 25.031 -41.062 10.359 1 41.66 393 LEU A CA 1
ATOM 3009 C C . LEU A 1 393 ? 24.891 -42.5 9.883 1 41.66 393 LEU A C 1
ATOM 3011 O O . LEU A 1 393 ? 24.703 -42.75 8.688 1 41.66 393 LEU A O 1
ATOM 3015 N N . PRO A 1 394 ? 25.203 -43.469 10.797 1 40.72 394 PRO A N 1
ATOM 3016 C CA . PRO A 1 394 ? 24.938 -44.875 10.5 1 40.72 394 PRO A CA 1
ATOM 3017 C C . PRO A 1 394 ? 23.5 -45.125 10.047 1 40.72 394 PRO A C 1
ATOM 3019 O O . PRO A 1 394 ? 22.594 -44.344 10.391 1 40.72 394 PRO A O 1
ATOM 3022 N N . VAL A 1 395 ? 23.156 -45.906 9.016 1 41.69 395 VAL A N 1
ATOM 3023 C CA . VAL A 1 395 ? 21.953 -46.406 8.344 1 41.69 395 VAL A CA 1
ATOM 3024 C C . VAL A 1 395 ? 20.844 -46.625 9.367 1 41.69 395 VAL A C 1
ATOM 3026 O O . VAL A 1 395 ? 19.688 -46.844 9 1 41.69 395 VAL A O 1
ATOM 3029 N N . SER A 1 396 ? 20.984 -46.781 10.594 1 40.88 396 SER A N 1
ATOM 3030 C CA . SER A 1 396 ? 20.047 -47.469 11.477 1 40.88 396 SER A CA 1
ATOM 3031 C C . SER A 1 396 ? 18.938 -46.531 11.953 1 40.88 396 SER A C 1
ATOM 3033 O O . SER A 1 396 ? 17.984 -46.969 12.578 1 40.88 396 SER A O 1
ATOM 3035 N N . ASP A 1 397 ? 19.047 -45.281 12.359 1 44.91 397 ASP A N 1
ATOM 3036 C CA . ASP A 1 397 ? 17.922 -44.656 13.07 1 44.91 397 ASP A CA 1
ATOM 3037 C C . ASP A 1 397 ? 16.922 -44.062 12.094 1 44.91 397 ASP A C 1
ATOM 3039 O O . ASP A 1 397 ? 17.234 -43.125 11.367 1 44.91 397 ASP A O 1
ATOM 3043 N N . LEU A 1 398 ? 15.805 -44.75 11.789 1 46.16 398 LEU A N 1
ATOM 3044 C CA . LEU A 1 398 ? 14.656 -44.594 10.914 1 46.16 398 LEU A CA 1
ATOM 3045 C C . LEU A 1 398 ? 14.141 -43.156 10.969 1 46.16 398 LEU A C 1
ATOM 3047 O O . LEU A 1 398 ? 13.664 -42.625 9.961 1 46.16 398 LEU A O 1
ATOM 3051 N N . ASN A 1 399 ? 13.922 -42.594 12.234 1 49.69 399 ASN A N 1
ATOM 3052 C CA . ASN A 1 399 ? 13.336 -41.281 12.43 1 49.69 399 ASN A CA 1
ATOM 3053 C C . ASN A 1 399 ? 14.125 -40.219 11.695 1 49.69 399 ASN A C 1
ATOM 3055 O O . ASN A 1 399 ? 13.555 -39.188 11.273 1 49.69 399 ASN A O 1
ATOM 3059 N N . ASN A 1 400 ? 15.445 -40.5 11.453 1 58.75 400 ASN A N 1
ATOM 3060 C CA . ASN A 1 400 ? 16.359 -39.562 10.797 1 58.75 400 ASN A CA 1
ATOM 3061 C C . ASN A 1 400 ? 16.297 -39.688 9.281 1 58.75 400 ASN A C 1
ATOM 3063 O O . ASN A 1 400 ? 16.828 -38.844 8.555 1 58.75 400 ASN A O 1
ATOM 3067 N N . THR A 1 401 ? 15.398 -40.719 8.891 1 76.88 401 THR A N 1
ATOM 3068 C CA . THR A 1 401 ? 15.438 -41 7.457 1 76.88 401 THR A CA 1
ATOM 3069 C C . THR A 1 401 ? 14.203 -40.438 6.762 1 76.88 401 THR A C 1
ATOM 3071 O O . THR A 1 401 ? 14.195 -40.25 5.543 1 76.88 401 THR A O 1
ATOM 3074 N N . ARG A 1 402 ? 13.227 -40.062 7.594 1 83.69 402 ARG A N 1
ATOM 3075 C CA . ARG A 1 402 ? 11.945 -39.656 7 1 83.69 402 ARG A CA 1
ATOM 3076 C C . ARG A 1 402 ? 12.094 -38.375 6.184 1 83.69 402 ARG A C 1
ATOM 3078 O O . ARG A 1 402 ? 11.648 -38.312 5.039 1 83.69 402 ARG A O 1
ATOM 3085 N N . PRO A 1 403 ? 12.773 -37.438 6.727 1 87.88 403 PRO A N 1
ATOM 3086 C CA . PRO A 1 403 ? 12.945 -36.219 5.938 1 87.88 403 PRO A CA 1
ATOM 3087 C C . PRO A 1 403 ? 13.703 -36.469 4.633 1 87.88 403 PRO A C 1
ATOM 3089 O O . PRO A 1 403 ? 13.383 -35.844 3.607 1 87.88 403 PRO A O 1
ATOM 3092 N N . ILE A 1 404 ? 14.633 -37.344 4.699 1 88.88 404 ILE A N 1
ATOM 3093 C CA . ILE A 1 404 ? 15.438 -37.656 3.523 1 88.88 404 ILE A CA 1
ATOM 3094 C C . ILE A 1 404 ? 14.562 -38.312 2.461 1 88.88 404 ILE A C 1
ATOM 3096 O O . ILE A 1 404 ? 14.602 -37.938 1.29 1 88.88 404 ILE A O 1
ATOM 3100 N N . ASP A 1 405 ? 13.766 -39.281 2.918 1 89.69 405 ASP A N 1
ATOM 3101 C CA . ASP A 1 405 ? 12.875 -39.969 2.002 1 89.69 405 ASP A CA 1
ATOM 3102 C C . ASP A 1 405 ? 11.852 -39.031 1.391 1 89.69 405 ASP A C 1
ATOM 3104 O O . ASP A 1 405 ? 11.516 -39.156 0.21 1 89.69 405 ASP A O 1
ATOM 3108 N N . THR A 1 406 ? 11.375 -38.156 2.195 1 91.62 406 THR A N 1
ATOM 3109 C CA . THR A 1 406 ? 10.398 -37.188 1.722 1 91.62 406 THR A CA 1
ATOM 3110 C C . THR A 1 406 ? 11 -36.312 0.624 1 91.62 406 THR A C 1
ATOM 3112 O O . THR A 1 406 ? 10.383 -36.094 -0.42 1 91.62 406 THR A O 1
ATOM 3115 N N . ILE A 1 407 ? 12.156 -35.875 0.787 1 93.12 407 ILE A N 1
ATOM 3116 C CA . ILE A 1 407 ? 12.797 -34.969 -0.178 1 93.12 407 ILE A CA 1
ATOM 3117 C C . ILE A 1 407 ? 13.086 -35.75 -1.47 1 93.12 407 ILE A C 1
ATOM 3119 O O . ILE A 1 407 ? 12.875 -35.219 -2.566 1 93.12 407 ILE A O 1
ATOM 3123 N N . ARG A 1 408 ? 13.531 -36.969 -1.332 1 92.56 408 ARG A N 1
ATOM 3124 C CA . ARG A 1 408 ? 13.789 -37.781 -2.512 1 92.56 408 ARG A CA 1
ATOM 3125 C C . ARG A 1 408 ? 12.523 -37.969 -3.346 1 92.56 408 ARG A C 1
ATOM 3127 O O . ARG A 1 408 ? 12.547 -37.812 -4.566 1 92.56 408 ARG A O 1
ATOM 3134 N N . LYS A 1 409 ? 11.5 -38.281 -2.664 1 92.5 409 LYS A N 1
ATOM 3135 C CA . LYS A 1 409 ? 10.219 -38.469 -3.34 1 92.5 409 LYS A CA 1
ATOM 3136 C C . LYS A 1 409 ? 9.75 -37.188 -4.004 1 92.5 409 LYS A C 1
ATOM 3138 O O . LYS A 1 409 ? 9.25 -37.219 -5.133 1 92.5 409 LYS A O 1
ATOM 3143 N N . LEU A 1 410 ? 9.93 -36.125 -3.316 1 95.06 410 LEU A N 1
ATOM 3144 C CA . LEU A 1 410 ? 9.484 -34.812 -3.828 1 95.06 410 LEU A CA 1
ATOM 3145 C C . LEU A 1 410 ? 10.25 -34.438 -5.086 1 95.06 410 LEU A C 1
ATOM 3147 O O . LEU A 1 410 ? 9.664 -33.969 -6.059 1 95.06 410 LEU A O 1
ATOM 3151 N N . VAL A 1 411 ? 11.531 -34.625 -5.055 1 95.19 411 VAL A N 1
ATOM 3152 C CA . VAL A 1 411 ? 12.367 -34.281 -6.199 1 95.19 411 VAL A CA 1
ATOM 3153 C C . VAL A 1 411 ? 11.914 -35.062 -7.43 1 95.19 411 VAL A C 1
ATOM 3155 O O . VAL A 1 411 ? 11.789 -34.5 -8.523 1 95.19 411 VAL A O 1
ATOM 3158 N N . THR A 1 412 ? 11.625 -36.281 -7.203 1 92.94 412 THR A N 1
ATOM 3159 C CA . THR A 1 412 ? 11.172 -37.125 -8.305 1 92.94 412 THR A CA 1
ATOM 3160 C C . THR A 1 412 ? 9.812 -36.656 -8.82 1 92.94 412 THR A C 1
ATOM 3162 O O . THR A 1 412 ? 9.594 -36.594 -10.031 1 92.94 412 THR A O 1
ATOM 3165 N N . PHE A 1 413 ? 8.914 -36.344 -7.93 1 92.56 413 PHE A N 1
ATOM 3166 C CA . PHE A 1 413 ? 7.574 -35.906 -8.312 1 92.56 413 PHE A CA 1
ATOM 3167 C C . PHE A 1 413 ? 7.637 -34.594 -9.055 1 92.56 413 PHE A C 1
ATOM 3169 O O . PHE A 1 413 ? 6.902 -34.375 -10.023 1 92.56 413 PHE A O 1
ATOM 3176 N N . ILE A 1 414 ? 8.422 -33.719 -8.57 1 94.69 414 ILE A N 1
ATOM 3177 C CA . ILE A 1 414 ? 8.57 -32.406 -9.203 1 94.69 414 ILE A CA 1
ATOM 3178 C C . ILE A 1 414 ? 9.102 -32.562 -10.625 1 94.69 414 ILE A C 1
ATOM 3180 O O . ILE A 1 414 ? 8.617 -31.922 -11.562 1 94.69 414 ILE A O 1
ATOM 3184 N N . GLN A 1 415 ? 10.055 -33.438 -10.742 1 93 415 GLN A N 1
ATOM 3185 C CA . GLN A 1 415 ? 10.633 -33.688 -12.062 1 93 415 GLN A CA 1
ATOM 3186 C C . GLN A 1 415 ? 9.578 -34.219 -13.023 1 93 415 GLN A C 1
ATOM 3188 O O . GLN A 1 415 ? 9.445 -33.75 -14.148 1 93 415 GLN A O 1
ATOM 3193 N N . GLN A 1 416 ? 8.836 -35.156 -12.609 1 90.56 416 GLN A N 1
ATOM 3194 C CA . GLN A 1 416 ? 7.82 -35.781 -13.453 1 90.56 416 GLN A CA 1
ATOM 3195 C C . GLN A 1 416 ? 6.727 -34.781 -13.82 1 90.56 416 GLN A C 1
ATOM 3197 O O . GLN A 1 416 ? 6.332 -34.688 -14.984 1 90.56 416 GLN A O 1
ATOM 3202 N N . ALA A 1 417 ? 6.234 -34.094 -12.852 1 87.38 417 ALA A N 1
ATOM 3203 C CA . ALA A 1 417 ? 5.172 -33.125 -13.07 1 87.38 417 ALA A CA 1
ATOM 3204 C C . ALA A 1 417 ? 5.629 -32 -14.023 1 87.38 417 ALA A C 1
ATOM 3206 O O . ALA A 1 417 ? 4.867 -31.578 -14.883 1 87.38 417 ALA A O 1
ATOM 3207 N N . ALA A 1 418 ? 6.809 -31.547 -13.812 1 88.5 418 ALA A N 1
ATOM 3208 C CA . ALA A 1 418 ? 7.352 -30.484 -14.664 1 88.5 418 ALA A CA 1
ATOM 3209 C C . ALA A 1 418 ? 7.531 -30.969 -16.094 1 88.5 418 ALA A C 1
ATOM 3211 O O . ALA A 1 418 ? 7.281 -30.219 -17.047 1 88.5 418 ALA A O 1
ATOM 3212 N N . GLU A 1 419 ? 7.961 -32.188 -16.266 1 89.19 419 GLU A N 1
ATOM 3213 C CA . GLU A 1 419 ? 8.117 -32.781 -17.594 1 89.19 419 GLU A CA 1
ATOM 3214 C C . GLU A 1 419 ? 6.777 -32.875 -18.312 1 89.19 419 GLU A C 1
ATOM 3216 O O . GLU A 1 419 ? 6.68 -32.594 -19.516 1 89.19 419 GLU A O 1
ATOM 3221 N N . ASP A 1 420 ? 5.828 -33.312 -17.594 1 86.12 420 ASP A N 1
ATOM 3222 C CA . ASP A 1 420 ? 4.492 -33.438 -18.172 1 86.12 420 ASP A CA 1
ATOM 3223 C C . ASP A 1 420 ? 3.951 -32.094 -18.625 1 86.12 420 ASP A C 1
ATOM 3225 O O . ASP A 1 420 ? 3.305 -31.984 -19.656 1 86.12 420 ASP A O 1
ATOM 3229 N N . ALA A 1 421 ? 4.184 -31.156 -17.797 1 83.25 421 ALA A N 1
ATOM 3230 C CA . ALA A 1 421 ? 3.725 -29.812 -18.125 1 83.25 421 ALA A CA 1
ATOM 3231 C C . ALA A 1 421 ? 4.465 -29.25 -19.344 1 83.25 421 ALA A C 1
ATOM 3233 O O . ALA A 1 421 ? 3.879 -28.562 -20.172 1 83.25 421 ALA A O 1
ATOM 3234 N N . ALA A 1 422 ? 5.723 -29.531 -19.438 1 84.19 422 ALA A N 1
ATOM 3235 C CA . ALA A 1 422 ? 6.555 -29.031 -20.531 1 84.19 422 ALA A CA 1
ATOM 3236 C C . ALA A 1 422 ? 6.137 -29.641 -21.859 1 84.19 422 ALA A C 1
ATOM 3238 O O . ALA A 1 422 ? 6.32 -29.047 -22.922 1 84.19 422 ALA A O 1
ATOM 3239 N N . LYS A 1 423 ? 5.602 -30.797 -21.812 1 84 423 LYS A N 1
ATOM 3240 C CA . LYS A 1 423 ? 5.168 -31.484 -23.031 1 84 423 LYS A CA 1
ATOM 3241 C C . LYS A 1 423 ? 3.934 -30.812 -23.625 1 84 423 LYS A C 1
ATOM 3243 O O . LYS A 1 423 ? 3.68 -30.922 -24.828 1 84 423 LYS A O 1
ATOM 3248 N N . SER A 1 424 ? 3.234 -30.156 -22.828 1 81.06 424 SER A N 1
ATOM 3249 C CA . SER A 1 424 ? 2.047 -29.453 -23.312 1 81.06 424 SER A CA 1
ATOM 3250 C C . SER A 1 424 ? 2.309 -27.969 -23.484 1 81.06 424 SER A C 1
ATOM 3252 O O . SER A 1 424 ? 1.993 -27.172 -22.594 1 81.06 424 SER A O 1
ATOM 3254 N N . GLU A 1 425 ? 2.779 -27.641 -24.625 1 75.5 425 GLU A N 1
ATOM 3255 C CA . GLU A 1 425 ? 3.119 -26.25 -24.922 1 75.5 425 GLU A CA 1
ATOM 3256 C C . GLU A 1 425 ? 1.895 -25.344 -24.797 1 75.5 425 GLU A C 1
ATOM 3258 O O . GLU A 1 425 ? 2.002 -24.188 -24.375 1 75.5 425 GLU A O 1
ATOM 3263 N N . ALA A 1 426 ? 0.845 -25.953 -25.125 1 75.12 426 ALA A N 1
ATOM 3264 C CA . ALA A 1 426 ? -0.398 -25.188 -25.094 1 75.12 426 ALA A CA 1
ATOM 3265 C C . ALA A 1 426 ? -0.773 -24.812 -23.656 1 75.12 426 ALA A C 1
ATOM 3267 O O . ALA A 1 426 ? -1.202 -23.688 -23.391 1 75.12 426 ALA A O 1
ATOM 3268 N N . ARG A 1 427 ? -0.543 -25.734 -22.812 1 77.25 427 ARG A N 1
ATOM 3269 C CA . ARG A 1 427 ? -0.86 -25.5 -21.406 1 77.25 427 ARG A CA 1
ATOM 3270 C C . ARG A 1 427 ? 0.067 -24.438 -20.812 1 77.25 427 ARG A C 1
ATOM 3272 O O . ARG A 1 427 ? -0.37 -23.594 -20.016 1 77.25 427 ARG A O 1
ATOM 3279 N N . LEU A 1 428 ? 1.235 -24.484 -21.234 1 79.12 428 LEU A N 1
ATOM 3280 C CA . LEU A 1 428 ? 2.221 -23.531 -20.719 1 79.12 428 LEU A CA 1
ATOM 3281 C C . LEU A 1 428 ? 1.962 -22.141 -21.266 1 79.12 428 LEU A C 1
ATOM 3283 O O . LEU A 1 428 ? 1.991 -21.156 -20.516 1 79.12 428 LEU A O 1
ATOM 3287 N N . SER A 1 429 ? 1.625 -22.125 -22.484 1 77.75 429 SER A N 1
ATOM 3288 C CA . SER A 1 429 ? 1.4 -20.828 -23.109 1 77.75 429 SER A CA 1
ATOM 3289 C C . SER A 1 429 ? 0.134 -20.172 -22.578 1 77.75 429 SER A C 1
ATOM 3291 O O . SER A 1 429 ? 0.045 -18.938 -22.516 1 77.75 429 SER A O 1
ATOM 3293 N N . ALA A 1 430 ? -0.732 -21.031 -22.172 1 76.62 430 ALA A N 1
ATOM 3294 C CA . ALA A 1 430 ? -2.004 -20.516 -21.656 1 76.62 430 ALA A CA 1
ATOM 3295 C C . ALA A 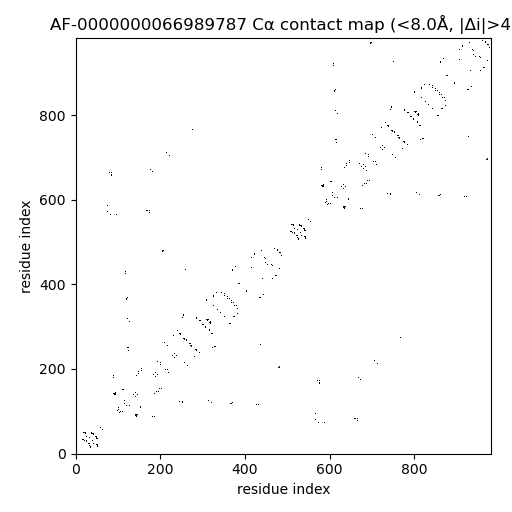1 430 ? -1.869 -20.047 -20.219 1 76.62 430 ALA A C 1
ATOM 3297 O O . ALA A 1 430 ? -2.77 -19.391 -19.688 1 76.62 430 ALA A O 1
ATOM 3298 N N . GLY A 1 431 ? -0.74 -20.312 -19.719 1 76.94 431 GLY A N 1
ATOM 3299 C CA . GLY A 1 431 ? -0.55 -19.922 -18.328 1 76.94 431 GLY A CA 1
ATOM 3300 C C . GLY A 1 431 ? -1.265 -20.828 -17.344 1 76.94 431 GLY A C 1
ATOM 3301 O O . GLY A 1 431 ? -1.642 -20.406 -16.25 1 76.94 431 GLY A O 1
ATOM 3302 N N . ALA A 1 432 ? -1.45 -22.078 -17.719 1 80.5 432 ALA A N 1
ATOM 3303 C CA . ALA A 1 432 ? -2.199 -23.016 -16.891 1 80.5 432 ALA A CA 1
ATOM 3304 C C . ALA A 1 432 ? -1.312 -23.609 -15.812 1 80.5 432 ALA A C 1
ATOM 3306 O O . ALA A 1 432 ? -1.808 -24.234 -14.867 1 80.5 432 ALA A O 1
ATOM 3307 N N . MET A 1 433 ? -0.055 -23.344 -15.969 1 88.06 433 MET A N 1
ATOM 3308 C CA . MET A 1 433 ? 0.851 -23.781 -14.906 1 88.06 433 MET A CA 1
ATOM 3309 C C . MET A 1 433 ? 1.215 -22.625 -13.992 1 88.06 433 MET A C 1
ATOM 3311 O O . MET A 1 433 ? 1.604 -21.547 -14.461 1 88.06 433 MET A O 1
ATOM 3315 N N . ALA A 1 434 ? 1.105 -22.906 -12.719 1 93.19 434 ALA A N 1
ATOM 3316 C CA . ALA A 1 434 ? 1.351 -21.859 -11.742 1 93.19 434 ALA A CA 1
ATOM 3317 C C . ALA A 1 434 ? 2.84 -21.547 -11.625 1 93.19 434 ALA A C 1
ATOM 3319 O O . ALA A 1 434 ? 3.68 -22.438 -11.766 1 93.19 434 ALA A O 1
ATOM 3320 N N . PRO A 1 435 ? 3.205 -20.328 -11.328 1 93.5 435 PRO A N 1
ATOM 3321 C CA . PRO A 1 435 ? 4.609 -19.922 -11.242 1 93.5 435 PRO A CA 1
ATOM 3322 C C . PRO A 1 435 ? 5.348 -20.594 -10.086 1 93.5 435 PRO A C 1
ATOM 3324 O O . PRO A 1 435 ? 6.578 -20.641 -10.078 1 93.5 435 PRO A O 1
ATOM 3327 N N . CYS A 1 436 ? 4.664 -21.094 -9.094 1 95.06 436 CYS A N 1
ATOM 3328 C CA . CYS A 1 436 ? 5.316 -21.719 -7.945 1 95.06 436 CYS A CA 1
ATOM 3329 C C . CYS A 1 436 ? 6.141 -22.922 -8.375 1 95.06 436 CYS A C 1
ATOM 3331 O O . CYS A 1 436 ? 7.07 -23.328 -7.676 1 95.06 436 CYS A O 1
ATOM 3333 N N . TRP A 1 437 ? 5.875 -23.5 -9.516 1 94.44 437 TRP A N 1
ATOM 3334 C CA . TRP A 1 437 ? 6.617 -24.656 -10.008 1 94.44 437 TRP A CA 1
ATOM 3335 C C . TRP A 1 437 ? 8.047 -24.266 -10.375 1 94.44 437 TRP A C 1
ATOM 3337 O O . TRP A 1 437 ? 8.969 -25.078 -10.25 1 94.44 437 TRP A O 1
ATOM 3347 N N . ALA A 1 438 ? 8.172 -23.062 -10.828 1 95.06 438 ALA A N 1
ATOM 3348 C CA . ALA A 1 438 ? 9.531 -22.594 -11.055 1 95.06 438 ALA A CA 1
ATOM 3349 C C . ALA A 1 438 ? 10.344 -22.609 -9.758 1 95.06 438 ALA A C 1
ATOM 3351 O O . ALA A 1 438 ? 11.5 -23.031 -9.75 1 95.06 438 ALA A O 1
ATOM 3352 N N . PHE A 1 439 ? 9.758 -22.328 -8.719 1 94.94 439 PHE A N 1
ATOM 3353 C CA . PHE A 1 439 ? 10.43 -22.297 -7.43 1 94.94 439 PHE A CA 1
ATOM 3354 C C . PHE A 1 439 ? 10.641 -23.703 -6.898 1 94.94 439 PHE A C 1
ATOM 3356 O O . PHE A 1 439 ? 11.664 -24 -6.27 1 94.94 439 PHE A O 1
ATOM 3363 N N . ALA A 1 440 ? 9.641 -24.484 -7.117 1 96.06 440 ALA A N 1
ATOM 3364 C CA . ALA A 1 440 ? 9.797 -25.875 -6.699 1 96.06 440 ALA A CA 1
ATOM 3365 C C . ALA A 1 440 ? 10.992 -26.516 -7.391 1 96.06 440 ALA A C 1
ATOM 3367 O O . ALA A 1 440 ? 11.805 -27.188 -6.746 1 96.06 440 ALA A O 1
ATOM 3368 N N . MET A 1 441 ? 11.117 -26.281 -8.664 1 96.44 441 MET A N 1
ATOM 3369 C CA . MET A 1 441 ? 12.234 -26.828 -9.422 1 96.44 441 MET A CA 1
ATOM 3370 C C . MET A 1 441 ? 13.562 -26.234 -8.961 1 96.44 441 MET A C 1
ATOM 3372 O O . MET A 1 441 ? 14.562 -26.938 -8.828 1 96.44 441 MET A O 1
ATOM 3376 N N . TYR A 1 442 ? 13.547 -25.031 -8.758 1 95.5 442 TYR A N 1
ATOM 3377 C CA . TYR A 1 442 ? 14.75 -24.359 -8.289 1 95.5 442 TYR A CA 1
ATOM 3378 C C . TYR A 1 442 ? 15.195 -24.891 -6.941 1 95.5 442 TYR A C 1
ATOM 3380 O O . TYR A 1 442 ? 16.375 -25.234 -6.758 1 95.5 442 TYR A O 1
ATOM 3388 N N . ASN A 1 443 ? 14.273 -24.969 -5.988 1 94.31 443 ASN A N 1
ATOM 3389 C CA . ASN A 1 443 ? 14.602 -25.484 -4.668 1 94.31 443 ASN A CA 1
ATOM 3390 C C . ASN A 1 443 ? 15.094 -26.938 -4.746 1 94.31 443 ASN A C 1
ATOM 3392 O O . ASN A 1 443 ? 16.016 -27.312 -4.039 1 94.31 443 ASN A O 1
ATOM 3396 N N . ALA A 1 444 ? 14.445 -27.688 -5.562 1 96.06 444 ALA A N 1
ATOM 3397 C CA . ALA A 1 444 ? 14.891 -29.062 -5.758 1 96.06 444 ALA A CA 1
ATOM 3398 C C . ALA A 1 444 ? 16.312 -29.109 -6.281 1 96.06 444 ALA A C 1
ATOM 3400 O O . ALA A 1 444 ? 17.125 -29.938 -5.824 1 96.06 444 ALA A O 1
ATOM 3401 N N . SER A 1 445 ? 16.609 -28.25 -7.191 1 96.06 445 SER A N 1
ATOM 3402 C CA . SER A 1 445 ? 17.953 -28.188 -7.742 1 96.06 445 SER A CA 1
ATOM 3403 C C . SER A 1 445 ? 18.969 -27.844 -6.66 1 96.06 445 SER A C 1
ATOM 3405 O O . SER A 1 445 ? 20.047 -28.453 -6.594 1 96.06 445 SER A O 1
ATOM 3407 N N . LEU A 1 446 ? 18.625 -26.922 -5.84 1 93.12 446 LEU A N 1
ATOM 3408 C CA . LEU A 1 446 ? 19.547 -26.516 -4.781 1 93.12 446 LEU A CA 1
ATOM 3409 C C . LEU A 1 446 ? 19.766 -27.656 -3.791 1 93.12 446 LEU A C 1
ATOM 3411 O O . LEU A 1 446 ? 20.891 -27.859 -3.314 1 93.12 446 LEU A O 1
ATOM 3415 N N . LEU A 1 447 ? 18.734 -28.328 -3.494 1 93.31 447 LEU A N 1
ATOM 3416 C CA . LEU A 1 447 ? 18.844 -29.453 -2.57 1 93.31 447 LEU A CA 1
ATOM 3417 C C . LEU A 1 447 ? 19.719 -30.547 -3.164 1 93.31 447 LEU A C 1
ATOM 3419 O O . LEU A 1 447 ? 20.516 -31.156 -2.455 1 93.31 447 LEU A O 1
ATOM 3423 N N . LEU A 1 448 ? 19.594 -30.781 -4.438 1 94.19 448 LEU A N 1
ATOM 3424 C CA . LEU A 1 448 ? 20.391 -31.797 -5.117 1 94.19 448 LEU A CA 1
ATOM 3425 C C . LEU A 1 448 ? 21.859 -31.375 -5.172 1 94.19 448 LEU A C 1
ATOM 3427 O O . LEU A 1 448 ? 22.75 -32.219 -4.98 1 94.19 448 LEU A O 1
ATOM 3431 N N . ILE A 1 449 ? 22.078 -30.156 -5.379 1 93.62 449 ILE A N 1
ATOM 3432 C CA . ILE A 1 449 ? 23.438 -29.656 -5.461 1 93.62 449 ILE A CA 1
ATOM 3433 C C . ILE A 1 449 ? 24.125 -29.766 -4.098 1 93.62 449 ILE A C 1
ATOM 3435 O O . ILE A 1 449 ? 25.281 -30.172 -4.004 1 93.62 449 ILE A O 1
ATOM 3439 N N . SER A 1 450 ? 23.406 -29.484 -3.066 1 90.06 450 SER A N 1
ATOM 3440 C CA . SER A 1 450 ? 23.984 -29.438 -1.727 1 90.06 450 SER A CA 1
ATOM 3441 C C . SER A 1 450 ? 24.094 -30.828 -1.11 1 90.06 450 SER A C 1
ATOM 3443 O O . SER A 1 450 ? 25 -31.094 -0.314 1 90.06 450 SER A O 1
ATOM 3445 N N . HIS A 1 451 ? 23.141 -31.703 -1.45 1 90.38 451 HIS A N 1
ATOM 3446 C CA . HIS A 1 451 ? 23.047 -32.938 -0.685 1 90.38 451 HIS A CA 1
ATOM 3447 C C . HIS A 1 451 ? 22.891 -34.125 -1.604 1 90.38 451 HIS A C 1
ATOM 3449 O O . HIS A 1 451 ? 22.766 -35.281 -1.134 1 90.38 451 HIS A O 1
ATOM 3455 N N . GLY A 1 452 ? 22.906 -33.969 -2.836 1 89.75 452 GLY A N 1
ATOM 3456 C CA . GLY A 1 452 ? 22.609 -35.031 -3.795 1 89.75 452 GLY A CA 1
ATOM 3457 C C . GLY A 1 452 ? 23.5 -36.219 -3.646 1 89.75 452 GLY A C 1
ATOM 3458 O O . GLY A 1 452 ? 23 -37.375 -3.553 1 89.75 452 GLY A O 1
ATOM 3459 N N . ASP A 1 453 ? 24.766 -35.969 -3.555 1 86.38 453 ASP A N 1
ATOM 3460 C CA . ASP A 1 453 ? 25.734 -37.062 -3.461 1 86.38 453 ASP A CA 1
ATOM 3461 C C . ASP A 1 453 ? 25.875 -37.562 -2.02 1 86.38 453 ASP A C 1
ATOM 3463 O O . ASP A 1 453 ? 26.109 -38.75 -1.781 1 86.38 453 ASP A O 1
ATOM 3467 N N . GLY A 1 454 ? 25.625 -36.719 -1.106 1 85.44 454 GLY A N 1
ATOM 3468 C CA . GLY A 1 454 ? 25.812 -37.062 0.296 1 85.44 454 GLY A CA 1
ATOM 3469 C C . GLY A 1 454 ? 24.594 -37.688 0.923 1 85.44 454 GLY A C 1
ATOM 3470 O O . GLY A 1 454 ? 24.297 -38.875 0.676 1 85.44 454 GLY A O 1
ATOM 3471 N N . VAL A 1 455 ? 23.828 -36.969 1.461 1 85.06 455 VAL A N 1
ATOM 3472 C CA . VAL A 1 455 ? 22.766 -37.406 2.338 1 85.06 455 VAL A CA 1
ATOM 3473 C C . VAL A 1 455 ? 21.641 -38.031 1.505 1 85.06 455 VAL A C 1
ATOM 3475 O O . VAL A 1 455 ? 21.031 -39.031 1.906 1 85.06 455 VAL A O 1
ATOM 3478 N N . LEU A 1 456 ? 21.438 -37.531 0.312 1 89.38 456 LEU A N 1
ATOM 3479 C CA . LEU A 1 456 ? 20.328 -38 -0.509 1 89.38 456 LEU A CA 1
ATOM 3480 C C . LEU A 1 456 ? 20.734 -39.219 -1.319 1 89.38 456 LEU A C 1
ATOM 3482 O O . LEU A 1 456 ? 19.875 -39.938 -1.824 1 89.38 456 LEU A O 1
ATOM 3486 N N . GLN A 1 457 ? 21.984 -39.438 -1.523 1 86.94 457 GLN A N 1
ATOM 3487 C CA . GLN A 1 457 ? 22.531 -40.594 -2.219 1 86.94 457 GLN A CA 1
ATOM 3488 C C . GLN A 1 457 ? 21.906 -40.75 -3.6 1 86.94 457 GLN A C 1
ATOM 3490 O O . GLN A 1 457 ? 21.484 -41.844 -3.971 1 86.94 457 GLN A O 1
ATOM 3495 N N . ASP A 1 458 ? 21.734 -39.688 -4.238 1 89.25 458 ASP A N 1
ATOM 3496 C CA . ASP A 1 458 ? 21.203 -39.688 -5.594 1 89.25 458 ASP A CA 1
ATOM 3497 C C . ASP A 1 458 ? 22.328 -39.656 -6.625 1 89.25 458 ASP A C 1
ATOM 3499 O O . ASP A 1 458 ? 22.891 -38.594 -6.918 1 89.25 458 ASP A O 1
ATOM 3503 N N . VAL A 1 459 ? 22.531 -40.75 -7.293 1 89.06 459 VAL A N 1
ATOM 3504 C CA . VAL A 1 459 ? 23.656 -40.906 -8.219 1 89.06 459 VAL A CA 1
ATOM 3505 C C . VAL A 1 459 ? 23.438 -40.031 -9.445 1 89.06 459 VAL A C 1
ATOM 3507 O O . VAL A 1 459 ? 24.406 -39.594 -10.086 1 89.06 459 VAL A O 1
ATOM 3510 N N . ASP A 1 460 ? 22.25 -39.75 -9.781 1 92.19 460 ASP A N 1
ATOM 3511 C CA . ASP A 1 460 ? 21.938 -39 -10.984 1 92.19 460 ASP A CA 1
ATOM 3512 C C . ASP A 1 460 ? 21.609 -37.562 -10.641 1 92.19 460 ASP A C 1
ATOM 3514 O O . ASP A 1 460 ? 20.891 -36.875 -11.391 1 92.19 460 ASP A O 1
ATOM 3518 N N . TRP A 1 461 ? 22.078 -37.094 -9.508 1 92.75 461 TRP A N 1
ATOM 3519 C CA . TRP A 1 461 ? 21.641 -35.781 -9.031 1 92.75 461 TRP A CA 1
ATOM 3520 C C . TRP A 1 461 ? 22.047 -34.688 -10.023 1 92.75 461 TRP A C 1
ATOM 3522 O O . TRP A 1 461 ? 21.281 -33.75 -10.258 1 92.75 461 TRP A O 1
ATOM 3532 N N . LEU A 1 462 ? 23.234 -34.781 -10.664 1 93.62 462 LEU A N 1
ATOM 3533 C CA . LEU A 1 462 ? 23.719 -33.75 -11.586 1 93.62 462 LEU A CA 1
ATOM 3534 C C . LEU A 1 462 ? 22.844 -33.719 -12.844 1 93.62 462 LEU A C 1
ATOM 3536 O O . LEU A 1 462 ? 22.547 -32.656 -13.359 1 93.62 462 LEU A O 1
ATOM 3540 N N . ARG A 1 463 ? 22.5 -34.875 -13.297 1 94.12 463 ARG A N 1
ATOM 3541 C CA . ARG A 1 463 ? 21.641 -34.969 -14.469 1 94.12 463 ARG A CA 1
ATOM 3542 C C . ARG A 1 463 ? 20.266 -34.344 -14.172 1 94.12 463 ARG A C 1
ATOM 3544 O O . ARG A 1 463 ? 19.688 -33.688 -15.031 1 94.12 463 ARG A O 1
ATOM 3551 N N . LYS A 1 464 ? 19.766 -34.625 -13.055 1 95.12 464 LYS A N 1
ATOM 3552 C CA . LYS A 1 464 ? 18.484 -34.062 -12.648 1 95.12 464 LYS A CA 1
ATOM 3553 C C . LYS A 1 464 ? 18.547 -32.531 -12.586 1 95.12 464 LYS A C 1
ATOM 3555 O O . LYS A 1 464 ? 17.594 -31.844 -12.984 1 95.12 464 LYS A O 1
ATOM 3560 N N . VAL A 1 465 ? 19.625 -32 -12.062 1 96.19 465 VAL A N 1
ATOM 3561 C CA . VAL A 1 465 ? 19.797 -30.562 -11.969 1 96.19 465 VAL A CA 1
ATOM 3562 C C . VAL A 1 465 ? 19.812 -29.938 -13.359 1 96.19 465 VAL A C 1
ATOM 3564 O O . VAL A 1 465 ? 19.172 -28.922 -13.602 1 96.19 465 VAL A O 1
ATOM 3567 N N . GLU A 1 466 ? 20.5 -30.547 -14.281 1 95.19 466 GLU A N 1
ATOM 3568 C CA . GLU A 1 466 ? 20.547 -30.062 -15.656 1 95.19 466 GLU A CA 1
ATOM 3569 C C . GLU A 1 466 ? 19.172 -30.125 -16.312 1 95.19 466 GLU A C 1
ATOM 3571 O O . GLU A 1 466 ? 18.812 -29.219 -17.078 1 95.19 466 GLU A O 1
ATOM 3576 N N . HIS A 1 467 ? 18.547 -31.172 -15.984 1 95.19 467 HIS A N 1
ATOM 3577 C CA . HIS A 1 467 ? 17.203 -31.312 -16.516 1 95.19 467 HIS A CA 1
ATOM 3578 C C . HIS A 1 467 ? 16.281 -30.219 -15.977 1 95.19 467 HIS A C 1
ATOM 3580 O O . HIS A 1 467 ? 15.492 -29.641 -16.719 1 95.19 467 HIS A O 1
ATOM 3586 N N . PHE A 1 468 ? 16.328 -29.938 -14.695 1 96.69 468 PHE A N 1
ATOM 3587 C CA . PHE A 1 468 ? 15.539 -28.859 -14.102 1 96.69 468 PHE A CA 1
ATOM 3588 C C . PHE A 1 468 ? 15.859 -27.531 -14.758 1 96.69 468 PHE A C 1
ATOM 3590 O O . PHE A 1 468 ? 14.961 -26.719 -14.992 1 96.69 468 PHE A O 1
ATOM 3597 N N . LYS A 1 469 ? 17.094 -27.281 -15.039 1 96 469 LYS A N 1
ATOM 3598 C CA . LYS A 1 469 ? 17.5 -26.062 -15.711 1 96 469 LYS A CA 1
ATOM 3599 C C . LYS A 1 469 ? 16.828 -25.938 -17.078 1 96 469 LYS A C 1
ATOM 3601 O O . LYS A 1 469 ? 16.375 -24.844 -17.453 1 96 469 LYS A O 1
ATOM 3606 N N . THR A 1 470 ? 16.766 -27.047 -17.75 1 94.19 470 THR A N 1
ATOM 3607 C CA . THR A 1 470 ? 16.141 -27.062 -19.062 1 94.19 470 THR A CA 1
ATOM 3608 C C . THR A 1 470 ? 14.641 -26.797 -18.938 1 94.19 470 THR A C 1
ATOM 3610 O O . THR A 1 470 ? 14.07 -26.047 -19.734 1 94.19 470 THR A O 1
ATOM 3613 N N . LEU A 1 471 ? 14.031 -27.438 -17.984 1 94.38 471 LEU A N 1
ATOM 3614 C CA . LEU A 1 471 ? 12.602 -27.234 -17.766 1 94.38 471 LEU A CA 1
ATOM 3615 C C . LEU A 1 471 ? 12.305 -25.797 -17.375 1 94.38 471 LEU A C 1
ATOM 3617 O O . LEU A 1 471 ? 11.305 -25.219 -17.812 1 94.38 471 LEU A O 1
ATOM 3621 N N . LEU A 1 472 ? 13.117 -25.234 -16.562 1 95.31 472 LEU A N 1
ATOM 3622 C CA . LEU A 1 472 ? 12.961 -23.844 -16.156 1 95.31 472 LEU A CA 1
ATOM 3623 C C . LEU A 1 472 ? 13.023 -22.922 -17.375 1 95.31 472 LEU A C 1
ATOM 3625 O O . LEU A 1 472 ? 12.258 -21.953 -17.469 1 95.31 472 LEU A O 1
ATOM 3629 N N . LYS A 1 473 ? 13.883 -23.234 -18.281 1 92.69 473 LYS A N 1
ATOM 3630 C CA . LYS A 1 473 ? 13.977 -22.438 -19.516 1 92.69 473 LYS A CA 1
ATOM 3631 C C . LYS A 1 473 ? 12.688 -22.531 -20.312 1 92.69 473 LYS A C 1
ATOM 3633 O O . LYS A 1 473 ? 12.242 -21.547 -20.906 1 92.69 473 LYS A O 1
ATOM 3638 N N . ILE A 1 474 ? 12.109 -23.656 -20.312 1 91 474 ILE A N 1
ATOM 3639 C CA . ILE A 1 474 ? 10.844 -23.844 -21.016 1 91 474 ILE A CA 1
ATOM 3640 C C . ILE A 1 474 ? 9.75 -23.031 -20.328 1 91 474 ILE A C 1
ATOM 3642 O O . ILE A 1 474 ? 8.961 -22.344 -20.984 1 91 474 ILE A O 1
ATOM 3646 N N . PHE A 1 475 ? 9.719 -23.094 -19.016 1 92.19 475 PHE A N 1
ATOM 3647 C CA . PHE A 1 475 ? 8.719 -22.359 -18.234 1 92.19 475 PHE A CA 1
ATOM 3648 C C . PHE A 1 475 ? 8.898 -20.859 -18.391 1 92.19 475 PHE A C 1
ATOM 3650 O O . PHE A 1 475 ? 7.961 -20.094 -18.156 1 92.19 475 PHE A O 1
ATOM 3657 N N . SER A 1 476 ? 10.117 -20.422 -18.734 1 90.62 476 SER A N 1
ATOM 3658 C CA . SER A 1 476 ? 10.438 -19 -18.859 1 90.62 476 SER A CA 1
ATOM 3659 C C . SER A 1 476 ? 9.695 -18.375 -20.031 1 90.62 476 SER A C 1
ATOM 3661 O O . SER A 1 476 ? 9.586 -17.141 -20.109 1 90.62 476 SER A O 1
ATOM 3663 N N . LYS A 1 477 ? 9.18 -19.219 -20.859 1 85.56 477 LYS A N 1
ATOM 3664 C CA . LYS A 1 477 ? 8.391 -18.703 -21.969 1 85.56 477 LYS A CA 1
ATOM 3665 C C . LYS A 1 477 ? 7.09 -18.062 -21.484 1 85.56 477 LYS A C 1
ATOM 3667 O O . LYS A 1 477 ? 6.527 -17.203 -22.156 1 85.56 477 LYS A O 1
ATOM 3672 N N . ARG A 1 478 ? 6.727 -18.5 -20.312 1 89.81 478 ARG A N 1
ATOM 3673 C CA . ARG A 1 478 ? 5.488 -17.969 -19.766 1 89.81 478 ARG A CA 1
ATOM 3674 C C . ARG A 1 478 ? 5.77 -17.031 -18.594 1 89.81 478 ARG A C 1
ATOM 3676 O O . ARG A 1 478 ? 5.129 -15.992 -18.453 1 89.81 478 ARG A O 1
ATOM 3683 N N . TRP A 1 479 ? 6.574 -17.547 -17.734 1 92.44 479 TRP A N 1
ATOM 3684 C CA . TRP A 1 479 ? 6.895 -16.797 -16.531 1 92.44 479 TRP A CA 1
ATOM 3685 C C . TRP A 1 479 ? 8.359 -16.375 -16.516 1 92.44 479 TRP A C 1
ATOM 3687 O O . TRP A 1 479 ? 9.25 -17.234 -16.375 1 92.44 479 TRP A O 1
ATOM 3697 N N . ARG A 1 480 ? 8.688 -15.148 -16.516 1 88.88 480 ARG A N 1
ATOM 3698 C CA . ARG A 1 480 ? 10.047 -14.641 -16.609 1 88.88 480 ARG A CA 1
ATOM 3699 C C . ARG A 1 480 ? 10.891 -15.086 -15.422 1 88.88 480 ARG A C 1
ATOM 3701 O O . ARG A 1 480 ? 12.102 -15.305 -15.555 1 88.88 480 ARG A O 1
ATOM 3708 N N . ILE A 1 481 ? 10.312 -15.273 -14.32 1 91.38 481 ILE A N 1
ATOM 3709 C CA . ILE A 1 481 ? 11.047 -15.641 -13.109 1 91.38 481 ILE A CA 1
ATOM 3710 C C . ILE A 1 481 ? 11.711 -17 -13.305 1 91.38 481 ILE A C 1
ATOM 3712 O O . ILE A 1 481 ? 12.781 -17.25 -12.742 1 91.38 481 ILE A O 1
ATOM 3716 N N . ALA A 1 482 ? 11.086 -17.828 -14.086 1 93.19 482 ALA A N 1
ATOM 3717 C CA . ALA A 1 482 ? 11.688 -19.141 -14.352 1 93.19 482 ALA A CA 1
ATOM 3718 C C . ALA A 1 482 ? 13.031 -18.984 -15.062 1 93.19 482 ALA A C 1
ATOM 3720 O O . ALA A 1 482 ? 13.961 -19.75 -14.82 1 93.19 482 ALA A O 1
ATOM 3721 N N . GLY A 1 483 ? 13.094 -18.016 -15.906 1 91.38 483 GLY A N 1
ATOM 3722 C CA . GLY A 1 483 ? 14.352 -17.734 -16.562 1 91.38 483 GLY A CA 1
ATOM 3723 C C . GLY A 1 483 ? 15.43 -17.25 -15.617 1 91.38 483 GLY A C 1
ATOM 3724 O O . GLY A 1 483 ? 16.594 -17.656 -15.711 1 91.38 483 GLY A O 1
ATOM 3725 N N . GLU A 1 484 ? 15.062 -16.453 -14.734 1 88.62 484 GLU A N 1
ATOM 3726 C CA . GLU A 1 484 ? 16 -15.945 -13.734 1 88.62 484 GLU A CA 1
ATOM 3727 C C . GLU A 1 484 ? 16.5 -17.078 -12.836 1 88.62 484 GLU A C 1
ATOM 3729 O O . GLU A 1 484 ? 17.688 -17.141 -12.508 1 88.62 484 GLU A O 1
ATOM 3734 N N . LEU A 1 485 ? 15.586 -17.938 -12.492 1 92.69 485 LEU A N 1
ATOM 3735 C CA . LEU A 1 485 ? 15.945 -19.047 -11.633 1 92.69 485 LEU A CA 1
ATOM 3736 C C . LEU A 1 485 ? 16.828 -20.047 -12.375 1 92.69 485 LEU A C 1
ATOM 3738 O O . LEU A 1 485 ? 17.734 -20.641 -11.789 1 92.69 485 LEU A O 1
ATOM 3742 N N . SER A 1 486 ? 16.594 -20.203 -13.656 1 94.5 486 SER A N 1
ATOM 3743 C CA . SER A 1 486 ? 17.422 -21.094 -14.461 1 94.5 486 SER A CA 1
ATOM 3744 C C . SER A 1 486 ? 18.875 -20.609 -14.492 1 94.5 486 SER A C 1
ATOM 3746 O O . SER A 1 486 ? 19.797 -21.406 -14.414 1 94.5 486 SER A O 1
ATOM 3748 N N . ARG A 1 487 ? 19.031 -19.359 -14.484 1 90.25 487 ARG A N 1
ATOM 3749 C CA . ARG A 1 487 ? 20.359 -18.766 -14.508 1 90.25 487 ARG A CA 1
ATOM 3750 C C . ARG A 1 487 ? 21.016 -18.828 -13.133 1 90.25 487 ARG A C 1
ATOM 3752 O O . ARG A 1 487 ? 22.234 -18.875 -13.016 1 90.25 487 ARG A O 1
ATOM 3759 N N . ALA A 1 488 ? 20.203 -18.812 -12.125 1 88.5 488 ALA A N 1
ATOM 3760 C CA . ALA A 1 488 ? 20.703 -18.781 -10.75 1 88.5 488 ALA A CA 1
ATOM 3761 C C . ALA A 1 488 ? 21.156 -20.172 -10.297 1 88.5 488 ALA A C 1
ATOM 3763 O O . ALA A 1 488 ? 21.891 -20.312 -9.32 1 88.5 488 ALA A O 1
ATOM 3764 N N . VAL A 1 489 ? 20.641 -21.219 -10.953 1 91.38 489 VAL A N 1
ATOM 3765 C CA . VAL A 1 489 ? 21.078 -22.562 -10.617 1 91.38 489 VAL A CA 1
ATOM 3766 C C . VAL A 1 489 ? 22.547 -22.734 -10.984 1 91.38 489 VAL A C 1
ATOM 3768 O O . VAL A 1 489 ? 22.938 -22.516 -12.133 1 91.38 489 VAL A O 1
ATOM 3771 N N . PRO A 1 490 ? 23.344 -22.969 -9.961 1 79.5 490 PRO A N 1
ATOM 3772 C CA . PRO A 1 490 ? 24.781 -23.141 -10.234 1 79.5 490 PRO A CA 1
ATOM 3773 C C . PRO A 1 490 ? 25.078 -24.359 -11.094 1 79.5 490 PRO A C 1
ATOM 3775 O O . PRO A 1 490 ? 24.359 -25.359 -11.023 1 79.5 490 PRO A O 1
ATOM 3778 N N . CYS A 1 491 ? 26.031 -24.188 -12.211 1 64.88 491 CYS A N 1
ATOM 3779 C CA . CYS A 1 491 ? 26.531 -25.328 -12.977 1 64.88 491 CYS A CA 1
ATOM 3780 C C . CYS A 1 491 ? 27.703 -25.984 -12.258 1 64.88 491 CYS A C 1
ATOM 3782 O O . CYS A 1 491 ? 28.453 -25.312 -11.539 1 64.88 491 CYS A O 1
ATOM 3784 N N . MET B 1 1 ? -58.438 24.203 36.25 1 28.19 1 MET B N 1
ATOM 3785 C CA . MET B 1 1 ? -57.031 24.516 36.062 1 28.19 1 MET B CA 1
ATOM 3786 C C . MET B 1 1 ? -56.5 23.828 34.812 1 28.19 1 MET B C 1
ATOM 3788 O O . MET B 1 1 ? -56.469 22.609 34.719 1 28.19 1 MET B O 1
ATOM 3792 N N . SER B 1 2 ? -56.594 24.359 33.656 1 28.22 2 SER B N 1
ATOM 3793 C CA . SER B 1 2 ? -56.656 23.922 32.281 1 28.22 2 SER B CA 1
ATOM 3794 C C . SER B 1 2 ? -55.281 23.594 31.719 1 28.22 2 SER B C 1
ATOM 3796 O O . SER B 1 2 ? -54.375 24.406 31.812 1 28.22 2 SER B O 1
ATOM 3798 N N . ALA B 1 3 ? -54.938 22.281 31.719 1 34.53 3 ALA B N 1
ATOM 3799 C CA . ALA B 1 3 ? -53.688 21.609 31.312 1 34.53 3 ALA B CA 1
ATOM 3800 C C . ALA B 1 3 ? -53.25 22.047 29.922 1 34.53 3 ALA B C 1
ATOM 3802 O O . ALA B 1 3 ? -53.938 21.766 28.938 1 34.53 3 ALA B O 1
ATOM 3803 N N . SER B 1 4 ? -52.688 23.203 29.828 1 30.22 4 SER B N 1
ATOM 3804 C CA . SER B 1 4 ? -52.344 23.812 28.547 1 30.22 4 SER B CA 1
ATOM 3805 C C . SER B 1 4 ? -51.469 22.906 27.719 1 30.22 4 SER B C 1
ATOM 3807 O O . SER B 1 4 ? -50.531 22.281 28.25 1 30.22 4 SER B O 1
ATOM 3809 N N . SER B 1 5 ? -51.938 22.375 26.656 1 32.09 5 SER B N 1
ATOM 3810 C CA . SER B 1 5 ? -51.531 21.438 25.609 1 32.09 5 SER B CA 1
ATOM 3811 C C . SER B 1 5 ? -50.25 21.891 24.953 1 32.09 5 SER B C 1
ATOM 3813 O O . SER B 1 5 ? -50.125 23.031 24.5 1 32.09 5 SER B O 1
ATOM 3815 N N . SER B 1 6 ? -49.156 21.422 25.453 1 33.22 6 SER B N 1
ATOM 3816 C CA . SER B 1 6 ? -47.781 21.734 25.062 1 33.22 6 SER B CA 1
ATOM 3817 C C . SER B 1 6 ? -47.625 21.734 23.547 1 33.22 6 SER B C 1
ATOM 3819 O O . SER B 1 6 ? -48.062 20.812 22.875 1 33.22 6 SER B O 1
ATOM 3821 N N . PRO B 1 7 ? -47.406 22.844 22.953 1 33.41 7 PRO B N 1
ATOM 3822 C CA . PRO B 1 7 ? -47.375 23.016 21.484 1 33.41 7 PRO B CA 1
ATOM 3823 C C . PRO B 1 7 ? -46.438 22.031 20.797 1 33.41 7 PRO B C 1
ATOM 3825 O O . PRO B 1 7 ? -45.438 21.594 21.406 1 33.41 7 PRO B O 1
ATOM 3828 N N . ALA B 1 8 ? -46.844 21.172 19.891 1 31.58 8 ALA B N 1
ATOM 3829 C CA . ALA B 1 8 ? -46.344 20.156 18.969 1 31.58 8 ALA B CA 1
ATOM 3830 C C . ALA B 1 8 ? -45.156 20.688 18.172 1 31.58 8 ALA B C 1
ATOM 3832 O O . ALA B 1 8 ? -45.25 21.734 17.516 1 31.58 8 ALA B O 1
ATOM 3833 N N . SER B 1 9 ? -43.969 20.547 18.688 1 30.91 9 SER B N 1
ATOM 3834 C CA . SER B 1 9 ? -42.719 20.938 18.031 1 30.91 9 SER B CA 1
ATOM 3835 C C . SER B 1 9 ? -42.75 20.594 16.547 1 30.91 9 SER B C 1
ATOM 3837 O O . SER B 1 9 ? -43.156 19.484 16.172 1 30.91 9 SER B O 1
ATOM 3839 N N . SER B 1 10 ? -42.969 21.562 15.766 1 30.7 10 SER B N 1
ATOM 3840 C CA . SER B 1 10 ? -43.062 21.484 14.305 1 30.7 10 SER B CA 1
ATOM 3841 C C . SER B 1 10 ? -42 20.547 13.734 1 30.7 10 SER B C 1
ATOM 3843 O O . SER B 1 10 ? -40.844 20.516 14.211 1 30.7 10 SER B O 1
ATOM 3845 N N . PRO B 1 11 ? -42.406 19.531 13.016 1 33.09 11 PRO B N 1
ATOM 3846 C CA . PRO B 1 11 ? -41.562 18.516 12.344 1 33.09 11 PRO B CA 1
ATOM 3847 C C . PRO B 1 11 ? -40.375 19.125 11.617 1 33.09 11 PRO B C 1
ATOM 3849 O O . PRO B 1 11 ? -40.406 20.281 11.195 1 33.09 11 PRO B O 1
ATOM 3852 N N . ILE B 1 12 ? -39.25 18.875 12.016 1 34.75 12 ILE B N 1
ATOM 3853 C CA . ILE B 1 12 ? -38 19.234 11.352 1 34.75 12 ILE B CA 1
ATOM 3854 C C . ILE B 1 12 ? -38.219 19.281 9.844 1 34.75 12 ILE B C 1
ATOM 3856 O O . ILE B 1 12 ? -38.719 18.344 9.242 1 34.75 12 ILE B O 1
ATOM 3860 N N . GLN B 1 13 ? -38.406 20.344 9.352 1 34.28 13 GLN B N 1
ATOM 3861 C CA . GLN B 1 13 ? -38.562 20.641 7.938 1 34.28 13 GLN B CA 1
ATOM 3862 C C . GLN B 1 13 ? -37.781 19.672 7.07 1 34.28 13 GLN B C 1
ATOM 3864 O O . GLN B 1 13 ? -36.625 19.359 7.391 1 34.28 13 GLN B O 1
ATOM 3869 N N . GLY B 1 14 ? -38.406 18.844 6.371 1 41.59 14 GLY B N 1
ATOM 3870 C CA . GLY B 1 14 ? -38.031 17.859 5.363 1 41.59 14 GLY B CA 1
ATOM 3871 C C . GLY B 1 14 ? -36.812 18.312 4.543 1 41.59 14 GLY B C 1
ATOM 3872 O O . GLY B 1 14 ? -36.781 19.438 4.07 1 41.59 14 GLY B O 1
ATOM 3873 N N . ALA B 1 15 ? -35.688 17.859 4.82 1 49.69 15 ALA B N 1
ATOM 3874 C CA . ALA B 1 15 ? -34.5 18.188 4.02 1 49.69 15 ALA B CA 1
ATOM 3875 C C . ALA B 1 15 ? -34.875 18.328 2.543 1 49.69 15 ALA B C 1
ATOM 3877 O O . ALA B 1 15 ? -35.656 17.547 2.006 1 49.69 15 ALA B O 1
ATOM 3878 N N . ALA B 1 16 ? -34.688 19.438 2.021 1 62.44 16 ALA B N 1
ATOM 3879 C CA . ALA B 1 16 ? -35.094 19.828 0.673 1 62.44 16 ALA B CA 1
ATOM 3880 C C . ALA B 1 16 ? -34.531 18.859 -0.369 1 62.44 16 ALA B C 1
ATOM 3882 O O . ALA B 1 16 ? -33.375 18.516 -0.326 1 62.44 16 ALA B O 1
ATOM 3883 N N . LYS B 1 17 ? -35.219 17.984 -1.061 1 65.38 17 LYS B N 1
ATOM 3884 C CA . LYS B 1 17 ? -34.875 17.047 -2.131 1 65.38 17 LYS B CA 1
ATOM 3885 C C . LYS B 1 17 ? -35.094 17.688 -3.502 1 65.38 17 LYS B C 1
ATOM 3887 O O . LYS B 1 17 ? -36.031 18.484 -3.68 1 65.38 17 LYS B O 1
ATOM 3892 N N . SER B 1 18 ? -34.188 17.5 -4.297 1 68 18 SER B N 1
ATOM 3893 C CA . SER B 1 18 ? -34.375 17.938 -5.676 1 68 18 SER B CA 1
ATOM 3894 C C . SER B 1 18 ? -35.406 17.062 -6.391 1 68 18 SER B C 1
ATOM 3896 O O . SER B 1 18 ? -35.656 15.93 -5.973 1 68 18 SER B O 1
ATOM 3898 N N . SER B 1 19 ? -36.156 17.594 -7.211 1 72.69 19 SER B N 1
ATOM 3899 C CA . SER B 1 19 ? -37.188 16.859 -7.949 1 72.69 19 SER B CA 1
ATOM 3900 C C . SER B 1 19 ? -36.562 15.789 -8.844 1 72.69 19 SER B C 1
ATOM 3902 O O . SER B 1 19 ? -37.219 14.812 -9.203 1 72.69 19 SER B O 1
ATOM 3904 N N . LYS B 1 20 ? -35.125 16.062 -9.18 1 71.06 20 LYS B N 1
ATOM 3905 C CA . LYS B 1 20 ? -34.438 15.141 -10.078 1 71.06 20 LYS B CA 1
ATOM 3906 C C . LYS B 1 20 ? -33.125 14.656 -9.469 1 71.06 20 LYS B C 1
ATOM 3908 O O . LYS B 1 20 ? -32.562 15.305 -8.578 1 71.06 20 LYS B O 1
ATOM 3913 N N . ALA B 1 21 ? -32.812 13.539 -9.773 1 74.06 21 ALA B N 1
ATOM 3914 C CA . ALA B 1 21 ? -31.516 12.992 -9.391 1 74.06 21 ALA B CA 1
ATOM 3915 C C . ALA B 1 21 ? -30.375 13.93 -9.797 1 74.06 21 ALA B C 1
ATOM 3917 O O . ALA B 1 21 ? -30.5 14.688 -10.766 1 74.06 21 ALA B O 1
ATOM 3918 N N . CYS B 1 22 ? -29.359 14.039 -8.961 1 67.88 22 CYS B N 1
ATOM 3919 C CA . CYS B 1 22 ? -28.219 14.898 -9.297 1 67.88 22 CYS B CA 1
ATOM 3920 C C . CYS B 1 22 ? -27.562 14.453 -10.594 1 67.88 22 CYS B C 1
ATOM 3922 O O . CYS B 1 22 ? -27.688 13.289 -10.992 1 67.88 22 CYS B O 1
AT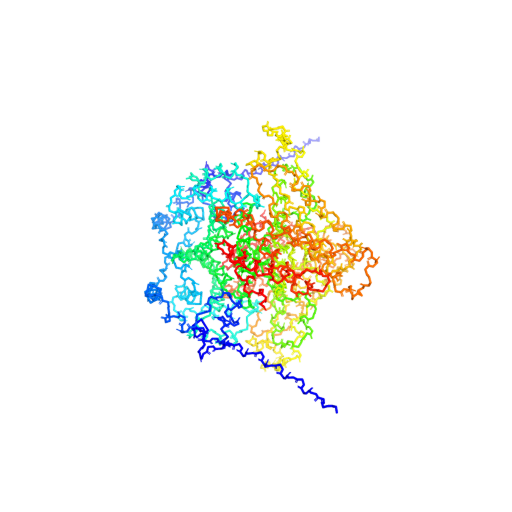OM 3924 N N . VAL B 1 23 ? -26.938 15.32 -11.281 1 65.69 23 VAL B N 1
ATOM 3925 C CA . VAL B 1 23 ? -26.359 15.078 -12.602 1 65.69 23 VAL B CA 1
ATOM 3926 C C . VAL B 1 23 ? -25.328 13.953 -12.508 1 65.69 23 VAL B C 1
ATOM 3928 O O . VAL B 1 23 ? -25.25 13.102 -13.391 1 65.69 23 VAL B O 1
ATOM 3931 N N . CYS B 1 24 ? -24.625 13.828 -11.477 1 59.94 24 CYS B N 1
ATOM 3932 C CA . CYS B 1 24 ? -23.625 12.789 -11.258 1 59.94 24 CYS B CA 1
ATOM 3933 C C . CYS B 1 24 ? -24.266 11.414 -11.148 1 59.94 24 CYS B C 1
ATOM 3935 O O . CYS B 1 24 ? -23.797 10.453 -11.758 1 59.94 24 CYS B O 1
ATOM 3937 N N . CYS B 1 25 ? -25.312 11.391 -10.43 1 64.06 25 CYS B N 1
ATOM 3938 C CA . CYS B 1 25 ? -26.016 10.125 -10.234 1 64.06 25 CYS B CA 1
ATOM 3939 C C . CYS B 1 25 ? -26.828 9.75 -11.469 1 64.06 25 CYS B C 1
ATOM 3941 O O . CYS B 1 25 ? -27 8.57 -11.773 1 64.06 25 CYS B O 1
ATOM 3943 N N . GLN B 1 26 ? -27.344 10.805 -12.156 1 64.81 26 GLN B N 1
ATOM 3944 C CA . GLN B 1 26 ? -28.078 10.57 -13.391 1 64.81 26 GLN B CA 1
ATOM 3945 C C . GLN B 1 26 ? -27.172 9.992 -14.469 1 64.81 26 GLN B C 1
ATOM 3947 O O . GLN B 1 26 ? -27.562 9.078 -15.195 1 64.81 26 GLN B O 1
ATOM 3952 N N . ILE B 1 27 ? -26 10.477 -14.398 1 55.69 27 ILE B N 1
ATOM 3953 C CA . ILE B 1 27 ? -25.031 10.039 -15.398 1 55.69 27 ILE B CA 1
ATOM 3954 C C . ILE B 1 27 ? -24.547 8.633 -15.07 1 55.69 27 ILE B C 1
ATOM 3956 O O . ILE B 1 27 ? -24.391 7.801 -15.969 1 55.69 27 ILE B O 1
ATOM 3960 N N . LYS B 1 28 ? -24.5 8.398 -13.883 1 52.25 28 LYS B N 1
ATOM 3961 C CA . LYS B 1 28 ? -23.969 7.121 -13.422 1 52.25 28 LYS B CA 1
ATOM 3962 C C . LYS B 1 28 ? -25.078 6.102 -13.195 1 52.25 28 LYS B C 1
ATOM 3964 O O . LYS B 1 28 ? -24.812 4.961 -12.812 1 52.25 28 LYS B O 1
ATOM 3969 N N . LYS B 1 29 ? -26.219 6.496 -13.523 1 53.25 29 LYS B N 1
ATOM 3970 C CA . LYS B 1 29 ? -27.438 5.707 -13.344 1 53.25 29 LYS B CA 1
ATOM 3971 C C . LYS B 1 29 ? -27.422 4.965 -12.016 1 53.25 29 LYS B C 1
ATOM 3973 O O . LYS B 1 29 ? -27.719 3.771 -11.961 1 53.25 29 LYS B O 1
ATOM 3978 N N . LYS B 1 30 ? -26.906 5.578 -11 1 60.59 30 LYS B N 1
ATOM 3979 C CA . LYS B 1 30 ? -26.891 5.043 -9.648 1 60.59 30 LYS B CA 1
ATOM 3980 C C . LYS B 1 30 ? -28.016 5.652 -8.805 1 60.59 30 LYS B C 1
ATOM 3982 O O . LYS B 1 30 ? -28.562 6.695 -9.164 1 60.59 30 LYS B O 1
ATOM 3987 N N . GLY B 1 31 ? -28.469 4.898 -7.781 1 63.38 31 GLY B N 1
ATOM 3988 C CA . GLY B 1 31 ? -29.547 5.352 -6.918 1 63.38 31 GLY B CA 1
ATOM 3989 C C . GLY B 1 31 ? -29.203 6.613 -6.145 1 63.38 31 GLY B C 1
ATOM 3990 O O . GLY B 1 31 ? -28.469 6.559 -5.16 1 63.38 31 GLY B O 1
ATOM 3991 N N . CYS B 1 32 ? -29.641 7.727 -6.496 1 67 32 CYS B N 1
ATOM 3992 C CA . CYS B 1 32 ? -29.469 9.047 -5.891 1 67 32 CYS B CA 1
ATOM 3993 C C . CYS B 1 32 ? -30.547 9.297 -4.836 1 67 32 CYS B C 1
ATOM 3995 O O . CYS B 1 32 ? -31.734 9.062 -5.074 1 67 32 CYS B O 1
ATOM 3997 N N . ASP B 1 33 ? -30.25 9.664 -3.711 1 70.69 33 ASP B N 1
ATOM 3998 C CA . ASP B 1 33 ? -31.25 9.969 -2.693 1 70.69 33 ASP B CA 1
ATOM 3999 C C . ASP B 1 33 ? -31.766 11.398 -2.848 1 70.69 33 ASP B C 1
ATOM 4001 O O . ASP B 1 33 ? -32.562 11.867 -2.023 1 70.69 33 ASP B O 1
ATOM 4005 N N . LYS B 1 34 ? -31.406 12.25 -3.85 1 70.56 34 LYS B N 1
ATOM 4006 C CA . LYS B 1 34 ? -31.875 13.562 -4.293 1 70.56 34 LYS B CA 1
ATOM 4007 C C . LYS B 1 34 ? -31.734 14.602 -3.184 1 70.56 34 LYS B C 1
ATOM 4009 O O . LYS B 1 34 ? -32.375 15.648 -3.223 1 70.56 34 LYS B O 1
ATOM 4014 N N . MET B 1 35 ? -30.906 14.234 -2.252 1 72.62 35 MET B N 1
ATOM 4015 C CA . MET B 1 35 ? -30.781 15.172 -1.138 1 72.62 35 MET B CA 1
ATOM 4016 C C . MET B 1 35 ? -30.078 16.453 -1.569 1 72.62 35 MET B C 1
ATOM 4018 O O . MET B 1 35 ? -29.125 16.391 -2.361 1 72.62 35 MET B O 1
ATOM 4022 N N . LEU B 1 36 ? -30.469 17.688 -1.276 1 67.94 36 LEU B N 1
ATOM 4023 C CA . LEU B 1 36 ? -29.828 18.984 -1.475 1 67.94 36 LEU B CA 1
ATOM 4024 C C . LEU B 1 36 ? -29.031 19.406 -0.238 1 67.94 36 LEU B C 1
ATOM 4026 O O . LEU B 1 36 ? -29.406 19.062 0.886 1 67.94 36 LEU B O 1
ATOM 4030 N N . PRO B 1 37 ? -27.906 19.969 -0.485 1 66.06 37 PRO B N 1
ATOM 4031 C CA . PRO B 1 37 ? -27.344 20.406 -1.763 1 66.06 37 PRO B CA 1
ATOM 4032 C C . PRO B 1 37 ? -26.531 19.312 -2.455 1 66.06 37 PRO B C 1
ATOM 4034 O O . PRO B 1 37 ? -26.266 19.406 -3.656 1 66.06 37 PRO B O 1
ATOM 4037 N N . SER B 1 38 ? -26.125 18.203 -1.754 1 69.19 38 SER B N 1
ATOM 4038 C CA . SER B 1 38 ? -25.375 17.094 -2.336 1 69.19 38 SER B CA 1
ATOM 4039 C C . SER B 1 38 ? -26 15.758 -1.957 1 69.19 38 SER B C 1
ATOM 4041 O O . SER B 1 38 ? -26.406 15.555 -0.808 1 69.19 38 SER B O 1
ATOM 4043 N N . CYS B 1 39 ? -26.109 14.898 -2.988 1 69.5 39 CYS B N 1
ATOM 4044 C CA . CYS B 1 39 ? -26.672 13.586 -2.68 1 69.5 39 CYS B CA 1
ATOM 4045 C C . CYS B 1 39 ? -25.688 12.734 -1.897 1 69.5 39 CYS B C 1
ATOM 4047 O O . CYS B 1 39 ? -24.484 13 -1.907 1 69.5 39 CYS B O 1
ATOM 4049 N N . GLY B 1 40 ? -26.219 11.836 -1.115 1 65.56 40 GLY B N 1
ATOM 4050 C CA . GLY B 1 40 ? -25.422 10.969 -0.255 1 65.56 40 GLY B CA 1
ATOM 4051 C C . GLY B 1 40 ? -24.328 10.234 -0.999 1 65.56 40 GLY B C 1
ATOM 4052 O O . GLY B 1 40 ? -23.219 10.062 -0.478 1 65.56 40 GLY B O 1
ATOM 4053 N N . ARG B 1 41 ? -24.578 9.852 -2.135 1 62.19 41 ARG B N 1
ATOM 4054 C CA . ARG B 1 41 ? -23.609 9.117 -2.93 1 62.19 41 ARG B CA 1
ATOM 4055 C C . ARG B 1 41 ? -22.453 10.023 -3.367 1 62.19 41 ARG B C 1
ATOM 4057 O O . ARG B 1 41 ? -21.297 9.625 -3.314 1 62.19 41 ARG B O 1
ATOM 4064 N N . CYS B 1 42 ? -22.875 11.055 -3.84 1 59.03 42 CYS B N 1
ATOM 4065 C CA . CYS B 1 42 ? -21.859 12.031 -4.238 1 59.03 42 CYS B CA 1
ATOM 4066 C C . CYS B 1 42 ? -21.031 12.484 -3.043 1 59.03 42 CYS B C 1
ATOM 4068 O O . CYS B 1 42 ? -19.828 12.656 -3.154 1 59.03 42 CYS B O 1
ATOM 4070 N N . LEU B 1 43 ? -21.672 12.602 -2.027 1 59.91 43 LEU B N 1
ATOM 4071 C CA . LEU B 1 43 ? -20.984 12.977 -0.797 1 59.91 43 LEU B CA 1
ATOM 4072 C C . LEU B 1 43 ? -19.984 11.898 -0.386 1 59.91 43 LEU B C 1
ATOM 4074 O O . LEU B 1 43 ? -18.859 12.211 0.008 1 59.91 43 LEU B O 1
ATOM 4078 N N . GLN B 1 44 ? -20.406 10.766 -0.577 1 55.31 44 GLN B N 1
ATOM 4079 C CA . GLN B 1 44 ? -19.562 9.633 -0.208 1 55.31 44 GLN B CA 1
ATOM 4080 C C . GLN B 1 44 ? -18.375 9.5 -1.154 1 55.31 44 GLN B C 1
ATOM 4082 O O . GLN B 1 44 ? -17.281 9.141 -0.73 1 55.31 44 GLN B O 1
ATOM 4087 N N . ALA B 1 45 ? -18.672 9.859 -2.283 1 50.69 45 ALA B N 1
ATOM 4088 C CA . ALA B 1 45 ? -17.672 9.711 -3.338 1 50.69 45 ALA B CA 1
ATOM 4089 C C . ALA B 1 45 ? -16.891 11 -3.539 1 50.69 45 ALA B C 1
ATOM 4091 O O . ALA B 1 45 ? -16.031 11.086 -4.43 1 50.69 45 ALA B O 1
ATOM 4092 N N . SER B 1 46 ? -17.203 12 -2.727 1 46.88 46 SER B N 1
ATOM 4093 C CA . SER B 1 46 ? -16.656 13.352 -2.754 1 46.88 46 SER B CA 1
ATOM 4094 C C . SER B 1 46 ? -16.719 13.953 -4.156 1 46.88 46 SER B C 1
ATOM 4096 O O . SER B 1 46 ? -15.766 14.57 -4.621 1 46.88 46 SER B O 1
ATOM 4098 N N . HIS B 1 47 ? -17.734 13.617 -4.781 1 51.69 47 HIS B N 1
ATOM 4099 C CA . HIS B 1 47 ? -18.016 14.242 -6.07 1 51.69 47 HIS B CA 1
ATOM 4100 C C . HIS B 1 47 ? -18.844 15.516 -5.895 1 51.69 47 HIS B C 1
ATOM 4102 O O . HIS B 1 47 ? -19.578 15.656 -4.914 1 51.69 47 HIS B O 1
ATOM 4108 N N . ASP B 1 48 ? -18.578 16.469 -6.684 1 51.09 48 ASP B N 1
ATOM 4109 C CA . ASP B 1 48 ? -19.484 17.625 -6.742 1 51.09 48 ASP B CA 1
ATOM 4110 C C . ASP B 1 48 ? -20.859 17.203 -7.227 1 51.09 48 ASP B C 1
ATOM 4112 O O . ASP B 1 48 ? -21.047 16.859 -8.398 1 51.09 48 ASP B O 1
ATOM 4116 N N . CYS B 1 49 ? -21.688 17.172 -6.32 1 60.19 49 CYS B N 1
ATOM 4117 C CA . CYS B 1 49 ? -23.062 16.828 -6.617 1 60.19 49 CYS B CA 1
ATOM 4118 C C . CYS B 1 49 ? -23.781 17.984 -7.328 1 60.19 49 CYS B C 1
ATOM 4120 O O . CYS B 1 49 ? -23.875 19.094 -6.785 1 60.19 49 CYS B O 1
ATOM 4122 N N . LEU B 1 50 ? -24.031 17.984 -8.656 1 60.34 50 LEU B N 1
ATOM 4123 C CA . LEU B 1 50 ? -24.719 19.031 -9.398 1 60.34 50 LEU B CA 1
ATOM 4124 C C . LEU B 1 50 ? -26.172 18.641 -9.664 1 60.34 50 LEU B C 1
ATOM 4126 O O . LEU B 1 50 ? -26.453 17.562 -10.18 1 60.34 50 LEU B O 1
ATOM 4130 N N . HIS B 1 51 ? -27.109 19.516 -9.203 1 62.28 51 HIS B N 1
ATOM 4131 C CA . HIS B 1 51 ? -28.516 19.375 -9.539 1 62.28 51 HIS B CA 1
ATOM 4132 C C . HIS B 1 51 ? -28.906 20.297 -10.695 1 62.28 51 HIS B C 1
ATOM 4134 O O . HIS B 1 51 ? -28.234 21.297 -10.945 1 62.28 51 HIS B O 1
ATOM 4140 N N . GLU B 1 52 ? -29.891 19.969 -11.57 1 56.47 52 GLU B N 1
ATOM 4141 C CA . GLU B 1 52 ? -30.297 20.688 -12.758 1 56.47 52 GLU B CA 1
ATOM 4142 C C . GLU B 1 52 ? -30.484 22.172 -12.461 1 56.47 52 GLU B C 1
ATOM 4144 O O . GLU B 1 52 ? -30.203 23.031 -13.297 1 56.47 52 GLU B O 1
ATOM 4149 N N . GLU B 1 53 ? -30.953 22.484 -11.344 1 57.16 53 GLU B N 1
ATOM 4150 C CA . GLU B 1 53 ? -31.188 23.891 -11.016 1 57.16 53 GLU B CA 1
ATOM 4151 C C . GLU B 1 53 ? -29.875 24.641 -10.844 1 57.16 53 GLU B C 1
ATOM 4153 O O . GLU B 1 53 ? -29.812 25.844 -11.125 1 57.16 53 GLU B O 1
ATOM 4158 N N . ASP B 1 54 ? -28.891 24.016 -10.398 1 53.16 54 ASP B N 1
ATOM 4159 C CA . ASP B 1 54 ? -27.578 24.625 -10.242 1 53.16 54 ASP B CA 1
ATOM 4160 C C . ASP B 1 54 ? -26.938 24.891 -11.602 1 53.16 54 ASP B C 1
ATOM 4162 O O . ASP B 1 54 ? -26.203 25.875 -11.766 1 53.16 54 ASP B O 1
ATOM 4166 N N . LEU B 1 55 ? -27.141 24.125 -12.508 1 48.5 55 LEU B N 1
ATOM 4167 C CA . LEU B 1 55 ? -26.703 24.328 -13.883 1 48.5 55 LEU B CA 1
ATOM 4168 C C . LEU B 1 55 ? -27.391 25.547 -14.492 1 48.5 55 LEU B C 1
ATOM 4170 O O . LEU B 1 55 ? -26.797 26.25 -15.32 1 48.5 55 LEU B O 1
ATOM 4174 N N . LEU B 1 56 ? -28.594 25.719 -14.266 1 47.81 56 LEU B N 1
ATOM 4175 C CA . LEU B 1 56 ? -29.328 26.859 -14.805 1 47.81 56 LEU B CA 1
ATOM 4176 C C . LEU B 1 56 ? -28.719 28.172 -14.328 1 47.81 56 LEU B C 1
ATOM 4178 O O . LEU B 1 56 ? -28.766 29.188 -15.047 1 47.81 56 LEU B O 1
ATOM 4182 N N . ASN B 1 57 ? -28.219 28.203 -13.164 1 45.66 57 ASN B N 1
ATOM 4183 C CA . ASN B 1 57 ? -27.656 29.438 -12.633 1 45.66 57 ASN B CA 1
ATOM 4184 C C . ASN B 1 57 ? -26.172 29.562 -12.93 1 45.66 57 ASN B C 1
ATOM 4186 O O . ASN B 1 57 ? -25.516 30.5 -12.484 1 45.66 57 ASN B O 1
ATOM 4190 N N . ALA B 1 58 ? -25.547 28.562 -13.375 1 38.62 58 ALA B N 1
ATOM 4191 C CA . ALA B 1 58 ? -24.125 28.594 -13.711 1 38.62 58 ALA B CA 1
ATOM 4192 C C . ALA B 1 58 ? -23.891 29.438 -14.969 1 38.62 58 ALA B C 1
ATOM 4194 O O . ALA B 1 58 ? -24.734 29.469 -15.867 1 38.62 58 ALA B O 1
ATOM 4195 N N . SER B 1 59 ? -23.031 30.438 -14.836 1 40.91 59 SER B N 1
ATOM 4196 C CA . SER B 1 59 ? -22.719 31.328 -15.953 1 40.91 59 SER B CA 1
ATOM 4197 C C . SER B 1 59 ? -22.422 30.531 -17.219 1 40.91 59 SER B C 1
ATOM 4199 O O . SER B 1 59 ? -22.062 29.359 -17.156 1 40.91 59 SER B O 1
ATOM 4201 N N . GLY B 1 60 ? -22.594 31.188 -18.484 1 37.44 60 GLY B N 1
ATOM 4202 C CA . GLY B 1 60 ? -22.391 30.672 -19.828 1 37.44 60 GLY B CA 1
ATOM 4203 C C . GLY B 1 60 ? -21.078 29.922 -20 1 37.44 60 GLY B C 1
ATOM 4204 O O . GLY B 1 60 ? -21.016 28.938 -20.719 1 37.44 60 GLY B O 1
ATOM 4205 N N . SER B 1 61 ? -20.094 30.438 -19.484 1 35.97 61 SER B N 1
ATOM 4206 C CA . SER B 1 61 ? -18.734 29.906 -19.672 1 35.97 61 SER B CA 1
ATOM 4207 C C . SER B 1 61 ? -18.594 28.547 -19 1 35.97 61 SER B C 1
ATOM 4209 O O . SER B 1 61 ? -17.859 27.688 -19.5 1 35.97 61 SER B O 1
ATOM 4211 N N . VAL B 1 62 ? -19.188 28.312 -17.922 1 35.19 62 VAL B N 1
ATOM 4212 C CA . VAL B 1 62 ? -19.156 27.016 -17.25 1 35.19 62 VAL B CA 1
ATOM 4213 C C . VAL B 1 62 ? -19.969 26 -18.062 1 35.19 62 VAL B C 1
ATOM 4215 O O . VAL B 1 62 ? -19.625 24.812 -18.125 1 35.19 62 VAL B O 1
ATOM 4218 N N . ARG B 1 63 ? -20.984 26.516 -18.734 1 38.34 63 ARG B N 1
ATOM 4219 C CA . ARG B 1 63 ? -21.781 25.672 -19.625 1 38.34 63 ARG B CA 1
ATOM 4220 C C . ARG B 1 63 ? -20.969 25.234 -20.844 1 38.34 63 ARG B C 1
ATOM 4222 O O . ARG B 1 63 ? -21.047 24.078 -21.266 1 38.34 63 ARG B O 1
ATOM 4229 N N . ALA B 1 64 ? -20.391 26.203 -21.594 1 32.66 64 ALA B N 1
ATOM 4230 C CA . ALA B 1 64 ? -19.516 25.922 -22.75 1 32.66 64 ALA B CA 1
ATOM 4231 C C . ALA B 1 64 ? -18.359 25.016 -22.344 1 32.66 64 ALA B C 1
ATOM 4233 O O . ALA B 1 64 ? -17.984 24.109 -23.109 1 32.66 64 ALA B O 1
ATOM 4234 N N . ALA B 1 65 ? -17.703 25.297 -21.297 1 31.11 65 ALA B N 1
ATOM 4235 C CA . ALA B 1 65 ? -16.656 24.422 -20.797 1 31.11 65 ALA B CA 1
ATOM 4236 C C . ALA B 1 65 ? -17.188 23.016 -20.5 1 31.11 65 ALA B C 1
ATOM 4238 O O . ALA B 1 65 ? -16.531 22.016 -20.781 1 31.11 65 ALA B O 1
ATOM 4239 N N . LEU B 1 66 ? -18.344 22.906 -20.031 1 30.52 66 LEU B N 1
ATOM 4240 C CA . LEU B 1 66 ? -19.031 21.641 -19.828 1 30.52 66 LEU B CA 1
ATOM 4241 C C . LEU B 1 66 ? -19.453 21.031 -21.172 1 30.52 66 LEU B C 1
ATOM 4243 O O . LEU B 1 66 ? -19.453 19.812 -21.344 1 30.52 66 LEU B O 1
ATOM 4247 N N . ARG B 1 67 ? -20.125 21.766 -22.109 1 31.3 67 ARG B N 1
ATOM 4248 C CA . ARG B 1 67 ? -20.469 21.328 -23.453 1 31.3 67 ARG B CA 1
ATOM 4249 C C . ARG B 1 67 ? -19.234 21.094 -24.297 1 31.3 67 ARG B C 1
ATOM 4251 O O . ARG B 1 67 ? -19.219 20.234 -25.188 1 31.3 67 ARG B O 1
ATOM 4258 N N . GLY B 1 68 ? -18.375 22.047 -24.531 1 29.31 68 GLY B N 1
ATOM 4259 C CA . GLY B 1 68 ? -17.125 21.938 -25.266 1 29.31 68 GLY B CA 1
ATOM 4260 C C . GLY B 1 68 ? -16.188 20.875 -24.688 1 29.31 68 GLY B C 1
ATOM 4261 O O . GLY B 1 68 ? -15.094 20.656 -25.219 1 29.31 68 GLY B O 1
ATOM 4262 N N . ARG B 1 69 ? -16.234 20.672 -23.469 1 29.47 69 ARG B N 1
ATOM 4263 C CA . ARG B 1 69 ? -15.703 19.438 -22.906 1 29.47 69 ARG B CA 1
ATOM 4264 C C . ARG B 1 69 ? -16.219 18.219 -23.656 1 29.47 69 ARG B C 1
ATOM 4266 O O . ARG B 1 69 ? -17.047 17.469 -23.156 1 29.47 69 ARG B O 1
ATOM 4273 N N . GLN B 1 70 ? -16.781 18.422 -24.75 1 27.92 70 GLN B N 1
ATOM 4274 C CA . GLN B 1 70 ? -17.031 17.438 -25.797 1 27.92 70 GLN B CA 1
ATOM 4275 C C . GLN B 1 70 ? -15.938 16.375 -25.844 1 27.92 70 GLN B C 1
ATOM 4277 O O . GLN B 1 70 ? -14.758 16.703 -25.703 1 27.92 70 GLN B O 1
ATOM 4282 N N . ILE B 1 71 ? -16.359 15.234 -25.781 1 28.44 71 ILE B N 1
ATOM 4283 C CA . ILE B 1 71 ? -16.016 13.828 -25.656 1 28.44 71 ILE B CA 1
ATOM 4284 C C . ILE B 1 71 ? -14.859 13.492 -26.594 1 28.44 71 ILE B C 1
ATOM 4286 O O . ILE B 1 71 ? -14.492 12.328 -26.75 1 28.44 71 ILE B O 1
ATOM 4290 N N . ARG B 1 72 ? -14.641 14.328 -27.594 1 28.8 72 ARG B N 1
ATOM 4291 C CA . ARG B 1 72 ? -14.125 13.711 -28.812 1 28.8 72 ARG B CA 1
ATOM 4292 C C . ARG B 1 72 ? -12.742 13.109 -28.578 1 28.8 72 ARG B C 1
ATOM 4294 O O . ARG B 1 72 ? -12.242 12.344 -29.406 1 28.8 72 ARG B O 1
ATOM 4301 N N . SER B 1 73 ? -11.789 14.07 -28.141 1 29.39 73 SER B N 1
ATOM 4302 C CA . SER B 1 73 ? -10.594 13.547 -28.781 1 29.39 73 SER B CA 1
ATOM 4303 C C . SER B 1 73 ? -10.203 12.188 -28.219 1 29.39 73 SER B C 1
ATOM 4305 O O . SER B 1 73 ? -10.148 12.008 -27 1 29.39 73 SER B O 1
ATOM 4307 N N . PRO B 1 74 ? -10.414 11.219 -28.922 1 30.39 74 PRO B N 1
ATOM 4308 C CA . PRO B 1 74 ? -9.93 9.867 -28.609 1 30.39 74 PRO B CA 1
ATOM 4309 C C . PRO B 1 74 ? -8.594 9.867 -27.875 1 30.39 74 PRO B C 1
ATOM 4311 O O . PRO B 1 74 ? -7.746 10.727 -28.141 1 30.39 74 PRO B O 1
ATOM 4314 N N . ILE B 1 75 ? -8.57 9.672 -26.609 1 34.56 75 ILE B N 1
ATOM 4315 C CA . ILE B 1 75 ? -7.332 9.375 -25.906 1 34.56 75 ILE B CA 1
ATOM 4316 C C . ILE B 1 75 ? -6.297 8.82 -26.891 1 34.56 75 ILE B C 1
ATOM 4318 O O . ILE B 1 75 ? -6.48 7.746 -27.453 1 34.56 75 ILE B O 1
ATOM 4322 N N . PRO B 1 76 ? -5.52 9.492 -27.484 1 34 76 PRO B N 1
ATOM 4323 C CA . PRO B 1 76 ? -4.668 8.914 -28.531 1 34 76 PRO B CA 1
ATOM 4324 C C . PRO B 1 76 ? -3.928 7.664 -28.062 1 34 76 PRO B C 1
ATOM 4326 O O . PRO B 1 76 ? -3.645 7.512 -26.875 1 34 76 PRO B O 1
ATOM 4329 N N . PRO B 1 77 ? -4.023 6.594 -28.719 1 39.62 77 PRO B N 1
ATOM 4330 C CA . PRO B 1 77 ? -3.102 5.465 -28.594 1 39.62 77 PRO B CA 1
ATOM 4331 C C . PRO B 1 77 ? -1.724 5.883 -28.094 1 39.62 77 PRO B C 1
ATOM 4333 O O . PRO B 1 77 ? -0.952 5.035 -27.625 1 39.62 77 PRO B O 1
ATOM 4336 N N . SER B 1 78 ? -1.482 7.195 -28.078 1 41.03 78 SER B N 1
ATOM 4337 C CA . SER B 1 78 ? -0.18 7.809 -27.828 1 41.03 78 SER B CA 1
ATOM 4338 C C . SER B 1 78 ? 0.149 7.844 -26.344 1 41.03 78 SER B C 1
ATOM 4340 O O . SER B 1 78 ? 1.319 7.785 -25.953 1 41.03 78 SER B O 1
ATOM 4342 N N . LEU B 1 79 ? -0.787 8.039 -25.531 1 45.06 79 LEU B N 1
ATOM 4343 C CA . LEU B 1 79 ? -0.502 8.078 -24.109 1 45.06 79 LEU B CA 1
ATOM 4344 C C . LEU B 1 79 ? 0.231 6.812 -23.672 1 45.06 79 LEU B C 1
ATOM 4346 O O . LEU B 1 79 ? 1.256 6.891 -22.984 1 45.06 79 LEU B O 1
ATOM 4350 N N . PHE B 1 80 ? -0.411 5.785 -23.984 1 45.03 80 PHE B N 1
ATOM 4351 C CA . PHE B 1 80 ? 0.077 4.488 -23.531 1 45.03 80 PHE B CA 1
ATOM 4352 C C . PHE B 1 80 ? 1.344 4.094 -24.281 1 45.03 80 PHE B C 1
ATOM 4354 O O . PHE B 1 80 ? 2.191 3.379 -23.75 1 45.03 80 PHE B O 1
ATOM 4361 N N . GLU B 1 81 ? 1.38 4.707 -25.422 1 48.03 81 GLU B N 1
ATOM 4362 C CA . GLU B 1 81 ? 2.646 4.551 -26.141 1 48.03 81 GLU B CA 1
ATOM 4363 C C . GLU B 1 81 ? 3.781 5.258 -25.391 1 48.03 81 GLU B C 1
ATOM 4365 O O . GLU B 1 81 ? 4.902 4.75 -25.344 1 48.03 81 GLU B O 1
ATOM 4370 N N . ALA B 1 82 ? 3.314 6.371 -24.812 1 48.94 82 ALA B N 1
ATOM 4371 C CA . ALA B 1 82 ? 4.305 7.137 -24.062 1 48.94 82 ALA B CA 1
ATOM 4372 C C . ALA B 1 82 ? 4.707 6.402 -22.781 1 48.94 82 ALA B C 1
ATOM 4374 O O . ALA B 1 82 ? 5.883 6.398 -22.406 1 48.94 82 ALA B O 1
ATOM 4375 N N . ILE B 1 83 ? 3.748 5.832 -22.219 1 54.44 83 ILE B N 1
ATOM 4376 C CA . ILE B 1 83 ? 4.043 5.062 -21.016 1 54.44 83 ILE B CA 1
ATOM 4377 C C . ILE B 1 83 ? 4.961 3.895 -21.359 1 54.44 83 ILE B C 1
ATOM 4379 O O . ILE B 1 83 ? 5.883 3.574 -20.609 1 54.44 83 ILE B O 1
ATOM 4383 N N . ASN B 1 84 ? 4.633 3.381 -22.531 1 52.09 84 ASN B N 1
ATOM 4384 C CA . ASN B 1 84 ? 5.398 2.225 -22.984 1 52.09 84 ASN B CA 1
ATOM 4385 C C . ASN B 1 84 ? 6.867 2.578 -23.219 1 52.09 84 ASN B C 1
ATOM 4387 O O . ASN B 1 84 ? 7.742 1.719 -23.094 1 52.09 84 ASN B O 1
ATOM 4391 N N . SER B 1 85 ? 7 3.898 -23.562 1 49.19 85 SER B N 1
ATOM 4392 C CA . SER B 1 85 ? 8.375 4.363 -23.719 1 49.19 85 SER B CA 1
ATOM 4393 C C . SER B 1 85 ? 9.031 4.621 -22.375 1 49.19 85 SER B C 1
ATOM 4395 O O . SER B 1 85 ? 10.164 5.098 -22.312 1 49.19 85 SER B O 1
ATOM 4397 N N . ALA B 1 86 ? 8.305 4.367 -21.375 1 54.44 86 ALA B N 1
ATOM 4398 C CA . ALA B 1 86 ? 8.812 4.559 -20.016 1 54.44 86 ALA B CA 1
ATOM 4399 C C . ALA B 1 86 ? 9.969 3.605 -19.734 1 54.44 86 ALA B C 1
ATOM 4401 O O . ALA B 1 86 ? 10.344 3.414 -18.578 1 54.44 86 ALA B O 1
ATOM 4402 N N . LYS B 1 87 ? 10.336 3.064 -20.734 1 57.81 87 LYS B N 1
ATOM 4403 C CA . LYS B 1 87 ? 11.531 2.252 -20.516 1 57.81 87 LYS B CA 1
ATOM 4404 C C . LYS B 1 87 ? 12.672 3.09 -19.953 1 57.81 87 LYS B C 1
ATOM 4406 O O . LYS B 1 87 ? 13.414 2.623 -19.078 1 57.81 87 LYS B O 1
ATOM 4411 N N . ASP B 1 88 ? 12.602 4.363 -20.375 1 76.81 88 ASP B N 1
ATOM 4412 C CA . ASP B 1 88 ? 13.477 5.297 -19.656 1 76.81 88 ASP B CA 1
ATOM 4413 C C . ASP B 1 88 ? 12.664 6.191 -18.719 1 76.81 88 ASP B C 1
ATOM 4415 O O . ASP B 1 88 ? 12.312 7.316 -19.078 1 76.81 88 ASP B O 1
ATOM 4419 N N . ILE B 1 89 ? 12.344 5.699 -17.562 1 85.25 89 ILE B N 1
ATOM 4420 C CA . ILE B 1 89 ? 11.461 6.34 -16.594 1 85.25 89 ILE B CA 1
ATOM 4421 C C . ILE B 1 89 ? 12.047 7.676 -16.156 1 85.25 89 ILE B C 1
ATOM 4423 O O . ILE B 1 89 ? 11.312 8.617 -15.844 1 85.25 89 ILE B O 1
ATOM 4427 N N . ASP B 1 90 ? 13.383 7.809 -16.25 1 87.25 90 ASP B N 1
ATOM 4428 C CA . ASP B 1 90 ? 14.031 9.047 -15.836 1 87.25 90 ASP B CA 1
ATOM 4429 C C . ASP B 1 90 ? 13.727 10.188 -16.812 1 87.25 90 ASP B C 1
ATOM 4431 O O . ASP B 1 90 ? 13.297 11.266 -16.391 1 87.25 90 ASP B O 1
ATOM 4435 N N . SER B 1 91 ? 13.891 9.914 -18.047 1 83.81 91 SER B N 1
ATOM 4436 C CA . SER B 1 91 ? 13.609 10.93 -19.062 1 83.81 91 SER B CA 1
ATOM 4437 C C . SER B 1 91 ? 12.117 11.234 -19.141 1 83.81 91 SER B C 1
ATOM 4439 O O . SER B 1 91 ? 11.727 12.391 -19.312 1 83.81 91 SER B O 1
ATOM 4441 N N . PHE B 1 92 ? 11.375 10.203 -18.969 1 83 92 PHE B N 1
ATOM 4442 C CA . PHE B 1 92 ? 9.93 10.375 -19 1 83 92 PHE B CA 1
ATOM 4443 C C . PHE B 1 92 ? 9.461 11.266 -17.859 1 83 92 PHE B C 1
ATOM 4445 O O . PHE B 1 92 ? 8.633 12.164 -18.078 1 83 92 PHE B O 1
ATOM 4452 N N . ALA B 1 93 ? 9.945 11.008 -16.703 1 88.5 93 ALA B N 1
ATOM 4453 C CA . ALA B 1 93 ? 9.547 11.781 -15.531 1 88.5 93 ALA B CA 1
ATOM 4454 C C . ALA B 1 93 ? 9.945 13.242 -15.672 1 88.5 93 ALA B C 1
ATOM 4456 O O . ALA B 1 93 ? 9.172 14.141 -15.328 1 88.5 93 ALA B O 1
ATOM 4457 N N . LEU B 1 94 ? 11.156 13.453 -16.172 1 88.12 94 LEU B N 1
ATOM 4458 C CA . LEU B 1 94 ? 11.633 14.82 -16.344 1 88.12 94 LEU B CA 1
ATOM 4459 C C . LEU B 1 94 ? 10.766 15.578 -17.359 1 88.12 94 LEU B C 1
ATOM 4461 O O . LEU B 1 94 ? 10.383 16.719 -17.109 1 88.12 94 LEU B O 1
ATOM 4465 N N . THR B 1 95 ? 10.453 14.953 -18.391 1 82.38 95 THR B N 1
ATOM 4466 C CA . THR B 1 95 ? 9.625 15.578 -19.422 1 82.38 95 THR B CA 1
ATOM 4467 C C . THR B 1 95 ? 8.242 15.914 -18.875 1 82.38 95 THR B C 1
ATOM 4469 O O . THR B 1 95 ? 7.695 16.984 -19.156 1 82.38 95 THR B O 1
ATOM 4472 N N . THR B 1 96 ? 7.688 15 -18.141 1 82.75 96 THR B N 1
ATOM 4473 C CA . THR B 1 96 ? 6.379 15.211 -17.531 1 82.75 96 THR B CA 1
ATOM 4474 C C . THR B 1 96 ? 6.395 16.438 -16.625 1 82.75 96 THR B C 1
ATOM 4476 O O . THR B 1 96 ? 5.492 17.266 -16.672 1 82.75 96 THR B O 1
ATOM 4479 N N . VAL B 1 97 ? 7.406 16.547 -15.805 1 86.94 97 VAL B N 1
ATOM 4480 C CA . VAL B 1 97 ? 7.523 17.656 -14.859 1 86.94 97 VAL B CA 1
ATOM 4481 C C . VAL B 1 97 ? 7.668 18.969 -15.625 1 86.94 97 VAL B C 1
ATOM 4483 O O . VAL B 1 97 ? 7.043 19.969 -15.266 1 86.94 97 VAL B O 1
ATOM 4486 N N . MET B 1 98 ? 8.453 18.922 -16.703 1 82.56 98 MET B N 1
ATOM 4487 C CA . MET B 1 98 ? 8.68 20.125 -17.484 1 82.56 98 MET B CA 1
ATOM 4488 C C . MET B 1 98 ? 7.402 20.562 -18.219 1 82.56 98 MET B C 1
ATOM 4490 O O . MET B 1 98 ? 7.16 21.75 -18.406 1 82.56 98 MET B O 1
ATOM 4494 N N . ASP B 1 99 ? 6.637 19.625 -18.531 1 76 99 ASP B N 1
ATOM 4495 C CA . ASP B 1 99 ? 5.379 19.922 -19.203 1 76 99 ASP B CA 1
ATOM 4496 C C . ASP B 1 99 ? 4.371 20.547 -18.234 1 76 99 ASP B C 1
ATOM 4498 O O . ASP B 1 99 ? 3.611 21.438 -18.609 1 76 99 ASP B O 1
ATOM 4502 N N . ILE B 1 100 ? 4.355 20.031 -17.078 1 78.62 100 ILE B N 1
ATOM 4503 C CA . ILE B 1 100 ? 3.373 20.469 -16.094 1 78.62 100 ILE B CA 1
ATOM 4504 C C . ILE B 1 100 ? 3.785 21.828 -15.523 1 78.62 100 ILE B C 1
ATOM 4506 O O . ILE B 1 100 ? 2.939 22.703 -15.297 1 78.62 100 ILE B O 1
ATOM 4510 N N . LEU B 1 101 ? 5.098 21.953 -15.344 1 84.25 101 LEU B N 1
ATOM 4511 C CA . LEU B 1 101 ? 5.566 23.156 -14.664 1 84.25 101 LEU B CA 1
ATOM 4512 C C . LEU B 1 101 ? 6.148 24.141 -15.672 1 84.25 101 LEU B C 1
ATOM 4514 O O . LEU B 1 101 ? 6.73 25.156 -15.281 1 84.25 101 LEU B O 1
ATOM 4518 N N . ASP B 1 102 ? 5.984 23.828 -17 1 76.69 102 ASP B N 1
ATOM 4519 C CA . ASP B 1 102 ? 6.285 24.703 -18.125 1 76.69 102 ASP B CA 1
ATOM 4520 C C . ASP B 1 102 ? 7.781 24.703 -18.438 1 76.69 102 ASP B C 1
ATOM 4522 O O . ASP B 1 102 ? 8.188 24.344 -19.547 1 76.69 102 ASP B O 1
ATOM 4526 N N . ASP B 1 103 ? 8.617 25.359 -17.453 1 78.06 103 ASP B N 1
ATOM 4527 C CA . ASP B 1 103 ? 10.055 25.406 -17.703 1 78.06 103 ASP B CA 1
ATOM 4528 C C . ASP B 1 103 ? 10.844 25.312 -16.391 1 78.06 103 ASP B C 1
ATOM 4530 O O . ASP B 1 103 ? 10.273 25.016 -15.344 1 78.06 103 ASP B O 1
ATOM 4534 N N . ARG B 1 104 ? 12.141 25.484 -16.562 1 85.5 104 ARG B N 1
ATOM 4535 C CA . ARG B 1 104 ? 13.039 25.391 -15.422 1 85.5 104 ARG B CA 1
ATOM 4536 C C . ARG B 1 104 ? 12.672 26.422 -14.359 1 85.5 104 ARG B C 1
ATOM 4538 O O . ARG B 1 104 ? 12.742 26.141 -13.164 1 85.5 104 ARG B O 1
ATOM 4545 N N . ARG B 1 105 ? 12.258 27.531 -14.797 1 85.06 105 ARG B N 1
ATOM 4546 C CA . ARG B 1 105 ? 11.859 28.578 -13.867 1 85.06 105 ARG B CA 1
ATOM 4547 C C . ARG B 1 105 ? 10.602 28.203 -13.109 1 85.06 105 ARG B C 1
ATOM 4549 O O . ARG B 1 105 ? 10.461 28.516 -11.922 1 85.06 105 ARG B O 1
ATOM 4556 N N . GLY B 1 106 ? 9.719 27.516 -13.844 1 88.94 106 GLY B N 1
ATOM 4557 C CA . GLY B 1 106 ? 8.531 27.016 -13.188 1 88.94 106 GLY B CA 1
ATOM 4558 C C . GLY B 1 106 ? 8.828 26 -12.102 1 88.94 106 GLY B C 1
ATOM 4559 O O . GLY B 1 106 ? 8.203 26 -11.039 1 88.94 106 GLY B O 1
ATOM 4560 N N . VAL B 1 107 ? 9.812 25.203 -12.391 1 91.62 107 VAL B N 1
ATOM 4561 C CA . VAL B 1 107 ? 10.242 24.203 -11.414 1 91.62 107 VAL B CA 1
ATOM 4562 C C . VAL B 1 107 ? 10.82 24.891 -10.18 1 91.62 107 VAL B C 1
ATOM 4564 O O . VAL B 1 107 ? 10.477 24.547 -9.047 1 91.62 107 VAL B O 1
ATOM 4567 N N . GLU B 1 108 ? 11.586 25.875 -10.398 1 90.44 108 GLU B N 1
ATOM 4568 C CA . GLU B 1 108 ? 12.219 26.594 -9.305 1 90.44 108 GLU B CA 1
ATOM 4569 C C . GLU B 1 108 ? 11.18 27.344 -8.461 1 90.44 108 GLU B C 1
ATOM 4571 O O . GLU B 1 108 ? 11.281 27.375 -7.234 1 90.44 108 GLU B O 1
ATOM 4576 N N . ARG B 1 109 ? 10.234 27.859 -9.102 1 90.25 109 ARG B N 1
ATOM 4577 C CA . ARG B 1 109 ? 9.164 28.562 -8.391 1 90.25 109 ARG B CA 1
ATOM 4578 C C . ARG B 1 109 ? 8.359 27.594 -7.52 1 90.25 109 ARG B C 1
ATOM 4580 O O . ARG B 1 109 ? 8.016 27.922 -6.383 1 90.25 109 ARG B O 1
ATOM 4587 N N . ALA B 1 110 ? 8.039 26.453 -8.102 1 90.81 110 ALA B N 1
ATOM 4588 C CA . ALA B 1 110 ? 7.289 25.453 -7.352 1 90.81 110 ALA B CA 1
ATOM 4589 C C . ALA B 1 110 ? 8.062 25 -6.117 1 90.81 110 ALA B C 1
ATOM 4591 O O . ALA B 1 110 ? 7.492 24.859 -5.035 1 90.81 110 ALA B O 1
ATOM 4592 N N . VAL B 1 111 ? 9.297 24.828 -6.285 1 94.62 111 VAL B N 1
ATOM 4593 C CA . VAL B 1 111 ? 10.164 24.375 -5.199 1 94.62 111 VAL B CA 1
ATOM 4594 C C . VAL B 1 111 ? 10.266 25.453 -4.133 1 94.62 111 VAL B C 1
ATOM 4596 O O . VAL B 1 111 ? 10.164 25.172 -2.936 1 94.62 111 VAL B O 1
ATOM 4599 N N . ALA B 1 112 ? 10.398 26.656 -4.543 1 91.75 112 ALA B N 1
ATOM 4600 C CA . ALA B 1 112 ? 10.484 27.766 -3.604 1 91.75 112 ALA B CA 1
ATOM 4601 C C . ALA B 1 112 ? 9.188 27.922 -2.811 1 91.75 112 ALA B C 1
ATOM 4603 O O . ALA B 1 112 ? 9.219 28.188 -1.605 1 91.75 112 ALA B O 1
ATOM 4604 N N . SER B 1 113 ? 8.125 27.766 -3.494 1 90.38 113 SER B N 1
ATOM 4605 C CA . SER B 1 113 ? 6.824 27.859 -2.834 1 90.38 113 SER B CA 1
ATOM 4606 C C . SER B 1 113 ? 6.66 26.766 -1.787 1 90.38 113 SER B C 1
ATOM 4608 O O . SER B 1 113 ? 6.121 27.016 -0.706 1 90.38 113 SER B O 1
ATOM 4610 N N . TYR B 1 114 ? 7.105 25.656 -2.105 1 94.06 114 TYR B N 1
ATOM 4611 C CA . TYR B 1 114 ? 7.016 24.531 -1.168 1 94.06 114 TYR B CA 1
ATOM 4612 C C . TYR B 1 114 ? 7.844 24.812 0.083 1 94.06 114 TYR B C 1
ATOM 4614 O O . TYR B 1 114 ? 7.352 24.672 1.204 1 94.06 114 TYR B O 1
ATOM 4622 N N . PHE B 1 115 ? 9.086 25.188 -0.09 1 92.25 115 PHE B N 1
ATOM 4623 C CA . PHE B 1 115 ? 9.984 25.375 1.044 1 92.25 115 PHE B CA 1
ATOM 4624 C C . PHE B 1 115 ? 9.594 26.594 1.854 1 92.25 115 PHE B C 1
ATOM 4626 O O . PHE B 1 115 ? 9.844 26.656 3.059 1 92.25 115 PHE B O 1
ATOM 4633 N N . GLY B 1 116 ? 8.828 27.5 1.273 1 87.44 116 GLY B N 1
ATOM 4634 C CA . GLY B 1 116 ? 8.352 28.688 1.975 1 87.44 116 GLY B CA 1
ATOM 4635 C C . GLY B 1 116 ? 7.004 28.484 2.637 1 87.44 116 GLY B C 1
ATOM 4636 O O . GLY B 1 116 ? 6.562 29.328 3.42 1 87.44 116 GLY B O 1
ATOM 4637 N N . GLY B 1 117 ? 6.402 27.359 2.406 1 89.44 117 GLY B N 1
ATOM 4638 C CA . GLY B 1 117 ? 5.062 27.109 2.916 1 89.44 117 GLY B CA 1
ATOM 4639 C C . GLY B 1 117 ? 4.941 25.812 3.686 1 89.44 117 GLY B C 1
ATOM 4640 O O . GLY B 1 117 ? 5.211 25.766 4.887 1 89.44 117 GLY B O 1
ATOM 4641 N N . VAL B 1 118 ? 4.695 24.734 2.975 1 91.44 118 VAL B N 1
ATOM 4642 C CA . VAL B 1 118 ? 4.359 23.453 3.58 1 91.44 118 VAL B CA 1
ATOM 4643 C C . VAL B 1 118 ? 5.551 22.922 4.375 1 91.44 118 VAL B C 1
ATOM 4645 O O . VAL B 1 118 ? 5.383 22.375 5.465 1 91.44 118 VAL B O 1
ATOM 4648 N N . ASN B 1 119 ? 6.73 23.125 3.863 1 91.25 119 ASN B N 1
ATOM 4649 C CA . ASN B 1 119 ? 7.918 22.578 4.512 1 91.25 119 ASN B CA 1
ATOM 4650 C C . ASN B 1 119 ? 8.188 23.266 5.848 1 91.25 119 ASN B C 1
ATOM 4652 O O . ASN B 1 119 ? 8.992 22.766 6.648 1 91.25 119 ASN B O 1
ATOM 4656 N N . THR B 1 120 ? 7.559 24.344 6.168 1 88.12 120 THR B N 1
ATOM 4657 C CA . THR B 1 120 ? 7.793 25.078 7.41 1 88.12 120 THR B CA 1
ATOM 4658 C C . THR B 1 120 ? 7.164 24.344 8.594 1 88.12 120 THR B C 1
ATOM 4660 O O . THR B 1 120 ? 7.562 24.562 9.742 1 88.12 120 THR B O 1
ATOM 4663 N N . TRP B 1 121 ? 6.234 23.5 8.281 1 90.56 121 TRP B N 1
ATOM 4664 C CA . TRP B 1 121 ? 5.609 22.781 9.375 1 90.56 121 TRP B CA 1
ATOM 4665 C C . TRP B 1 121 ? 5.625 21.281 9.109 1 90.56 121 TRP B C 1
ATOM 4667 O O . TRP B 1 121 ? 5.449 20.469 10.031 1 90.56 121 TRP B O 1
ATOM 4677 N N . PHE B 1 122 ? 5.695 20.875 7.879 1 92.62 122 PHE B N 1
ATOM 4678 C CA . PHE B 1 122 ? 5.859 19.484 7.473 1 92.62 122 PHE B CA 1
ATOM 4679 C C . PHE B 1 122 ? 7.23 19.266 6.855 1 92.62 122 PHE B C 1
ATOM 4681 O O . PHE B 1 122 ? 7.34 18.953 5.668 1 92.62 122 PHE B O 1
ATOM 4688 N N . THR B 1 123 ? 8.242 19.297 7.742 1 92.94 123 THR B N 1
ATOM 4689 C CA . THR B 1 123 ? 9.633 19.375 7.316 1 92.94 123 THR B CA 1
ATOM 4690 C C . THR B 1 123 ? 10.203 17.969 7.094 1 92.94 123 THR B C 1
ATOM 4692 O O . THR B 1 123 ? 10.883 17.422 7.965 1 92.94 123 THR B O 1
ATOM 4695 N N . ILE B 1 124 ? 9.969 17.484 5.879 1 95.94 124 ILE B N 1
ATOM 4696 C CA . ILE B 1 124 ? 10.375 16.109 5.645 1 95.94 124 ILE B CA 1
ATOM 4697 C C . ILE B 1 124 ? 11.445 16.062 4.555 1 95.94 124 ILE B C 1
ATOM 4699 O O . ILE B 1 124 ? 11.969 14.992 4.23 1 95.94 124 ILE B O 1
ATOM 4703 N N . ILE B 1 125 ? 11.766 17.234 3.969 1 96.5 125 ILE B N 1
ATOM 4704 C CA . ILE B 1 125 ? 12.758 17.297 2.904 1 96.5 125 ILE B CA 1
ATOM 4705 C C . ILE B 1 125 ? 13.859 18.281 3.285 1 96.5 125 ILE B C 1
ATOM 4707 O O . ILE B 1 125 ? 13.578 19.438 3.652 1 96.5 125 ILE B O 1
ATOM 4711 N N . GLU B 1 126 ? 15.07 17.828 3.244 1 94.88 126 GLU B N 1
ATOM 4712 C CA . GLU B 1 126 ? 16.219 18.703 3.412 1 94.88 126 GLU B CA 1
ATOM 4713 C C . GLU B 1 126 ? 16.422 19.594 2.191 1 94.88 126 GLU B C 1
ATOM 4715 O O . GLU B 1 126 ? 16.75 19.109 1.105 1 94.88 126 GLU B O 1
ATOM 4720 N N . GLN B 1 127 ? 16.406 20.844 2.408 1 94.44 127 GLN B N 1
ATOM 4721 C CA . GLN B 1 127 ? 16.406 21.781 1.296 1 94.44 127 GLN B CA 1
ATOM 4722 C C . GLN B 1 127 ? 17.75 21.781 0.582 1 94.44 127 GLN B C 1
ATOM 4724 O O . GLN B 1 127 ? 17.812 21.688 -0.646 1 94.44 127 GLN B O 1
ATOM 4729 N N . ALA B 1 128 ? 18.828 21.844 1.285 1 93.38 128 ALA B N 1
ATOM 4730 C CA . ALA B 1 128 ? 20.156 21.953 0.693 1 93.38 128 ALA B CA 1
ATOM 4731 C C . ALA B 1 128 ? 20.469 20.734 -0.176 1 93.38 128 ALA B C 1
ATOM 4733 O O . ALA B 1 128 ? 20.938 20.875 -1.312 1 93.38 128 ALA B O 1
ATOM 4734 N N . ARG B 1 129 ? 20.219 19.672 0.353 1 94.06 129 ARG B N 1
ATOM 4735 C CA . ARG B 1 129 ? 20.5 18.453 -0.389 1 94.06 129 ARG B CA 1
ATOM 4736 C C . ARG B 1 129 ? 19.578 18.328 -1.598 1 94.06 129 ARG B C 1
ATOM 4738 O O . ARG B 1 129 ? 20 17.906 -2.672 1 94.06 129 ARG B O 1
ATOM 4745 N N . PHE B 1 130 ? 18.375 18.656 -1.424 1 96.56 130 PHE B N 1
ATOM 4746 C CA . PHE B 1 130 ? 17.406 18.547 -2.508 1 96.56 130 PHE B CA 1
ATOM 4747 C C . PHE B 1 130 ? 17.797 19.469 -3.662 1 96.56 130 PHE B C 1
ATOM 4749 O O . PHE B 1 130 ? 17.734 19.078 -4.828 1 96.56 130 PHE B O 1
ATOM 4756 N N . GLU B 1 131 ? 18.156 20.656 -3.34 1 94.81 131 GLU B N 1
ATOM 4757 C CA . GLU B 1 131 ? 18.516 21.625 -4.383 1 94.81 131 GLU B CA 1
ATOM 4758 C C . GLU B 1 131 ? 19.734 21.156 -5.156 1 94.81 131 GLU B C 1
ATOM 4760 O O . GLU B 1 131 ? 19.828 21.359 -6.371 1 94.81 131 GLU B O 1
ATOM 4765 N N . LYS B 1 132 ? 20.625 20.625 -4.469 1 94.5 132 LYS B N 1
ATOM 4766 C CA . LYS B 1 132 ? 21.781 20.047 -5.145 1 94.5 132 LYS B CA 1
ATOM 4767 C C . LYS B 1 132 ? 21.359 18.906 -6.078 1 94.5 132 LYS B C 1
ATOM 4769 O O . LYS B 1 132 ? 21.812 18.859 -7.23 1 94.5 132 LYS B O 1
ATOM 4774 N N . GLN B 1 133 ? 20.531 18.047 -5.586 1 95.75 133 GLN B N 1
ATOM 4775 C CA . GLN B 1 133 ? 20.062 16.922 -6.379 1 95.75 133 GLN B CA 1
ATOM 4776 C C . GLN B 1 133 ? 19.25 17.391 -7.578 1 95.75 133 GLN B C 1
ATOM 4778 O O . GLN B 1 133 ? 19.312 16.797 -8.656 1 95.75 133 GLN B O 1
ATOM 4783 N N . LEU B 1 134 ? 18.469 18.391 -7.344 1 95.56 134 LEU B N 1
ATOM 4784 C CA . LEU B 1 134 ? 17.656 18.938 -8.43 1 95.56 134 LEU B CA 1
ATOM 4785 C C . LEU B 1 134 ? 18.547 19.469 -9.555 1 95.56 134 LEU B C 1
ATOM 4787 O O . LEU B 1 134 ? 18.281 19.219 -10.727 1 95.56 134 LEU B O 1
ATOM 4791 N N . SER B 1 135 ? 19.594 20.141 -9.188 1 93.06 135 SER B N 1
ATOM 4792 C CA . SER B 1 135 ? 20.547 20.656 -10.18 1 93.06 135 SER B CA 1
ATOM 4793 C C . SER B 1 135 ? 21.188 19.516 -10.969 1 93.06 135 SER B C 1
ATOM 4795 O O . SER B 1 135 ? 21.359 19.609 -12.188 1 93.06 135 SER B O 1
ATOM 4797 N N . GLU B 1 136 ? 21.5 18.516 -10.281 1 93.12 136 GLU B N 1
ATOM 4798 C CA . GLU B 1 136 ? 22.078 17.328 -10.93 1 93.12 136 GLU B CA 1
ATOM 4799 C C . GLU B 1 136 ? 21.078 16.672 -11.859 1 93.12 136 GLU B C 1
ATOM 4801 O O . GLU B 1 136 ? 21.438 16.188 -12.938 1 93.12 136 GLU B O 1
ATOM 4806 N N . THR B 1 137 ? 19.875 16.594 -11.43 1 91.81 137 THR B N 1
ATOM 4807 C CA . THR B 1 137 ? 18.797 15.945 -12.18 1 91.81 137 THR B CA 1
ATOM 4808 C C . THR B 1 137 ? 18.547 16.672 -13.5 1 91.81 137 THR B C 1
ATOM 4810 O O . THR B 1 137 ? 18.172 16.047 -14.5 1 91.81 137 THR B O 1
ATOM 4813 N N . LEU B 1 138 ? 18.75 17.953 -13.516 1 85.56 138 LEU B N 1
ATOM 4814 C CA . LEU B 1 138 ? 18.547 18.734 -14.734 1 85.56 138 LEU B CA 1
ATOM 4815 C C . LEU B 1 138 ? 19.625 18.406 -15.773 1 85.56 138 LEU B C 1
ATOM 4817 O O . LEU B 1 138 ? 19.422 18.609 -16.969 1 85.56 138 LEU B O 1
ATOM 4821 N N . GLN B 1 139 ? 20.688 17.844 -15.289 1 85.56 139 GLN B N 1
ATOM 4822 C CA . GLN B 1 139 ? 21.75 17.391 -16.188 1 85.56 139 GLN B CA 1
ATOM 4823 C C . GLN B 1 139 ? 21.594 15.906 -16.5 1 85.56 139 GLN B C 1
ATOM 4825 O O . GLN B 1 139 ? 21.688 15.508 -17.672 1 85.56 139 GLN B O 1
ATOM 4830 N N . LYS B 1 140 ? 21.359 15.227 -15.438 1 89.94 140 LYS B N 1
ATOM 4831 C CA . LYS B 1 140 ? 21.078 13.789 -15.523 1 89.94 140 LYS B CA 1
ATOM 4832 C C . LYS B 1 140 ? 19.75 13.445 -14.859 1 89.94 140 LYS B C 1
ATOM 4834 O O . LYS B 1 140 ? 19.688 13.289 -13.641 1 89.94 140 LYS B O 1
ATOM 4839 N N . PRO B 1 141 ? 18.844 13.117 -15.664 1 90.06 141 PRO B N 1
ATOM 4840 C CA . PRO B 1 141 ? 17.484 12.969 -15.141 1 90.06 141 PRO B CA 1
ATOM 4841 C C . PRO B 1 141 ? 17.375 11.852 -14.102 1 90.06 141 PRO B C 1
ATOM 4843 O O . PRO B 1 141 ? 18 10.797 -14.25 1 90.06 141 PRO B O 1
ATOM 4846 N N . SER B 1 142 ? 16.672 12.188 -13.031 1 93.69 142 SER B N 1
ATOM 4847 C CA . SER B 1 142 ? 16.297 11.25 -11.977 1 93.69 142 SER B CA 1
ATOM 4848 C C . SER B 1 142 ? 14.789 11.242 -11.758 1 93.69 142 SER B C 1
ATOM 4850 O O . SER B 1 142 ? 14.211 12.25 -11.359 1 93.69 142 SER B O 1
ATOM 4852 N N . ALA B 1 143 ? 14.203 10.078 -11.961 1 93.94 143 ALA B N 1
ATOM 4853 C CA . ALA B 1 143 ? 12.758 9.961 -11.844 1 93.94 143 ALA B CA 1
ATOM 4854 C C . ALA B 1 143 ? 12.297 10.266 -10.422 1 93.94 143 ALA B C 1
ATOM 4856 O O . ALA B 1 143 ? 11.234 10.875 -10.227 1 93.94 143 ALA B O 1
ATOM 4857 N N . GLU B 1 144 ? 13.055 9.891 -9.445 1 95.62 144 GLU B N 1
ATOM 4858 C CA . GLU B 1 144 ? 12.703 10.086 -8.039 1 95.62 144 GLU B CA 1
ATOM 4859 C C . GLU B 1 144 ? 12.625 11.562 -7.691 1 95.62 144 GLU B C 1
ATOM 4861 O O . GLU B 1 144 ? 11.68 12 -7.023 1 95.62 144 GLU B O 1
ATOM 4866 N N . ILE B 1 145 ? 13.57 12.281 -8.18 1 96.62 145 ILE B N 1
ATOM 4867 C CA . ILE B 1 145 ? 13.594 13.711 -7.895 1 96.62 145 ILE B CA 1
ATOM 4868 C C . ILE B 1 145 ? 12.484 14.414 -8.664 1 96.62 145 ILE B C 1
ATOM 4870 O O . ILE B 1 145 ? 11.836 15.328 -8.141 1 96.62 145 ILE B O 1
ATOM 4874 N N . CYS B 1 146 ? 12.258 13.977 -9.852 1 94.38 146 CYS B N 1
ATOM 4875 C CA . CYS B 1 146 ? 11.211 14.57 -10.68 1 94.38 146 CYS B CA 1
ATOM 4876 C C . CYS B 1 146 ? 9.844 14.406 -10.031 1 94.38 146 CYS B C 1
ATOM 4878 O O . CYS B 1 146 ? 9.07 15.359 -9.945 1 94.38 146 CYS B O 1
ATOM 4880 N N . ILE B 1 147 ? 9.555 13.195 -9.586 1 96.12 147 ILE B N 1
ATOM 4881 C CA . ILE B 1 147 ? 8.25 12.961 -8.977 1 96.12 147 ILE B CA 1
ATOM 4882 C C . ILE B 1 147 ? 8.141 13.75 -7.676 1 96.12 147 ILE B C 1
ATOM 4884 O O . ILE B 1 147 ? 7.059 14.234 -7.324 1 96.12 147 ILE B O 1
ATOM 4888 N N . LEU B 1 148 ? 9.227 13.875 -6.934 1 97.69 148 LEU B N 1
ATOM 4889 C CA . LEU B 1 148 ? 9.227 14.672 -5.711 1 97.69 148 LEU B CA 1
ATOM 4890 C C . LEU B 1 148 ? 8.883 16.125 -6.004 1 97.69 148 LEU B C 1
ATOM 4892 O O . LEU B 1 148 ? 8.094 16.734 -5.285 1 97.69 148 LEU B O 1
ATOM 4896 N N . VAL B 1 149 ? 9.461 16.625 -7.113 1 96.69 149 VAL B N 1
ATOM 4897 C CA . VAL B 1 149 ? 9.18 17.984 -7.531 1 96.69 149 VAL B CA 1
ATOM 4898 C C . VAL B 1 149 ? 7.691 18.141 -7.832 1 96.69 149 VAL B C 1
ATOM 4900 O O . VAL B 1 149 ? 7.066 19.125 -7.426 1 96.69 149 VAL B O 1
ATOM 4903 N N . LEU B 1 150 ? 7.184 17.234 -8.5 1 94.62 150 LEU B N 1
ATOM 4904 C CA . LEU B 1 150 ? 5.773 17.297 -8.859 1 94.62 150 LEU B CA 1
ATOM 4905 C C . LEU B 1 150 ? 4.891 17.25 -7.613 1 94.62 150 LEU B C 1
ATOM 4907 O O . LEU B 1 150 ? 3.908 18 -7.52 1 94.62 150 LEU B O 1
ATOM 4911 N N . CYS B 1 151 ? 5.203 16.406 -6.66 1 96.69 151 CYS B N 1
ATOM 4912 C CA . CYS B 1 151 ? 4.434 16.312 -5.426 1 96.69 151 CYS B CA 1
ATOM 4913 C C . CYS B 1 151 ? 4.551 17.578 -4.598 1 96.69 151 CYS B C 1
ATOM 4915 O O . CYS B 1 151 ? 3.58 18.016 -3.977 1 96.69 151 CYS B O 1
ATOM 4917 N N . MET B 1 152 ? 5.781 18.172 -4.602 1 96.12 152 MET B N 1
ATOM 4918 C CA . MET B 1 152 ? 5.965 19.469 -3.943 1 96.12 152 MET B CA 1
ATOM 4919 C C . MET B 1 152 ? 5.051 20.516 -4.551 1 96.12 152 MET B C 1
ATOM 4921 O O . MET B 1 152 ? 4.395 21.266 -3.824 1 96.12 152 MET B O 1
ATOM 4925 N N . SER B 1 153 ? 5.043 20.5 -5.852 1 93.06 153 SER B N 1
ATOM 4926 C CA . SER B 1 153 ? 4.207 21.469 -6.555 1 93.06 153 SER B CA 1
ATOM 4927 C C . SER B 1 153 ? 2.729 21.25 -6.258 1 93.06 153 SER B C 1
ATOM 4929 O O . SER B 1 153 ? 1.975 22.203 -6.066 1 93.06 153 SER B O 1
ATOM 4931 N N . MET B 1 154 ? 2.303 20.062 -6.203 1 91.62 154 MET B N 1
ATOM 4932 C CA . MET B 1 154 ? 0.909 19.688 -5.965 1 91.62 154 MET B CA 1
ATOM 4933 C C . MET B 1 154 ? 0.44 20.203 -4.605 1 91.62 154 MET B C 1
ATOM 4935 O O . MET B 1 154 ? -0.61 20.828 -4.5 1 91.62 154 MET B O 1
ATOM 4939 N N . ILE B 1 155 ? 1.19 20 -3.559 1 93.69 155 ILE B N 1
ATOM 4940 C CA . ILE B 1 155 ? 0.727 20.328 -2.213 1 93.69 155 ILE B CA 1
ATOM 4941 C C . ILE B 1 155 ? 0.9 21.812 -1.952 1 93.69 155 ILE B C 1
ATOM 4943 O O . ILE B 1 155 ? 0.22 22.391 -1.096 1 93.69 155 ILE B O 1
ATOM 4947 N N . ALA B 1 156 ? 1.866 22.453 -2.695 1 90.25 156 ALA B N 1
ATOM 4948 C CA . ALA B 1 156 ? 2.129 23.875 -2.49 1 90.25 156 ALA B CA 1
ATOM 4949 C C . ALA B 1 156 ? 1.077 24.734 -3.188 1 90.25 156 ALA B C 1
ATOM 4951 O O . ALA B 1 156 ? 0.917 25.922 -2.867 1 90.25 156 ALA B O 1
ATOM 4952 N N . ARG B 1 157 ? 0.399 24.172 -4.07 1 81.81 157 ARG B N 1
ATOM 4953 C CA . ARG B 1 157 ? -0.558 24.953 -4.859 1 81.81 157 ARG B CA 1
ATOM 4954 C C . ARG B 1 157 ? -1.908 25.031 -4.152 1 81.81 157 ARG B C 1
ATOM 4956 O O . ARG B 1 157 ? -2.355 24.047 -3.545 1 81.81 157 ARG B O 1
ATOM 4963 N N . SER B 1 158 ? -2.426 26.281 -4.094 1 75.56 158 SER B N 1
ATOM 4964 C CA . SER B 1 158 ? -3.771 26.469 -3.561 1 75.56 158 SER B CA 1
ATOM 4965 C C . SER B 1 158 ? -4.824 25.891 -4.5 1 75.56 158 SER B C 1
ATOM 4967 O O . SER B 1 158 ? -4.668 25.938 -5.723 1 75.56 158 SER B O 1
ATOM 4969 N N . PRO B 1 159 ? -5.766 25.188 -3.865 1 63.44 159 PRO B N 1
ATOM 4970 C CA . PRO B 1 159 ? -6.805 24.625 -4.723 1 63.44 159 PRO B CA 1
ATOM 4971 C C . PRO B 1 159 ? -7.574 25.688 -5.508 1 63.44 159 PRO B C 1
ATOM 4973 O O . PRO B 1 159 ? -8.031 26.672 -4.93 1 63.44 159 PRO B O 1
ATOM 4976 N N . ASP B 1 160 ? -7.051 26.547 -6.32 1 53.12 160 ASP B N 1
ATOM 4977 C CA . ASP B 1 160 ? -7.699 27.641 -7.016 1 53.12 160 ASP B CA 1
ATOM 4978 C C . ASP B 1 160 ? -9.188 27.375 -7.211 1 53.12 160 ASP B C 1
ATOM 4980 O O . ASP B 1 160 ? -9.57 26.438 -7.914 1 53.12 160 ASP B O 1
ATOM 4984 N N . PRO B 1 161 ? -10.062 27.938 -6.367 1 46.5 161 PRO B N 1
ATOM 4985 C CA . PRO B 1 161 ? -11.5 27.828 -6.598 1 46.5 161 PRO B CA 1
ATOM 4986 C C . PRO B 1 161 ? -11.891 28.125 -8.047 1 46.5 161 PRO B C 1
ATOM 4988 O O . PRO B 1 161 ? -12.844 27.547 -8.562 1 46.5 161 PRO B O 1
ATOM 4991 N N . ASN B 1 162 ? -11.508 29.391 -8.461 1 40.09 162 ASN B N 1
ATOM 4992 C CA . ASN B 1 162 ? -11.805 29.922 -9.789 1 40.09 162 ASN B CA 1
ATOM 4993 C C . ASN B 1 162 ? -10.93 29.266 -10.859 1 40.09 162 ASN B C 1
ATOM 4995 O O . ASN B 1 162 ? -10.914 29.703 -12.008 1 40.09 162 ASN B O 1
ATOM 4999 N N . SER B 1 163 ? -9.984 28.859 -10.383 1 37.94 163 SER B N 1
ATOM 5000 C CA . SER B 1 163 ? -9.109 28.312 -11.422 1 37.94 163 SER B CA 1
ATOM 5001 C C . SER B 1 163 ? -9.883 27.391 -12.359 1 37.94 163 SER B C 1
ATOM 5003 O O . SER B 1 163 ? -10.516 26.438 -11.914 1 37.94 163 SER B O 1
ATOM 5005 N N . VAL B 1 164 ? -10.398 27.969 -13.18 1 33.09 164 VAL B N 1
ATOM 5006 C CA . VAL B 1 164 ? -10.945 27.359 -14.391 1 33.09 164 VAL B CA 1
ATOM 5007 C C . VAL B 1 164 ? -10.234 26.031 -14.656 1 33.09 164 VAL B C 1
ATOM 5009 O O . VAL B 1 164 ? -10.781 25.141 -15.32 1 33.09 164 VAL B O 1
ATOM 5012 N N . SER B 1 165 ? -8.898 26.203 -14.594 1 33.34 165 SER B N 1
ATOM 5013 C CA . SER B 1 165 ? -8.109 25.047 -15.008 1 33.34 165 SER B CA 1
ATOM 5014 C C . SER B 1 165 ? -8.188 23.922 -13.969 1 33.34 165 SER B C 1
ATOM 5016 O O . SER B 1 165 ? -7.84 24.125 -12.805 1 33.34 165 SER B O 1
ATOM 5018 N N . GLY B 1 166 ? -9.195 23.422 -13.742 1 36 166 GLY B N 1
ATOM 5019 C CA . GLY B 1 166 ? -9.469 22.047 -13.312 1 36 166 GLY B CA 1
ATOM 5020 C C . GLY B 1 166 ? -8.211 21.281 -12.961 1 36 166 GLY B C 1
ATOM 5021 O O . GLY B 1 166 ? -8.211 20.047 -12.977 1 36 166 GLY B O 1
ATOM 5022 N N . MET B 1 167 ? -7.234 21.969 -12.938 1 38.72 167 MET B N 1
ATOM 5023 C CA . MET B 1 167 ? -5.879 21.438 -12.93 1 38.72 167 MET B CA 1
ATOM 5024 C C . MET B 1 167 ? -5.57 20.75 -11.594 1 38.72 167 MET B C 1
ATOM 5026 O O . MET B 1 167 ? -4.715 19.875 -11.523 1 38.72 167 MET B O 1
ATOM 5030 N N . GLY B 1 168 ? -6.117 21.359 -10.375 1 47.31 168 GLY B N 1
ATOM 5031 C CA . GLY B 1 168 ? -5.82 20.766 -9.078 1 47.31 168 GLY B CA 1
ATOM 5032 C C . GLY B 1 168 ? -5.961 19.25 -9.07 1 47.31 168 GLY B C 1
ATOM 5033 O O . GLY B 1 168 ? -5.066 18.547 -8.609 1 47.31 168 GLY B O 1
ATOM 5034 N N . ASP B 1 169 ? -7.109 18.953 -9.703 1 58 169 ASP B N 1
ATOM 5035 C CA . ASP B 1 169 ? -7.402 17.531 -9.797 1 58 169 ASP B CA 1
ATOM 5036 C C . ASP B 1 169 ? -6.516 16.859 -10.844 1 58 169 ASP B C 1
ATOM 5038 O O . ASP B 1 169 ? -6.117 15.703 -10.68 1 58 169 ASP B O 1
ATOM 5042 N N . SER B 1 170 ? -5.879 17.859 -11.633 1 67.19 170 SER B N 1
ATOM 5043 C CA . SER B 1 170 ? -5.066 17.25 -12.68 1 67.19 170 SER B CA 1
ATOM 5044 C C . SER B 1 170 ? -3.656 16.953 -12.18 1 67.19 170 SER B C 1
ATOM 5046 O O . SER B 1 170 ? -3.088 15.906 -12.508 1 67.19 170 SER B O 1
ATOM 5048 N N . SER B 1 171 ? -3.211 17.906 -11.352 1 77.75 171 SER B N 1
ATOM 5049 C CA . SER B 1 171 ? -1.87 17.672 -10.82 1 77.75 171 SER B CA 1
ATOM 5050 C C . SER B 1 171 ? -1.834 16.453 -9.922 1 77.75 171 SER B C 1
ATOM 5052 O O . SER B 1 171 ? -0.861 15.688 -9.93 1 77.75 171 SER B O 1
ATOM 5054 N N . TYR B 1 172 ? -2.977 16.344 -9.266 1 87.44 172 TYR B N 1
ATOM 5055 C CA . TYR B 1 172 ? -3.074 15.188 -8.375 1 87.44 172 TYR B CA 1
ATOM 5056 C C . TYR B 1 172 ? -3.074 13.883 -9.164 1 87.44 172 TYR B C 1
ATOM 5058 O O . TYR B 1 172 ? -2.305 12.969 -8.867 1 87.44 172 TYR B O 1
ATOM 5066 N N . HIS B 1 173 ? -3.812 13.836 -10.211 1 85.06 173 HIS B N 1
ATOM 5067 C CA . HIS B 1 173 ? -3.92 12.625 -11.016 1 85.06 173 HIS B CA 1
ATOM 5068 C C . HIS B 1 173 ? -2.615 12.328 -11.742 1 85.06 173 HIS B C 1
ATOM 5070 O O . HIS B 1 173 ? -2.199 11.172 -11.844 1 85.06 173 HIS B O 1
ATOM 5076 N N . THR B 1 174 ? -1.985 13.352 -12.148 1 83.94 174 THR B N 1
ATOM 5077 C CA . THR B 1 174 ? -0.703 13.18 -12.82 1 83.94 174 THR B CA 1
ATOM 5078 C C . THR B 1 174 ? 0.36 12.688 -11.844 1 83.94 174 THR B C 1
ATOM 5080 O O . THR B 1 174 ? 1.142 11.789 -12.172 1 83.94 174 THR B O 1
ATOM 5083 N N . ALA B 1 175 ? 0.348 13.289 -10.711 1 90 175 ALA B N 1
ATOM 5084 C CA . ALA B 1 175 ? 1.309 12.875 -9.695 1 90 175 ALA B CA 1
ATOM 5085 C C . ALA B 1 175 ? 1.104 11.406 -9.32 1 90 175 ALA B C 1
ATOM 5087 O O . ALA B 1 175 ? 2.068 10.648 -9.203 1 90 175 ALA B O 1
ATOM 5088 N N . LYS B 1 176 ? -0.146 11.039 -9.227 1 91.31 176 LYS B N 1
ATOM 5089 C CA . LYS B 1 176 ? -0.461 9.664 -8.844 1 91.31 176 LYS B CA 1
ATOM 5090 C C . LYS B 1 176 ? -0.029 8.68 -9.93 1 91.31 176 LYS B C 1
ATOM 5092 O O . LYS B 1 176 ? 0.568 7.645 -9.633 1 91.31 176 LYS B O 1
ATOM 5097 N N . ALA B 1 177 ? -0.32 9.016 -11.133 1 87 177 ALA B N 1
ATOM 5098 C CA . ALA B 1 177 ? 0.042 8.148 -12.25 1 87 177 ALA B CA 1
ATOM 5099 C C . ALA B 1 177 ? 1.558 8.039 -12.398 1 87 177 ALA B C 1
ATOM 5101 O O . ALA B 1 177 ? 2.1 6.945 -12.547 1 87 177 ALA B O 1
ATOM 5102 N N . LEU B 1 178 ? 2.221 9.148 -12.352 1 88.75 178 LEU B N 1
ATOM 5103 C CA . LEU B 1 178 ? 3.674 9.148 -12.5 1 88.75 178 LEU B CA 1
ATOM 5104 C C . LEU B 1 178 ? 4.34 8.406 -11.344 1 88.75 178 LEU B C 1
ATOM 5106 O O . LEU B 1 178 ? 5.324 7.691 -11.547 1 88.75 178 LEU B O 1
ATOM 5110 N N . LEU B 1 179 ? 3.826 8.68 -10.156 1 93.38 179 LEU B N 1
ATOM 5111 C CA . LEU B 1 179 ? 4.379 7.996 -8.992 1 93.38 179 LEU B CA 1
ATOM 5112 C C . LEU B 1 179 ? 4.281 6.484 -9.156 1 93.38 179 LEU B C 1
ATOM 5114 O O . LEU B 1 179 ? 5.238 5.762 -8.852 1 93.38 179 LEU B O 1
ATOM 5118 N N . SER B 1 180 ? 3.164 6.031 -9.641 1 90.94 180 SER B N 1
ATOM 5119 C CA . SER B 1 180 ? 2.977 4.602 -9.867 1 90.94 180 SER B CA 1
ATOM 5120 C C . SER B 1 180 ? 3.971 4.074 -10.898 1 90.94 180 SER B C 1
ATOM 5122 O O . SER B 1 180 ? 4.531 2.99 -10.727 1 90.94 180 SER B O 1
ATOM 5124 N N . LEU B 1 181 ? 4.207 4.797 -11.875 1 88.25 181 LEU B N 1
ATOM 5125 C CA . LEU B 1 181 ? 5.129 4.387 -12.922 1 88.25 181 LEU B CA 1
ATOM 5126 C C . LEU B 1 181 ? 6.566 4.387 -12.414 1 88.25 181 LEU B C 1
ATOM 5128 O O . LEU B 1 181 ? 7.328 3.457 -12.703 1 88.25 181 LEU B O 1
ATOM 5132 N N . VAL B 1 182 ? 6.902 5.398 -11.719 1 91.94 182 VAL B N 1
ATOM 5133 C CA . VAL B 1 182 ? 8.258 5.477 -11.172 1 91.94 182 VAL B CA 1
ATOM 5134 C C . VAL B 1 182 ? 8.5 4.312 -10.219 1 91.94 182 VAL B C 1
ATOM 5136 O O . VAL B 1 182 ? 9.539 3.656 -10.281 1 91.94 182 VAL B O 1
ATOM 5139 N N . GLN B 1 183 ? 7.527 4.012 -9.422 1 92.31 183 GLN B N 1
ATOM 5140 C CA . GLN B 1 183 ? 7.66 2.92 -8.461 1 92.31 183 GLN B CA 1
ATOM 5141 C C . GLN B 1 183 ? 7.777 1.573 -9.172 1 92.31 183 GLN B C 1
ATOM 5143 O O . GLN B 1 183 ? 8.344 0.625 -8.625 1 92.31 183 GLN B O 1
ATOM 5148 N N . SER B 1 184 ? 7.195 1.536 -10.352 1 88.44 184 SER B N 1
ATOM 5149 C CA . SER B 1 184 ? 7.227 0.29 -11.109 1 88.44 184 SER B CA 1
ATOM 5150 C C . SER B 1 184 ? 8.586 0.071 -11.766 1 88.44 184 SER B C 1
ATOM 5152 O O . SER B 1 184 ? 8.922 -1.049 -12.156 1 88.44 184 SER B O 1
ATOM 5154 N N . ASN B 1 185 ? 9.375 1.199 -11.812 1 86.19 185 ASN B N 1
ATOM 5155 C CA . ASN B 1 185 ? 10.594 1.084 -12.609 1 86.19 185 ASN B CA 1
ATOM 5156 C C . ASN B 1 185 ? 11.828 1.468 -11.805 1 86.19 185 ASN B C 1
ATOM 5158 O O . ASN B 1 185 ? 12.961 1.307 -12.281 1 86.19 185 ASN B O 1
ATOM 5162 N N . ALA B 1 186 ? 11.602 2.029 -10.641 1 86.75 186 ALA B N 1
ATOM 5163 C CA . ALA B 1 186 ? 12.719 2.461 -9.812 1 86.75 186 ALA B CA 1
ATOM 5164 C C . ALA B 1 186 ? 12.719 1.738 -8.469 1 86.75 186 ALA B C 1
ATOM 5166 O O . ALA B 1 186 ? 11.664 1.34 -7.973 1 86.75 186 ALA B O 1
ATOM 5167 N N . PRO B 1 187 ? 13.891 1.571 -7.953 1 88.31 187 PRO B N 1
ATOM 5168 C CA . PRO B 1 187 ? 13.945 0.991 -6.609 1 88.31 187 PRO B CA 1
ATOM 5169 C C . PRO B 1 187 ? 13.352 1.909 -5.543 1 88.31 187 PRO B C 1
ATOM 5171 O O . PRO B 1 187 ? 13.344 3.133 -5.711 1 88.31 187 PRO B O 1
ATOM 5174 N N . MET B 1 188 ? 12.938 1.283 -4.539 1 92.44 188 MET B N 1
ATOM 5175 C CA . MET B 1 188 ? 12.43 2.059 -3.41 1 92.44 188 MET B CA 1
ATOM 5176 C C . MET B 1 188 ? 13.523 2.941 -2.818 1 92.44 188 MET B C 1
ATOM 5178 O O . MET B 1 188 ? 14.68 2.52 -2.711 1 92.44 188 MET B O 1
ATOM 5182 N N . SER B 1 189 ? 13.156 4.141 -2.492 1 95.38 189 SER B N 1
ATOM 5183 C CA . SER B 1 189 ? 14.094 5.102 -1.922 1 95.38 189 SER B CA 1
ATOM 5184 C C . SER B 1 189 ? 13.398 6.035 -0.937 1 95.38 189 SER B C 1
ATOM 5186 O O . SER B 1 189 ? 12.172 6.082 -0.883 1 95.38 189 SER B O 1
ATOM 5188 N N . THR B 1 190 ? 14.164 6.707 -0.177 1 96.56 190 THR B N 1
ATOM 5189 C CA . THR B 1 190 ? 13.617 7.672 0.768 1 96.56 190 THR B CA 1
ATOM 5190 C C . THR B 1 190 ? 12.938 8.82 0.031 1 96.56 190 THR B C 1
ATOM 5192 O O . THR B 1 190 ? 11.953 9.383 0.516 1 96.56 190 THR B O 1
ATOM 5195 N N . GLN B 1 191 ? 13.469 9.148 -1.141 1 97.38 191 GLN B N 1
ATOM 5196 C CA . GLN B 1 191 ? 12.852 10.195 -1.946 1 97.38 191 GLN B CA 1
ATOM 5197 C C . GLN B 1 191 ? 11.445 9.797 -2.383 1 97.38 191 GLN B C 1
ATOM 5199 O O . GLN B 1 191 ? 10.523 10.617 -2.355 1 97.38 191 GLN B O 1
ATOM 5204 N N . LEU B 1 192 ? 11.312 8.547 -2.73 1 97.88 192 LEU B N 1
ATOM 5205 C CA . LEU B 1 192 ? 9.992 8.062 -3.117 1 97.88 192 LEU B CA 1
ATOM 5206 C C . LEU B 1 192 ? 9.055 8.031 -1.916 1 97.88 192 LEU B C 1
ATOM 5208 O O . LEU B 1 192 ? 7.855 8.305 -2.053 1 97.88 192 LEU B O 1
ATOM 5212 N N . LEU B 1 193 ? 9.586 7.688 -0.798 1 98.56 193 LEU B N 1
ATOM 5213 C CA . LEU B 1 193 ? 8.789 7.723 0.423 1 98.56 193 LEU B CA 1
ATOM 5214 C C . LEU B 1 193 ? 8.32 9.141 0.727 1 98.56 193 LEU B C 1
ATOM 5216 O O . LEU B 1 193 ? 7.172 9.352 1.113 1 98.56 193 LEU B O 1
ATOM 5220 N N . GLN B 1 194 ? 9.242 10.078 0.569 1 98.5 194 GLN B N 1
ATOM 5221 C CA . GLN B 1 194 ? 8.891 11.484 0.766 1 98.5 194 GLN B CA 1
ATOM 5222 C C . GLN B 1 194 ? 7.785 11.914 -0.193 1 98.5 194 GLN B C 1
ATOM 5224 O O . GLN B 1 194 ? 6.855 12.617 0.201 1 98.5 194 GLN B O 1
ATOM 5229 N N . ALA B 1 195 ? 7.879 11.477 -1.41 1 98.38 195 ALA B N 1
ATOM 5230 C CA . ALA B 1 195 ? 6.852 11.789 -2.398 1 98.38 195 ALA B CA 1
ATOM 5231 C C . ALA B 1 195 ? 5.5 11.211 -1.986 1 98.38 195 ALA B C 1
ATOM 5233 O O . ALA B 1 195 ? 4.48 11.898 -2.039 1 98.38 195 ALA B O 1
ATOM 5234 N N . GLU B 1 196 ? 5.484 9.961 -1.572 1 98.19 196 GLU B N 1
ATOM 5235 C CA . GLU B 1 196 ? 4.262 9.32 -1.104 1 98.19 196 GLU B CA 1
ATOM 5236 C C . GLU B 1 196 ? 3.66 10.07 0.08 1 98.19 196 GLU B C 1
ATOM 5238 O O . GLU B 1 196 ? 2.439 10.219 0.176 1 98.19 196 GLU B O 1
ATOM 5243 N N . LEU B 1 197 ? 4.453 10.492 0.922 1 98.38 197 LEU B N 1
ATOM 5244 C CA . LEU B 1 197 ? 3.998 11.188 2.117 1 98.38 197 LEU B CA 1
ATOM 5245 C C . LEU B 1 197 ? 3.363 12.531 1.754 1 98.38 197 LEU B C 1
ATOM 5247 O O . LEU B 1 197 ? 2.371 12.938 2.363 1 98.38 197 LEU B O 1
ATOM 5251 N N . LEU B 1 198 ? 4.004 13.18 0.821 1 98.25 198 LEU B N 1
ATOM 5252 C CA . LEU B 1 198 ? 3.412 14.43 0.363 1 98.25 198 LEU B CA 1
ATOM 5253 C C . LEU B 1 198 ? 2.053 14.188 -0.286 1 98.25 198 LEU B C 1
ATOM 5255 O O . LEU B 1 198 ? 1.122 14.969 -0.101 1 98.25 198 LEU B O 1
ATOM 5259 N N . VAL B 1 199 ? 1.926 13.117 -1.003 1 97.38 199 VAL B N 1
ATOM 5260 C CA . VAL B 1 199 ? 0.642 12.758 -1.596 1 97.38 199 VAL B CA 1
ATOM 5261 C C . VAL B 1 199 ? -0.372 12.461 -0.492 1 97.38 199 VAL B C 1
ATOM 5263 O O . VAL B 1 199 ? -1.517 12.914 -0.555 1 97.38 199 VAL B O 1
ATOM 5266 N N . ALA B 1 200 ? 0.046 11.734 0.508 1 97.94 200 ALA B N 1
ATOM 5267 C CA . ALA B 1 200 ? -0.841 11.406 1.62 1 97.94 200 ALA B CA 1
ATOM 5268 C C . ALA B 1 200 ? -1.335 12.664 2.322 1 97.94 200 ALA B C 1
ATOM 5270 O O . ALA B 1 200 ? -2.521 12.789 2.637 1 97.94 200 ALA B O 1
ATOM 5271 N N . MET B 1 201 ? -0.419 13.578 2.531 1 97 201 MET B N 1
ATOM 5272 C CA . MET B 1 201 ? -0.792 14.828 3.189 1 97 201 MET B CA 1
ATOM 5273 C C . MET B 1 201 ? -1.765 15.625 2.328 1 97 201 MET B C 1
ATOM 5275 O O . MET B 1 201 ? -2.721 16.203 2.842 1 97 201 MET B O 1
ATOM 5279 N N . TYR B 1 202 ? -1.511 15.617 1.067 1 95.75 202 TYR B N 1
ATOM 5280 C CA . TYR B 1 202 ? -2.422 16.297 0.148 1 95.75 202 TYR B CA 1
ATOM 5281 C C . TYR B 1 202 ? -3.811 15.664 0.2 1 95.75 202 TYR B C 1
ATOM 5283 O O . TYR B 1 202 ? -4.812 16.375 0.317 1 95.75 202 TYR B O 1
ATOM 5291 N N . GLU B 1 203 ? -3.861 14.352 0.093 1 95.81 203 GLU B N 1
ATOM 5292 C CA . GLU B 1 203 ? -5.133 13.633 0.118 1 95.81 203 GLU B CA 1
ATOM 5293 C C . GLU B 1 203 ? -5.887 13.891 1.42 1 95.81 203 GLU B C 1
ATOM 5295 O O . GLU B 1 203 ? -7.086 14.164 1.403 1 95.81 203 GLU B O 1
ATOM 5300 N N . PHE B 1 204 ? -5.18 13.883 2.463 1 95.44 204 PHE B N 1
ATOM 5301 C CA . PHE B 1 204 ? -5.773 14.125 3.771 1 95.44 204 PHE B CA 1
ATOM 5302 C C . PHE B 1 204 ? -6.359 15.531 3.846 1 95.44 204 PHE B C 1
ATOM 5304 O O . PHE B 1 204 ? -7.496 15.711 4.289 1 95.44 204 PHE B O 1
ATOM 5311 N N . SER B 1 205 ? -5.594 16.453 3.42 1 94.62 205 SER B N 1
ATOM 5312 C CA . SER B 1 205 ? -5.961 17.859 3.566 1 94.62 205 SER B CA 1
ATOM 5313 C C . SER B 1 205 ? -7.074 18.25 2.598 1 94.62 205 SER B C 1
ATOM 5315 O O . SER B 1 205 ? -7.703 19.297 2.752 1 94.62 205 SER B O 1
ATOM 5317 N N . HIS B 1 206 ? -7.324 17.391 1.653 1 91.44 206 HIS B N 1
ATOM 5318 C CA . HIS B 1 206 ? -8.328 17.75 0.661 1 91.44 206 HIS B CA 1
ATOM 5319 C C . HIS B 1 206 ? -9.539 16.828 0.737 1 91.44 206 HIS B C 1
ATOM 5321 O O . HIS B 1 206 ? -10.32 16.734 -0.211 1 91.44 206 HIS B O 1
ATOM 5327 N N . GLY B 1 207 ? -9.617 16.109 1.771 1 89.44 207 GLY B N 1
ATOM 5328 C CA . GLY B 1 207 ? -10.852 15.398 2.09 1 89.44 207 GLY B CA 1
ATOM 5329 C C . GLY B 1 207 ? -10.953 14.055 1.392 1 89.44 207 GLY B C 1
ATOM 5330 O O . GLY B 1 207 ? -12.039 13.648 0.97 1 89.44 207 GLY B O 1
ATOM 5331 N N . ASN B 1 208 ? -9.875 13.383 1.173 1 91.5 208 ASN B N 1
ATOM 5332 C CA . ASN B 1 208 ? -9.836 12.055 0.576 1 91.5 208 ASN B CA 1
ATOM 5333 C C . ASN B 1 208 ? -9.297 11.016 1.555 1 91.5 208 ASN B C 1
ATOM 5335 O O . ASN B 1 208 ? -8.195 10.5 1.371 1 91.5 208 ASN B O 1
ATOM 5339 N N . PRO B 1 209 ? -10.117 10.617 2.516 1 92.69 209 PRO B N 1
ATOM 5340 C CA . PRO B 1 209 ? -9.602 9.766 3.586 1 92.69 209 PRO B CA 1
ATOM 5341 C C . PRO B 1 209 ? -9.242 8.367 3.1 1 92.69 209 PRO B C 1
ATOM 5343 O O . PRO B 1 209 ? -8.258 7.781 3.562 1 92.69 209 PRO B O 1
ATOM 5346 N N . GLN B 1 210 ? -10.047 7.859 2.191 1 92.44 210 GLN B N 1
ATOM 5347 C CA . GLN B 1 210 ? -9.766 6.52 1.689 1 92.44 210 GLN B CA 1
ATOM 5348 C C . GLN B 1 210 ? -8.414 6.473 0.975 1 92.44 210 GLN B C 1
ATOM 5350 O O . GLN B 1 210 ? -7.617 5.559 1.202 1 92.44 210 GLN B O 1
ATOM 5355 N N . GLN B 1 211 ? -8.156 7.441 0.109 1 94.31 211 GLN B N 1
ATOM 5356 C CA . GLN B 1 211 ? -6.895 7.508 -0.619 1 94.31 211 GLN B CA 1
ATOM 5357 C C . GLN B 1 211 ? -5.723 7.742 0.332 1 94.31 211 GLN B C 1
ATOM 5359 O O . GLN B 1 211 ? -4.656 7.152 0.166 1 94.31 211 GLN B O 1
ATOM 5364 N N . THR B 1 212 ? -5.996 8.594 1.326 1 96.25 212 THR B N 1
ATOM 5365 C CA . THR B 1 212 ? -4.969 8.836 2.332 1 96.25 212 THR B CA 1
ATOM 5366 C C . THR B 1 212 ? -4.57 7.531 3.021 1 96.25 212 THR B C 1
ATOM 5368 O O . THR B 1 212 ? -3.383 7.262 3.213 1 96.25 212 THR B O 1
ATOM 5371 N N . TYR B 1 213 ? -5.582 6.746 3.34 1 96.31 213 TYR B N 1
ATOM 5372 C CA . TYR B 1 213 ? -5.344 5.492 4.047 1 96.31 213 TYR B CA 1
ATOM 5373 C C . TYR B 1 213 ? -4.473 4.555 3.217 1 96.31 213 TYR B C 1
ATOM 5375 O O . TYR B 1 213 ? -3.521 3.965 3.73 1 96.31 213 TYR B O 1
ATOM 5383 N N . LEU B 1 214 ? -4.785 4.457 1.992 1 96.12 214 LEU B N 1
ATOM 5384 C CA . LEU B 1 214 ? -4.043 3.564 1.108 1 96.12 214 LEU B CA 1
ATOM 5385 C C . LEU B 1 214 ? -2.625 4.074 0.883 1 96.12 214 LEU B C 1
ATOM 5387 O O . LEU B 1 214 ? -1.67 3.297 0.899 1 96.12 214 LEU B O 1
ATOM 5391 N N . THR B 1 215 ? -2.461 5.348 0.679 1 97.31 215 THR B N 1
ATOM 5392 C CA . THR B 1 215 ? -1.143 5.93 0.454 1 97.31 215 THR B CA 1
ATOM 5393 C C . THR B 1 215 ? -0.279 5.812 1.706 1 97.31 215 THR B C 1
ATOM 5395 O O . THR B 1 215 ? 0.908 5.492 1.62 1 97.31 215 THR B O 1
ATOM 5398 N N . LEU B 1 216 ? -0.884 6.047 2.84 1 97.38 216 LEU B N 1
ATOM 5399 C CA . LEU B 1 216 ? -0.158 5.898 4.098 1 97.38 216 LEU B CA 1
ATOM 5400 C C . LEU B 1 216 ? 0.28 4.453 4.305 1 97.38 216 LEU B C 1
ATOM 5402 O O . LEU B 1 216 ? 1.375 4.199 4.812 1 97.38 216 LEU B O 1
ATOM 5406 N N . GLY B 1 217 ? -0.641 3.621 3.99 1 96.06 217 GLY B N 1
ATOM 5407 C CA . GLY B 1 217 ? -0.267 2.219 4.066 1 96.06 217 GLY B CA 1
ATOM 5408 C C . GLY B 1 217 ? 0.972 1.885 3.258 1 96.06 217 GLY B C 1
ATOM 5409 O O . GLY B 1 217 ? 1.837 1.136 3.717 1 96.06 217 GLY B O 1
ATOM 5410 N N . ARG B 1 218 ? 1.011 2.434 2.094 1 96.38 218 ARG B N 1
ATOM 5411 C CA . ARG B 1 218 ? 2.178 2.227 1.243 1 96.38 218 ARG B CA 1
ATOM 5412 C C . ARG B 1 218 ? 3.438 2.785 1.898 1 96.38 218 ARG B C 1
ATOM 5414 O O . ARG B 1 218 ? 4.512 2.184 1.805 1 96.38 218 ARG B O 1
ATOM 5421 N N . CYS B 1 219 ? 3.322 3.926 2.484 1 98 219 CYS B N 1
ATOM 5422 C CA . CYS B 1 219 ? 4.453 4.492 3.209 1 98 219 CYS B CA 1
ATOM 5423 C C . CYS B 1 219 ? 4.953 3.527 4.277 1 98 219 CYS B C 1
ATOM 5425 O O . CYS B 1 219 ? 6.156 3.27 4.375 1 98 219 CYS B O 1
ATOM 5427 N N . VAL B 1 220 ? 4.066 3.008 4.996 1 96.5 220 VAL B N 1
ATOM 5428 C CA . VAL B 1 220 ? 4.434 2.109 6.086 1 96.5 220 VAL B CA 1
ATOM 5429 C C . VAL B 1 220 ? 5.078 0.847 5.52 1 96.5 220 VAL B C 1
ATOM 5431 O O . VAL B 1 220 ? 6.051 0.334 6.082 1 96.5 220 VAL B O 1
ATOM 5434 N N . GLN B 1 221 ? 4.574 0.405 4.445 1 94.88 221 GLN B N 1
ATOM 5435 C CA . GLN B 1 221 ? 5.164 -0.762 3.797 1 94.88 221 GLN B CA 1
ATOM 5436 C C . GLN B 1 221 ? 6.609 -0.498 3.396 1 94.88 221 GLN B C 1
ATOM 5438 O O . GLN B 1 221 ? 7.473 -1.368 3.545 1 94.88 221 GLN B O 1
ATOM 5443 N N . MET B 1 222 ? 6.852 0.608 2.861 1 96.5 222 MET B N 1
ATOM 5444 C CA . MET B 1 222 ? 8.211 0.961 2.461 1 96.5 222 MET B CA 1
ATOM 5445 C C . MET B 1 222 ? 9.148 0.962 3.664 1 96.5 222 MET B C 1
ATOM 5447 O O . MET B 1 222 ? 10.281 0.485 3.572 1 96.5 222 MET B O 1
ATOM 5451 N N . THR B 1 223 ? 8.672 1.466 4.793 1 96.62 223 THR B N 1
ATOM 5452 C CA . THR B 1 223 ? 9.523 1.489 5.98 1 96.62 223 THR B CA 1
ATOM 5453 C C . THR B 1 223 ? 9.844 0.071 6.438 1 96.62 223 THR B C 1
ATOM 5455 O O . THR B 1 223 ? 10.961 -0.199 6.898 1 96.62 223 THR B O 1
ATOM 5458 N N . ARG B 1 224 ? 8.891 -0.816 6.301 1 93.81 224 ARG B N 1
ATOM 5459 C CA . ARG B 1 224 ? 9.141 -2.215 6.633 1 93.81 224 ARG B CA 1
ATOM 5460 C C . ARG B 1 224 ? 10.172 -2.826 5.691 1 93.81 224 ARG B C 1
ATOM 5462 O O . ARG B 1 224 ? 11.047 -3.574 6.129 1 93.81 224 ARG B O 1
ATOM 5469 N N . ALA B 1 225 ? 9.992 -2.496 4.449 1 93.75 225 ALA B N 1
ATOM 5470 C CA . ALA B 1 225 ? 10.945 -2.99 3.457 1 93.75 225 ALA B CA 1
ATOM 5471 C C . ALA B 1 225 ? 12.352 -2.49 3.754 1 93.75 225 ALA B C 1
ATOM 5473 O O . ALA B 1 225 ? 13.336 -3.205 3.529 1 93.75 225 ALA B O 1
ATOM 5474 N N . PHE B 1 226 ? 12.43 -1.231 4.281 1 94.31 226 PHE B N 1
ATOM 5475 C CA . PHE B 1 226 ? 13.719 -0.639 4.617 1 94.31 226 PHE B CA 1
ATOM 5476 C C . PHE B 1 226 ? 14.289 -1.26 5.887 1 94.31 226 PHE B C 1
ATOM 5478 O O . PHE B 1 226 ? 15.477 -1.097 6.188 1 94.31 226 PHE B O 1
ATOM 5485 N N . GLY B 1 227 ? 13.43 -1.895 6.648 1 92.44 227 GLY B N 1
ATOM 5486 C CA . GLY B 1 227 ? 13.891 -2.562 7.855 1 92.44 227 GLY B CA 1
ATOM 5487 C C . GLY B 1 227 ? 13.766 -1.704 9.094 1 92.44 227 GLY B C 1
ATOM 5488 O O . GLY B 1 227 ? 14.375 -2 10.125 1 92.44 227 GLY B O 1
ATOM 5489 N N . TRP B 1 228 ? 12.969 -0.65 9.039 1 94.94 228 TRP B N 1
ATOM 5490 C CA . TRP B 1 228 ? 12.891 0.292 10.148 1 94.94 228 TRP B CA 1
ATOM 5491 C C . TRP B 1 228 ? 12.266 -0.363 11.375 1 94.94 228 TRP B C 1
ATOM 5493 O O . TRP B 1 228 ? 12.398 0.142 12.492 1 94.94 228 TRP B O 1
ATOM 5503 N N . HIS B 1 229 ? 11.508 -1.44 11.188 1 90.25 229 HIS B N 1
ATOM 5504 C CA . HIS B 1 229 ? 10.836 -2.127 12.281 1 90.25 229 HIS B CA 1
ATOM 5505 C C . HIS B 1 229 ? 11.828 -2.893 13.148 1 90.25 229 HIS B C 1
ATOM 5507 O O . HIS B 1 229 ? 11.492 -3.332 14.25 1 90.25 229 HIS B O 1
ATOM 5513 N N . ASP B 1 230 ? 12.961 -3.064 12.625 1 90.31 230 ASP B N 1
ATOM 5514 C CA . ASP B 1 230 ? 14.016 -3.764 13.352 1 90.31 230 ASP B CA 1
ATOM 5515 C C . ASP B 1 230 ? 14.867 -2.785 14.156 1 90.31 230 ASP B C 1
ATOM 5517 O O . ASP B 1 230 ? 15.43 -1.837 13.609 1 90.31 230 ASP B O 1
ATOM 5521 N N . LYS B 1 231 ? 15.07 -3.1 15.398 1 91.56 231 LYS B N 1
ATOM 5522 C CA . LYS B 1 231 ? 15.844 -2.248 16.297 1 91.56 231 LYS B CA 1
ATOM 5523 C C . LYS B 1 231 ? 17.281 -2.111 15.812 1 91.56 231 LYS B C 1
ATOM 5525 O O . LYS B 1 231 ? 17.938 -1.088 16.047 1 91.56 231 LYS B O 1
ATOM 5530 N N . ARG B 1 232 ? 17.812 -3.066 15.156 1 91.38 232 ARG B N 1
ATOM 5531 C CA . ARG B 1 232 ? 19.188 -3.088 14.688 1 91.38 232 ARG B CA 1
ATOM 5532 C C . ARG B 1 232 ? 19.422 -2.029 13.609 1 91.38 232 ARG B C 1
ATOM 5534 O O . ARG B 1 232 ? 20.547 -1.576 13.414 1 91.38 232 ARG B O 1
ATOM 5541 N N . PHE B 1 233 ? 18.344 -1.647 12.938 1 93.62 233 PHE B N 1
ATOM 5542 C CA . PHE B 1 233 ? 18.453 -0.603 11.922 1 93.62 233 PHE B CA 1
ATOM 5543 C C . PHE B 1 233 ? 18.906 0.71 12.547 1 93.62 233 PHE B C 1
ATOM 5545 O O . PHE B 1 233 ? 19.688 1.448 11.938 1 93.62 233 PHE B O 1
ATOM 5552 N N . TRP B 1 234 ? 18.484 0.96 13.727 1 94 234 TRP B N 1
ATOM 5553 C CA . TRP B 1 234 ? 18.656 2.262 14.359 1 94 234 TRP B CA 1
ATOM 5554 C C . TRP B 1 234 ? 19.922 2.289 15.211 1 94 234 TRP B C 1
ATOM 5556 O O . TRP B 1 234 ? 20.359 3.354 15.664 1 94 234 TRP B O 1
ATOM 5566 N N . SER B 1 235 ? 20.438 1.208 15.617 1 83.38 235 SER B N 1
ATOM 5567 C CA . SER B 1 235 ? 21.625 1.124 16.453 1 83.38 235 SER B CA 1
ATOM 5568 C C . SER B 1 235 ? 22.875 0.885 15.602 1 83.38 235 SER B C 1
ATOM 5570 O O . SER B 1 235 ? 24 1.056 16.078 1 83.38 235 SER B O 1
ATOM 5572 N N . GLY B 1 236 ? 22.719 0.621 14.383 1 70.19 236 GLY B N 1
ATOM 5573 C CA . GLY B 1 236 ? 23.828 0.128 13.586 1 70.19 236 GLY B CA 1
ATOM 5574 C C . GLY B 1 236 ? 24.672 1.238 12.977 1 70.19 236 GLY B C 1
ATOM 5575 O O . GLY B 1 236 ? 24.438 2.418 13.242 1 70.19 236 GLY B O 1
ATOM 5576 N N . GLY B 1 237 ? 25.781 0.986 12.367 1 75.31 237 GLY B N 1
ATOM 5577 C CA . GLY B 1 237 ? 26.875 1.693 11.75 1 75.31 237 GLY B CA 1
ATOM 5578 C C . GLY B 1 237 ? 26.453 2.619 10.625 1 75.31 237 GLY B C 1
ATOM 5579 O O . GLY B 1 237 ? 27.281 3.107 9.859 1 75.31 237 GLY B O 1
ATOM 5580 N N . ARG B 1 238 ? 25.047 2.969 10.602 1 85.25 238 ARG B N 1
ATOM 5581 C CA . ARG B 1 238 ? 24.625 3.893 9.555 1 85.25 238 ARG B CA 1
ATOM 5582 C C . ARG B 1 238 ? 24.938 5.336 9.938 1 85.25 238 ARG B C 1
ATOM 5584 O O . ARG B 1 238 ? 25.078 5.652 11.125 1 85.25 238 ARG B O 1
ATOM 5591 N N . HIS B 1 239 ? 25.031 6.156 8.938 1 90.12 239 HIS B N 1
ATOM 5592 C CA . HIS B 1 239 ? 25.359 7.562 9.172 1 90.12 239 HIS B CA 1
ATOM 5593 C C . HIS B 1 239 ? 24.203 8.273 9.867 1 90.12 239 HIS B C 1
ATOM 5595 O O . HIS B 1 239 ? 23.047 8.141 9.469 1 90.12 239 HIS B O 1
ATOM 5601 N N . PRO B 1 240 ? 24.469 9 10.875 1 91 240 PRO B N 1
ATOM 5602 C CA . PRO B 1 240 ? 23.438 9.672 11.672 1 91 240 PRO B CA 1
ATOM 5603 C C . PRO B 1 240 ? 22.531 10.562 10.828 1 91 240 PRO B C 1
ATOM 5605 O O . PRO B 1 240 ? 21.344 10.727 11.148 1 91 240 PRO B O 1
ATOM 5608 N N . ARG B 1 241 ? 23.078 11.164 9.82 1 91.38 241 ARG B N 1
ATOM 5609 C CA . ARG B 1 241 ? 22.266 12 8.938 1 91.38 241 ARG B CA 1
ATOM 5610 C C . ARG B 1 241 ? 21.156 11.195 8.289 1 91.38 241 ARG B C 1
ATOM 5612 O O . ARG B 1 241 ? 20.016 11.664 8.172 1 91.38 241 ARG B O 1
ATOM 5619 N N . GLU B 1 242 ? 21.5 10.062 7.902 1 93.62 242 GLU B N 1
ATOM 5620 C CA . GLU B 1 242 ? 20.531 9.188 7.273 1 93.62 242 GLU B CA 1
ATOM 5621 C C . GLU B 1 242 ? 19.484 8.711 8.281 1 93.62 242 GLU B C 1
ATOM 5623 O O . GLU B 1 242 ? 18.297 8.672 7.973 1 93.62 242 GLU B O 1
ATOM 5628 N N . LEU B 1 243 ? 19.969 8.383 9.422 1 95.38 243 LEU B N 1
ATOM 5629 C CA . LEU B 1 243 ? 19.062 7.902 10.461 1 95.38 243 LEU B CA 1
ATOM 5630 C C . LEU B 1 243 ? 18.094 9 10.891 1 95.38 243 LEU B C 1
ATOM 5632 O O . LEU B 1 243 ? 16.922 8.742 11.133 1 95.38 243 LEU B O 1
ATOM 5636 N N . LYS B 1 244 ? 18.609 10.195 11.008 1 95.06 244 LYS B N 1
ATOM 5637 C CA . LYS B 1 244 ? 17.75 11.312 11.375 1 95.06 244 LYS B CA 1
ATOM 5638 C C . LYS B 1 244 ? 16.641 11.523 10.344 1 95.06 244 LYS B C 1
ATOM 5640 O O . LYS B 1 244 ? 15.477 11.711 10.711 1 95.06 244 LYS B O 1
ATOM 5645 N N . LEU B 1 245 ? 16.984 11.445 9.078 1 96.56 245 LEU B N 1
ATOM 5646 C CA . LEU B 1 245 ? 15.977 11.586 8.031 1 96.56 245 LEU B CA 1
ATOM 5647 C C . LEU B 1 245 ? 14.945 10.469 8.117 1 96.56 245 LEU B C 1
ATOM 5649 O O . LEU B 1 245 ? 13.742 10.719 7.992 1 96.56 245 LEU B O 1
ATOM 5653 N N . CYS B 1 246 ? 15.43 9.258 8.305 1 97.56 246 CYS B N 1
ATOM 5654 C CA . CYS B 1 246 ? 14.516 8.125 8.438 1 97.56 246 CYS B CA 1
ATOM 5655 C C . CYS B 1 246 ? 13.562 8.32 9.609 1 97.56 246 CYS B C 1
ATOM 5657 O O . CYS B 1 246 ? 12.367 8.039 9.492 1 97.56 246 CYS B O 1
ATOM 5659 N N . SER B 1 247 ? 14.102 8.82 10.656 1 97.31 247 SER B N 1
ATOM 5660 C CA . SER B 1 247 ? 13.281 9.086 11.836 1 97.31 247 SER B CA 1
ATOM 5661 C C . SER B 1 247 ? 12.25 10.172 11.555 1 97.31 247 SER B C 1
ATOM 5663 O O . SER B 1 247 ? 11.078 10.031 11.93 1 97.31 247 SER B O 1
ATOM 5665 N N . ILE B 1 248 ? 12.688 11.211 10.938 1 97.38 248 ILE B N 1
ATOM 5666 C CA . ILE B 1 248 ? 11.789 12.297 10.562 1 97.38 248 ILE B CA 1
ATOM 5667 C C . ILE B 1 248 ? 10.633 11.742 9.734 1 97.38 248 ILE B C 1
ATOM 5669 O O . ILE B 1 248 ? 9.469 12.047 10 1 97.38 248 ILE B O 1
ATOM 5673 N N . LEU B 1 249 ? 10.914 10.922 8.82 1 98.38 249 LEU B N 1
ATOM 5674 C CA . LEU B 1 249 ? 9.906 10.375 7.922 1 98.38 249 LEU B CA 1
ATOM 5675 C C . LEU B 1 249 ? 8.961 9.438 8.68 1 98.38 249 LEU B C 1
ATOM 5677 O O . LEU B 1 249 ? 7.75 9.461 8.461 1 98.38 249 LEU B O 1
ATOM 5681 N N . TRP B 1 250 ? 9.461 8.633 9.57 1 98.19 250 TRP B N 1
ATOM 5682 C CA . TRP B 1 250 ? 8.609 7.75 10.352 1 98.19 250 TRP B CA 1
ATOM 5683 C C . TRP B 1 250 ? 7.586 8.547 11.148 1 98.19 250 TRP B C 1
ATOM 5685 O O . TRP B 1 250 ? 6.387 8.25 11.109 1 98.19 250 TRP B O 1
ATOM 5695 N N . TRP B 1 251 ? 8.086 9.477 11.805 1 98.06 251 TRP B N 1
ATOM 5696 C CA . TRP B 1 251 ? 7.191 10.219 12.695 1 98.06 251 TRP B CA 1
ATOM 5697 C C . TRP B 1 251 ? 6.242 11.102 11.898 1 98.06 251 TRP B C 1
ATOM 5699 O O . TRP B 1 251 ? 5.129 11.391 12.344 1 98.06 251 TRP B O 1
ATOM 5709 N N . ALA B 1 252 ? 6.676 11.57 10.703 1 98.12 252 ALA B N 1
ATOM 5710 C CA . ALA B 1 252 ? 5.742 12.242 9.812 1 98.12 252 ALA B CA 1
ATOM 5711 C C . ALA B 1 252 ? 4.605 11.305 9.398 1 98.12 252 ALA B C 1
ATOM 5713 O O . ALA B 1 252 ? 3.453 11.727 9.289 1 98.12 252 ALA B O 1
ATOM 5714 N N . ILE B 1 253 ? 4.902 10.023 9.188 1 98.5 253 ILE B N 1
ATOM 5715 C CA . ILE B 1 253 ? 3.887 9.023 8.867 1 98.5 253 ILE B CA 1
ATOM 5716 C C . ILE B 1 253 ? 2.922 8.875 10.039 1 98.5 253 ILE B C 1
ATOM 5718 O O . ILE B 1 253 ? 1.702 8.891 9.852 1 98.5 253 ILE B O 1
ATOM 5722 N N . VAL B 1 254 ? 3.455 8.781 11.195 1 97.88 254 VAL B N 1
ATOM 5723 C CA . VAL B 1 254 ? 2.631 8.648 12.398 1 97.88 254 VAL B CA 1
ATOM 5724 C C . VAL B 1 254 ? 1.726 9.867 12.539 1 97.88 254 VAL B C 1
ATOM 5726 O O . VAL B 1 254 ? 0.543 9.742 12.867 1 97.88 254 VAL B O 1
ATOM 5729 N N . TYR B 1 255 ? 2.344 11 12.289 1 97.62 255 TYR B N 1
ATOM 5730 C CA . TYR B 1 255 ? 1.603 12.258 12.375 1 97.62 255 TYR B CA 1
ATOM 5731 C C . TYR B 1 255 ? 0.372 12.227 11.477 1 97.62 255 TYR B C 1
ATOM 5733 O O . TYR B 1 255 ? -0.745 12.477 11.938 1 97.62 255 TYR B O 1
ATOM 5741 N N . VAL B 1 256 ? 0.503 11.859 10.25 1 97.81 256 VAL B N 1
ATOM 5742 C CA . VAL B 1 256 ? -0.604 11.852 9.297 1 97.81 256 VAL B CA 1
ATOM 5743 C C . VAL B 1 256 ? -1.579 10.734 9.648 1 97.81 256 VAL B C 1
ATOM 5745 O O . VAL B 1 256 ? -2.795 10.898 9.523 1 97.81 256 VAL B O 1
ATOM 5748 N N . ASP B 1 257 ? -1.055 9.609 10.047 1 97 257 ASP B N 1
ATOM 5749 C CA . ASP B 1 257 ? -1.884 8.469 10.43 1 97 257 ASP B CA 1
ATOM 5750 C C . ASP B 1 257 ? -2.811 8.82 11.586 1 97 257 ASP B C 1
ATOM 5752 O O . ASP B 1 257 ? -3.996 8.492 11.562 1 97 257 ASP B O 1
ATOM 5756 N N . CYS B 1 258 ? -2.26 9.508 12.516 1 96.38 258 CYS B N 1
ATOM 5757 C CA . CYS B 1 258 ? -3.055 9.945 13.656 1 96.38 258 CYS B CA 1
ATOM 5758 C C . CYS B 1 258 ? -4.133 10.93 13.227 1 96.38 258 CYS B C 1
ATOM 5760 O O . CYS B 1 258 ? -5.285 10.828 13.648 1 96.38 258 CYS B O 1
ATOM 5762 N N . LEU B 1 259 ? -3.703 11.867 12.445 1 96.25 259 LEU B N 1
ATOM 5763 C CA . LEU B 1 259 ? -4.656 12.875 11.984 1 96.25 259 LEU B CA 1
ATOM 5764 C C . LEU B 1 259 ? -5.793 12.234 11.195 1 96.25 259 LEU B C 1
ATOM 5766 O O . LEU B 1 259 ? -6.953 12.633 11.336 1 96.25 259 LEU B O 1
ATOM 5770 N N . LEU B 1 260 ? -5.422 11.258 10.422 1 95.38 260 LEU B N 1
ATOM 5771 C CA . LEU B 1 260 ? -6.441 10.555 9.648 1 95.38 260 LEU B CA 1
ATOM 5772 C C . LEU B 1 260 ? -7.434 9.859 10.578 1 95.38 260 LEU B C 1
ATOM 5774 O O . LEU B 1 260 ? -8.641 9.875 10.328 1 95.38 260 LEU B O 1
ATOM 5778 N N . ASN B 1 261 ? -6.961 9.266 11.594 1 92.88 261 ASN B N 1
ATOM 5779 C CA . ASN B 1 261 ? -7.801 8.531 12.523 1 92.88 261 ASN B CA 1
ATOM 5780 C C . ASN B 1 261 ? -8.742 9.453 13.289 1 92.88 261 ASN B C 1
ATOM 5782 O O . ASN B 1 261 ? -9.898 9.117 13.531 1 92.88 261 ASN B O 1
ATOM 5786 N N . VAL B 1 262 ? -8.273 10.609 13.602 1 89.69 262 VAL B N 1
ATOM 5787 C CA . VAL B 1 262 ? -9.062 11.523 14.43 1 89.69 262 VAL B CA 1
ATOM 5788 C C . VAL B 1 262 ? -9.984 12.359 13.539 1 89.69 262 VAL B C 1
ATOM 5790 O O . VAL B 1 262 ? -11.086 12.727 13.953 1 89.69 262 VAL B O 1
ATOM 5793 N N . GLY B 1 263 ? -9.516 12.633 12.375 1 84.38 263 GLY B N 1
ATOM 5794 C CA . GLY B 1 263 ? -10.203 13.594 11.523 1 84.38 263 GLY B CA 1
ATOM 5795 C C . GLY B 1 263 ? -11.445 13.016 10.859 1 84.38 263 GLY B C 1
ATOM 5796 O O . GLY B 1 263 ? -12.422 13.734 10.633 1 84.38 263 GLY B O 1
ATOM 5797 N N . TYR B 1 264 ? -11.367 11.797 10.5 1 78.06 264 TYR B N 1
ATOM 5798 C CA . TYR B 1 264 ? -12.477 11.195 9.781 1 78.06 264 TYR B CA 1
ATOM 5799 C C . TYR B 1 264 ? -13.18 10.133 10.625 1 78.06 264 TYR B C 1
ATOM 5801 O O . TYR B 1 264 ? -12.961 8.938 10.438 1 78.06 264 TYR B O 1
ATOM 5809 N N . GLU B 1 265 ? -14.016 10.617 11.5 1 70.38 265 GLU B N 1
ATOM 5810 C CA . GLU B 1 265 ? -14.656 9.766 12.508 1 70.38 265 GLU B CA 1
ATOM 5811 C C . GLU B 1 265 ? -15.672 8.828 11.867 1 70.38 265 GLU B C 1
ATOM 5813 O O . GLU B 1 265 ? -15.914 7.73 12.383 1 70.38 265 GLU B O 1
ATOM 5818 N N . ASP B 1 266 ? -16.234 9.25 10.812 1 64.69 266 ASP B N 1
ATOM 5819 C CA . ASP B 1 266 ? -17.266 8.445 10.156 1 64.69 266 ASP B CA 1
ATOM 5820 C C . ASP B 1 266 ? -16.641 7.262 9.422 1 64.69 266 ASP B C 1
ATOM 5822 O O . ASP B 1 266 ? -17.297 6.238 9.211 1 64.69 266 ASP B O 1
ATOM 5826 N N . GLN B 1 267 ? -15.484 7.473 9.016 1 67.88 267 GLN B N 1
ATOM 5827 C CA . GLN B 1 267 ? -14.758 6.426 8.312 1 67.88 267 GLN B CA 1
ATOM 5828 C C . GLN B 1 267 ? -13.531 5.98 9.102 1 67.88 267 GLN B C 1
ATOM 5830 O O . GLN B 1 267 ? -12.406 6.414 8.82 1 67.88 267 GLN B O 1
ATOM 5835 N N . LYS B 1 268 ? -13.758 5.25 9.977 1 79.19 268 LYS B N 1
ATOM 5836 C CA . LYS B 1 268 ? -12.656 4.926 10.867 1 79.19 268 LYS B CA 1
ATOM 5837 C C . LYS B 1 268 ? -11.836 3.752 10.336 1 79.19 268 LYS B C 1
ATOM 5839 O O . LYS B 1 268 ? -12.32 2.617 10.305 1 79.19 268 LYS B O 1
ATOM 5844 N N . TYR B 1 269 ? -10.742 4.129 9.797 1 88.38 269 TYR B N 1
ATOM 5845 C CA . TYR B 1 269 ? -9.773 3.127 9.383 1 88.38 269 TYR B CA 1
ATOM 5846 C C . TYR B 1 269 ? -8.805 2.795 10.508 1 88.38 269 TYR B C 1
ATOM 5848 O O . TYR B 1 269 ? -8.43 3.672 11.289 1 88.38 269 TYR B O 1
ATOM 5856 N N . PRO B 1 270 ? -8.469 1.524 10.594 1 89.56 270 PRO B N 1
ATOM 5857 C CA . PRO B 1 270 ? -7.449 1.185 11.594 1 89.56 270 PRO B CA 1
ATOM 5858 C C . PRO B 1 270 ? -6.094 1.819 11.289 1 89.56 270 PRO B C 1
ATOM 5860 O O . PRO B 1 270 ? -5.691 1.899 10.125 1 89.56 270 PRO B O 1
ATOM 5863 N N . MET B 1 271 ? -5.469 2.256 12.25 1 92.5 271 MET B N 1
ATOM 5864 C CA . MET B 1 271 ? -4.172 2.9 12.062 1 92.5 271 MET B CA 1
ATOM 5865 C C . MET B 1 271 ? -3.129 1.896 11.586 1 92.5 271 MET B C 1
ATOM 5867 O O . MET B 1 271 ? -3.09 0.759 12.055 1 92.5 271 MET B O 1
ATOM 5871 N N . HIS B 1 272 ? -2.299 2.326 10.641 1 93.38 272 HIS B N 1
ATOM 5872 C CA . HIS B 1 272 ? -1.249 1.468 10.109 1 93.38 272 HIS B CA 1
ATOM 5873 C C . HIS B 1 272 ? -0.082 1.351 11.078 1 93.38 272 HIS B C 1
ATOM 5875 O O . HIS B 1 272 ? 0.484 0.268 11.25 1 93.38 272 HIS B O 1
ATOM 5881 N N . THR B 1 273 ? 0.306 2.404 11.688 1 92.62 273 THR B N 1
ATOM 5882 C CA . THR B 1 273 ? 1.538 2.494 12.461 1 92.62 273 THR B CA 1
ATOM 5883 C C . THR B 1 273 ? 1.418 1.702 13.758 1 92.62 273 THR B C 1
ATOM 5885 O O . THR B 1 273 ? 2.404 1.145 14.242 1 92.62 273 THR B O 1
ATOM 5888 N N . THR B 1 274 ? 0.27 1.577 14.258 1 84.94 274 THR B N 1
ATOM 5889 C CA . THR B 1 274 ? 0.08 0.813 15.492 1 84.94 274 THR B CA 1
ATOM 5890 C C . THR B 1 274 ? 0.017 -0.682 15.188 1 84.94 274 THR B C 1
ATOM 5892 O O . THR B 1 274 ? 0.32 -1.506 16.062 1 84.94 274 THR B O 1
ATOM 5895 N N . SER B 1 275 ? -0.268 -0.977 14.016 1 78.75 275 SER B N 1
ATOM 5896 C CA . SER B 1 275 ? -0.476 -2.373 13.648 1 78.75 275 SER B CA 1
ATOM 5897 C C . SER B 1 275 ? 0.852 -3.088 13.414 1 78.75 275 SER B C 1
ATOM 5899 O O . SER B 1 275 ? 0.907 -4.32 13.398 1 78.75 275 SER B O 1
ATOM 5901 N N . ILE B 1 276 ? 1.862 -2.338 13.172 1 81.44 276 ILE B N 1
ATOM 5902 C CA . ILE B 1 276 ? 3.16 -2.959 12.93 1 81.44 276 ILE B CA 1
ATOM 5903 C C . ILE B 1 276 ? 3.656 -3.631 14.203 1 81.44 276 ILE B C 1
ATOM 5905 O O . ILE B 1 276 ? 4.453 -4.57 14.148 1 81.44 276 ILE B O 1
ATOM 5909 N N . GLY B 1 277 ? 3.158 -3.289 15.312 1 76.75 277 GLY B N 1
ATOM 5910 C CA . GLY B 1 277 ? 3.49 -3.936 16.578 1 76.75 277 GLY B CA 1
ATOM 5911 C C . GLY B 1 277 ? 4.957 -3.812 16.938 1 76.75 277 GLY B C 1
ATOM 5912 O O . GLY B 1 277 ? 5.605 -4.805 17.281 1 76.75 277 GLY B O 1
ATOM 5913 N N . LEU B 1 278 ? 5.449 -2.621 16.891 1 84.56 278 LEU B N 1
ATOM 5914 C CA . LEU B 1 278 ? 6.836 -2.395 17.266 1 84.56 278 LEU B CA 1
ATOM 5915 C C . LEU B 1 278 ? 7.039 -2.646 18.766 1 84.56 278 LEU B C 1
ATOM 5917 O O . LEU B 1 278 ? 6.195 -2.268 19.578 1 84.56 278 LEU B O 1
ATOM 5921 N N . ASP B 1 279 ? 8.086 -3.336 19.078 1 85.19 279 ASP B N 1
ATOM 5922 C CA . ASP B 1 279 ? 8.414 -3.609 20.469 1 85.19 279 ASP B CA 1
ATOM 5923 C C . ASP B 1 279 ? 9.266 -2.492 21.062 1 85.19 279 ASP B C 1
ATOM 5925 O O . ASP B 1 279 ? 9.758 -2.607 22.188 1 85.19 279 ASP B O 1
ATOM 5929 N N . PHE B 1 280 ? 9.531 -1.483 20.312 1 91 280 PHE B N 1
ATOM 5930 C CA . PHE B 1 280 ? 10.312 -0.329 20.734 1 91 280 PHE B CA 1
ATOM 5931 C C . PHE B 1 280 ? 9.781 0.95 20.109 1 91 280 PHE B C 1
ATOM 5933 O O . PHE B 1 280 ? 8.969 0.897 19.172 1 91 280 PHE B O 1
ATOM 5940 N N . VAL B 1 281 ? 10.172 1.984 20.688 1 93.12 281 VAL B N 1
ATOM 5941 C CA . VAL B 1 281 ? 9.828 3.279 20.109 1 93.12 281 VAL B CA 1
ATOM 5942 C C . VAL B 1 281 ? 10.93 3.738 19.172 1 93.12 281 VAL B C 1
ATOM 5944 O O . VAL B 1 281 ? 12.102 3.793 19.547 1 93.12 281 VAL B O 1
ATOM 5947 N N . ILE B 1 282 ? 10.586 3.938 17.984 1 95.75 282 ILE B N 1
ATOM 5948 C CA . ILE B 1 282 ? 11.57 4.469 17.047 1 95.75 282 ILE B CA 1
ATOM 5949 C C . ILE B 1 282 ? 12.133 5.785 17.578 1 95.75 282 ILE B C 1
ATOM 5951 O O . ILE B 1 282 ? 11.383 6.652 18.016 1 95.75 282 ILE B O 1
ATOM 5955 N N . PRO B 1 283 ? 13.445 5.922 17.547 1 94.94 283 PRO B N 1
ATOM 5956 C CA . PRO B 1 283 ? 14.039 7.137 18.125 1 94.94 283 PRO B CA 1
ATOM 5957 C C . PRO B 1 283 ? 13.516 8.414 17.453 1 94.94 283 PRO B C 1
ATOM 5959 O O . PRO B 1 283 ? 13.297 8.438 16.25 1 94.94 283 PRO B O 1
ATOM 5962 N N . PHE B 1 284 ? 13.359 9.406 18.328 1 95.94 284 PHE B N 1
ATOM 5963 C CA . PHE B 1 284 ? 12.961 10.711 17.812 1 95.94 284 PHE B CA 1
ATOM 5964 C C . PHE B 1 284 ? 14.109 11.367 17.047 1 95.94 284 PHE B C 1
ATOM 5966 O O . PHE B 1 284 ? 15.273 11.062 17.281 1 95.94 284 PHE B O 1
ATOM 5973 N N . PRO B 1 285 ? 13.75 12.203 16.078 1 93.88 285 PRO B N 1
ATOM 5974 C CA . PRO B 1 285 ? 14.805 12.812 15.258 1 93.88 285 PRO B CA 1
ATOM 5975 C C . PRO B 1 285 ? 15.867 13.516 16.094 1 93.88 285 PRO B C 1
ATOM 5977 O O . PRO B 1 285 ? 17.047 13.492 15.742 1 93.88 285 PRO B O 1
ATOM 5980 N N . ASP B 1 286 ? 15.539 14.086 17.219 1 89.44 286 ASP B N 1
ATOM 5981 C CA . ASP B 1 286 ? 16.469 14.859 18.031 1 89.44 286 ASP B CA 1
ATOM 5982 C C . ASP B 1 286 ? 17.5 13.953 18.688 1 89.44 286 ASP B C 1
ATOM 5984 O O . ASP B 1 286 ? 18.547 14.422 19.141 1 89.44 286 ASP B O 1
ATOM 5988 N N . ALA B 1 287 ? 17.219 12.695 18.734 1 89.88 287 ALA B N 1
ATOM 5989 C CA . ALA B 1 287 ? 18.156 11.75 19.328 1 89.88 287 ALA B CA 1
ATOM 5990 C C . ALA B 1 287 ? 19.438 11.672 18.516 1 89.88 287 ALA B C 1
ATOM 5992 O O . ALA B 1 287 ? 20.484 11.289 19.047 1 89.88 287 ALA B O 1
ATOM 5993 N N . PHE B 1 288 ? 19.391 12.117 17.297 1 91.25 288 PHE B N 1
ATOM 5994 C CA . PHE B 1 288 ? 20.547 11.953 16.422 1 91.25 288 PHE B CA 1
ATOM 5995 C C . PHE B 1 288 ? 21.328 13.258 16.312 1 91.25 288 PHE B C 1
ATOM 5997 O O . PHE B 1 288 ? 22.422 13.281 15.734 1 91.25 288 PHE B O 1
ATOM 6004 N N . ASP B 1 289 ? 20.828 14.273 16.875 1 86.12 289 ASP B N 1
ATOM 6005 C CA . ASP B 1 289 ? 21.453 15.586 16.75 1 86.12 289 ASP B CA 1
ATOM 6006 C C . ASP B 1 289 ? 22.828 15.594 17.422 1 86.12 289 ASP B C 1
ATOM 6008 O O . ASP B 1 289 ? 23.75 16.281 16.953 1 86.12 289 ASP B O 1
ATOM 6012 N N . GLN B 1 290 ? 22.953 14.836 18.406 1 82.56 290 GLN B N 1
ATOM 6013 C CA . GLN B 1 290 ? 24.203 14.82 19.156 1 82.56 290 GLN B CA 1
ATOM 6014 C C . GLN B 1 290 ? 25.344 14.25 18.312 1 82.56 290 GLN B C 1
ATOM 6016 O O . GLN B 1 290 ? 26.516 14.523 18.594 1 82.56 290 GLN B O 1
ATOM 6021 N N . TYR B 1 291 ? 24.984 13.555 17.312 1 83 291 TYR B N 1
ATOM 6022 C CA . TYR B 1 291 ? 26.016 12.898 16.5 1 83 291 TYR B CA 1
ATOM 6023 C C . TYR B 1 291 ? 26.297 13.703 15.242 1 83 291 TYR B C 1
ATOM 6025 O O . TYR B 1 291 ? 27.156 13.32 14.438 1 83 291 TYR B O 1
ATOM 6033 N N . LEU B 1 292 ? 25.625 14.609 14.875 1 80.62 292 LEU B N 1
ATOM 6034 C CA . LEU B 1 292 ? 25.797 15.398 13.664 1 80.62 292 LEU B CA 1
ATOM 6035 C C . LEU B 1 292 ? 26.641 16.641 13.953 1 80.62 292 LEU B C 1
ATOM 6037 O O . LEU B 1 292 ? 26.516 17.234 15.031 1 80.62 292 LEU B O 1
ATOM 6041 N N . SER B 1 293 ? 27.797 16.594 13.07 1 58.16 293 SER B N 1
ATOM 6042 C CA . SER B 1 293 ? 28.719 17.719 13.133 1 58.16 293 SER B CA 1
ATOM 6043 C C . SER B 1 293 ? 28.031 19.016 12.75 1 58.16 293 SER B C 1
ATOM 6045 O O . SER B 1 293 ? 27.25 19.062 11.797 1 58.16 293 SER B O 1
ATOM 6047 N N . GLY B 1 294 ? 27.844 20.047 13.75 1 53.78 294 GLY B N 1
ATOM 6048 C CA . GLY B 1 294 ? 27.203 21.328 13.523 1 53.78 294 GLY B CA 1
ATOM 6049 C C . GLY B 1 294 ? 25.859 21.453 14.219 1 53.78 294 GLY B C 1
ATOM 6050 O O . GLY B 1 294 ? 25.109 22.406 13.969 1 53.78 294 GLY B O 1
ATOM 6051 N N . GLY B 1 295 ? 25.344 20.375 14.484 1 47.91 295 GLY B N 1
ATOM 6052 C CA . GLY B 1 295 ? 24.078 20.312 15.188 1 47.91 295 GLY B CA 1
ATOM 6053 C C . GLY B 1 295 ? 23.828 21.516 16.078 1 47.91 295 GLY B C 1
ATOM 6054 O O . GLY B 1 295 ? 22.953 22.344 15.781 1 47.91 295 GLY B O 1
ATOM 6055 N N . LEU B 1 296 ? 24.25 21.312 17.359 1 49.09 296 LEU B N 1
ATOM 6056 C CA . LEU B 1 296 ? 23.75 22.281 18.312 1 49.09 296 LEU B CA 1
ATOM 6057 C C . LEU B 1 296 ? 24.234 23.688 17.953 1 49.09 296 LEU B C 1
ATOM 6059 O O . LEU B 1 296 ? 25.141 24.234 18.594 1 49.09 296 LEU B O 1
ATOM 6063 N N . LEU B 1 297 ? 24.531 23.844 16.75 1 49.66 297 LEU B N 1
ATOM 6064 C CA . LEU B 1 297 ? 24.938 25.234 16.609 1 49.66 297 LEU B CA 1
ATOM 6065 C C . LEU B 1 297 ? 23.875 26.172 17.172 1 49.66 297 LEU B C 1
ATOM 6067 O O . LEU B 1 297 ? 22.781 26.281 16.625 1 49.66 297 LEU B O 1
ATOM 6071 N N . LEU B 1 298 ? 23.969 26.219 18.391 1 55.41 298 LEU B N 1
ATOM 6072 C CA . LEU B 1 298 ? 23.188 27.25 19.062 1 55.41 298 LEU B CA 1
ATOM 6073 C C . LEU B 1 298 ? 23.328 28.594 18.375 1 55.41 298 LEU B C 1
ATOM 6075 O O . LEU B 1 298 ? 24.453 29.047 18.109 1 55.41 298 LEU B O 1
ATOM 6079 N N . HIS B 1 299 ? 22.422 28.797 17.5 1 62.62 299 HIS B N 1
ATOM 6080 C CA . HIS B 1 299 ? 22.391 30.125 16.906 1 62.62 299 HIS B CA 1
ATOM 6081 C C . HIS B 1 299 ? 21.531 31.078 17.719 1 62.62 299 HIS B C 1
ATOM 6083 O O . HIS B 1 299 ? 20.469 30.703 18.219 1 62.62 299 HIS B O 1
ATOM 6089 N N . PHE B 1 300 ? 22.266 32.156 18.031 1 62.38 300 PHE B N 1
ATOM 6090 C CA . PHE B 1 300 ? 21.578 33.188 18.797 1 62.38 300 PHE B CA 1
ATOM 6091 C C . PHE B 1 300 ? 21.141 34.344 17.891 1 62.38 300 PHE B C 1
ATOM 6093 O O . PHE B 1 300 ? 21.844 34.688 16.938 1 62.38 300 PHE B O 1
ATOM 6100 N N . ASP B 1 301 ? 19.891 34.656 17.969 1 60.75 301 ASP B N 1
ATOM 6101 C CA . ASP B 1 301 ? 19.422 35.781 17.188 1 60.75 301 ASP B CA 1
ATOM 6102 C C . ASP B 1 301 ? 20.047 37.094 17.688 1 60.75 301 ASP B C 1
ATOM 6104 O O . ASP B 1 301 ? 20.938 37.062 18.547 1 60.75 301 ASP B O 1
ATOM 6108 N N . ALA B 1 302 ? 19.703 38.125 16.969 1 62.72 302 ALA B N 1
ATOM 6109 C CA . ALA B 1 302 ? 20.266 39.438 17.234 1 62.72 302 ALA B CA 1
ATOM 6110 C C . ALA B 1 302 ? 20.078 39.812 18.703 1 62.72 302 ALA B C 1
ATOM 6112 O O . ALA B 1 302 ? 20.859 40.594 19.25 1 62.72 302 ALA B O 1
ATOM 6113 N N . GLN B 1 303 ? 19.125 39.25 19.266 1 65.75 303 GLN B N 1
ATOM 6114 C CA . GLN B 1 303 ? 18.828 39.625 20.656 1 65.75 303 GLN B CA 1
ATOM 6115 C C . GLN B 1 303 ? 19.422 38.625 21.625 1 65.75 303 GLN B C 1
ATOM 6117 O O . GLN B 1 303 ? 19.188 38.688 22.828 1 65.75 303 GLN B O 1
ATOM 6122 N N . GLY B 1 304 ? 20.188 37.656 21.078 1 61.88 304 GLY B N 1
ATOM 6123 C CA . GLY B 1 304 ? 20.891 36.719 21.922 1 61.88 304 GLY B CA 1
ATOM 6124 C C . GLY B 1 304 ? 20.047 35.5 22.266 1 61.88 304 GLY B C 1
ATOM 6125 O O . GLY B 1 304 ? 20.391 34.75 23.172 1 61.88 304 GLY B O 1
ATOM 6126 N N . LYS B 1 305 ? 18.969 35.5 21.594 1 65.75 305 LYS B N 1
ATOM 6127 C CA . LYS B 1 305 ? 18.109 34.344 21.875 1 65.75 305 LYS B CA 1
ATOM 6128 C C . LYS B 1 305 ? 18.469 33.156 20.984 1 65.75 305 LYS B C 1
ATOM 6130 O O . LYS B 1 305 ? 18.797 33.344 19.812 1 65.75 305 LYS B O 1
ATOM 6135 N N . LEU B 1 306 ? 18.406 32.062 21.641 1 67.56 306 LEU B N 1
ATOM 6136 C CA . LEU B 1 306 ? 18.75 30.812 20.938 1 67.56 306 LEU B CA 1
ATOM 6137 C C . LEU B 1 306 ? 17.703 30.5 19.859 1 67.56 306 LEU B C 1
ATOM 6139 O O . LEU B 1 306 ? 16.5 30.547 20.125 1 67.56 306 LEU B O 1
ATOM 6143 N N . VAL B 1 307 ? 18.312 30.5 18.625 1 68.88 307 VAL B N 1
ATOM 6144 C CA . VAL B 1 307 ? 17.453 30.156 17.5 1 68.88 307 VAL B CA 1
ATOM 6145 C C . VAL B 1 307 ? 17.641 28.688 17.125 1 68.88 307 VAL B C 1
ATOM 6147 O O . VAL B 1 307 ? 18.75 28.266 16.781 1 68.88 307 VAL B O 1
ATOM 6150 N N . ARG B 1 308 ? 16.594 27.953 17.297 1 67.44 308 ARG B N 1
ATOM 6151 C CA . ARG B 1 308 ? 16.688 26.516 17.125 1 67.44 308 ARG B CA 1
ATOM 6152 C C . ARG B 1 308 ? 16.641 26.125 15.656 1 67.44 308 ARG B C 1
ATOM 6154 O O . ARG B 1 308 ? 17.125 25.062 15.281 1 67.44 308 ARG B O 1
ATOM 6161 N N . ASP B 1 309 ? 16.141 26.984 14.859 1 68.56 309 ASP B N 1
ATOM 6162 C CA . ASP B 1 309 ? 15.914 26.562 13.477 1 68.56 309 ASP B CA 1
ATOM 6163 C C . ASP B 1 309 ? 16.75 27.375 12.508 1 68.56 309 ASP B C 1
ATOM 6165 O O . ASP B 1 309 ? 16.344 27.609 11.367 1 68.56 309 ASP B O 1
ATOM 6169 N N . ALA B 1 310 ? 17.875 27.828 12.906 1 66.5 310 ALA B N 1
ATOM 6170 C CA . ALA B 1 310 ? 18.719 28.672 12.07 1 66.5 310 ALA B CA 1
ATOM 6171 C C . ALA B 1 310 ? 19.219 27.922 10.844 1 66.5 310 ALA B C 1
ATOM 6173 O O . ALA B 1 310 ? 19.375 28.5 9.766 1 66.5 310 ALA B O 1
ATOM 6174 N N . HIS B 1 311 ? 19.406 26.656 10.938 1 75.38 311 HIS B N 1
ATOM 6175 C CA . HIS B 1 311 ? 19.984 25.875 9.836 1 75.38 311 HIS B CA 1
ATOM 6176 C C . HIS B 1 311 ? 19.031 24.781 9.391 1 75.38 311 HIS B C 1
ATOM 6178 O O . HIS B 1 311 ? 19.453 23.641 9.172 1 75.38 311 HIS B O 1
ATOM 6184 N N . ILE B 1 312 ? 17.844 25.234 9.164 1 79.62 312 ILE B N 1
ATOM 6185 C CA . ILE B 1 312 ? 16.781 24.266 8.898 1 79.62 312 ILE B CA 1
ATOM 6186 C C . ILE B 1 312 ? 16.938 23.688 7.492 1 79.62 312 ILE B C 1
ATOM 6188 O O . ILE B 1 312 ? 16.344 22.656 7.164 1 79.62 312 ILE B O 1
ATOM 6192 N N . SER B 1 313 ? 17.844 24.359 6.715 1 84.19 313 SER B N 1
ATOM 6193 C CA . SER B 1 313 ? 18.031 23.906 5.336 1 84.19 313 SER B CA 1
ATOM 6194 C C . SER B 1 313 ? 18.875 22.641 5.27 1 84.19 313 SER B C 1
ATOM 6196 O O . SER B 1 313 ? 18.891 21.953 4.246 1 84.19 313 SER B O 1
ATOM 6198 N N . GLN B 1 314 ? 19.562 22.406 6.395 1 87.88 314 GLN B N 1
ATOM 6199 C CA . GLN B 1 314 ? 20.391 21.203 6.465 1 87.88 314 GLN B CA 1
ATOM 6200 C C . GLN B 1 314 ? 19.844 20.219 7.488 1 87.88 314 GLN B C 1
ATOM 6202 O O . GLN B 1 314 ? 19.266 20.609 8.5 1 87.88 314 GLN B O 1
ATOM 6207 N N . ILE B 1 315 ? 20.109 19 7.211 1 89.62 315 ILE B N 1
ATOM 6208 C CA . ILE B 1 315 ? 19.562 17.922 8.023 1 89.62 315 ILE B CA 1
ATOM 6209 C C . ILE B 1 315 ? 19.969 18.109 9.477 1 89.62 315 ILE B C 1
ATOM 6211 O O . ILE B 1 315 ? 19.219 17.766 10.391 1 89.62 315 ILE B O 1
ATOM 6215 N N . GLY B 1 316 ? 21.156 18.641 9.703 1 84.44 316 GLY B N 1
ATOM 6216 C CA . GLY B 1 316 ? 21.625 18.875 11.062 1 84.44 316 GLY B CA 1
ATOM 6217 C C . GLY B 1 316 ? 20.781 19.891 11.812 1 84.44 316 GLY B C 1
ATOM 6218 O O . GLY B 1 316 ? 20.688 19.828 13.039 1 84.44 316 GLY B O 1
ATOM 6219 N N . GLY B 1 317 ? 20.125 20.766 11.117 1 83.5 317 GLY B N 1
ATOM 6220 C CA . GLY B 1 317 ? 19.328 21.828 11.719 1 83.5 317 GLY B CA 1
ATOM 6221 C C . GLY B 1 317 ? 17.828 21.578 11.609 1 83.5 317 GLY B C 1
ATOM 6222 O O . GLY B 1 317 ? 17.031 22.312 12.18 1 83.5 317 GLY B O 1
ATOM 6223 N N . MET B 1 318 ? 17.484 20.531 10.945 1 88.12 318 MET B N 1
ATOM 6224 C CA . MET B 1 318 ? 16.062 20.219 10.781 1 88.12 318 MET B CA 1
ATOM 6225 C C . MET B 1 318 ? 15.461 19.766 12.109 1 88.12 318 MET B C 1
ATOM 6227 O O . MET B 1 318 ? 16.062 18.984 12.836 1 88.12 318 MET B O 1
ATOM 6231 N N . ILE B 1 319 ? 14.398 20.375 12.438 1 83.31 319 ILE B N 1
ATOM 6232 C CA . ILE B 1 319 ? 13.656 20.016 13.648 1 83.31 319 ILE B CA 1
ATOM 6233 C C . ILE B 1 319 ? 12.219 19.656 13.289 1 83.31 319 ILE B C 1
ATOM 6235 O O . ILE B 1 319 ? 11.609 20.312 12.43 1 83.31 319 ILE B O 1
ATOM 6239 N N . LEU B 1 320 ? 11.719 18.578 13.883 1 87.5 320 LEU B N 1
ATOM 6240 C CA . LEU B 1 320 ? 10.328 18.172 13.688 1 87.5 320 LEU B CA 1
ATOM 6241 C C . LEU B 1 320 ? 9.633 17.953 15.023 1 87.5 320 LEU B C 1
ATOM 6243 O O . LEU B 1 320 ? 9.43 16.812 15.453 1 87.5 320 LEU B O 1
ATOM 6247 N N . PRO B 1 321 ? 9.234 19.047 15.609 1 87.81 321 PRO B N 1
ATOM 6248 C CA . PRO B 1 321 ? 8.523 18.891 16.875 1 87.81 321 PRO B CA 1
ATOM 6249 C C . PRO B 1 321 ? 7.227 18.094 16.75 1 87.81 321 PRO B C 1
ATOM 6251 O O . PRO B 1 321 ? 6.699 17.594 17.734 1 87.81 321 PRO B O 1
ATOM 6254 N N . GLU B 1 322 ? 6.781 18.047 15.523 1 93.06 322 GLU B N 1
ATOM 6255 C CA . GLU B 1 322 ? 5.598 17.25 15.219 1 93.06 322 GLU B CA 1
ATOM 6256 C C . GLU B 1 322 ? 5.809 15.781 15.594 1 93.06 322 GLU B C 1
ATOM 6258 O O . GLU B 1 322 ? 4.844 15.039 15.789 1 93.06 322 GLU B O 1
ATOM 6263 N N . ALA B 1 323 ? 7.039 15.391 15.68 1 96.06 323 ALA B N 1
ATOM 6264 C CA . ALA B 1 323 ? 7.32 14.008 16.062 1 96.06 323 ALA B CA 1
ATOM 6265 C C . ALA B 1 323 ? 6.797 13.703 17.453 1 96.06 323 ALA B C 1
ATOM 6267 O O . ALA B 1 323 ? 6.086 12.719 17.656 1 96.06 323 ALA B O 1
ATOM 6268 N N . ASN B 1 324 ? 7.133 14.562 18.391 1 95.62 324 ASN B N 1
ATOM 6269 C CA . ASN B 1 324 ? 6.645 14.383 19.75 1 95.62 324 ASN B CA 1
ATOM 6270 C C . ASN B 1 324 ? 5.125 14.516 19.828 1 95.62 324 ASN B C 1
ATOM 6272 O O . ASN B 1 324 ? 4.465 13.734 20.516 1 95.62 324 ASN B O 1
ATOM 6276 N N . SER B 1 325 ? 4.68 15.5 19.156 1 97.56 325 SER B N 1
ATOM 6277 C CA . SER B 1 325 ? 3.236 15.695 19.141 1 97.56 325 SER B CA 1
ATOM 6278 C C . SER B 1 325 ? 2.52 14.469 18.578 1 97.56 325 SER B C 1
ATOM 6280 O O . SER B 1 325 ? 1.449 14.102 19.062 1 97.56 325 SER B O 1
ATOM 6282 N N . ALA B 1 326 ? 3.061 13.914 17.531 1 97.5 326 ALA B N 1
ATOM 6283 C CA . ALA B 1 326 ? 2.498 12.703 16.938 1 97.5 326 ALA B CA 1
ATOM 6284 C C . ALA B 1 326 ? 2.5 11.547 17.938 1 97.5 326 ALA B C 1
ATOM 6286 O O . ALA B 1 326 ? 1.53 10.797 18.016 1 97.5 326 ALA B O 1
ATOM 6287 N N . TRP B 1 327 ? 3.561 11.43 18.672 1 96.62 327 TRP B N 1
ATOM 6288 C CA . TRP B 1 327 ? 3.645 10.391 19.703 1 96.62 327 TRP B CA 1
ATOM 6289 C C . TRP B 1 327 ? 2.568 10.586 20.766 1 96.62 327 TRP B C 1
ATOM 6291 O O . TRP B 1 327 ? 1.911 9.625 21.172 1 96.62 327 TRP B O 1
ATOM 6301 N N . TYR B 1 328 ? 2.426 11.758 21.203 1 96.25 328 TYR B N 1
ATOM 6302 C CA . TYR B 1 328 ? 1.411 12.055 22.203 1 96.25 328 TYR B CA 1
ATOM 6303 C C . TYR B 1 328 ? 0.015 11.742 21.688 1 96.25 328 TYR B C 1
ATOM 6305 O O . TYR B 1 328 ? -0.783 11.094 22.375 1 96.25 328 TYR B O 1
ATOM 6313 N N . LEU B 1 329 ? -0.244 12.234 20.484 1 96.81 329 LEU B N 1
ATOM 6314 C CA . LEU B 1 329 ? -1.566 11.969 19.922 1 96.81 329 LEU B CA 1
ATOM 6315 C C . LEU B 1 329 ? -1.797 10.477 19.75 1 96.81 329 LEU B C 1
ATOM 6317 O O . LEU B 1 329 ? -2.881 9.969 20.047 1 96.81 329 LEU B O 1
ATOM 6321 N N . SER B 1 330 ? -0.827 9.82 19.234 1 95.06 330 SER B N 1
ATOM 6322 C CA . SER B 1 330 ? -0.927 8.375 19.094 1 95.06 330 SER B CA 1
ATOM 6323 C C . SER B 1 330 ? -1.22 7.703 20.422 1 95.06 330 SER B C 1
ATOM 6325 O O . SER B 1 330 ? -2.049 6.793 20.5 1 95.06 330 SER B O 1
ATOM 6327 N N . SER B 1 331 ? -0.564 8.133 21.438 1 93.12 331 SER B N 1
ATOM 6328 C CA . SER B 1 331 ? -0.762 7.594 22.781 1 93.12 331 SER B CA 1
ATOM 6329 C C . SER B 1 331 ? -2.182 7.852 23.281 1 93.12 331 SER B C 1
ATOM 6331 O O . SER B 1 331 ? -2.795 6.98 23.906 1 93.12 331 SER B O 1
ATOM 6333 N N . VAL B 1 332 ? -2.641 8.984 23 1 94.06 332 VAL B N 1
ATOM 6334 C CA . VAL B 1 332 ? -3.998 9.344 23.406 1 94.06 332 VAL B CA 1
ATOM 6335 C C . VAL B 1 332 ? -5 8.445 22.688 1 94.06 332 VAL B C 1
ATOM 6337 O O . VAL B 1 332 ? -5.93 7.922 23.297 1 94.06 332 VAL B O 1
ATOM 6340 N N . LEU B 1 333 ? -4.812 8.273 21.438 1 91.62 333 LEU B N 1
ATOM 6341 C CA . LEU B 1 333 ? -5.734 7.461 20.641 1 91.62 333 LEU B CA 1
ATOM 6342 C C . LEU B 1 333 ? -5.711 6.012 21.109 1 91.62 333 LEU B C 1
ATOM 6344 O O . LEU B 1 333 ? -6.75 5.352 21.141 1 91.62 333 LEU B O 1
ATOM 6348 N N . GLN B 1 334 ? -4.57 5.551 21.438 1 88 334 GLN B N 1
ATOM 6349 C CA . GLN B 1 334 ? -4.473 4.199 21.969 1 88 334 GLN B CA 1
ATOM 6350 C C . GLN B 1 334 ? -5.184 4.086 23.312 1 88 334 GLN B C 1
ATOM 6352 O O . GLN B 1 334 ? -5.867 3.094 23.578 1 88 334 GLN B O 1
ATOM 6357 N N . HIS B 1 335 ? -5.035 5.082 24.078 1 87.75 335 HIS B N 1
ATOM 6358 C CA . HIS B 1 335 ? -5.695 5.113 25.391 1 87.75 335 HIS B CA 1
ATOM 6359 C C . HIS B 1 335 ? -7.211 5.105 25.234 1 87.75 335 HIS B C 1
ATOM 6361 O O . HIS B 1 335 ? -7.914 4.453 26.016 1 87.75 335 HIS B O 1
ATOM 6367 N N . LEU B 1 336 ? -7.645 5.82 24.328 1 86.81 336 LEU B N 1
ATOM 6368 C CA . LEU B 1 336 ? -9.086 5.902 24.109 1 86.81 336 LEU B CA 1
ATOM 6369 C C . LEU B 1 336 ? -9.633 4.578 23.609 1 86.81 336 LEU B C 1
ATOM 6371 O O . LEU B 1 336 ? -10.781 4.223 23.891 1 86.81 336 LEU B O 1
ATOM 6375 N N . SER B 1 337 ? -8.867 3.852 22.859 1 81 337 SER B N 1
ATOM 6376 C CA . SER B 1 337 ? -9.297 2.559 22.344 1 81 337 SER B CA 1
ATOM 6377 C C . SER B 1 337 ? -9.156 1.464 23.391 1 81 337 SER B C 1
ATOM 6379 O O . SER B 1 337 ? -9.969 0.538 23.453 1 81 337 SER B O 1
ATOM 6381 N N . ASN B 1 338 ? -8.117 1.555 24.094 1 80.38 338 ASN B N 1
ATOM 6382 C CA . ASN B 1 338 ? -7.863 0.607 25.172 1 80.38 338 ASN B CA 1
ATOM 6383 C C . ASN B 1 338 ? -7.414 1.318 26.438 1 80.38 338 ASN B C 1
ATOM 6385 O O . ASN B 1 338 ? -6.215 1.474 26.688 1 80.38 338 ASN B O 1
ATOM 6389 N N . PRO B 1 339 ? -8.484 1.646 27.172 1 73.56 339 PRO B N 1
ATOM 6390 C CA . PRO B 1 339 ? -8.133 2.445 28.344 1 73.56 339 PRO B CA 1
ATOM 6391 C C . PRO B 1 339 ? -7.227 1.697 29.328 1 73.56 339 PRO B C 1
ATOM 6393 O O . PRO B 1 339 ? -7.523 0.562 29.703 1 73.56 339 PRO B O 1
ATOM 6396 N N . GLY B 1 340 ? -5.957 1.742 29.016 1 63.53 340 GLY B N 1
ATOM 6397 C CA . GLY B 1 340 ? -4.957 1.1 29.859 1 63.53 340 GLY B CA 1
ATOM 6398 C C . GLY B 1 340 ? -4.562 1.932 31.062 1 63.53 340 GLY B C 1
ATOM 6399 O O . GLY B 1 340 ? -5.305 2.83 31.469 1 63.53 340 GLY B O 1
ATOM 6400 N N . THR B 1 341 ? -3.256 1.671 31.422 1 63.22 341 THR B N 1
ATOM 6401 C CA . THR B 1 341 ? -2.682 2.029 32.719 1 63.22 341 THR B CA 1
ATOM 6402 C C . THR B 1 34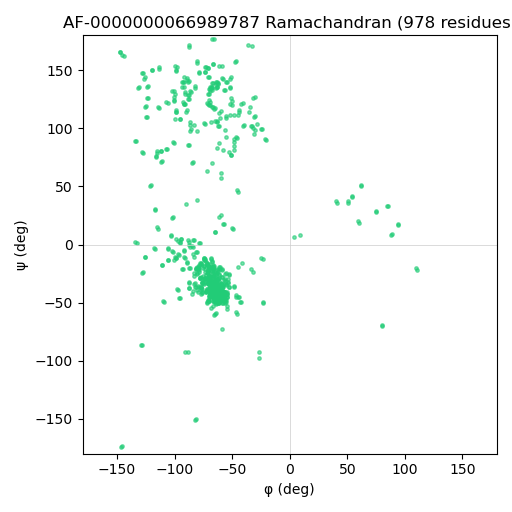1 ? -2.205 3.48 32.719 1 63.22 341 THR B C 1
ATOM 6404 O O . THR B 1 341 ? -1.749 3.992 33.719 1 63.22 341 THR B O 1
ATOM 6407 N N . LEU B 1 342 ? -2.361 4.172 31.484 1 70.38 342 LEU B N 1
ATOM 6408 C CA . LEU B 1 342 ? -1.743 5.488 31.578 1 70.38 342 LEU B CA 1
ATOM 6409 C C . LEU B 1 342 ? -2.68 6.488 32.25 1 70.38 342 LEU B C 1
ATOM 6411 O O . LEU B 1 342 ? -3.893 6.457 32.031 1 70.38 342 LEU B O 1
ATOM 6415 N N . SER B 1 343 ? -2.143 7.219 33.094 1 82.38 343 SER B N 1
ATOM 6416 C CA . SER B 1 343 ? -2.887 8.273 33.781 1 82.38 343 SER B CA 1
ATOM 6417 C C . SER B 1 343 ? -3.238 9.406 32.844 1 82.38 343 SER B C 1
ATOM 6419 O O . SER B 1 343 ? -2.35 10.016 32.25 1 82.38 343 SER B O 1
ATOM 6421 N N . VAL B 1 344 ? -4.488 9.672 32.688 1 83.56 344 VAL B N 1
ATOM 6422 C CA . VAL B 1 344 ? -4.988 10.758 31.844 1 83.56 344 VAL B CA 1
ATOM 6423 C C . VAL B 1 344 ? -4.367 12.078 32.281 1 83.56 344 VAL B C 1
ATOM 6425 O O . VAL B 1 344 ? -3.973 12.898 31.453 1 83.56 344 VAL B O 1
ATOM 6428 N N . ALA B 1 345 ? -4.277 12.219 33.562 1 85.81 345 ALA B N 1
ATOM 6429 C CA . ALA B 1 345 ? -3.725 13.453 34.094 1 85.81 345 ALA B CA 1
ATOM 6430 C C . ALA B 1 345 ? -2.258 13.617 33.719 1 85.81 345 ALA B C 1
ATOM 6432 O O . ALA B 1 345 ? -1.822 14.711 33.344 1 85.81 345 ALA B O 1
ATOM 6433 N N . ASP B 1 346 ? -1.553 12.57 33.75 1 89.5 346 ASP B N 1
ATOM 6434 C CA . ASP B 1 346 ? -0.133 12.617 33.406 1 89.5 346 ASP B CA 1
ATOM 6435 C C . ASP B 1 346 ? 0.069 12.93 31.938 1 89.5 346 ASP B C 1
ATOM 6437 O O . ASP B 1 346 ? 0.935 13.727 31.578 1 89.5 346 ASP B O 1
ATOM 6441 N N . LEU B 1 347 ? -0.68 12.305 31.156 1 92.81 347 LEU B N 1
ATOM 6442 C CA . LEU B 1 347 ? -0.583 12.531 29.719 1 92.81 347 LEU B CA 1
ATOM 6443 C C . LEU B 1 347 ? -0.986 13.961 29.359 1 92.81 347 LEU B C 1
ATOM 6445 O O . LEU B 1 347 ? -0.335 14.602 28.547 1 92.81 347 LEU B O 1
ATOM 6449 N N . SER B 1 348 ? -2.014 14.398 29.984 1 93.19 348 SER B N 1
ATOM 6450 C CA . SER B 1 348 ? -2.469 15.773 29.766 1 93.19 348 SER B CA 1
ATOM 6451 C C . SER B 1 348 ? -1.397 16.781 30.156 1 93.19 348 SER B C 1
ATOM 6453 O O . SER B 1 348 ? -1.153 17.75 29.438 1 93.19 348 SER B O 1
ATOM 6455 N N . THR B 1 349 ? -0.774 16.547 31.266 1 93.12 349 THR B N 1
ATOM 6456 C CA . THR B 1 349 ? 0.278 17.438 31.734 1 93.12 349 THR B CA 1
ATOM 6457 C C . THR B 1 349 ? 1.477 17.406 30.797 1 93.12 349 THR B C 1
ATOM 6459 O O . THR B 1 349 ? 2.043 18.469 30.484 1 93.12 349 THR B O 1
ATOM 6462 N N . ALA B 1 350 ? 1.824 16.266 30.344 1 94.81 350 ALA B N 1
ATOM 6463 C CA . ALA B 1 350 ? 2.971 16.125 29.453 1 94.81 350 ALA B CA 1
ATOM 6464 C C . ALA B 1 350 ? 2.73 16.844 28.141 1 94.81 350 ALA B C 1
ATOM 6466 O O . ALA B 1 350 ? 3.623 17.531 27.625 1 94.81 350 ALA B O 1
ATOM 6467 N N . ILE B 1 351 ? 1.605 16.734 27.609 1 96.75 351 ILE B N 1
ATOM 6468 C CA . ILE B 1 351 ? 1.261 17.375 26.344 1 96.75 351 ILE B CA 1
ATOM 6469 C C . ILE B 1 351 ? 1.24 18.891 26.531 1 96.75 351 ILE B C 1
ATOM 6471 O O . ILE B 1 351 ? 1.741 19.641 25.672 1 96.75 351 ILE B O 1
ATOM 6475 N N . THR B 1 352 ? 0.656 19.312 27.641 1 95.12 352 THR B N 1
ATOM 6476 C CA . THR B 1 352 ? 0.601 20.734 27.922 1 95.12 352 THR B CA 1
ATOM 6477 C C . THR B 1 352 ? 2.006 21.312 28.062 1 95.12 352 THR B C 1
ATOM 6479 O O . THR B 1 352 ? 2.285 22.406 27.547 1 95.12 352 THR B O 1
ATOM 6482 N N . GLN B 1 353 ? 2.789 20.594 28.719 1 94 353 GLN B N 1
ATOM 6483 C CA . GLN B 1 353 ? 4.168 21.047 28.875 1 94 353 GLN B CA 1
ATOM 6484 C C . GLN B 1 353 ? 4.883 21.141 27.531 1 94 353 GLN B C 1
ATOM 6486 O O . GLN B 1 353 ? 5.594 22.109 27.266 1 94 353 GLN B O 1
ATOM 6491 N N . HIS B 1 354 ? 4.738 20.141 26.75 1 94.38 354 HIS B N 1
ATOM 6492 C CA . HIS B 1 354 ? 5.324 20.156 25.406 1 94.38 354 HIS B CA 1
ATOM 6493 C C . HIS B 1 354 ? 4.824 21.344 24.609 1 94.38 354 HIS B C 1
ATOM 6495 O O . HIS B 1 354 ? 5.602 22.016 23.922 1 94.38 354 HIS B O 1
ATOM 6501 N N . THR B 1 355 ? 3.584 21.641 24.719 1 94.19 355 THR B N 1
ATOM 6502 C CA . THR B 1 355 ? 2.977 22.766 24 1 94.19 355 THR B CA 1
ATOM 6503 C C . THR B 1 355 ? 3.562 24.078 24.484 1 94.19 355 THR B C 1
ATOM 6505 O O . THR B 1 355 ? 3.91 24.938 23.672 1 94.19 355 THR B O 1
ATOM 6508 N N . THR B 1 356 ? 3.631 24.203 25.781 1 92.19 356 THR B N 1
ATOM 6509 C CA . THR B 1 356 ? 4.172 25.422 26.359 1 92.19 356 THR B CA 1
ATOM 6510 C C . THR B 1 356 ? 5.617 25.641 25.922 1 92.19 356 THR B C 1
ATOM 6512 O O . THR B 1 356 ? 6.016 26.766 25.594 1 92.19 356 THR B O 1
ATOM 6515 N N . ASN B 1 357 ? 6.355 24.562 25.891 1 87.94 357 ASN B N 1
ATOM 6516 C CA . ASN B 1 357 ? 7.742 24.641 25.438 1 87.94 357 ASN B CA 1
ATOM 6517 C C . ASN B 1 357 ? 7.836 25.078 23.984 1 87.94 357 ASN B C 1
ATOM 6519 O O . ASN B 1 357 ? 8.711 25.875 23.625 1 87.94 357 ASN B O 1
ATOM 6523 N N . LEU B 1 358 ? 6.961 24.641 23.188 1 88.69 358 LEU B N 1
ATOM 6524 C CA . LEU B 1 358 ? 6.961 24.969 21.766 1 88.69 358 LEU B CA 1
ATOM 6525 C C . LEU B 1 358 ? 6.625 26.438 21.562 1 88.69 358 LEU B C 1
ATOM 6527 O O . LEU B 1 358 ? 7.246 27.109 20.734 1 88.69 358 LEU B O 1
ATOM 6531 N N . VAL B 1 359 ? 5.719 26.938 22.281 1 85.69 359 VAL B N 1
ATOM 6532 C CA . VAL B 1 359 ? 5.227 28.297 22.078 1 85.69 359 VAL B CA 1
ATOM 6533 C C . VAL B 1 359 ? 6.207 29.297 22.672 1 85.69 359 VAL B C 1
ATOM 6535 O O . VAL B 1 359 ? 6.355 30.406 22.172 1 85.69 359 VAL B O 1
ATOM 6538 N N . SER B 1 360 ? 6.898 28.812 23.703 1 82.69 360 SER B N 1
ATOM 6539 C CA . SER B 1 360 ? 7.816 29.703 24.406 1 82.69 360 SER B CA 1
ATOM 6540 C C . SER B 1 360 ? 9.133 29.844 23.641 1 82.69 360 SER B C 1
ATOM 6542 O O . SER B 1 360 ? 9.883 30.797 23.859 1 82.69 360 SER B O 1
ATOM 6544 N N . GLU B 1 361 ? 9.352 28.922 22.844 1 79.69 361 GLU B N 1
ATOM 6545 C CA . GLU B 1 361 ? 10.594 28.953 22.078 1 79.69 361 GLU B CA 1
ATOM 6546 C C . GLU B 1 361 ? 10.484 29.922 20.906 1 79.69 361 GLU B C 1
ATOM 6548 O O . GLU B 1 361 ? 9.391 30.156 20.375 1 79.69 361 GLU B O 1
ATOM 6553 N N . THR B 1 362 ? 11.633 30.531 20.578 1 76 362 THR B N 1
ATOM 6554 C CA . THR B 1 362 ? 11.664 31.453 19.453 1 76 362 THR B CA 1
ATOM 6555 C C . THR B 1 362 ? 11.977 30.703 18.156 1 76 362 THR B C 1
ATOM 6557 O O . THR B 1 362 ? 13.039 30.078 18.031 1 76 362 THR B O 1
ATOM 6560 N N . TRP B 1 363 ? 10.969 30.734 17.25 1 76.5 363 TRP B N 1
ATOM 6561 C CA . TRP B 1 363 ? 11.125 30.125 15.938 1 76.5 363 TRP B CA 1
ATOM 6562 C C . TRP B 1 363 ? 11.258 31.188 14.859 1 76.5 363 TRP B C 1
ATOM 6564 O O . TRP B 1 363 ? 10.461 32.125 14.797 1 76.5 363 TRP B O 1
ATOM 6574 N N . VAL B 1 364 ? 12.367 31.141 14.102 1 71.25 364 VAL B N 1
ATOM 6575 C CA . VAL B 1 364 ? 12.602 32.188 13.109 1 71.25 364 VAL B CA 1
ATOM 6576 C C . VAL B 1 364 ? 12.156 31.703 11.734 1 71.25 364 VAL B C 1
ATOM 6578 O O . VAL B 1 364 ? 11.555 32.469 10.969 1 71.25 364 VAL B O 1
ATOM 6581 N N . ASN B 1 365 ? 12.359 30.531 11.414 1 65.81 365 ASN B N 1
ATOM 6582 C CA . ASN B 1 365 ? 12.156 30.062 10.047 1 65.81 365 ASN B CA 1
ATOM 6583 C C . ASN B 1 365 ? 10.961 29.109 9.953 1 65.81 365 ASN B C 1
ATOM 6585 O O . ASN B 1 365 ? 10.477 28.828 8.859 1 65.81 365 ASN B O 1
ATOM 6589 N N . VAL B 1 366 ? 10.555 28.594 11.055 1 65.38 366 VAL B N 1
ATOM 6590 C CA . VAL B 1 366 ? 9.484 27.594 11 1 65.38 366 VAL B CA 1
ATOM 6591 C C . VAL B 1 366 ? 8.352 28 11.938 1 65.38 366 VAL B C 1
ATOM 6593 O O . VAL B 1 366 ? 8.555 28.781 12.875 1 65.38 366 VAL B O 1
ATOM 6596 N N . ASP B 1 367 ? 7.129 27.656 11.312 1 74.06 367 ASP B N 1
ATOM 6597 C CA . ASP B 1 367 ? 5.934 27.828 12.141 1 74.06 367 ASP B CA 1
ATOM 6598 C C . ASP B 1 367 ? 5.48 26.5 12.734 1 74.06 367 ASP B C 1
ATOM 6600 O O . ASP B 1 367 ? 5.41 25.484 12.031 1 74.06 367 ASP B O 1
ATOM 6604 N N . ARG B 1 368 ? 5.688 26.328 14.086 1 81.75 368 ARG B N 1
ATOM 6605 C CA . ARG B 1 368 ? 5.387 25.078 14.766 1 81.75 368 ARG B CA 1
ATOM 6606 C C . ARG B 1 368 ? 3.898 24.969 15.078 1 81.75 368 ARG B C 1
ATOM 6608 O O . ARG B 1 368 ? 3.514 24.391 16.094 1 81.75 368 ARG B O 1
ATOM 6615 N N . ASN B 1 369 ? 3.15 25.484 14.055 1 88.88 369 ASN B N 1
ATOM 6616 C CA . ASN B 1 369 ? 1.709 25.453 14.273 1 88.88 369 ASN B CA 1
ATOM 6617 C C . ASN B 1 369 ? 1.153 24.047 14.133 1 88.88 369 ASN B C 1
ATOM 6619 O O . ASN B 1 369 ? 0.16 23.703 14.781 1 88.88 369 ASN B O 1
ATOM 6623 N N . ALA B 1 370 ? 1.79 23.203 13.312 1 94.06 370 ALA B N 1
ATOM 6624 C CA . ALA B 1 370 ? 1.325 21.828 13.148 1 94.06 370 ALA B CA 1
ATOM 6625 C C . ALA B 1 370 ? 1.468 21.047 14.453 1 94.06 370 ALA B C 1
ATOM 6627 O O . ALA B 1 370 ? 0.583 20.266 14.82 1 94.06 370 ALA B O 1
ATOM 6628 N N . ALA B 1 371 ? 2.576 21.234 15.109 1 95.25 371 ALA B N 1
ATOM 6629 C CA . ALA B 1 371 ? 2.793 20.562 16.391 1 95.25 371 ALA B CA 1
ATOM 6630 C C . ALA B 1 371 ? 1.793 21.047 17.438 1 95.25 371 ALA B C 1
ATOM 6632 O O . ALA B 1 371 ? 1.182 20.234 18.141 1 95.25 371 ALA B O 1
ATOM 6633 N N . VAL B 1 372 ? 1.607 22.312 17.484 1 94.56 372 VAL B N 1
ATOM 6634 C CA . VAL B 1 372 ? 0.71 22.906 18.484 1 94.56 372 VAL B CA 1
ATOM 6635 C C . VAL B 1 372 ? -0.725 22.469 18.203 1 94.56 372 VAL B C 1
ATOM 6637 O O . VAL B 1 372 ? -1.433 22.031 19.109 1 94.56 372 VAL B O 1
ATOM 6640 N N . GLY B 1 373 ? -1.108 22.609 16.953 1 95.31 373 GLY B N 1
ATOM 6641 C CA . GLY B 1 373 ? -2.447 22.172 16.578 1 95.31 373 GLY B CA 1
ATOM 6642 C C . GLY B 1 373 ? -2.715 20.719 16.922 1 95.31 373 GLY B C 1
ATOM 6643 O O . GLY B 1 373 ? -3.797 20.375 17.406 1 95.31 373 GLY B O 1
ATOM 6644 N N . THR B 1 374 ? -1.778 19.891 16.688 1 97.12 374 THR B N 1
ATOM 6645 C CA . THR B 1 374 ? -1.895 18.469 16.984 1 97.12 374 THR B CA 1
ATOM 6646 C C . THR B 1 374 ? -2.039 18.25 18.5 1 97.12 374 THR B C 1
ATOM 6648 O O . THR B 1 374 ? -2.846 17.422 18.922 1 97.12 374 THR B O 1
ATOM 6651 N N . ASN B 1 375 ? -1.25 18.953 19.234 1 97.5 375 ASN B N 1
ATOM 6652 C CA . ASN B 1 375 ? -1.356 18.844 20.688 1 97.5 375 ASN B CA 1
ATOM 6653 C C . ASN B 1 375 ? -2.736 19.281 21.172 1 97.5 375 ASN B C 1
ATOM 6655 O O . ASN B 1 375 ? -3.285 18.672 22.094 1 97.5 375 ASN B O 1
ATOM 6659 N N . PHE B 1 376 ? -3.258 20.328 20.594 1 97 376 PHE B N 1
ATOM 6660 C CA . PHE B 1 376 ? -4.586 20.781 20.984 1 97 376 PHE B CA 1
ATOM 6661 C C . PHE B 1 376 ? -5.633 19.719 20.703 1 97 376 PHE B C 1
ATOM 6663 O O . PHE B 1 376 ? -6.504 19.469 21.547 1 97 376 PHE B O 1
ATOM 6670 N N . ILE B 1 377 ? -5.535 19.078 19.578 1 96.62 377 ILE B N 1
ATOM 6671 C CA . ILE B 1 377 ? -6.445 17.984 19.25 1 96.62 377 ILE B CA 1
ATOM 6672 C C . ILE B 1 377 ? -6.297 16.859 20.281 1 96.62 377 ILE B C 1
ATOM 6674 O O . ILE B 1 377 ? -7.293 16.344 20.781 1 96.62 377 ILE B O 1
ATOM 6678 N N . ALA B 1 378 ? -5.09 16.531 20.578 1 97.31 378 ALA B N 1
ATOM 6679 C CA . ALA B 1 378 ? -4.828 15.469 21.547 1 97.31 378 ALA B CA 1
ATOM 6680 C C . ALA B 1 378 ? -5.445 15.797 22.906 1 97.31 378 ALA B C 1
ATOM 6682 O O . ALA B 1 378 ? -6.102 14.945 23.516 1 97.31 378 ALA B O 1
ATOM 6683 N N . LEU B 1 379 ? -5.285 16.969 23.328 1 96.69 379 LEU B N 1
ATOM 6684 C CA . LEU B 1 379 ? -5.789 17.391 24.641 1 96.69 379 LEU B CA 1
ATOM 6685 C C . LEU B 1 379 ? -7.312 17.422 24.656 1 96.69 379 LEU B C 1
ATOM 6687 O O . LEU B 1 379 ? -7.93 17.016 25.641 1 96.69 379 LEU B O 1
ATOM 6691 N N . MET B 1 380 ? -7.879 17.891 23.594 1 95.38 380 MET B N 1
ATOM 6692 C CA . MET B 1 380 ? -9.336 17.891 23.531 1 95.38 380 MET B CA 1
ATOM 6693 C C . MET B 1 380 ? -9.883 16.469 23.594 1 95.38 380 MET B C 1
ATOM 6695 O O . MET B 1 380 ? -10.797 16.172 24.375 1 95.38 380 MET B O 1
ATOM 6699 N N . LYS B 1 381 ? -9.305 15.602 22.844 1 93.88 381 LYS B N 1
ATOM 6700 C CA . LYS B 1 381 ? -9.766 14.219 22.797 1 93.88 381 LYS B CA 1
ATOM 6701 C C . LYS B 1 381 ? -9.539 13.523 24.141 1 93.88 381 LYS B C 1
ATOM 6703 O O . LYS B 1 381 ? -10.359 12.703 24.562 1 93.88 381 LYS B O 1
ATOM 6708 N N . LEU B 1 382 ? -8.438 13.82 24.734 1 93.25 382 LEU B N 1
ATOM 6709 C CA . LEU B 1 382 ? -8.078 13.172 25.984 1 93.25 382 LEU B CA 1
ATOM 6710 C C . LEU B 1 382 ? -9.023 13.594 27.109 1 93.25 382 LEU B C 1
ATOM 6712 O O . LEU B 1 382 ? -9.383 12.781 27.969 1 93.25 382 LEU B O 1
ATOM 6716 N N . ASN B 1 383 ? -9.492 14.805 27.109 1 91.44 383 ASN B N 1
ATOM 6717 C CA . ASN B 1 383 ? -10.258 15.359 28.219 1 91.44 383 ASN B CA 1
ATOM 6718 C C . ASN B 1 383 ? -11.758 15.305 27.953 1 91.44 383 ASN B C 1
ATOM 6720 O O . ASN B 1 383 ? -12.57 15.469 28.859 1 91.44 383 ASN B O 1
ATOM 6724 N N . GLN B 1 384 ? -12.172 15.031 26.797 1 90 384 GLN B N 1
ATOM 6725 C CA . GLN B 1 384 ? -13.57 15.062 26.391 1 90 384 GLN B CA 1
ATOM 6726 C C . GLN B 1 384 ? -14.398 14.07 27.203 1 90 384 GLN B C 1
ATOM 6728 O O . GLN B 1 384 ? -15.508 14.383 27.625 1 90 384 GLN B O 1
ATOM 6733 N N . PRO B 1 385 ? -13.945 12.875 27.438 1 86.94 385 PRO B N 1
ATOM 6734 C CA . PRO B 1 385 ? -14.766 11.906 28.172 1 86.94 385 PRO B CA 1
ATOM 6735 C C . PRO B 1 385 ? -15.141 12.391 29.562 1 86.94 385 PRO B C 1
ATOM 6737 O O . PRO B 1 385 ? -16.188 12.008 30.094 1 86.94 385 PRO B O 1
ATOM 6740 N N . SER B 1 386 ? -14.328 13.195 30.109 1 84.44 386 SER B N 1
ATOM 6741 C CA . SER B 1 386 ? -14.578 13.695 31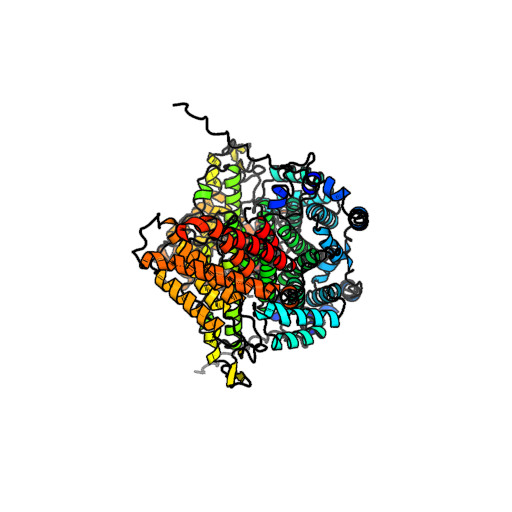.469 1 84.44 386 SER B CA 1
ATOM 6742 C C . SER B 1 386 ? -15.734 14.688 31.484 1 84.44 386 SER B C 1
ATOM 6744 O O . SER B 1 386 ? -16.297 14.969 32.531 1 84.44 386 SER B O 1
ATOM 6746 N N . LEU B 1 387 ? -16.125 15.227 30.375 1 85.56 387 LEU B N 1
ATOM 6747 C CA . LEU B 1 387 ? -17.219 16.188 30.297 1 85.56 387 LEU B CA 1
ATOM 6748 C C . LEU B 1 387 ? -18.562 15.484 30.438 1 85.56 387 LEU B C 1
ATOM 6750 O O . LEU B 1 387 ? -19.562 16.109 30.812 1 85.56 387 LEU B O 1
ATOM 6754 N N . PHE B 1 388 ? -18.641 14.211 30.062 1 77.06 388 PHE B N 1
ATOM 6755 C CA . PHE B 1 388 ? -19.891 13.461 30.125 1 77.06 388 PHE B CA 1
ATOM 6756 C C . PHE B 1 388 ? -20.125 12.938 31.531 1 77.06 388 PHE B C 1
ATOM 6758 O O . PHE B 1 388 ? -21.266 12.688 31.922 1 77.06 388 PHE B O 1
ATOM 6765 N N . SER B 1 389 ? -19.125 12.547 32.219 1 63.69 389 SER B N 1
ATOM 6766 C CA . SER B 1 389 ? -19.281 11.977 33.562 1 63.69 389 SER B CA 1
ATOM 6767 C C . SER B 1 389 ? -19.688 13.039 34.562 1 63.69 389 SER B C 1
ATOM 6769 O O . SER B 1 389 ? -20.094 12.719 35.688 1 63.69 389 SER B O 1
ATOM 6771 N N . ILE B 1 390 ? -19.469 14.305 34.344 1 54.41 390 ILE B N 1
ATOM 6772 C CA . ILE B 1 390 ? -19.719 15.352 35.344 1 54.41 390 ILE B CA 1
ATOM 6773 C C . ILE B 1 390 ? -21.188 15.773 35.281 1 54.41 390 ILE B C 1
ATOM 6775 O O . ILE B 1 390 ? -21.641 16.312 34.25 1 54.41 390 ILE B O 1
ATOM 6779 N N . GLY B 1 391 ? -22.109 14.906 35.719 1 47.03 391 GLY B N 1
ATOM 6780 C CA . GLY B 1 391 ? -23.422 15.477 36 1 47.03 391 GLY B CA 1
ATOM 6781 C C . GLY B 1 391 ? -23.344 16.875 36.594 1 47.03 391 GLY B C 1
ATOM 6782 O O . GLY B 1 391 ? -22.25 17.422 36.781 1 47.03 391 GLY B O 1
ATOM 6783 N N . PRO B 1 392 ? -24.531 17.594 36.75 1 44.09 392 PRO B N 1
ATOM 6784 C CA . PRO B 1 392 ? -24.5 18.891 37.406 1 44.09 392 PRO B CA 1
ATOM 6785 C C . PRO B 1 392 ? -23.672 18.875 38.688 1 44.09 392 PRO B C 1
ATOM 6787 O O . PRO B 1 392 ? -24.125 18.359 39.719 1 44.09 392 PRO B O 1
ATOM 6790 N N . LEU B 1 393 ? -22.562 18.359 38.719 1 42.06 393 LEU B N 1
ATOM 6791 C CA . LEU B 1 393 ? -21.859 18.141 39.969 1 42.06 393 LEU B CA 1
ATOM 6792 C C . LEU B 1 393 ? -21.734 19.438 40.75 1 42.06 393 LEU B C 1
ATOM 6794 O O . LEU B 1 393 ? -21.672 20.516 40.156 1 42.06 393 LEU B O 1
ATOM 6798 N N . PRO B 1 394 ? -21.906 19.344 42.094 1 40.81 394 PRO B N 1
ATOM 6799 C CA . PRO B 1 394 ? -21.625 20.5 42.969 1 40.81 394 PRO B CA 1
ATOM 6800 C C . PRO B 1 394 ? -20.234 21.078 42.719 1 40.81 394 PRO B C 1
ATOM 6802 O O . PRO B 1 394 ? -19.328 20.375 42.281 1 40.81 394 PRO B O 1
ATOM 6805 N N . VAL B 1 395 ? -19.984 22.391 42.594 1 42.03 395 VAL B N 1
ATOM 6806 C CA . VAL B 1 395 ? -18.844 23.297 42.438 1 42.03 395 VAL B CA 1
ATOM 6807 C C . VAL B 1 395 ? -17.625 22.719 43.156 1 42.03 395 VAL B C 1
ATOM 6809 O O . VAL B 1 395 ? -16.5 23.203 43 1 42.03 395 VAL B O 1
ATOM 6812 N N . SER B 1 396 ? -17.672 21.906 44.094 1 40.91 396 SER B N 1
ATOM 6813 C CA . SER B 1 396 ? -16.625 21.734 45.094 1 40.91 396 SER B CA 1
ATOM 6814 C C . SER B 1 396 ? -15.523 20.797 44.625 1 40.91 396 SER B C 1
ATOM 6816 O O . SER B 1 396 ? -14.492 20.641 45.281 1 40.91 396 SER B O 1
ATOM 6818 N N . ASP B 1 397 ? -15.648 19.672 43.938 1 44.81 397 ASP B N 1
ATOM 6819 C CA . ASP B 1 397 ? -14.5 18.781 43.812 1 44.81 397 ASP B CA 1
ATOM 6820 C C . ASP B 1 397 ? -13.609 19.172 42.625 1 44.81 397 ASP B C 1
ATOM 6822 O O . ASP B 1 397 ? -14.031 19.078 41.469 1 44.81 397 ASP B O 1
ATOM 6826 N N . LEU B 1 398 ? -12.523 19.906 42.844 1 45.81 398 LEU B N 1
ATOM 6827 C CA . LEU B 1 398 ? -11.469 20.5 42.031 1 45.81 398 LEU B CA 1
ATOM 6828 C C . LEU B 1 398 ? -10.992 19.547 40.938 1 45.81 398 LEU B C 1
ATOM 6830 O O . LEU B 1 398 ? -10.633 19.984 39.844 1 45.81 398 LEU B O 1
ATOM 6834 N N . ASN B 1 399 ? -10.68 18.25 41.344 1 50.09 399 ASN B N 1
ATOM 6835 C CA . ASN B 1 399 ? -10.109 17.266 40.438 1 50.09 399 ASN B CA 1
ATOM 6836 C C . ASN B 1 399 ? -10.977 17.078 39.188 1 50.09 399 ASN B C 1
ATOM 6838 O O . ASN B 1 399 ? -10.469 16.766 38.125 1 50.09 399 ASN B O 1
ATOM 6842 N N . ASN B 1 400 ? -12.297 17.391 39.344 1 59.12 400 ASN B N 1
ATOM 6843 C CA . ASN B 1 400 ? -13.289 17.219 38.281 1 59.12 400 ASN B CA 1
ATOM 6844 C C . ASN B 1 400 ? -13.367 18.453 37.375 1 59.12 400 ASN B C 1
ATOM 6846 O O . ASN B 1 400 ? -14 18.406 36.344 1 59.12 400 ASN B O 1
ATOM 6850 N N . THR B 1 401 ? -12.453 19.469 37.812 1 77.31 401 THR B N 1
ATOM 6851 C CA . THR B 1 401 ? -12.625 20.719 37.094 1 77.31 401 THR B CA 1
ATOM 6852 C C . THR B 1 401 ? -11.484 20.922 36.094 1 77.31 401 THR B C 1
ATOM 6854 O O . THR B 1 401 ? -11.594 21.719 35.156 1 77.31 401 THR B O 1
ATOM 6857 N N . ARG B 1 402 ? -10.438 20.094 36.281 1 83.75 402 ARG B N 1
ATOM 6858 C CA . ARG B 1 402 ? -9.242 20.328 35.469 1 83.75 402 ARG B CA 1
ATOM 6859 C C . ARG B 1 402 ? -9.516 20.094 34 1 83.75 402 ARG B C 1
ATOM 6861 O O . ARG B 1 402 ? -9.172 20.922 33.156 1 83.75 402 ARG B O 1
ATOM 6868 N N . PRO B 1 403 ? -10.188 19.031 33.719 1 87.88 403 PRO B N 1
ATOM 6869 C CA . PRO B 1 403 ? -10.477 18.812 32.281 1 87.88 403 PRO B CA 1
ATOM 6870 C C . PRO B 1 403 ? -11.336 19.922 31.688 1 87.88 403 PRO B C 1
ATOM 6872 O O . PRO B 1 403 ? -11.141 20.297 30.516 1 87.88 403 PRO B O 1
ATOM 6875 N N . ILE B 1 404 ? -12.219 20.422 32.469 1 88.62 404 ILE B N 1
ATOM 6876 C CA . ILE B 1 404 ? -13.117 21.484 32 1 88.62 404 ILE B CA 1
ATOM 6877 C C . ILE B 1 404 ? -12.328 22.75 31.734 1 88.62 404 ILE B C 1
ATOM 6879 O O . ILE B 1 404 ? -12.484 23.375 30.672 1 88.62 404 ILE B O 1
ATOM 6883 N N . ASP B 1 405 ? -11.445 23.062 32.688 1 89.44 405 ASP B N 1
ATOM 6884 C CA . ASP B 1 405 ? -10.609 24.266 32.531 1 89.44 405 ASP B CA 1
ATOM 6885 C C . ASP B 1 405 ? -9.688 24.141 31.312 1 89.44 405 ASP B C 1
ATOM 6887 O O . ASP B 1 405 ? -9.461 25.109 30.609 1 89.44 405 ASP B O 1
ATOM 6891 N N . THR B 1 406 ? -9.172 22.969 31.172 1 91.31 406 THR B N 1
ATOM 6892 C CA . THR B 1 406 ? -8.289 22.734 30.031 1 91.31 406 THR B CA 1
ATOM 6893 C C . THR B 1 406 ? -9.023 22.953 28.719 1 91.31 406 THR B C 1
ATOM 6895 O O . THR B 1 406 ? -8.516 23.625 27.812 1 91.31 406 THR B O 1
ATOM 6898 N N . ILE B 1 407 ? -10.188 22.484 28.578 1 92.94 407 ILE B N 1
ATOM 6899 C CA . ILE B 1 407 ? -10.953 22.594 27.344 1 92.94 407 ILE B CA 1
ATOM 6900 C C . ILE B 1 407 ? -11.32 24.062 27.094 1 92.94 407 ILE B C 1
ATOM 6902 O O . ILE B 1 407 ? -11.234 24.547 25.969 1 92.94 407 ILE B O 1
ATOM 6906 N N . ARG B 1 408 ? -11.695 24.766 28.156 1 92.5 408 ARG B N 1
ATOM 6907 C CA . ARG B 1 408 ? -12.031 26.172 28.016 1 92.5 408 ARG B CA 1
ATOM 6908 C C . ARG B 1 408 ? -10.844 26.969 27.484 1 92.5 408 ARG B C 1
ATOM 6910 O O . ARG B 1 408 ? -10.992 27.781 26.578 1 92.5 408 ARG B O 1
ATOM 6917 N N . LYS B 1 409 ? -9.742 26.703 28.078 1 92.38 409 LYS B N 1
ATOM 6918 C CA . LYS B 1 409 ? -8.523 27.391 27.656 1 92.38 409 LYS B CA 1
ATOM 6919 C C . LYS B 1 409 ? -8.172 27.062 26.203 1 92.38 409 LYS B C 1
ATOM 6921 O O . LYS B 1 409 ? -7.773 27.938 25.438 1 92.38 409 LYS B O 1
ATOM 6926 N N . LEU B 1 410 ? -8.336 25.828 25.875 1 94.94 410 LEU B N 1
ATOM 6927 C CA . LEU B 1 410 ? -7.996 25.391 24.531 1 94.94 410 LEU B CA 1
ATOM 6928 C C . LEU B 1 410 ? -8.891 26.047 23.5 1 94.94 410 LEU B C 1
ATOM 6930 O O . LEU B 1 410 ? -8.422 26.484 22.438 1 94.94 410 LEU B O 1
ATOM 6934 N N . VAL B 1 411 ? -10.148 26.094 23.781 1 95.06 411 VAL B N 1
ATOM 6935 C CA . VAL B 1 411 ? -11.102 26.688 22.844 1 95.06 411 VAL B CA 1
ATOM 6936 C C . VAL B 1 411 ? -10.727 28.156 22.578 1 95.06 411 VAL B C 1
ATOM 6938 O O . VAL B 1 411 ? -10.727 28.594 21.438 1 95.06 411 VAL B O 1
ATOM 6941 N N . THR B 1 412 ? -10.367 28.797 23.609 1 92.81 412 THR B N 1
ATOM 6942 C CA . THR B 1 412 ? -9.984 30.203 23.484 1 92.81 412 THR B CA 1
ATOM 6943 C C . THR B 1 412 ? -8.695 30.344 22.672 1 92.81 412 THR B C 1
ATOM 6945 O O . THR B 1 412 ? -8.594 31.203 21.812 1 92.81 412 THR B O 1
ATOM 6948 N N . PHE B 1 413 ? -7.734 29.484 22.938 1 92.62 413 PHE B N 1
ATOM 6949 C CA . PHE B 1 413 ? -6.461 29.531 22.234 1 92.62 413 PHE B CA 1
ATOM 6950 C C . PHE B 1 413 ? -6.645 29.219 20.75 1 92.62 413 PHE B C 1
ATOM 6952 O O . PHE B 1 413 ? -6.012 29.844 19.891 1 92.62 413 PHE B O 1
ATOM 6959 N N . ILE B 1 414 ? -7.426 28.25 20.484 1 94.62 414 ILE B N 1
ATOM 6960 C CA . ILE B 1 414 ? -7.68 27.844 19.109 1 94.62 414 ILE B CA 1
ATOM 6961 C C . ILE B 1 414 ? -8.336 29 18.344 1 94.62 414 ILE B C 1
ATOM 6963 O O . ILE B 1 414 ? -7.965 29.297 17.219 1 94.62 414 ILE B O 1
ATOM 6967 N N . GLN B 1 415 ? -9.258 29.641 19.016 1 92.94 415 GLN B N 1
ATOM 6968 C CA . GLN B 1 415 ? -9.938 30.766 18.391 1 92.94 415 GLN B CA 1
ATOM 6969 C C . GLN B 1 415 ? -8.953 31.891 18.078 1 92.94 415 GLN B C 1
ATOM 6971 O O . GLN B 1 415 ? -8.945 32.406 16.953 1 92.94 415 GLN B O 1
ATOM 6976 N N . GLN B 1 416 ? -8.133 32.219 18.969 1 90.44 416 GLN B N 1
ATOM 6977 C CA . GLN B 1 416 ? -7.172 33.312 18.781 1 90.44 416 GLN B CA 1
ATOM 6978 C C . GLN B 1 416 ? -6.16 32.969 17.688 1 90.44 416 GLN B C 1
ATOM 6980 O O . GLN B 1 416 ? -5.879 33.781 16.828 1 90.44 416 GLN B O 1
ATOM 6985 N N . ALA B 1 417 ? -5.617 31.797 17.781 1 87.25 417 ALA B N 1
ATOM 6986 C CA . ALA B 1 417 ? -4.617 31.375 16.797 1 87.25 417 ALA B CA 1
ATOM 6987 C C . ALA B 1 417 ? -5.211 31.344 15.391 1 87.25 417 ALA B C 1
ATOM 6989 O O . ALA B 1 417 ? -4.551 31.734 14.422 1 87.25 417 ALA B O 1
ATOM 6990 N N . ALA B 1 418 ? -6.383 30.828 15.289 1 88.31 418 ALA B N 1
ATOM 6991 C CA . ALA B 1 418 ? -7.047 30.75 13.992 1 88.31 418 ALA B CA 1
ATOM 6992 C C . ALA B 1 418 ? -7.344 32.125 13.438 1 88.31 418 ALA B C 1
ATOM 6994 O O . ALA B 1 418 ? -7.211 32.375 12.234 1 88.31 418 ALA B O 1
ATOM 6995 N N . GLU B 1 419 ? -7.727 33.062 14.281 1 89 419 GLU B N 1
ATOM 6996 C CA . GLU B 1 419 ? -7.984 34.438 13.867 1 89 419 GLU B CA 1
ATOM 6997 C C . GLU B 1 419 ? -6.715 35.094 13.359 1 89 419 GLU B C 1
ATOM 6999 O O . GLU B 1 419 ? -6.738 35.812 12.344 1 89 419 GLU B O 1
ATOM 7004 N N . ASP B 1 420 ? -5.684 34.875 14.062 1 86 420 ASP B N 1
ATOM 7005 C CA . ASP B 1 420 ? -4.402 35.469 13.664 1 86 420 ASP B CA 1
ATOM 7006 C C . ASP B 1 420 ? -3.965 34.906 12.305 1 86 420 ASP B C 1
ATOM 7008 O O . ASP B 1 420 ? -3.424 35.656 11.477 1 86 420 ASP B O 1
ATOM 7012 N N . ALA B 1 421 ? -4.164 33.688 12.164 1 83.12 421 ALA B N 1
ATOM 7013 C CA . ALA B 1 421 ? -3.797 33.062 10.891 1 83.12 421 ALA B CA 1
ATOM 7014 C C . ALA B 1 421 ? -4.676 33.562 9.758 1 83.12 421 ALA B C 1
ATOM 7016 O O . ALA B 1 421 ? -4.199 33.781 8.633 1 83.12 421 ALA B O 1
ATOM 7017 N N . ALA B 1 422 ? -5.914 33.781 10.008 1 84 422 ALA B N 1
ATOM 7018 C CA . ALA B 1 422 ? -6.867 34.25 9 1 84 422 ALA B CA 1
ATOM 7019 C C . ALA B 1 422 ? -6.547 35.656 8.562 1 84 422 ALA B C 1
ATOM 7021 O O . ALA B 1 422 ? -6.848 36.031 7.426 1 84 422 ALA B O 1
ATOM 7022 N N . LYS B 1 423 ? -5.973 36.406 9.391 1 84 423 LYS B N 1
ATOM 7023 C CA . LYS B 1 423 ? -5.625 37.781 9.07 1 84 423 LYS B CA 1
ATOM 7024 C C . LYS B 1 423 ? -4.473 37.844 8.07 1 84 423 LYS B C 1
ATOM 7026 O O . LYS B 1 423 ? -4.32 38.844 7.355 1 84 423 LYS B O 1
ATOM 7031 N N . SER B 1 424 ? -3.734 36.844 8.039 1 81 424 SER B N 1
ATOM 7032 C CA . SER B 1 424 ? -2.625 36.781 7.094 1 81 424 SER B CA 1
ATOM 7033 C C . SER B 1 424 ? -2.965 35.938 5.879 1 81 424 SER B C 1
ATOM 7035 O O . SER B 1 424 ? -2.617 34.75 5.832 1 81 424 SER B O 1
ATOM 7037 N N . GLU B 1 425 ? -3.543 36.562 4.922 1 75.69 425 GLU B N 1
ATOM 7038 C CA . GLU B 1 425 ? -3.963 35.844 3.721 1 75.69 425 GLU B CA 1
ATOM 7039 C C . GLU B 1 425 ? -2.771 35.219 3.012 1 75.69 425 GLU B C 1
ATOM 7041 O O . GLU B 1 425 ? -2.891 34.125 2.443 1 75.69 425 GLU B O 1
ATOM 7046 N N . ALA B 1 426 ? -1.71 35.906 3.164 1 75.06 426 ALA B N 1
ATOM 7047 C CA . ALA B 1 426 ? -0.501 35.406 2.506 1 75.06 426 ALA B CA 1
ATOM 7048 C C . ALA B 1 426 ? -0.024 34.094 3.137 1 75.06 426 ALA B C 1
ATOM 7050 O O . ALA B 1 426 ? 0.387 33.188 2.43 1 75.06 426 ALA B O 1
ATOM 7051 N N . ARG B 1 427 ? -0.158 34.062 4.383 1 77.25 427 ARG B N 1
ATOM 7052 C CA . ARG B 1 427 ? 0.263 32.844 5.102 1 77.25 427 ARG B CA 1
ATOM 7053 C C . ARG B 1 427 ? -0.65 31.688 4.777 1 77.25 427 ARG B C 1
ATOM 7055 O O . ARG B 1 427 ? -0.182 30.547 4.617 1 77.25 427 ARG B O 1
ATOM 7062 N N . LEU B 1 428 ? -1.834 31.984 4.617 1 79.12 428 LEU B N 1
ATOM 7063 C CA . LEU B 1 428 ? -2.809 30.938 4.316 1 79.12 428 LEU B CA 1
ATOM 7064 C C . LEU B 1 428 ? -2.65 30.438 2.885 1 79.12 428 LEU B C 1
ATOM 7066 O O . LEU B 1 428 ? -2.65 29.234 2.641 1 79.12 428 LEU B O 1
ATOM 7070 N N . SER B 1 429 ? -2.432 31.375 2.066 1 77.31 429 SER B N 1
ATOM 7071 C CA . SER B 1 429 ? -2.312 31 0.661 1 77.31 429 SER B CA 1
ATOM 7072 C C . SER B 1 429 ? -1.034 30.219 0.405 1 77.31 429 SER B C 1
ATOM 7074 O O . SER B 1 429 ? -0.991 29.359 -0.49 1 77.31 429 SER B O 1
ATOM 7076 N N . ALA B 1 430 ? -0.1 30.5 1.248 1 76.62 430 ALA B N 1
ATOM 7077 C CA . ALA B 1 430 ? 1.188 29.828 1.084 1 76.62 430 ALA B CA 1
ATOM 7078 C C . ALA B 1 430 ? 1.157 28.422 1.688 1 76.62 430 ALA B C 1
ATOM 7080 O O . ALA B 1 430 ? 2.07 27.625 1.466 1 76.62 430 ALA B O 1
ATOM 7081 N N . GLY B 1 431 ? 0.088 28.188 2.311 1 77.06 431 GLY B N 1
ATOM 7082 C CA . GLY B 1 431 ? -0.001 26.875 2.941 1 77.06 431 GLY B CA 1
ATOM 7083 C C . GLY B 1 431 ? 0.838 26.766 4.199 1 77.06 431 GLY B C 1
ATOM 7084 O O . GLY B 1 431 ? 1.293 25.672 4.551 1 77.06 431 GLY B O 1
ATOM 7085 N N . ALA B 1 432 ? 1.04 27.875 4.875 1 80.56 432 ALA B N 1
ATOM 7086 C CA . ALA B 1 432 ? 1.9 27.891 6.055 1 80.56 432 ALA B CA 1
ATOM 7087 C C . ALA B 1 432 ? 1.14 27.453 7.297 1 80.56 432 ALA B C 1
ATOM 7089 O O . ALA B 1 432 ? 1.743 27.188 8.344 1 80.56 432 ALA B O 1
ATOM 7090 N N . MET B 1 433 ? -0.129 27.312 7.102 1 88.19 433 MET B N 1
ATOM 7091 C CA . MET B 1 433 ? -0.917 26.781 8.203 1 88.19 433 MET B CA 1
ATOM 7092 C C . MET B 1 433 ? -1.247 25.312 7.965 1 88.19 433 MET B C 1
ATOM 7094 O O . MET B 1 433 ? -1.726 24.938 6.891 1 88.19 433 MET B O 1
ATOM 7098 N N . ALA B 1 434 ? -1.017 24.547 9.008 1 93.31 434 ALA B N 1
ATOM 7099 C CA . ALA B 1 434 ? -1.213 23.109 8.883 1 93.31 434 ALA B CA 1
ATOM 7100 C C . ALA B 1 434 ? -2.697 22.75 8.852 1 93.31 434 ALA B C 1
ATOM 7102 O O . ALA B 1 434 ? -3.508 23.406 9.508 1 93.31 434 ALA B O 1
ATOM 7103 N N . PRO B 1 435 ? -3.07 21.719 8.172 1 93.5 435 PRO B N 1
ATOM 7104 C CA . PRO B 1 435 ? -4.477 21.312 8.055 1 93.5 435 PRO B CA 1
ATOM 7105 C C . PRO B 1 435 ? -5.074 20.859 9.383 1 93.5 435 PRO B C 1
ATOM 7107 O O . PRO B 1 435 ? -6.297 20.844 9.539 1 93.5 435 PRO B O 1
ATOM 7110 N N . CYS B 1 436 ? -4.289 20.484 10.344 1 95.12 436 CYS B N 1
ATOM 7111 C CA . CYS B 1 436 ? -4.801 20 11.617 1 95.12 436 CYS B CA 1
ATOM 7112 C C . CYS B 1 436 ? -5.609 21.094 12.32 1 95.12 436 CYS B C 1
ATOM 7114 O O . CYS B 1 436 ? -6.453 20.797 13.172 1 95.12 436 CYS B O 1
ATOM 7116 N N . TRP B 1 437 ? -5.41 22.328 11.984 1 94.38 437 TRP B N 1
ATOM 7117 C CA . TRP B 1 437 ? -6.148 23.438 12.602 1 94.38 437 TRP B CA 1
ATOM 7118 C C . TRP B 1 437 ? -7.617 23.391 12.203 1 94.38 437 TRP B C 1
ATOM 7120 O O . TRP B 1 437 ? -8.492 23.797 12.977 1 94.38 437 TRP B O 1
ATOM 7130 N N . ALA B 1 438 ? -7.844 22.938 11.016 1 95.06 438 ALA B N 1
ATOM 7131 C CA . ALA B 1 438 ? -9.242 22.734 10.633 1 95.06 438 ALA B CA 1
ATOM 7132 C C . ALA B 1 438 ? -9.93 21.75 11.57 1 95.06 438 ALA B C 1
ATOM 7134 O O . ALA B 1 438 ? -11.062 21.969 12 1 95.06 438 ALA B O 1
ATOM 7135 N N . PHE B 1 439 ? -9.258 20.812 11.961 1 94.94 439 PHE B N 1
ATOM 7136 C CA . PHE B 1 439 ? -9.812 19.781 12.844 1 94.94 439 PHE B CA 1
ATOM 7137 C C . PHE B 1 439 ? -9.914 20.312 14.273 1 94.94 439 PHE B C 1
ATOM 7139 O O . PHE B 1 439 ? -10.859 19.984 14.992 1 94.94 439 PHE B O 1
ATOM 7146 N N . ALA B 1 440 ? -8.906 21.016 14.625 1 96.06 440 ALA B N 1
ATOM 7147 C CA . ALA B 1 440 ? -8.961 21.609 15.961 1 96.06 440 ALA B CA 1
ATOM 7148 C C . ALA B 1 440 ? -10.188 22.516 16.109 1 96.06 440 ALA B C 1
ATOM 7150 O O . ALA B 1 440 ? -10.906 22.438 17.109 1 96.06 440 ALA B O 1
ATOM 7151 N N . MET B 1 441 ? -10.445 23.312 15.109 1 96.38 441 MET B N 1
ATOM 7152 C CA . MET B 1 441 ? -11.602 24.203 15.133 1 96.38 441 MET B CA 1
ATOM 7153 C C . MET B 1 441 ? -12.898 23.406 15.102 1 96.38 441 MET B C 1
ATOM 7155 O O . MET B 1 441 ? -13.852 23.734 15.812 1 96.38 441 MET B O 1
ATOM 7159 N N . TYR B 1 442 ? -12.914 22.453 14.328 1 95.5 442 TYR B N 1
ATOM 7160 C CA . TYR B 1 442 ? -14.102 21.609 14.227 1 95.5 442 TYR B CA 1
ATOM 7161 C C . TYR B 1 442 ? -14.398 20.938 15.562 1 95.5 442 TYR B C 1
ATOM 7163 O O . TYR B 1 442 ? -15.539 20.969 16.047 1 95.5 442 TYR B O 1
ATOM 7171 N N . ASN B 1 443 ? -13.391 20.297 16.156 1 94.31 443 ASN B N 1
ATOM 7172 C CA . ASN B 1 443 ? -13.57 19.641 17.453 1 94.31 443 ASN B CA 1
ATOM 7173 C C . ASN B 1 443 ? -14 20.625 18.531 1 94.31 443 ASN B C 1
ATOM 7175 O O . ASN B 1 443 ? -14.844 20.312 19.375 1 94.31 443 ASN B O 1
ATOM 7179 N N . ALA B 1 444 ? -13.406 21.766 18.5 1 96 444 ALA B N 1
ATOM 7180 C CA . ALA B 1 444 ? -13.797 22.797 19.453 1 96 444 ALA B CA 1
ATOM 7181 C C . ALA B 1 444 ? -15.273 23.172 19.281 1 96 444 ALA B C 1
ATOM 7183 O O . ALA B 1 444 ? -15.992 23.328 20.266 1 96 444 ALA B O 1
ATOM 7184 N N . SER B 1 445 ? -15.672 23.281 18.062 1 96.06 445 SER B N 1
ATOM 7185 C CA . SER B 1 445 ? -17.078 23.594 17.766 1 96.06 445 SER B CA 1
ATOM 7186 C C . SER B 1 445 ? -18 22.516 18.312 1 96.06 445 SER B C 1
ATOM 7188 O O . SER B 1 445 ? -19.031 22.828 18.922 1 96.06 445 SER B O 1
ATOM 7190 N N . LEU B 1 446 ? -17.625 21.312 18.125 1 93 446 LEU B N 1
ATOM 7191 C CA . LEU B 1 446 ? -18.453 20.203 18.594 1 93 446 LEU B CA 1
ATOM 7192 C C . LEU B 1 446 ? -18.531 20.203 20.125 1 93 446 LEU B C 1
ATOM 7194 O O . LEU B 1 446 ? -19.594 19.938 20.688 1 93 446 LEU B O 1
ATOM 7198 N N . LEU B 1 447 ? -17.438 20.453 20.719 1 93.31 447 LEU B N 1
ATOM 7199 C CA . LEU B 1 447 ? -17.422 20.5 22.188 1 93.31 447 LEU B CA 1
ATOM 7200 C C . LEU B 1 447 ? -18.297 21.641 22.703 1 93.31 447 LEU B C 1
ATOM 7202 O O . LEU B 1 447 ? -19 21.469 23.703 1 93.31 447 LEU B O 1
ATOM 7206 N N . LEU B 1 448 ? -18.281 22.75 22.031 1 94.06 448 LEU B N 1
ATOM 7207 C CA . LEU B 1 448 ? -19.109 23.891 22.422 1 94.06 448 LEU B CA 1
ATOM 7208 C C . LEU B 1 448 ? -20.594 23.594 22.203 1 94.06 448 LEU B C 1
ATOM 7210 O O . LEU B 1 448 ? -21.422 23.953 23.031 1 94.06 448 LEU B O 1
ATOM 7214 N N . ILE B 1 449 ? -20.875 22.938 21.172 1 93.56 449 ILE B N 1
ATOM 7215 C CA . ILE B 1 449 ? -22.266 22.609 20.875 1 93.56 449 ILE B CA 1
ATOM 7216 C C . ILE B 1 449 ? -22.797 21.625 21.906 1 93.56 449 ILE B C 1
ATOM 7218 O O . ILE B 1 449 ? -23.938 21.781 22.391 1 93.56 449 ILE B O 1
ATOM 7222 N N . SER B 1 450 ? -22.016 20.703 22.312 1 90.06 450 SER B N 1
ATOM 7223 C CA . SER B 1 450 ? -22.469 19.641 23.203 1 90.06 450 SER B CA 1
ATOM 7224 C C . SER B 1 450 ? -22.453 20.094 24.656 1 90.06 450 SER B C 1
ATOM 7226 O O . SER B 1 450 ? -23.266 19.625 25.469 1 90.06 450 SER B O 1
ATOM 7228 N N . HIS B 1 451 ? -21.5 20.938 25 1 90.38 451 HIS B N 1
ATOM 7229 C CA . HIS B 1 451 ? -21.281 21.188 26.422 1 90.38 451 HIS B CA 1
ATOM 7230 C C . HIS B 1 451 ? -21.172 22.672 26.703 1 90.38 451 HIS B C 1
ATOM 7232 O O . HIS B 1 451 ? -20.969 23.078 27.859 1 90.38 451 HIS B O 1
ATOM 7238 N N . GLY B 1 452 ? -21.297 23.5 25.766 1 89.75 452 GLY B N 1
ATOM 7239 C CA . GLY B 1 452 ? -21.047 24.922 25.906 1 89.75 452 GLY B CA 1
ATOM 7240 C C . GLY B 1 452 ? -21.875 25.578 27 1 89.75 452 GLY B C 1
ATOM 7241 O O . GLY B 1 452 ? -21.344 26.266 27.875 1 89.75 452 GLY B O 1
ATOM 7242 N N . ASP B 1 453 ? -23.156 25.297 26.969 1 86.44 453 ASP B N 1
ATOM 7243 C CA . ASP B 1 453 ? -24.078 25.906 27.938 1 86.44 453 ASP B CA 1
ATOM 7244 C C . ASP B 1 453 ? -24.062 25.125 29.266 1 86.44 453 ASP B C 1
ATOM 7246 O O . ASP B 1 453 ? -24.266 25.719 30.328 1 86.44 453 ASP B O 1
ATOM 7250 N N . GLY B 1 454 ? -23.719 23.922 29.219 1 85.56 454 GLY B N 1
ATOM 7251 C CA . GLY B 1 454 ? -23.766 23.078 30.406 1 85.56 454 GLY B CA 1
ATOM 7252 C C . GLY B 1 454 ? -22.469 23.062 31.188 1 85.56 454 GLY B C 1
ATOM 7253 O O . GLY B 1 454 ? -22.156 24.031 31.891 1 85.56 454 GLY B O 1
ATOM 7254 N N . VAL B 1 455 ? -21.703 22.203 30.906 1 85 455 VAL B N 1
ATOM 7255 C CA . VAL B 1 455 ? -20.547 21.891 31.719 1 85 455 VAL B CA 1
ATOM 7256 C C . VAL B 1 455 ? -19.469 22.953 31.531 1 85 455 VAL B C 1
ATOM 7258 O O . VAL B 1 455 ? -18.781 23.328 32.5 1 85 455 VAL B O 1
ATOM 7261 N N . LEU B 1 456 ? -19.406 23.531 30.359 1 89.31 456 LEU B N 1
ATOM 7262 C CA . LEU B 1 456 ? -18.359 24.5 30.078 1 89.31 456 LEU B CA 1
ATOM 7263 C C . LEU B 1 456 ? -18.781 25.906 30.5 1 89.31 456 LEU B C 1
ATOM 7265 O O . LEU B 1 456 ? -17.938 26.797 30.656 1 89.31 456 LEU B O 1
ATOM 7269 N N . GLN B 1 457 ? -20.031 26.141 30.641 1 86.69 457 GLN B N 1
ATOM 7270 C CA . GLN B 1 457 ? -20.594 27.391 31.109 1 86.69 457 GLN B CA 1
ATOM 7271 C C . GLN B 1 457 ? -20.078 28.562 30.281 1 86.69 457 GLN B C 1
ATOM 7273 O O . GLN B 1 457 ? -19.641 29.578 30.812 1 86.69 457 GLN B O 1
ATOM 7278 N N . ASP B 1 458 ? -20.016 28.359 29.047 1 89.06 458 ASP B N 1
ATOM 7279 C CA . ASP B 1 458 ? -19.609 29.406 28.109 1 89.06 458 ASP B CA 1
ATOM 7280 C C . ASP B 1 458 ? -20.828 30.109 27.531 1 89.06 458 ASP B C 1
ATOM 7282 O O . ASP B 1 458 ? -21.469 29.609 26.609 1 89.06 458 ASP B O 1
ATOM 7286 N N . VAL B 1 459 ? -21.062 31.344 27.938 1 89.06 459 VAL B N 1
ATOM 7287 C CA . VAL B 1 459 ? -22.25 32.094 27.547 1 89.06 459 VAL B CA 1
ATOM 7288 C C . VAL B 1 459 ? -22.188 32.438 26.062 1 89.06 459 VAL B C 1
ATOM 7290 O O . VAL B 1 459 ? -23.234 32.594 25.422 1 89.06 459 VAL B O 1
ATOM 7293 N N . ASP B 1 460 ? -21.031 32.562 25.531 1 92.25 460 ASP B N 1
ATOM 7294 C CA . ASP B 1 460 ? -20.875 32.969 24.141 1 92.25 460 ASP B CA 1
ATOM 7295 C C . ASP B 1 460 ? -20.578 31.781 23.25 1 92.25 460 ASP B C 1
ATOM 7297 O O . ASP B 1 460 ? -19.953 31.938 22.188 1 92.25 460 ASP B O 1
ATOM 7301 N N . TRP B 1 461 ? -20.969 30.609 23.688 1 92.69 461 TRP B N 1
ATOM 7302 C CA . TRP B 1 461 ? -20.547 29.406 22.969 1 92.69 461 TRP B CA 1
ATOM 7303 C C . TRP B 1 461 ? -21.078 29.422 21.547 1 92.69 461 TRP B C 1
ATOM 7305 O O . TRP B 1 461 ? -20.391 29 20.609 1 92.69 461 TRP B O 1
ATOM 7315 N N . LEU B 1 462 ? -22.312 29.906 21.312 1 93.5 462 LEU B N 1
ATOM 7316 C CA . LEU B 1 462 ? -22.922 29.922 19.984 1 93.5 462 LEU B CA 1
ATOM 7317 C C . LEU B 1 462 ? -22.172 30.875 19.047 1 93.5 462 LEU B C 1
ATOM 7319 O O . LEU B 1 462 ? -21.969 30.562 17.875 1 93.5 462 LEU B O 1
ATOM 7323 N N . ARG B 1 463 ? -21.828 32 19.594 1 94.06 463 ARG B N 1
ATOM 7324 C CA . ARG B 1 463 ? -21.062 32.969 18.812 1 94.06 463 ARG B CA 1
ATOM 7325 C C . ARG B 1 463 ? -19.703 32.406 18.422 1 94.06 463 ARG B C 1
ATOM 7327 O O . ARG B 1 463 ? -19.234 32.625 17.312 1 94.06 463 ARG B O 1
ATOM 7334 N N . LYS B 1 464 ? -19.094 31.734 19.297 1 95.06 464 LYS B N 1
ATOM 7335 C CA . LYS B 1 464 ? -17.812 31.109 19.031 1 95.06 464 LYS B CA 1
ATOM 7336 C C . LYS B 1 464 ? -17.938 30.062 17.938 1 95.06 464 LYS B C 1
ATOM 7338 O O . LYS B 1 464 ? -17.062 29.953 17.062 1 95.06 464 LYS B O 1
ATOM 7343 N N . VAL B 1 465 ? -18.984 29.281 17.969 1 96.19 465 VAL B N 1
ATOM 7344 C CA . VAL B 1 465 ? -19.203 28.25 16.969 1 96.19 465 VAL B CA 1
ATOM 7345 C C . VAL B 1 465 ? -19.375 28.891 15.594 1 96.19 465 VAL B C 1
ATOM 7347 O O . VAL B 1 465 ? -18.797 28.422 14.602 1 96.19 465 VAL B O 1
ATOM 7350 N N . GLU B 1 466 ? -20.109 29.969 15.523 1 95.19 466 GLU B N 1
ATOM 7351 C CA . GLU B 1 466 ? -20.297 30.672 14.266 1 95.19 466 GLU B CA 1
ATOM 7352 C C . GLU B 1 466 ? -18.984 31.25 13.75 1 95.19 466 GLU B C 1
ATOM 7354 O O . GLU B 1 466 ? -18.719 31.25 12.547 1 95.19 466 GLU B O 1
ATOM 7359 N N . HIS B 1 467 ? -18.297 31.719 14.688 1 95.19 467 HIS B N 1
ATOM 7360 C CA . HIS B 1 467 ? -16.984 32.25 14.328 1 95.19 467 HIS B CA 1
ATOM 7361 C C . HIS B 1 467 ? -16.078 31.172 13.773 1 95.19 467 HIS B C 1
ATOM 7363 O O . HIS B 1 467 ? -15.375 31.406 12.781 1 95.19 467 HIS B O 1
ATOM 7369 N N . PHE B 1 468 ? -16.016 30.016 14.406 1 96.69 468 PHE B N 1
ATOM 7370 C CA . PHE B 1 468 ? -15.234 28.906 13.914 1 96.69 468 PHE B CA 1
ATOM 7371 C C . PHE B 1 468 ? -15.664 28.5 12.508 1 96.69 468 PHE B C 1
ATOM 7373 O O . PHE B 1 468 ? -14.828 28.188 11.656 1 96.69 468 PHE B O 1
ATOM 7380 N N . LYS B 1 469 ? -16.922 28.516 12.266 1 96 469 LYS B N 1
ATOM 7381 C CA . LYS B 1 469 ? -17.453 28.203 10.938 1 96 469 LYS B CA 1
ATOM 7382 C C . LYS B 1 469 ? -16.906 29.172 9.891 1 96 469 LYS B C 1
ATOM 7384 O O . LYS B 1 469 ? -16.531 28.75 8.789 1 96 469 LYS B O 1
ATOM 7389 N N . THR B 1 470 ? -16.859 30.406 10.273 1 94.31 470 THR B N 1
ATOM 7390 C CA . THR B 1 470 ? -16.359 31.438 9.367 1 94.31 470 THR B CA 1
ATOM 7391 C C . THR B 1 470 ? -14.859 31.234 9.109 1 94.31 470 THR B C 1
ATOM 7393 O O . THR B 1 470 ? -14.398 31.359 7.977 1 94.31 470 THR B O 1
ATOM 7396 N N . LEU B 1 471 ? -14.148 30.953 10.156 1 94.31 471 LEU B N 1
ATOM 7397 C CA . LEU B 1 471 ? -12.711 30.719 10.023 1 94.31 471 LEU B CA 1
ATOM 7398 C C . LEU B 1 471 ? -12.438 29.484 9.172 1 94.31 471 LEU B C 1
ATOM 7400 O O . LEU B 1 471 ? -11.516 29.484 8.352 1 94.31 471 LEU B O 1
ATOM 7404 N N . LEU B 1 472 ? -13.195 28.469 9.352 1 95.31 472 LEU B N 1
ATOM 7405 C CA . LEU B 1 472 ? -13.07 27.266 8.539 1 95.31 472 LEU B CA 1
ATOM 7406 C C . LEU B 1 472 ? -13.281 27.562 7.062 1 95.31 472 LEU B C 1
ATOM 7408 O O . LEU B 1 472 ? -12.578 27.031 6.203 1 95.31 472 LEU B O 1
ATOM 7412 N N . LYS B 1 473 ? -14.211 28.422 6.797 1 92.69 473 LYS B N 1
ATOM 7413 C CA . LYS B 1 473 ? -14.453 28.828 5.414 1 92.69 473 LYS B CA 1
ATOM 7414 C C . LYS B 1 473 ? -13.234 29.547 4.832 1 92.69 473 LYS B C 1
ATOM 7416 O O . LYS B 1 473 ? -12.898 29.344 3.664 1 92.69 473 LYS B O 1
ATOM 7421 N N . ILE B 1 474 ? -12.617 30.297 5.629 1 91 474 ILE B N 1
ATOM 7422 C CA . ILE B 1 474 ? -11.414 31 5.184 1 91 474 ILE B CA 1
ATOM 7423 C C . ILE B 1 474 ? -10.297 29.984 4.926 1 91 474 ILE B C 1
ATOM 7425 O O . ILE B 1 474 ? -9.609 30.062 3.906 1 91 474 ILE B O 1
ATOM 7429 N N . PHE B 1 475 ? -10.141 29.047 5.816 1 92.19 475 PHE B N 1
ATOM 7430 C CA . PHE B 1 475 ? -9.109 28.031 5.691 1 92.19 475 PHE B CA 1
ATOM 7431 C C . PHE B 1 475 ? -9.359 27.141 4.473 1 92.19 475 PHE B C 1
ATOM 7433 O O . PHE B 1 475 ? -8.438 26.5 3.959 1 92.19 475 PHE B O 1
ATOM 7440 N N . SER B 1 476 ? -10.625 27.078 4.031 1 90.69 476 SER B N 1
ATOM 7441 C CA . SER B 1 476 ? -11.008 26.219 2.912 1 90.69 476 SER B CA 1
ATOM 7442 C C . SER B 1 476 ? -10.406 26.703 1.603 1 90.69 476 SER B C 1
ATOM 7444 O O . SER B 1 476 ? -10.359 25.969 0.617 1 90.69 476 SER B O 1
ATOM 7446 N N . LYS B 1 477 ? -9.922 27.906 1.645 1 85.38 477 LYS B N 1
ATOM 7447 C CA . LYS B 1 477 ? -9.266 28.453 0.457 1 85.38 477 LYS B CA 1
ATOM 7448 C C . LYS B 1 477 ? -7.949 27.719 0.182 1 85.38 477 LYS B C 1
ATOM 7450 O O . LYS B 1 477 ? -7.492 27.672 -0.96 1 85.38 477 LYS B O 1
ATOM 7455 N N . ARG B 1 478 ? -7.477 27.141 1.232 1 89.62 478 ARG B N 1
ATOM 7456 C CA . ARG B 1 478 ? -6.215 26.422 1.073 1 89.62 478 ARG B CA 1
ATOM 7457 C C . ARG B 1 478 ? -6.426 24.906 1.173 1 89.62 478 ARG B C 1
ATOM 7459 O O . ARG B 1 478 ? -5.816 24.141 0.424 1 89.62 478 ARG B O 1
ATOM 7466 N N . TRP B 1 479 ? -7.133 24.578 2.195 1 92.38 479 TRP B N 1
ATOM 7467 C CA . TRP B 1 479 ? -7.371 23.156 2.443 1 92.38 479 TRP B CA 1
ATOM 7468 C C . TRP B 1 479 ? -8.852 22.812 2.283 1 92.38 479 TRP B C 1
ATOM 7470 O O . TRP B 1 479 ? -9.68 23.234 3.092 1 92.38 479 TRP B O 1
ATOM 7480 N N . ARG B 1 480 ? -9.219 21.984 1.404 1 88.94 480 ARG B N 1
ATOM 7481 C CA . ARG B 1 480 ? -10.609 21.672 1.079 1 88.94 480 ARG B CA 1
ATOM 7482 C C . ARG B 1 480 ? -11.32 21.031 2.271 1 88.94 480 ARG B C 1
ATOM 7484 O O . ARG B 1 480 ? -12.523 21.234 2.457 1 88.94 480 ARG B O 1
ATOM 7491 N N . ILE B 1 481 ? -10.633 20.359 3.078 1 91.31 481 ILE B N 1
ATOM 7492 C CA . ILE B 1 481 ? -11.242 19.656 4.207 1 91.31 481 ILE B CA 1
ATOM 7493 C C . ILE B 1 481 ? -11.867 20.672 5.164 1 91.31 481 ILE B C 1
ATOM 7495 O O . ILE B 1 481 ? -12.867 20.375 5.82 1 91.31 481 ILE B O 1
ATOM 7499 N N . ALA B 1 482 ? -11.273 21.828 5.223 1 93.19 482 ALA B N 1
ATOM 7500 C CA . ALA B 1 482 ? -11.844 22.859 6.086 1 93.19 482 ALA B CA 1
ATOM 7501 C C . ALA B 1 482 ? -13.25 23.25 5.633 1 93.19 482 ALA B C 1
ATOM 7503 O O . ALA B 1 482 ? -14.117 23.531 6.461 1 93.19 482 ALA B O 1
ATOM 7504 N N . GLY B 1 483 ? -13.43 23.234 4.355 1 91.38 483 GLY B N 1
ATOM 7505 C CA . GLY B 1 483 ? -14.758 23.5 3.832 1 91.38 483 GLY B CA 1
ATOM 7506 C C . GLY B 1 483 ? -15.766 22.422 4.18 1 91.38 483 GLY B C 1
ATOM 7507 O O . GLY B 1 483 ? -16.906 22.719 4.543 1 91.38 483 GLY B O 1
ATOM 7508 N N . GLU B 1 484 ? -15.352 21.25 4.117 1 89 484 GLU B N 1
ATOM 7509 C CA . GLU B 1 484 ? -16.219 20.141 4.477 1 89 484 GLU B CA 1
ATOM 7510 C C . GLU B 1 484 ? -16.578 20.172 5.961 1 89 484 GLU B C 1
ATOM 7512 O O . GLU B 1 484 ? -17.734 19.922 6.332 1 89 484 GLU B O 1
ATOM 7517 N N . LEU B 1 485 ? -15.602 20.516 6.75 1 92.69 485 LEU B N 1
ATOM 7518 C CA . LEU B 1 485 ? -15.828 20.578 8.188 1 92.69 485 LEU B CA 1
ATOM 7519 C C . LEU B 1 485 ? -16.734 21.766 8.531 1 92.69 485 LEU B C 1
ATOM 7521 O O . LEU B 1 485 ? -17.562 21.672 9.445 1 92.69 485 LEU B O 1
ATOM 7525 N N . SER B 1 486 ? -16.625 22.828 7.789 1 94.56 486 SER B N 1
ATOM 7526 C CA . SER B 1 486 ? -17.484 23.984 8.008 1 94.56 486 SER B CA 1
ATOM 7527 C C . SER B 1 486 ? -18.953 23.625 7.762 1 94.56 486 SER B C 1
ATOM 7529 O O . SER B 1 486 ? -19.828 24.062 8.508 1 94.56 486 SER B O 1
ATOM 7531 N N . ARG B 1 487 ? -19.156 22.797 6.828 1 90.25 487 ARG B N 1
ATOM 7532 C CA . ARG B 1 487 ? -20.5 22.375 6.496 1 90.25 487 ARG B CA 1
ATOM 7533 C C . ARG B 1 487 ? -21.016 21.344 7.504 1 90.25 487 ARG B C 1
ATOM 7535 O O . ARG B 1 487 ? -22.219 21.234 7.723 1 90.25 487 ARG B O 1
ATOM 7542 N N . ALA B 1 488 ? -20.125 20.625 8.078 1 88.69 488 ALA B N 1
ATOM 7543 C CA . ALA B 1 488 ? -20.484 19.547 9 1 88.69 488 ALA B CA 1
ATOM 7544 C C . ALA B 1 488 ? -20.844 20.094 10.375 1 88.69 488 ALA B C 1
ATOM 7546 O O . ALA B 1 488 ? -21.484 19.422 11.18 1 88.69 488 ALA B O 1
ATOM 7547 N N . VAL B 1 489 ? -20.328 21.297 10.695 1 91.44 489 VAL B N 1
ATOM 7548 C CA . VAL B 1 489 ? -20.688 21.906 11.969 1 91.44 489 VAL B CA 1
ATOM 7549 C C . VAL B 1 489 ? -22.188 22.234 11.984 1 91.44 489 VAL B C 1
ATOM 7551 O O . VAL B 1 489 ? -22.672 22.938 11.109 1 91.44 489 VAL B O 1
ATOM 7554 N N . PRO B 1 490 ? -22.875 21.609 12.891 1 79.5 490 PRO B N 1
ATOM 7555 C CA . PRO B 1 490 ? -24.312 21.859 12.961 1 79.5 490 PRO B CA 1
ATOM 7556 C C . PRO B 1 490 ? -24.641 23.312 13.336 1 79.5 490 PRO B C 1
ATOM 7558 O O . PRO B 1 490 ? -23.859 23.953 14.039 1 79.5 490 PRO B O 1
ATOM 7561 N N . CYS B 1 491 ? -25.734 23.953 12.609 1 65.19 491 CYS B N 1
ATOM 7562 C CA . CYS B 1 491 ? -26.266 25.25 12.992 1 65.19 491 CYS B CA 1
ATOM 7563 C C . CYS B 1 491 ? -27.234 25.125 14.164 1 65.19 491 CYS B C 1
ATOM 7565 O O . CYS B 1 491 ? -27.906 24.109 14.312 1 65.19 491 CYS B O 1
#

Radius of gyration: 30.93 Å; Cα contacts (8 Å, |Δi|>4): 1344; chains: 2; bounding box: 117×87×84 Å

Organism: NCBI:txid100816

Sequence (982 aa):
MSASSSPASSPIQGAAKSSKACVCCQIKKKGCDKMLPSCGRCLQASHDCLHEEDLLNASGSVRAALRGRQIRSPIPPSLFEAINSAKDIDSFALTTVMDILDDRRGVERAVASYFGGVNTWFTIIEQARFEKQLSETLQKPSAEICILVLCMSMIARSPDPNSVSGMGDSSYHTAKALLSLVQSNAPMSTQLLQAELLVAMYEFSHGNPQQTYLTLGRCVQMTRAFGWHDKRFWSGGRHPRELKLCSILWWAIVYVDCLLNVGYEDQKYPMHTTSIGLDFVIPFPDAFDQYLSGGLLLHFDAQGKLVRDAHISQIGGMILPEANSAWYLSSVLQHLSNPGTLSVADLSTAITQHTTNLVSETWVNVDRNAAVGTNFIALMKLNQPSLFSIGPLPVSDLNNTRPIDTIRKLVTFIQQAAEDAAKSEARLSAGAMAPCWAFAMYNASLLLISHGDGVLQDVDWLRKVEHFKTLLKIFSKRWRIAGELSRAVPCMSASSSPASSPIQGAAKSSKACVCCQIKKKGCDKMLPSCGRCLQASHDCLHEEDLLNASGSVRAALRGRQIRSPIPPSLFEAINSAKDIDSFALTTVMDILDDRRGVERAVASYFGGVNTWFTIIEQARFEKQLSETLQKPSAEICILVLCMSMIARSPDPNSVSGMGDSSYHTAKALLSLVQSNAPMSTQLLQAELLVAMYEFSHGNPQQTYLTLGRCVQMTRAFGWHDKRFWSGGRHPRELKLCSILWWAIVYVDCLLNVGYEDQKYPMHTTSIGLDFVIPFPDAFDQYLSGGLLLHFDAQGKLVRDAHISQIGGMILPEANSAWYLSSVLQHLSNPGTLSVADLSTAITQHTTNLVSETWVNVDRNAAVGTNFIALMKLNQPSLFSIGPLPVSDLNNTRPIDTIRKLVTFIQQAAEDAAKSEARLSAGAMAPCWAFAMYNASLLLISHGDGVLQDVDWLRKVEHFKTLLKIFSKRWRIAGELSRAVPC

InterPro domains:
  IPR001138 Zn(2)Cys(6) fungal-type DNA-binding domain [PS50048] (21-51)
  IPR001138 Zn(2)Cys(6) fungal-type DNA-binding domain [SM00066] (16-60)
  IPR001138 Zn(2)Cys(6) fungal-type DNA-binding domain [cd00067] (17-49)
  IPR007219 Xylanolytic transcriptional activator, regulatory domain [PF04082] (113-264)
  IPR036864 Zn(2)-C6 fungal-type DNA-binding domain superfamily [SSF57701] (17-53)
  IPR050815 Transcription factor, fungi [PTHR47338] (15-485)

Secondary structure (DSSP, 8-state):
----------------B-SS--HHHHHTT-----BSSS-HHHHHTT-----HHHHHTS-HHHHHHHHSS-S-S---HHHHHHHHTGGGHHHHHHHHHHHHH-SHHHHHHHHHHHHHTGGGTS--S-HHHHHHHHHHHHHS--HHHHHHHHHHHHHHS---SS--STHHHHHHHHHHHHHHHHHHHS---HHHHHHHHHHHHHHHHTT-HHHHHHHHHHHHHHHHHHTTTSHHHHHSS--HHHHHHHHHHHHHHHHHHHHHHHH-SSS-PPPSTTTT--SSPPPPGGGGGGGSTTTT--EE-TTS-EETTTTTTSTTT---THHHHHHHHHHHHHHHHS--S--HHHHHHHHHHHHHHHHHS--SS---HHHHHHHHHHHHHHHTHHHHH--S--TT-GGGTHHHHHHHHHHHHHHHHHHHHHH-HHHHHTT-S-THHHHHHHHHHHHHHHHTTTTT--TTHHHHHHHHHHHHHHHTTT-HHHHHHHHHS--/----------------B-SS--HHHHHTT-----BSSS-HHHHHHT-----HHHHHTS-HHHHHHHHSS-TTS---THHHHHHHTGGGHHHHHHHHHHHHH-SHHHHHHHHHHHHHTGGGTS--S-HHHHHHHHHHHHHS--HHHHHHHHHHHHHHS---SS-SSTHHHHHHHHHHHHHHHHHHHS---HHHHHHHHHHHHHHHHTT-HHHHHHHHHHHHHHHHHHTTTSHHHHHSS--HHHHHHHHHHHHHHHHHHHHHHHH-TTS-PPPSTTTT--SSPPPPGGGGGGGSTTTT--EE-TTS-EETTTTTTSTTT---THHHHHHHHHHHHHHHHS--S--HHHHHHHHHHHHHHHHHS--SS--THHHHHHHHHHHHHHHTHHHHH--S--TT-GGGTHHHHHHHHHHHHHHHHHHHHHH-HHHHHTT-S-THHHHHHHHHHHHHHHHTTTTT--TTHHHHHHHHHHHHHHHTTT-HHHHHHHHHS--

Foldseek 3Di:
DDPPDPDDPPPPPDQDFDPDAFPVCVVVVHDFPRGPPATPVCVVVVHRGHDPVNVVPDDPVLVCCVVVVDPDDDPPPVVVVLLVVCVVLQVSLQVLLCVLLVHPVSLVVLLVLLLQAVCQALVLDQQVVLVVVVVVCVVPGDNLSSLLSLLSNLQQAWPPPPPPPPCNVVSLVSSVVSLVSCPVNDDDDSSSLSSLLSSLQQCLLAPNLVSNQVSLLVSVVSCVVVVLLPPCVQVDPDDLLVLLSSQSSLLSSLLSLLLSQLVCVVDHDDGNSVVSPRPDDRDHSVVSLVPDDCQPPQDAPPVGAGEQQPPCSHSSSNDHLSSVLSVLSVVLVVCVVPVDDDDLVVSLVVLVVSLVVVVPHDYDRHDNQSSNLSSLSSLLSSLVVLLVPDDLPDPPDVVSCVSLVSLLVSLVVLLVVLVVCLVCLVNLSSNNHRSSSLVSLLSNLVSCVVDVVHSNVPPCSVVSNVSSLVSLVSSCSGGVVSVVSSVVRDD/DDPPDPDDPPPDPDQDFDPDAFPVCVVVVHDFPRGPPATPVCVVVVHRGHDPVNVVPDDPVVVCCVVVCDPDDPPPPVVVVLLVVCVVLQVSLQVLLCVLLVHPVSLVVLLVLLLQAVCQALVLDQQVVLVVVVVVCVVPGDNLSSLLSLLSNLQQAWPPPPPPPPCNVVSLVSSVVSLVSCPVNDDDDSSSLNSLLSSLQQCLLAPNLVSNQVSLLVSVVSCVVVVLLPPCVQVDPDDLLVLLSSQSSLLSSLLSQLLSQLVCVVDHDDGNSVVSPRPDDRDHSVVSLVPDDCQPVQDAPPVGAGEQQPPCSHSSSNDHLSSVLSVLSVVLVVCVVPVDDDDLVVSLVVLVVSLVVVVPHDYDRHDNQSSNLSSLSSLLSSLVVLLVPDDLPDPPDPVSCVSLVSLLVSLVVLLVVLVVCLVCLVNLSSNNHRSSSLVSLLSNLVSCVVDVVHSNVPPCSVVSNVSSLVSLVSSCSGGVVSVVSSVVRDD

pLDDT: mean 79.38, std 19.8, range [27.28, 98.56]

Solvent-accessible surface area (backbone atoms only — not comparable to full-atom values): 53102 Å² total; per-residue (Å²): 138,79,83,77,78,73,80,78,77,73,74,76,75,71,76,59,56,50,96,52,55,26,51,57,30,57,71,61,71,46,94,52,72,18,34,59,80,48,21,64,59,28,56,71,65,68,44,82,41,42,40,71,70,57,58,70,72,46,58,69,66,62,48,45,56,57,57,68,57,52,83,61,79,65,75,55,77,54,47,56,48,50,52,37,54,36,78,46,44,24,60,48,32,42,51,51,41,34,62,76,38,66,40,73,65,38,48,52,50,31,51,50,43,17,62,72,4,43,38,30,53,58,56,73,69,44,47,54,61,45,54,54,49,50,57,45,27,76,76,49,56,39,34,53,59,29,48,32,51,45,32,38,33,50,60,34,46,49,54,54,85,76,47,75,65,58,42,66,63,17,46,50,47,45,43,45,27,50,47,43,48,41,53,72,70,43,79,88,47,70,54,48,44,49,27,42,48,42,48,22,50,40,29,46,33,51,59,31,60,71,52,18,51,53,39,46,42,49,45,52,47,50,41,47,66,72,34,67,77,39,72,63,62,78,71,44,96,65,59,48,71,58,51,26,52,52,26,40,47,51,30,51,50,43,32,52,46,44,47,49,46,67,67,34,68,89,60,70,50,75,58,61,76,70,42,65,61,64,93,63,79,79,64,57,42,73,74,34,35,82,71,36,89,72,18,84,54,74,32,55,45,98,84,65,42,64,26,70,39,76,42,43,43,36,73,55,21,50,71,59,67,38,37,59,30,24,51,51,32,46,50,44,54,47,34,74,74,45,76,59,90,72,53,68,68,58,54,48,49,52,49,49,49,53,43,53,53,59,68,70,46,59,62,83,68,44,45,65,54,38,26,44,29,39,38,51,42,33,49,47,64,63,34,48,68,61,61,71,71,56,55,96,60,76,92,73,62,64,84,75,40,50,47,50,52,50,48,54,51,47,46,53,50,50,50,53,53,51,51,58,48,64,71,34,57,65,45,39,54,35,37,49,57,48,66,53,46,43,49,36,45,46,52,42,35,52,49,30,72,75,28,10,74,61,82,61,60,34,90,56,30,67,60,50,38,54,48,44,36,52,51,20,49,59,47,25,55,44,29,46,32,18,39,55,47,35,68,65,52,82,130,136,80,81,75,76,74,80,76,77,74,73,76,74,71,77,59,55,50,98,52,55,26,51,57,29,56,72,60,71,46,92,51,73,18,35,58,81,48,22,64,60,28,55,72,62,69,43,83,40,41,39,73,71,57,59,71,71,47,58,69,65,61,49,45,55,56,57,68,57,53,82,61,75,65,77,55,78,52,48,54,48,48,52,36,56,38,78,45,44,24,60,47,33,43,51,51,41,34,63,74,36,66,40,72,67,39,48,50,50,32,51,51,43,17,62,72,4,42,38,30,52,58,57,72,69,45,48,55,63,46,54,53,50,50,59,46,27,76,75,49,57,39,32,52,60,30,49,32,51,44,32,39,34,51,60,32,47,50,52,55,84,78,46,77,66,58,41,66,64,18,46,49,46,45,43,48,27,50,48,44,48,42,54,72,74,42,80,89,45,70,53,48,44,49,26,41,49,42,47,22,51,41,29,48,35,52,59,32,61,69,52,18,51,53,37,46,42,48,46,53,48,50,41,49,65,73,35,66,77,38,70,65,61,77,72,44,97,64,57,46,70,58,50,28,51,52,27,40,46,50,30,51,50,42,32,52,46,44,48,49,45,67,66,34,69,89,61,68,50,77,59,63,76,70,42,65,60,64,92,62,77,79,64,56,42,73,75,34,36,83,70,35,88,73,20,86,52,73,31,56,44,98,84,64,42,63,26,69,39,76,42,43,44,37,72,52,22,50,71,62,67,38,38,59,28,23,50,51,34,45,50,44,53,46,36,72,73,47,77,59,91,71,52,65,66,57,52,50,51,51,48,49,50,53,44,51,53,59,68,70,46,58,62,82,68,42,47,67,51,39,26,44,29,40,37,51,41,32,48,47,64,65,36,48,66,60,62,70,72,56,56,96,60,77,92,73,62,62,84,74,40,50,48,52,53,51,47,54,52,45,46,52,50,51,48,52,54,51,51,56,47,63,70,32,59,66,44,40,53,33,36,48,58,47,64,52,45,43,49,35,43,45,52,44,34,52,49,30,73,76,28,10,74,60,83,60,60,35,91,58,30,69,61,50,38,53,48,42,37,54,51,20,49,59,46,25,55,45,29,45,32,18,38,54,46,35,68,64,52,82,131